Protein 3A3D (pdb70)

B-factor: mean 20.22, std 10.45, range [5.58, 68.17]

Nearest PDB structures (foldseek):
  3a3d-assembly1_A  TM=1.002E+00  e=0.000E+00  Haemophilus influenzae
  3a3e-assembly1_A  TM=9.958E-01  e=2.799E-91  Haemophilus influenzae
  3a3e-assembly1_B  TM=9.934E-01  e=2.976E-87  Haemophilus influenzae
  2ex2-assembly1_A  TM=9.733E-01  e=2.650E-62  Escherichia coli
  2ex9-assembly1_A  TM=9.644E-01  e=1.135E-60  Escherichia coli

Structure (mmCIF, N/CA/C/O backbone):
data_3A3D
#
_entry.id   3A3D
#
_cell.length_a   64.548
_cell.length_b   92.590
_cell.length_c   104.882
_cell.angle_alpha   90.00
_cell.angle_beta   107.75
_cell.angle_gamma   90.00
#
_symmetry.space_group_name_H-M   'P 1 21 1'
#
loop_
_entity.id
_entity.type
_entity.pdbx_description
1 polymer 'Penicillin-binding protein 4'
2 non-polymer GLYCEROL
3 water water
#
loop_
_atom_site.group_PDB
_atom_site.id
_atom_site.type_symbol
_atom_site.label_atom_id
_atom_site.label_alt_id
_atom_site.label_comp_id
_atom_site.label_asym_id
_atom_site.label_entity_id
_atom_site.label_seq_id
_atom_site.pdbx_PDB_ins_code
_atom_site.Cartn_x
_atom_site.Cartn_y
_atom_site.Cartn_z
_atom_site.occupancy
_atom_site.B_iso_or_equiv
_atom_site.auth_seq_id
_atom_site.auth_comp_id
_atom_site.auth_asym_id
_atom_site.auth_atom_id
_atom_site.pdbx_PDB_model_num
ATOM 1 N N . MET A 1 1 ? 38.889 45.737 66.469 1.00 15.16 27 MET A N 1
ATOM 2 C CA . MET A 1 1 ? 37.710 45.486 67.387 1.00 14.92 27 MET A CA 1
ATOM 3 C C . MET A 1 1 ? 37.673 44.099 67.991 1.00 15.22 27 MET A C 1
ATOM 4 O O . MET A 1 1 ? 38.360 43.205 67.445 1.00 14.60 27 MET A O 1
ATOM 9 N N . ILE A 1 2 ? 36.870 43.880 69.035 1.00 11.85 28 ILE A N 1
ATOM 10 C CA . ILE A 1 2 ? 36.757 42.573 69.692 1.00 10.85 28 ILE A CA 1
ATOM 11 C C . ILE A 1 2 ? 36.198 41.563 68.697 1.00 12.45 28 ILE A C 1
ATOM 12 O O . ILE A 1 2 ? 35.303 41.851 67.955 1.00 13.33 28 ILE A O 1
ATOM 17 N N . ASN A 1 3 ? 36.768 40.356 68.707 1.00 11.02 29 ASN A N 1
ATOM 18 C CA . ASN A 1 3 ? 36.243 39.275 67.865 1.00 11.52 29 ASN A CA 1
ATOM 19 C C . ASN A 1 3 ? 35.126 38.596 68.566 1.00 9.80 29 ASN A C 1
ATOM 20 O O . ASN A 1 3 ? 35.257 37.553 69.236 1.00 11.17 29 ASN A O 1
ATOM 25 N N . VAL A 1 4 ? 33.933 39.253 68.466 1.00 11.49 30 VAL A N 1
ATOM 26 C CA . VAL A 1 4 ? 32.750 38.683 69.082 1.00 11.56 30 VAL A CA 1
ATOM 27 C C . VAL A 1 4 ? 32.285 37.374 68.433 1.00 10.59 30 VAL A C 1
ATOM 28 O O . VAL A 1 4 ? 31.871 36.499 69.146 1.00 11.63 30 VAL A O 1
ATOM 32 N N . SER A 1 5 ? 32.532 37.240 67.128 1.00 12.70 31 SER A N 1
ATOM 33 C CA . SER A 1 5 ? 32.171 36.025 66.463 1.00 13.16 31 SER A CA 1
ATOM 34 C C . SER A 1 5 ? 32.759 34.783 67.175 1.00 13.06 31 SER A C 1
ATOM 35 O O . SER A 1 5 ? 32.096 33.780 67.527 1.00 12.85 31 SER A O 1
ATOM 38 N N . ASP A 1 6 ? 34.041 34.869 67.500 1.00 12.37 32 ASP A N 1
ATOM 39 C CA . ASP A 1 6 ? 34.618 33.699 68.224 1.00 12.41 32 ASP A CA 1
ATOM 40 C C . ASP A 1 6 ? 33.977 33.465 69.639 1.00 10.49 32 ASP A C 1
ATOM 41 O O . ASP A 1 6 ? 33.859 32.324 70.143 1.00 14.17 32 ASP A O 1
ATOM 46 N N . LEU A 1 7 ? 33.697 34.599 70.355 1.00 12.04 33 LEU A N 1
ATOM 47 C CA . LEU A 1 7 ? 33.078 34.468 71.631 1.00 12.42 33 LEU A CA 1
ATOM 48 C C . LEU A 1 7 ? 31.780 33.741 71.535 1.00 11.22 33 LEU A C 1
ATOM 49 O O . LEU A 1 7 ? 31.437 32.942 72.375 1.00 12.54 33 LEU A O 1
ATOM 54 N N . THR A 1 8 ? 31.047 34.001 70.460 1.00 11.73 34 THR A N 1
ATOM 55 C CA . THR A 1 8 ? 29.743 33.310 70.349 1.00 12.82 34 THR A CA 1
ATOM 56 C C . THR A 1 8 ? 29.836 31.772 70.145 1.00 12.83 34 THR A C 1
ATOM 57 O O . THR A 1 8 ? 28.818 31.090 70.264 1.00 13.16 34 THR A O 1
ATOM 61 N N . GLN A 1 9 ? 31.029 31.214 69.843 1.00 13.40 35 GLN A N 1
ATOM 62 C CA . GLN A 1 9 ? 31.160 29.780 69.804 1.00 15.41 35 GLN A CA 1
ATOM 63 C C . GLN A 1 9 ? 30.794 29.104 71.108 1.00 15.15 35 GLN A C 1
ATOM 64 O O . GLN A 1 9 ? 30.403 27.897 71.117 1.00 17.81 35 GLN A O 1
ATOM 70 N N . LYS A 1 10 ? 30.873 29.849 72.236 1.00 14.24 36 LYS A N 1
ATOM 71 C CA . LYS A 1 10 ? 30.472 29.329 73.534 1.00 14.98 36 LYS A CA 1
ATOM 72 C C . LYS A 1 10 ? 28.929 29.307 73.786 1.00 11.88 36 LYS A C 1
ATOM 73 O O . LYS A 1 10 ? 28.459 28.590 74.659 1.00 13.84 36 LYS A O 1
ATOM 79 N N . LEU A 1 11 ? 28.195 30.048 72.977 1.00 10.39 37 LEU A N 1
ATOM 80 C CA . LEU A 1 11 ? 26.727 30.092 73.107 1.00 11.66 37 LEU A CA 1
ATOM 81 C C . LEU A 1 11 ? 26.152 28.826 72.425 1.00 12.95 37 LEU A C 1
ATOM 82 O O . LEU A 1 11 ? 26.872 28.133 71.690 1.00 12.70 37 LEU A O 1
ATOM 87 N N . PRO A 1 12 ? 24.913 28.468 72.800 1.00 10.94 38 PRO A N 1
ATOM 88 C CA . PRO A 1 12 ? 24.356 27.245 72.226 1.00 10.58 38 PRO A CA 1
ATOM 89 C C . PRO A 1 12 ? 24.302 27.350 70.755 1.00 12.25 38 PRO A C 1
ATOM 90 O O . PRO A 1 12 ? 24.055 28.403 70.164 1.00 13.49 38 PRO A O 1
ATOM 94 N N . GLU A 1 13 ? 24.401 26.195 70.112 1.00 12.26 39 GLU A N 1
ATOM 95 C CA . GLU A 1 13 ? 24.222 26.256 68.648 1.00 12.67 39 GLU A CA 1
ATOM 96 C C . GLU A 1 13 ? 22.825 26.803 68.282 1.00 10.53 39 GLU A C 1
ATOM 97 O O . GLU A 1 13 ? 21.848 26.449 68.941 1.00 12.71 39 GLU A O 1
ATOM 103 N N . GLY A 1 14 ? 22.806 27.578 67.225 1.00 11.27 40 GLY A N 1
ATOM 104 C CA . GLY A 1 14 ? 21.581 28.166 66.721 1.00 10.80 40 GLY A CA 1
ATOM 105 C C . GLY A 1 14 ? 21.289 29.544 67.257 1.00 10.23 40 GLY A C 1
ATOM 106 O O . GLY A 1 14 ? 20.499 30.300 66.649 1.00 11.16 40 GLY A O 1
ATOM 107 N N . SER A 1 15 ? 21.950 29.860 68.354 1.00 10.26 41 SER A N 1
ATOM 108 C CA . SER A 1 15 ? 21.720 31.253 68.888 1.00 10.36 41 SER A CA 1
ATOM 109 C C . SER A 1 15 ? 22.243 32.366 67.979 1.00 10.24 41 SER A C 1
ATOM 110 O O . SER A 1 15 ? 23.162 32.171 67.124 1.00 11.49 41 SER A O 1
ATOM 113 N N . ASN A 1 16 ? 21.713 33.586 68.158 1.00 8.68 42 ASN A N 1
ATOM 114 C CA . ASN A 1 16 ? 22.232 34.692 67.418 1.00 8.95 42 ASN A CA 1
ATOM 115 C C . ASN A 1 16 ? 22.539 35.815 68.363 1.00 12.25 42 ASN A C 1
ATOM 116 O O . ASN A 1 16 ? 21.736 36.128 69.221 1.00 12.67 42 ASN A O 1
ATOM 121 N N . ALA A 1 17 ? 23.640 36.489 68.138 1.00 9.51 43 ALA A N 1
ATOM 122 C CA . ALA A 1 17 ? 23.953 37.573 69.113 1.00 11.19 43 ALA A CA 1
ATOM 123 C C . ALA A 1 17 ? 24.143 38.863 68.350 1.00 10.96 43 ALA A C 1
ATOM 124 O O . ALA A 1 17 ? 24.644 38.891 67.221 1.00 11.77 43 ALA A O 1
ATOM 126 N N . GLY A 1 18 ? 23.791 40.010 68.970 1.00 8.17 44 GLY A N 1
ATOM 127 C CA . GLY A 1 18 ? 24.028 41.348 68.411 1.00 8.42 44 GLY A CA 1
ATOM 128 C C . GLY A 1 18 ? 24.760 42.123 69.511 1.00 9.98 44 GLY A C 1
ATOM 129 O O . GLY A 1 18 ? 24.228 42.197 70.609 1.00 10.88 44 GLY A O 1
ATOM 130 N N . VAL A 1 19 ? 26.012 42.514 69.294 1.00 8.28 45 VAL A N 1
ATOM 131 C CA . VAL A 1 19 ? 26.764 43.104 70.422 1.00 8.78 45 VAL A CA 1
ATOM 132 C C . VAL A 1 19 ? 27.406 44.387 69.913 1.00 9.11 45 VAL A C 1
ATOM 133 O O . VAL A 1 19 ? 28.040 44.368 68.829 1.00 11.09 45 VAL A O 1
ATOM 137 N N . ILE A 1 20 ? 27.276 45.541 70.579 1.00 9.09 46 ILE A N 1
ATOM 138 C CA . ILE A 1 20 ? 28.006 46.737 70.132 1.00 9.10 46 ILE A CA 1
ATOM 139 C C . ILE A 1 20 ? 28.471 47.422 71.405 1.00 11.38 46 ILE A C 1
ATOM 140 O O . ILE A 1 20 ? 27.742 47.413 72.406 1.00 9.76 46 ILE A O 1
ATOM 145 N N . ALA A 1 21 ? 29.655 47.989 71.391 1.00 9.06 47 ALA A N 1
ATOM 146 C CA . ALA A 1 21 ? 30.110 48.744 72.562 1.00 8.81 47 ALA A CA 1
ATOM 147 C C . ALA A 1 21 ? 30.947 49.908 72.190 1.00 11.36 47 ALA A C 1
ATOM 148 O O . ALA A 1 21 ? 31.624 49.881 71.176 1.00 10.99 47 ALA A O 1
ATOM 150 N N . LYS A 1 22 ? 30.836 50.984 73.011 1.00 10.54 48 LYS A N 1
ATOM 151 C CA . LYS A 1 22 ? 31.599 52.227 72.686 1.00 11.21 48 LYS A CA 1
ATOM 152 C C . LYS A 1 22 ? 32.405 52.569 73.926 1.00 10.32 48 LYS A C 1
ATOM 153 O O . LYS A 1 22 ? 31.856 52.656 75.033 1.00 11.63 48 LYS A O 1
ATOM 159 N N . ASN A 1 23 ? 33.692 52.960 73.708 1.00 11.47 49 ASN A N 1
ATOM 160 C CA . ASN A 1 23 ? 34.511 53.544 74.778 1.00 12.35 49 ASN A CA 1
ATOM 161 C C . ASN A 1 23 ? 34.123 55.040 74.665 1.00 12.02 49 ASN A C 1
ATOM 162 O O . ASN A 1 23 ? 34.395 55.710 73.714 1.00 14.27 49 ASN A O 1
ATOM 167 N N . ILE A 1 24 ? 33.443 55.532 75.677 1.00 11.20 50 ILE A N 1
ATOM 168 C CA . ILE A 1 24 ? 32.868 56.886 75.619 1.00 12.31 50 ILE A CA 1
ATOM 169 C C . ILE A 1 24 ? 34.017 57.906 75.666 1.00 12.79 50 ILE A C 1
ATOM 170 O O . ILE A 1 24 ? 33.956 58.915 74.958 1.00 14.14 50 ILE A O 1
ATOM 175 N N . ASN A 1 25 ? 34.975 57.641 76.547 1.00 14.24 51 ASN A N 1
ATOM 176 C CA . ASN A 1 25 ? 36.140 58.584 76.704 1.00 15.98 51 ASN A CA 1
ATOM 177 C C . ASN A 1 25 ? 36.843 58.794 75.341 1.00 18.72 51 ASN A C 1
ATOM 178 O O . ASN A 1 25 ? 37.248 59.943 74.958 1.00 19.63 51 ASN A O 1
ATOM 183 N N . GLN A 1 26 ? 37.047 57.711 74.605 1.00 18.79 52 GLN A N 1
ATOM 184 C CA . GLN A 1 26 ? 37.741 57.754 73.305 1.00 18.49 52 GLN A CA 1
ATOM 185 C C . GLN A 1 26 ? 36.883 58.076 72.118 1.00 15.79 52 GLN A C 1
ATOM 186 O O . GLN A 1 26 ? 37.364 58.327 71.008 1.00 18.87 52 GLN A O 1
ATOM 192 N N . ASN A 1 27 ? 35.536 57.969 72.322 1.00 14.12 53 ASN A N 1
ATOM 193 C CA . ASN A 1 27 ? 34.536 57.974 71.275 1.00 16.32 53 ASN A CA 1
ATOM 194 C C . ASN A 1 27 ? 34.913 56.945 70.214 1.00 15.99 53 ASN A C 1
ATOM 195 O O . ASN A 1 27 ? 35.021 57.287 69.038 1.00 18.39 53 ASN A O 1
ATOM 200 N N . GLN A 1 28 ? 35.167 55.693 70.661 1.00 14.43 54 GLN A N 1
ATOM 201 C CA . GLN A 1 28 ? 35.555 54.626 69.723 1.00 13.61 54 GLN A CA 1
ATOM 202 C C . GLN A 1 28 ? 34.602 53.428 69.903 1.00 12.11 54 GLN A C 1
ATOM 203 O O . GLN A 1 28 ? 34.472 52.946 71.012 1.00 11.61 54 GLN A O 1
ATOM 209 N N . ILE A 1 29 ? 34.066 52.939 68.779 1.00 14.10 55 ILE A N 1
ATOM 210 C CA . ILE A 1 29 ? 33.342 51.652 68.838 1.00 12.12 55 ILE A CA 1
ATOM 211 C C . ILE A 1 29 ? 34.377 50.544 68.899 1.00 13.86 55 ILE A C 1
ATOM 212 O O . ILE A 1 29 ? 35.295 50.501 68.085 1.00 15.62 55 ILE A O 1
ATOM 217 N N . ILE A 1 30 ? 34.303 49.710 69.899 1.00 11.25 56 ILE A N 1
ATOM 218 C CA . ILE A 1 30 ? 35.295 48.638 70.135 1.00 12.15 56 ILE A CA 1
ATOM 219 C C . ILE A 1 30 ? 34.787 47.236 69.929 1.00 12.21 56 ILE A C 1
ATOM 220 O O . ILE A 1 30 ? 35.556 46.294 69.938 1.00 14.33 56 ILE A O 1
ATOM 225 N N . ALA A 1 31 ? 33.464 47.099 69.735 1.00 9.95 57 ALA A N 1
ATOM 226 C CA . ALA A 1 31 ? 32.791 45.820 69.356 1.00 9.47 57 ALA A CA 1
ATOM 227 C C . ALA A 1 31 ? 31.613 46.142 68.475 1.00 10.92 57 ALA A C 1
ATOM 228 O O . ALA A 1 31 ? 30.894 47.107 68.777 1.00 10.42 57 ALA A O 1
ATOM 230 N N . ASP A 1 32 ? 31.420 45.379 67.362 1.00 10.58 58 ASP A N 1
ATOM 231 C CA . ASP A 1 32 ? 30.250 45.813 66.517 1.00 12.12 58 ASP A CA 1
ATOM 232 C C . ASP A 1 32 ? 29.992 44.534 65.718 1.00 11.31 58 ASP A C 1
ATOM 233 O O . ASP A 1 32 ? 30.623 44.282 64.624 1.00 12.54 58 ASP A O 1
ATOM 238 N N . TYR A 1 33 ? 29.128 43.693 66.244 1.00 11.06 59 TYR A N 1
ATOM 239 C CA . TYR A 1 33 ? 28.862 42.370 65.666 1.00 10.80 59 TYR A CA 1
ATOM 240 C C . TYR A 1 33 ? 27.332 42.291 65.537 1.00 12.23 59 TYR A C 1
ATOM 241 O O . TYR A 1 33 ? 26.603 42.318 66.511 1.00 11.25 59 TYR A O 1
ATOM 250 N N . ASN A 1 34 ? 26.842 42.246 64.271 1.00 11.07 60 ASN A N 1
ATOM 251 C CA . ASN A 1 34 ? 25.337 42.358 64.061 1.00 11.74 60 ASN A CA 1
ATOM 252 C C . ASN A 1 34 ? 24.731 43.600 64.759 1.00 10.07 60 ASN A C 1
ATOM 253 O O . ASN A 1 34 ? 23.593 43.570 65.204 1.00 10.70 60 ASN A O 1
ATOM 258 N N . GLY A 1 35 ? 25.472 44.701 64.743 1.00 10.41 61 GLY A N 1
ATOM 259 C CA . GLY A 1 35 ? 25.051 45.881 65.523 1.00 11.44 61 GLY A CA 1
ATOM 260 C C . GLY A 1 35 ? 23.828 46.527 64.869 1.00 9.93 61 GLY A C 1
ATOM 261 O O . GLY A 1 35 ? 23.114 47.408 65.504 1.00 10.06 61 GLY A O 1
ATOM 262 N N . SER A 1 36 ? 23.611 46.275 63.549 1.00 10.86 62 SER A N 1
ATOM 263 C CA . SER A 1 36 ? 22.386 46.844 62.901 1.00 12.12 62 SER A CA 1
ATOM 264 C C . SER A 1 36 ? 21.242 45.880 62.753 1.00 11.48 62 SER A C 1
ATOM 265 O O . SER A 1 36 ? 20.201 46.289 62.154 1.00 11.38 62 SER A O 1
ATOM 268 N N . THR A 1 37 ? 21.344 44.668 63.269 1.00 10.14 63 THR A N 1
ATOM 269 C CA . THR A 1 37 ? 20.328 43.658 63.050 1.00 10.00 63 THR A CA 1
ATOM 270 C C . THR A 1 37 ? 19.187 43.904 64.052 1.00 11.00 63 THR A C 1
ATOM 271 O O . THR A 1 37 ? 19.421 44.039 65.272 1.00 10.19 63 THR A O 1
ATOM 275 N N . PHE A 1 38 ? 17.979 43.988 63.563 1.00 8.65 64 PHE A N 1
ATOM 276 C CA . PHE A 1 38 ? 16.802 44.079 64.556 1.00 8.54 64 PHE A CA 1
ATOM 277 C C . PHE A 1 38 ? 16.651 42.848 65.350 1.00 8.63 64 PHE A C 1
ATOM 278 O O . PHE A 1 38 ? 16.576 41.701 64.758 1.00 10.77 64 PHE A O 1
ATOM 286 N N . MET A 1 39 ? 16.578 42.973 66.688 1.00 9.07 65 MET A N 1
ATOM 287 C CA . MET A 1 39 ? 16.398 41.793 67.528 1.00 7.62 65 MET A CA 1
ATOM 288 C C . MET A 1 39 ? 15.351 42.102 68.582 1.00 7.53 65 MET A C 1
ATOM 289 O O . MET A 1 39 ? 14.873 43.246 68.668 1.00 8.58 65 MET A O 1
ATOM 294 N N . LEU A 1 40 ? 15.024 41.078 69.383 1.00 6.98 66 LEU A N 1
ATOM 295 C CA . LEU A 1 40 ? 13.998 41.311 70.474 1.00 9.00 66 LEU A CA 1
ATOM 296 C C . LEU A 1 40 ? 14.805 41.888 71.647 1.00 8.13 66 LEU A C 1
ATOM 297 O O . LEU A 1 40 ? 15.737 41.223 72.144 1.00 8.80 66 LEU A O 1
ATOM 302 N N . PRO A 1 41 ? 14.407 43.036 72.152 1.00 8.65 67 PRO A N 1
ATOM 303 C CA . PRO A 1 41 ? 15.162 43.686 73.283 1.00 8.46 67 PRO A CA 1
ATOM 304 C C . PRO A 1 41 ? 14.726 43.204 74.645 1.00 8.48 67 PRO A C 1
ATOM 305 O O . PRO A 1 41 ? 15.451 43.449 75.635 1.00 9.29 67 PRO A O 1
ATOM 309 N N . ALA A 1 42 ? 13.546 42.632 74.749 1.00 8.06 68 ALA A N 1
ATOM 310 C CA . ALA A 1 42 ? 12.992 42.191 76.033 1.00 8.07 68 ALA A CA 1
ATOM 311 C C . ALA A 1 42 ? 13.068 43.425 76.956 1.00 8.58 68 ALA A C 1
ATOM 312 O O . ALA A 1 42 ? 12.861 44.503 76.500 1.00 9.41 68 ALA A O 1
ATOM 314 N N . SER A 1 43 ? 13.333 43.176 78.252 1.00 7.95 69 SER A N 1
ATOM 315 C CA . SER A 1 43 ? 13.220 44.286 79.223 1.00 8.33 69 SER A CA 1
ATOM 316 C C . SER A 1 43 ? 14.293 45.402 79.043 1.00 8.07 69 SER A C 1
ATOM 317 O O . SER A 1 43 ? 14.222 46.449 79.717 1.00 9.37 69 SER A O 1
ATOM 320 N N . THR A 1 44 ? 15.318 45.204 78.176 1.00 8.47 70 THR A N 1
ATOM 321 C CA . THR A 1 44 ? 16.179 46.411 77.887 1.00 7.85 70 THR A CA 1
ATOM 322 C C . THR A 1 44 ? 15.363 47.535 77.246 1.00 8.78 70 THR A C 1
ATOM 323 O O . THR A 1 44 ? 15.751 48.656 77.334 1.00 8.90 70 THR A O 1
ATOM 327 N N . GLN A 1 45 ? 14.182 47.194 76.659 1.00 8.79 71 GLN A N 1
ATOM 328 C CA . GLN A 1 45 ? 13.264 48.229 76.135 1.00 9.76 71 GLN A CA 1
ATOM 329 C C . GLN A 1 45 ? 12.914 49.287 77.238 1.00 7.33 71 GLN A C 1
ATOM 330 O O . GLN A 1 45 ? 12.628 50.458 76.908 1.00 9.52 71 GLN A O 1
ATOM 336 N N . LYS A 1 46 ? 12.919 48.840 78.491 1.00 7.65 72 LYS A N 1
ATOM 337 C CA . LYS A 1 46 ? 12.522 49.746 79.603 1.00 7.02 72 LYS A CA 1
ATOM 338 C C . LYS A 1 46 ? 13.489 50.936 79.658 1.00 10.52 72 LYS A C 1
ATOM 339 O O . LYS A 1 46 ? 13.100 51.978 80.263 1.00 10.02 72 LYS A O 1
ATOM 345 N N . VAL A 1 47 ? 14.706 50.805 79.127 1.00 8.14 73 VAL A N 1
ATOM 346 C CA . VAL A 1 47 ? 15.608 51.920 79.078 1.00 9.02 73 VAL A CA 1
ATOM 347 C C . VAL A 1 47 ? 14.977 53.117 78.277 1.00 9.77 73 VAL A C 1
ATOM 348 O O . VAL A 1 47 ? 15.071 54.286 78.673 1.00 9.31 73 VAL A O 1
ATOM 352 N N . PHE A 1 48 ? 14.306 52.811 77.147 1.00 9.27 74 PHE A N 1
ATOM 353 C CA . PHE A 1 48 ? 13.670 53.890 76.415 1.00 9.80 74 PHE A CA 1
ATOM 354 C C . PHE A 1 48 ? 12.554 54.562 77.214 1.00 9.10 74 PHE A C 1
ATOM 355 O O . PHE A 1 48 ? 12.435 55.774 77.193 1.00 9.35 74 PHE A O 1
ATOM 363 N N . THR A 1 49 ? 11.775 53.768 77.951 1.00 11.35 75 THR A N 1
ATOM 364 C CA . THR A 1 49 ? 10.684 54.275 78.734 1.00 11.40 75 THR A CA 1
ATOM 365 C C . THR A 1 49 ? 11.253 55.172 79.836 1.00 10.51 75 THR A C 1
ATOM 366 O O . THR A 1 49 ? 10.664 56.175 80.193 1.00 10.17 75 THR A O 1
ATOM 370 N N . ALA A 1 50 ? 12.380 54.720 80.436 1.00 8.78 76 ALA A N 1
ATOM 371 C CA . ALA A 1 50 ? 12.953 55.519 81.566 1.00 9.48 76 ALA A CA 1
ATOM 372 C C . ALA A 1 50 ? 13.329 56.939 81.092 1.00 10.79 76 ALA A C 1
ATOM 373 O O . ALA A 1 50 ? 13.062 57.936 81.768 1.00 9.99 76 ALA A O 1
ATOM 375 N N . VAL A 1 51 ? 13.946 57.017 79.895 1.00 8.70 77 VAL A N 1
ATOM 376 C CA . VAL A 1 51 ? 14.387 58.346 79.411 1.00 9.14 77 VAL A CA 1
ATOM 377 C C . VAL A 1 51 ? 13.168 59.163 79.028 1.00 8.99 77 VAL A C 1
ATOM 378 O O . VAL A 1 51 ? 13.084 60.329 79.355 1.00 10.55 77 VAL A O 1
ATOM 382 N N . ALA A 1 52 ? 12.181 58.536 78.339 1.00 8.86 78 ALA A N 1
ATOM 383 C CA . ALA A 1 52 ? 11.004 59.299 77.924 1.00 8.11 78 ALA A CA 1
ATOM 384 C C . ALA A 1 52 ? 10.243 59.849 79.151 1.00 9.98 78 ALA A C 1
ATOM 385 O O . ALA A 1 52 ? 9.728 60.965 79.139 1.00 10.84 78 ALA A O 1
ATOM 387 N N . ALA A 1 53 ? 10.147 58.999 80.205 1.00 9.25 79 ALA A N 1
ATOM 388 C CA . ALA A 1 53 ? 9.428 59.423 81.416 1.00 10.15 79 ALA A CA 1
ATOM 389 C C . ALA A 1 53 ? 10.189 60.579 82.120 1.00 10.72 79 ALA A C 1
ATOM 390 O O . ALA A 1 53 ? 9.580 61.565 82.548 1.00 11.04 79 ALA A O 1
ATOM 392 N N . LYS A 1 54 ? 11.493 60.480 82.240 1.00 9.63 80 LYS A N 1
ATOM 393 C CA . LYS A 1 54 ? 12.250 61.616 82.796 1.00 10.87 80 LYS A CA 1
ATOM 394 C C . LYS A 1 54 ? 11.976 62.921 82.042 1.00 11.75 80 LYS A C 1
ATOM 395 O O . LYS A 1 54 ? 11.812 63.981 82.639 1.00 13.60 80 LYS A O 1
ATOM 401 N N . LEU A 1 55 ? 12.038 62.861 80.716 1.00 11.34 81 LEU A N 1
ATOM 402 C CA . LEU A 1 55 ? 11.852 64.042 79.905 1.00 12.25 81 LEU A CA 1
ATOM 403 C C . LEU A 1 55 ? 10.463 64.593 79.922 1.00 14.59 81 LEU A C 1
ATOM 404 O O . LEU A 1 55 ? 10.287 65.825 79.980 1.00 19.32 81 LEU A O 1
ATOM 409 N N . ALA A 1 56 ? 9.439 63.738 79.827 1.00 12.46 82 ALA A N 1
ATOM 410 C CA . ALA A 1 56 ? 8.067 64.226 79.674 1.00 13.49 82 ALA A CA 1
ATOM 411 C C . ALA A 1 56 ? 7.296 64.360 80.952 1.00 12.24 82 ALA A C 1
ATOM 412 O O . ALA A 1 56 ? 6.251 65.086 80.999 1.00 16.88 82 ALA A O 1
ATOM 414 N N . LEU A 1 57 ? 7.607 63.498 81.939 1.00 11.30 83 LEU A N 1
ATOM 415 C CA . LEU A 1 57 ? 6.852 63.567 83.207 1.00 12.73 83 LEU A CA 1
ATOM 416 C C . LEU A 1 57 ? 7.680 64.283 84.281 1.00 11.93 83 LEU A C 1
ATOM 417 O O . LEU A 1 57 ? 7.113 65.054 85.071 1.00 13.66 83 LEU A O 1
ATOM 422 N N . GLY A 1 58 ? 8.983 64.025 84.397 1.00 11.28 84 GLY A N 1
ATOM 423 C CA . GLY A 1 58 ? 9.887 64.749 85.302 1.00 14.72 84 GLY A CA 1
ATOM 424 C C . GLY A 1 58 ? 9.836 64.161 86.713 1.00 11.76 84 GLY A C 1
ATOM 425 O O . GLY A 1 58 ? 8.939 63.373 87.063 1.00 11.54 84 GLY A O 1
ATOM 426 N N . ASP A 1 59 ? 10.774 64.595 87.522 1.00 12.40 85 ASP A N 1
ATOM 427 C CA . ASP A 1 59 ? 11.000 63.930 88.804 1.00 11.38 85 ASP A CA 1
ATOM 428 C C . ASP A 1 59 ? 9.906 64.182 89.797 1.00 11.58 85 ASP A C 1
ATOM 429 O O . ASP A 1 59 ? 9.901 63.488 90.793 1.00 12.84 85 ASP A O 1
ATOM 434 N N . GLN A 1 60 ? 9.030 65.183 89.596 1.00 12.00 86 GLN A N 1
ATOM 435 C CA . GLN A 1 60 ? 7.935 65.370 90.542 1.00 13.71 86 GLN A CA 1
ATOM 436 C C . GLN A 1 60 ? 6.682 64.569 90.229 1.00 13.49 86 GLN A C 1
ATOM 437 O O . GLN A 1 60 ? 5.692 64.636 90.983 1.00 14.35 86 GLN A O 1
ATOM 443 N N . PHE A 1 61 ? 6.718 63.792 89.143 1.00 10.90 87 PHE A N 1
ATOM 444 C CA . PHE A 1 61 ? 5.519 63.142 88.736 1.00 9.84 87 PHE A CA 1
ATOM 445 C C . PHE A 1 61 ? 5.135 62.098 89.768 1.00 10.38 87 PHE A C 1
ATOM 446 O O . PHE A 1 61 ? 5.970 61.268 90.187 1.00 9.95 87 PHE A O 1
ATOM 454 N N . GLN A 1 62 ? 3.810 62.076 90.057 1.00 8.20 88 GLN A N 1
ATOM 455 C CA . GLN A 1 62 ? 3.267 61.030 90.903 1.00 8.82 88 GLN A CA 1
ATOM 456 C C . GLN A 1 62 ? 1.958 60.554 90.268 1.00 9.63 88 GLN A C 1
ATOM 457 O O . GLN A 1 62 ? 1.148 61.396 89.791 1.00 10.69 88 GLN A O 1
ATOM 463 N N . PHE A 1 63 ? 1.638 59.248 90.360 1.00 9.96 89 PHE A N 1
ATOM 464 C CA . PHE A 1 63 ? 0.318 58.851 89.943 1.00 8.93 89 PHE A CA 1
ATOM 465 C C . PHE A 1 63 ? -0.705 59.131 90.995 1.00 8.99 89 PHE A C 1
ATOM 466 O O . PHE A 1 63 ? -0.391 59.036 92.174 1.00 10.09 89 PHE A O 1
ATOM 474 N N . GLU A 1 64 ? -1.884 59.530 90.553 1.00 10.02 90 GLU A N 1
ATOM 475 C CA . GLU A 1 64 ? -2.992 59.993 91.441 1.00 10.96 90 GLU A CA 1
ATOM 476 C C . GLU A 1 64 ? -4.125 58.976 91.433 1.00 11.33 90 GLU A C 1
ATOM 477 O O . GLU A 1 64 ? -4.600 58.546 90.374 1.00 12.43 90 GLU A O 1
ATOM 483 N N . THR A 1 65 ? -4.620 58.621 92.628 1.00 8.80 91 THR A N 1
ATOM 484 C CA . THR A 1 65 ? -5.804 57.768 92.761 1.00 8.78 91 THR A CA 1
ATOM 485 C C . THR A 1 65 ? -6.726 58.647 93.641 1.00 8.16 91 THR A C 1
ATOM 486 O O . THR A 1 65 ? -6.300 58.980 94.759 1.00 11.05 91 THR A O 1
ATOM 490 N N . ALA A 1 66 ? -7.934 58.905 93.189 1.00 10.63 92 ALA A N 1
ATOM 491 C CA . ALA A 1 66 ? -8.741 59.983 93.894 1.00 10.26 92 ALA A CA 1
ATOM 492 C C . ALA A 1 66 ? -10.133 59.582 94.135 1.00 10.91 92 ALA A C 1
ATOM 493 O O . ALA A 1 66 ? -10.691 58.781 93.413 1.00 12.39 92 ALA A O 1
ATOM 495 N N . LEU A 1 67 ? -10.780 60.273 95.100 1.00 11.04 93 LEU A N 1
ATOM 496 C CA . LEU A 1 67 ? -12.211 60.055 95.433 1.00 12.54 93 LEU A CA 1
ATOM 497 C C . LEU A 1 67 ? -12.873 61.401 95.159 1.00 13.82 93 LEU A C 1
ATOM 498 O O . LEU A 1 67 ? -12.284 62.461 95.507 1.00 14.26 93 LEU A O 1
ATOM 503 N N . LEU A 1 68 ? -13.936 61.352 94.423 1.00 12.79 94 LEU A N 1
ATOM 504 C CA . LEU A 1 68 ? -14.714 62.573 93.997 1.00 14.65 94 LEU A CA 1
ATOM 505 C C . LEU A 1 68 ? -16.172 62.272 94.131 1.00 15.03 94 LEU A C 1
ATOM 506 O O . LEU A 1 68 ? -16.615 61.125 94.278 1.00 14.45 94 LEU A O 1
ATOM 511 N N . SER A 1 69 ? -16.983 63.363 94.218 1.00 17.34 95 SER A N 1
ATOM 512 C CA . SER A 1 69 ? -18.428 63.179 94.264 1.00 19.82 95 SER A CA 1
ATOM 513 C C . SER A 1 69 ? -19.094 64.411 93.645 1.00 23.80 95 SER A C 1
ATOM 514 O O . SER A 1 69 ? -18.503 65.469 93.623 1.00 25.11 95 SER A O 1
ATOM 517 N N . ASN A 1 70 ? -20.308 64.266 93.154 1.00 27.72 96 ASN A N 1
ATOM 518 C CA . ASN A 1 70 ? -21.149 65.499 93.013 1.00 33.58 96 ASN A CA 1
ATOM 519 C C . ASN A 1 70 ? -22.129 65.805 94.084 1.00 35.59 96 ASN A C 1
ATOM 520 O O . ASN A 1 70 ? -22.711 66.914 94.143 1.00 38.35 96 ASN A O 1
ATOM 525 N N . GLY A 1 71 ? -22.270 64.923 95.027 1.00 35.82 97 GLY A N 1
ATOM 526 C CA . GLY A 1 71 ? -23.239 65.229 96.066 1.00 37.82 97 GLY A CA 1
ATOM 527 C C . GLY A 1 71 ? -22.683 66.028 97.227 1.00 38.24 97 GLY A C 1
ATOM 528 O O . GLY A 1 71 ? -21.498 66.122 97.410 1.00 39.20 97 GLY A O 1
ATOM 529 N N . LYS A 1 72 ? -23.577 66.583 98.021 1.00 39.42 98 LYS A N 1
ATOM 530 C CA . LYS A 1 72 ? -23.208 67.238 99.258 1.00 41.28 98 LYS A CA 1
ATOM 531 C C . LYS A 1 72 ? -23.026 66.184 100.336 1.00 40.07 98 LYS A C 1
ATOM 532 O O . LYS A 1 72 ? -23.783 65.220 100.400 1.00 40.15 98 LYS A O 1
ATOM 538 N N . ILE A 1 73 ? -22.060 66.371 101.213 1.00 39.76 99 ILE A N 1
ATOM 539 C CA . ILE A 1 73 ? -22.114 65.596 102.428 1.00 39.42 99 ILE A CA 1
ATOM 540 C C . ILE A 1 73 ? -23.158 66.228 103.365 1.00 40.61 99 ILE A C 1
ATOM 541 O O . ILE A 1 73 ? -22.939 67.328 103.864 1.00 41.44 99 ILE A O 1
ATOM 546 N N . GLN A 1 74 ? -24.272 65.553 103.627 1.00 41.34 100 GLN A N 1
ATOM 547 C CA . GLN A 1 74 ? -25.174 66.022 104.700 1.00 42.44 100 GLN A CA 1
ATOM 548 C C . GLN A 1 74 ? -25.606 64.915 105.643 1.00 41.59 100 GLN A C 1
ATOM 549 O O . GLN A 1 74 ? -25.984 63.821 105.209 1.00 41.84 100 GLN A O 1
ATOM 555 N N . ASN A 1 75 ? -25.589 65.221 106.943 1.00 41.78 101 ASN A N 1
ATOM 556 C CA . ASN A 1 75 ? -26.151 64.321 107.945 1.00 41.10 101 ASN A CA 1
ATOM 557 C C . ASN A 1 75 ? -25.471 62.965 107.951 1.00 38.57 101 ASN A C 1
ATOM 558 O O . ASN A 1 75 ? -26.102 61.937 108.172 1.00 37.95 101 ASN A O 1
ATOM 563 N N . GLY A 1 76 ? -24.161 63.000 107.702 1.00 36.87 102 GLY A N 1
ATOM 564 C CA . GLY A 1 76 ? -23.338 61.782 107.669 1.00 34.50 102 GLY A CA 1
ATOM 565 C C . GLY A 1 76 ? -23.479 60.998 106.370 1.00 32.53 102 GLY A C 1
ATOM 566 O O . GLY A 1 76 ? -22.978 59.886 106.259 1.00 31.69 102 GLY A O 1
ATOM 567 N N . ASN A 1 77 ? -24.200 61.548 105.419 1.00 31.35 103 ASN A N 1
ATOM 568 C CA . ASN A 1 77 ? -24.428 60.875 104.137 1.00 31.77 103 ASN A CA 1
ATOM 569 C C . ASN A 1 77 ? -23.815 61.627 102.993 1.00 31.73 103 ASN A C 1
ATOM 570 O O . ASN A 1 77 ? -23.889 62.861 102.900 1.00 30.30 103 ASN A O 1
ATOM 575 N N . LEU A 1 78 ? -23.171 60.858 102.101 1.00 29.60 104 LEU A N 1
ATOM 576 C CA . LEU A 1 78 ? -22.766 61.425 100.836 1.00 29.45 104 LEU A CA 1
ATOM 577 C C . LEU A 1 78 ? -23.968 61.295 99.892 1.00 29.34 104 LEU A C 1
ATOM 578 O O . LEU A 1 78 ? -24.371 60.188 99.489 1.00 29.36 104 LEU A O 1
ATOM 583 N N . ASP A 1 79 ? -24.566 62.440 99.548 1.00 31.00 105 ASP A N 1
ATOM 584 C CA . ASP A 1 79 ? -25.811 62.381 98.856 1.00 30.21 105 ASP A CA 1
ATOM 585 C C . ASP A 1 79 ? -25.564 62.475 97.336 1.00 30.70 105 ASP A C 1
ATOM 586 O O . ASP A 1 79 ? -25.955 63.405 96.637 1.00 30.51 105 ASP A O 1
ATOM 591 N N . GLY A 1 80 ? -24.830 61.479 96.826 1.00 28.43 106 GLY A N 1
ATOM 592 C CA . GLY A 1 80 ? -24.472 61.420 95.415 1.00 26.02 106 GLY A CA 1
ATOM 593 C C . GLY A 1 80 ? -23.642 60.128 95.240 1.00 23.85 106 GLY A C 1
ATOM 594 O O . GLY A 1 80 ? -23.647 59.244 96.095 1.00 24.40 106 GLY A O 1
ATOM 595 N N . ASN A 1 81 ? -23.005 60.033 94.086 1.00 21.47 107 ASN A N 1
ATOM 596 C CA . ASN A 1 81 ? -22.165 58.855 93.782 1.00 19.79 107 ASN A CA 1
ATOM 597 C C . ASN A 1 81 ? -20.829 58.982 94.387 1.00 19.24 107 ASN A C 1
ATOM 598 O O . ASN A 1 81 ? -20.349 60.096 94.559 1.00 20.48 107 ASN A O 1
ATOM 603 N N . LEU A 1 82 ? -20.138 57.847 94.631 1.00 16.14 108 LEU A N 1
ATOM 604 C CA . LEU A 1 82 ? -18.701 57.951 94.993 1.00 16.15 108 LEU A CA 1
ATOM 605 C C . LEU A 1 82 ? -17.974 57.652 93.711 1.00 16.86 108 LEU A C 1
ATOM 606 O O . LEU A 1 82 ? -18.232 56.591 93.190 1.00 16.50 108 LEU A O 1
ATOM 611 N N . ILE A 1 83 ? -17.122 58.573 93.236 1.00 13.67 109 ILE A N 1
ATOM 612 C CA . ILE A 1 83 ? -16.315 58.348 92.014 1.00 13.96 109 ILE A CA 1
ATOM 613 C C . ILE A 1 83 ? -14.930 57.990 92.512 1.00 13.38 109 ILE A C 1
ATOM 614 O O . ILE A 1 83 ? -14.361 58.707 93.307 1.00 13.74 109 ILE A O 1
ATOM 619 N N . VAL A 1 84 ? -14.366 56.870 91.991 1.00 11.89 110 VAL A N 1
ATOM 620 C CA . VAL A 1 84 ? -12.951 56.568 92.342 1.00 11.09 110 VAL A CA 1
ATOM 621 C C . VAL A 1 84 ? -12.210 56.644 91.029 1.00 12.75 110 VAL A C 1
ATOM 622 O O . VAL A 1 84 ? -12.584 55.963 90.057 1.00 13.04 110 VAL A O 1
ATOM 626 N N . SER A 1 85 ? -11.218 57.515 90.965 1.00 10.94 111 SER A N 1
ATOM 627 C CA . SER A 1 85 ? -10.452 57.715 89.751 1.00 11.32 111 SER A CA 1
ATOM 628 C C . SER A 1 85 ? -9.133 57.002 89.833 1.00 9.80 111 SER A C 1
ATOM 629 O O . SER A 1 85 ? -8.382 57.243 90.772 1.00 12.36 111 SER A O 1
ATOM 632 N N . PHE A 1 86 ? -8.846 56.077 88.882 1.00 10.24 112 PHE A N 1
ATOM 633 C CA . PHE A 1 86 ? -7.570 55.320 88.821 1.00 9.46 112 PHE A CA 1
ATOM 634 C C . PHE A 1 86 ? -6.842 55.791 87.611 1.00 12.00 112 PHE A C 1
ATOM 635 O O . PHE A 1 86 ? -7.468 55.942 86.506 1.00 10.97 112 PHE A O 1
ATOM 643 N N . THR A 1 87 ? -5.526 55.959 87.740 1.00 9.86 113 THR A N 1
ATOM 644 C CA . THR A 1 87 ? -4.741 56.532 86.625 1.00 10.21 113 THR A CA 1
ATOM 645 C C . THR A 1 87 ? -3.490 55.692 86.269 1.00 9.30 113 THR A C 1
ATOM 646 O O . THR A 1 87 ? -2.600 56.208 85.583 1.00 11.96 113 THR A O 1
ATOM 650 N N . GLY A 1 88 ? -3.505 54.436 86.658 1.00 9.93 114 GLY A N 1
ATOM 651 C CA . GLY A 1 88 ? -2.407 53.514 86.210 1.00 9.14 114 GLY A CA 1
ATOM 652 C C . GLY A 1 88 ? -1.409 53.305 87.278 1.00 10.38 114 GLY A C 1
ATOM 653 O O . GLY A 1 88 ? -0.353 52.724 86.992 1.00 9.90 114 GLY A O 1
ATOM 654 N N . ASP A 1 89 ? -1.613 53.808 88.516 1.00 8.63 115 ASP A N 1
ATOM 655 C CA . ASP A 1 89 ? -0.542 53.699 89.508 1.00 9.86 115 ASP A CA 1
ATOM 656 C C . ASP A 1 89 ? -0.123 52.172 89.566 1.00 9.55 115 ASP A C 1
ATOM 657 O O . ASP A 1 89 ? -0.969 51.329 89.941 1.00 9.29 115 ASP A O 1
ATOM 662 N N . PRO A 1 90 ? 1.139 51.847 89.319 1.00 8.65 116 PRO A N 1
ATOM 663 C CA . PRO A 1 90 ? 1.537 50.451 89.367 1.00 10.04 116 PRO A CA 1
ATOM 664 C C . PRO A 1 90 ? 2.045 49.998 90.664 1.00 13.73 116 PRO A C 1
ATOM 665 O O . PRO A 1 90 ? 2.559 48.863 90.755 1.00 13.73 116 PRO A O 1
ATOM 669 N N . ASP A 1 91 ? 1.898 50.832 91.708 1.00 10.72 117 ASP A N 1
ATOM 670 C CA . ASP A 1 91 ? 2.481 50.505 93.017 1.00 13.26 117 ASP A CA 1
ATOM 671 C C . ASP A 1 91 ? 1.441 50.832 94.057 1.00 13.47 117 ASP A C 1
ATOM 672 O O . ASP A 1 91 ? 1.848 51.286 95.147 1.00 17.80 117 ASP A O 1
ATOM 677 N N . LEU A 1 92 ? 0.144 50.645 93.757 1.00 11.70 118 LEU A N 1
ATOM 678 C CA . LEU A 1 92 ? -0.969 50.933 94.693 1.00 9.45 118 LEU A CA 1
ATOM 679 C C . LEU A 1 92 ? -1.344 49.634 95.390 1.00 9.71 118 LEU A C 1
ATOM 680 O O . LEU A 1 92 ? -1.634 48.637 94.741 1.00 11.35 118 LEU A O 1
ATOM 685 N N . THR A 1 93 ? -1.264 49.687 96.738 1.00 10.65 119 THR A N 1
ATOM 686 C CA . THR A 1 93 ? -1.579 48.464 97.504 1.00 12.08 119 THR A CA 1
ATOM 687 C C . THR A 1 93 ? -3.033 48.497 97.982 1.00 12.40 119 THR A C 1
ATOM 688 O O . THR A 1 93 ? -3.654 49.547 98.035 1.00 12.38 119 THR A O 1
ATOM 692 N N . ARG A 1 94 ? -3.527 47.334 98.452 1.00 10.93 120 ARG A N 1
ATOM 693 C CA . ARG A 1 94 ? -4.846 47.288 98.949 1.00 14.13 120 ARG A CA 1
ATOM 694 C C . ARG A 1 94 ? -4.915 48.165 100.214 1.00 13.24 120 ARG A C 1
ATOM 695 O O . ARG A 1 94 ? -5.936 48.846 100.440 1.00 14.26 120 ARG A O 1
ATOM 703 N N . GLY A 1 95 ? -3.835 48.167 101.003 1.00 12.27 121 GLY A N 1
ATOM 704 C CA . GLY A 1 95 ? -3.832 48.979 102.245 1.00 13.83 121 GLY A CA 1
ATOM 705 C C . GLY A 1 95 ? -3.857 50.460 101.992 1.00 14.23 121 GLY A C 1
ATOM 706 O O . GLY A 1 95 ? -4.518 51.250 102.725 1.00 13.11 121 GLY A O 1
ATOM 707 N N . GLN A 1 96 ? -3.137 50.898 100.906 1.00 12.64 122 GLN A N 1
ATOM 708 C CA . GLN A 1 96 ? -3.243 52.269 100.488 1.00 11.24 122 GLN A CA 1
ATOM 709 C C . GLN A 1 96 ? -4.636 52.666 100.073 1.00 11.89 122 GLN A C 1
ATOM 710 O O . GLN A 1 96 ? -5.106 53.788 100.317 1.00 11.93 122 GLN A O 1
ATOM 716 N N . LEU A 1 97 ? -5.323 51.770 99.279 1.00 9.55 123 LEU A N 1
ATOM 717 C CA . LEU A 1 97 ? -6.667 52.101 98.870 1.00 11.54 123 LEU A CA 1
ATOM 718 C C . LEU A 1 97 ? -7.612 52.164 100.101 1.00 11.34 123 LEU A C 1
ATOM 719 O O . LEU A 1 97 ? -8.505 53.035 100.116 1.00 12.80 123 LEU A O 1
ATOM 724 N N . TYR A 1 98 ? -7.382 51.287 101.056 1.00 12.19 124 TYR A N 1
ATOM 725 C CA . TYR A 1 98 ? -8.257 51.243 102.255 1.00 13.77 124 TYR A CA 1
ATOM 726 C C . TYR A 1 98 ? -8.049 52.595 102.995 1.00 13.19 124 TYR A C 1
ATOM 727 O O . TYR A 1 98 ? -9.046 53.197 103.425 1.00 14.63 124 TYR A O 1
ATOM 736 N N . SER A 1 99 ? -6.800 53.025 103.113 1.00 13.78 125 SER A N 1
ATOM 737 C CA . SER A 1 99 ? -6.545 54.296 103.853 1.00 14.17 125 SER A CA 1
ATOM 738 C C . SER A 1 99 ? -7.122 55.501 103.154 1.00 14.91 125 SER A C 1
ATOM 739 O O . SER A 1 99 ? -7.565 56.487 103.773 1.00 14.86 125 SER A O 1
ATOM 742 N N . LEU A 1 100 ? -7.088 55.489 101.815 1.00 12.20 126 LEU A N 1
ATOM 743 C CA . LEU A 1 100 ? -7.712 56.518 101.017 1.00 13.34 126 LEU A CA 1
ATOM 744 C C . LEU A 1 100 ? -9.275 56.527 101.274 1.00 15.06 126 LEU A C 1
ATOM 745 O O . LEU A 1 100 ? -9.868 57.610 101.496 1.00 14.65 126 LEU A O 1
ATOM 750 N N . LEU A 1 101 ? -9.933 55.372 101.255 1.00 11.14 127 LEU A N 1
ATOM 751 C CA . LEU A 1 101 ? -11.371 55.331 101.454 1.00 12.63 127 LEU A CA 1
ATOM 752 C C . LEU A 1 101 ? -11.666 55.723 102.931 1.00 12.78 127 LEU A C 1
ATOM 753 O O . LEU A 1 101 ? -12.718 56.322 103.177 1.00 14.89 127 LEU A O 1
ATOM 758 N N . ALA A 1 102 ? -10.759 55.387 103.800 1.00 13.28 128 ALA A N 1
ATOM 759 C CA . ALA A 1 102 ? -10.990 55.821 105.245 1.00 16.11 128 ALA A CA 1
ATOM 760 C C . ALA A 1 102 ? -11.135 57.323 105.371 1.00 18.97 128 ALA A C 1
ATOM 761 O O . ALA A 1 102 ? -11.739 57.826 106.380 1.00 19.27 128 ALA A O 1
ATOM 763 N N . GLU A 1 103 ? -10.555 58.084 104.441 1.00 18.27 129 GLU A N 1
ATOM 764 C CA . GLU A 1 103 ? -10.706 59.513 104.495 1.00 20.47 129 GLU A CA 1
ATOM 765 C C . GLU A 1 103 ? -12.165 59.950 104.401 1.00 22.11 129 GLU A C 1
ATOM 766 O O . GLU A 1 103 ? -12.547 61.006 104.927 1.00 21.99 129 GLU A O 1
ATOM 772 N N . LEU A 1 104 ? -13.024 59.177 103.770 1.00 18.61 130 LEU A N 1
ATOM 773 C CA . LEU A 1 104 ? -14.417 59.554 103.721 1.00 19.61 130 LEU A CA 1
ATOM 774 C C . LEU A 1 104 ? -15.002 59.530 105.171 1.00 21.60 130 LEU A C 1
ATOM 775 O O . LEU A 1 104 ? -15.876 60.323 105.462 1.00 22.41 130 LEU A O 1
ATOM 780 N N . LYS A 1 105 ? -14.616 58.560 105.969 1.00 22.56 131 LYS A N 1
ATOM 781 C CA . LYS A 1 105 ? -15.060 58.493 107.389 1.00 27.28 131 LYS A CA 1
ATOM 782 C C . LYS A 1 105 ? -14.548 59.703 108.181 1.00 28.61 131 LYS A C 1
ATOM 783 O O . LYS A 1 105 ? -15.284 60.200 109.087 1.00 30.27 131 LYS A O 1
ATOM 789 N N . LYS A 1 106 ? -13.311 60.179 107.931 1.00 28.28 132 LYS A N 1
ATOM 790 C CA . LYS A 1 106 ? -12.850 61.407 108.587 1.00 28.06 132 LYS A CA 1
ATOM 791 C C . LYS A 1 106 ? -13.713 62.608 108.201 1.00 28.27 132 LYS A C 1
ATOM 792 O O . LYS A 1 106 ? -13.931 63.576 108.974 1.00 30.55 132 LYS A O 1
ATOM 798 N N . GLN A 1 107 ? -14.165 62.647 106.992 1.00 25.58 133 GLN A N 1
ATOM 799 C CA . GLN A 1 107 ? -15.010 63.745 106.582 1.00 25.09 133 GLN A CA 1
ATOM 800 C C . GLN A 1 107 ? -16.451 63.448 107.077 1.00 24.19 133 GLN A C 1
ATOM 801 O O . GLN A 1 107 ? -17.368 64.086 106.648 1.00 25.50 133 GLN A O 1
ATOM 807 N N . GLY A 1 108 ? -16.621 62.463 107.930 1.00 25.32 134 GLY A N 1
ATOM 808 C CA . GLY A 1 108 ? -17.960 62.170 108.489 1.00 26.85 134 GLY A CA 1
ATOM 809 C C . GLY A 1 108 ? -19.005 61.449 107.635 1.00 27.97 134 GLY A C 1
ATOM 810 O O . GLY A 1 108 ? -20.192 61.411 107.955 1.00 29.21 134 GLY A O 1
ATOM 811 N N . ILE A 1 109 ? -18.587 60.835 106.523 1.00 25.31 135 ILE A N 1
ATOM 812 C CA . ILE A 1 109 ? -19.510 59.999 105.740 1.00 25.01 135 ILE A CA 1
ATOM 813 C C . ILE A 1 109 ? -19.698 58.616 106.347 1.00 25.49 135 ILE A C 1
ATOM 814 O O . ILE A 1 109 ? -18.742 57.896 106.612 1.00 27.44 135 ILE A O 1
ATOM 819 N N . LYS A 1 110 ? -20.952 58.230 106.632 1.00 25.36 136 LYS A N 1
ATOM 820 C CA . LYS A 1 110 ? -21.181 56.883 107.130 1.00 26.37 136 LYS A CA 1
ATOM 821 C C . LYS A 1 110 ? -22.137 56.162 106.178 1.00 24.40 136 LYS A C 1
ATOM 822 O O . LYS A 1 110 ? -22.424 54.998 106.367 1.00 25.88 136 LYS A O 1
ATOM 828 N N . LYS A 1 111 ? -22.577 56.858 105.135 1.00 25.13 137 LYS A N 1
ATOM 829 C CA . LYS A 1 111 ? -23.410 56.222 104.134 1.00 25.81 137 LYS A CA 1
ATOM 830 C C . LYS A 1 111 ? -23.260 56.884 102.806 1.00 24.36 137 LYS A C 1
ATOM 831 O O . LYS A 1 111 ? -23.195 58.085 102.741 1.00 23.50 137 LYS A O 1
ATOM 837 N N . ILE A 1 112 ? -23.271 56.129 101.714 1.00 24.81 138 ILE A N 1
ATOM 838 C CA . ILE A 1 112 ? -23.240 56.725 100.368 1.00 22.82 138 ILE A CA 1
ATOM 839 C C . ILE A 1 112 ? -24.614 56.409 99.783 1.00 24.61 138 ILE A C 1
ATOM 840 O O . ILE A 1 112 ? -24.977 55.254 99.674 1.00 24.54 138 ILE A O 1
ATOM 845 N N . ASN A 1 113 ? -25.354 57.435 99.386 1.00 25.49 139 ASN A N 1
ATOM 846 C CA . ASN A 1 113 ? -26.719 57.263 98.885 1.00 27.43 139 ASN A CA 1
ATOM 847 C C . ASN A 1 113 ? -26.782 56.770 97.441 1.00 27.87 139 ASN A C 1
ATOM 848 O O . ASN A 1 113 ? -27.775 56.156 97.015 1.00 29.23 139 ASN A O 1
ATOM 853 N N . GLY A 1 114 ? -25.717 57.011 96.668 1.00 25.47 140 GLY A N 1
ATOM 854 C CA . GLY A 1 114 ? -25.790 56.635 95.252 1.00 24.06 140 GLY A CA 1
ATOM 855 C C . GLY A 1 114 ? -24.939 55.435 94.847 1.00 21.21 140 GLY A C 1
ATOM 856 O O . GLY A 1 114 ? -24.864 54.425 95.523 1.00 20.74 140 GLY A O 1
ATOM 857 N N . ASP A 1 115 ? -24.341 55.585 93.665 1.00 19.26 141 ASP A N 1
ATOM 858 C CA . ASP A 1 115 ? -23.738 54.433 92.980 1.00 19.06 141 ASP A CA 1
ATOM 859 C C . ASP A 1 115 ? -22.208 54.630 93.118 1.00 17.82 141 ASP A C 1
ATOM 860 O O . ASP A 1 115 ? -21.718 55.707 93.474 1.00 20.34 141 ASP A O 1
ATOM 865 N N . LEU A 1 116 ? -21.474 53.582 92.860 1.00 16.01 142 LEU A N 1
ATOM 866 C CA . LEU A 1 116 ? -19.973 53.605 92.844 1.00 16.09 142 LEU A CA 1
ATOM 867 C C . LEU A 1 116 ? -19.570 53.698 91.383 1.00 14.07 142 LEU A C 1
ATOM 868 O O . LEU A 1 116 ? -20.048 52.875 90.596 1.00 16.06 142 LEU A O 1
ATOM 873 N N . VAL A 1 117 ? -18.821 54.726 90.999 1.00 13.81 143 VAL A N 1
ATOM 874 C CA . VAL A 1 117 ? -18.517 54.963 89.626 1.00 12.71 143 VAL A CA 1
ATOM 875 C C . VAL A 1 117 ? -17.020 54.959 89.505 1.00 14.28 143 VAL A C 1
ATOM 876 O O . VAL A 1 117 ? -16.361 55.691 90.199 1.00 14.43 143 VAL A O 1
ATOM 880 N N . LEU A 1 118 ? -16.464 54.123 88.605 1.00 14.00 144 LEU A N 1
ATOM 881 C CA . LEU A 1 118 ? -14.980 54.187 88.412 1.00 12.56 144 LEU A CA 1
ATOM 882 C C . LEU A 1 118 ? -14.687 55.066 87.198 1.00 12.52 144 LEU A C 1
ATOM 883 O O . LEU A 1 118 ? -15.388 55.013 86.173 1.00 14.04 144 LEU A O 1
ATOM 888 N N . ASP A 1 119 ? -13.634 55.880 87.293 1.00 10.76 145 ASP A N 1
ATOM 889 C CA . ASP A 1 119 ? -13.092 56.642 86.146 1.00 12.37 145 ASP A CA 1
ATOM 890 C C . ASP A 1 119 ? -11.695 56.065 85.870 1.00 13.13 145 ASP A C 1
ATOM 891 O O . ASP A 1 119 ? -10.846 56.122 86.684 1.00 12.10 145 ASP A O 1
ATOM 896 N N . THR A 1 120 ? -11.643 55.323 84.760 1.00 10.97 146 THR A N 1
ATOM 897 C CA . THR A 1 120 ? -10.353 54.809 84.245 1.00 11.04 146 THR A CA 1
ATOM 898 C C . THR A 1 120 ? -10.014 55.424 82.885 1.00 12.91 146 THR A C 1
ATOM 899 O O . THR A 1 120 ? -9.234 54.857 82.122 1.00 12.84 146 THR A O 1
ATOM 903 N N . SER A 1 121 ? -10.560 56.593 82.623 1.00 12.48 147 SER A N 1
ATOM 904 C CA . SER A 1 121 ? -10.485 57.223 81.328 1.00 11.47 147 SER A CA 1
ATOM 905 C C . SER A 1 121 ? -9.159 57.645 80.783 1.00 12.56 147 SER A C 1
ATOM 906 O O . SER A 1 121 ? -9.030 57.863 79.560 1.00 12.86 147 SER A O 1
ATOM 909 N N . VAL A 1 122 ? -8.147 57.781 81.634 1.00 10.97 148 VAL A N 1
ATOM 910 C CA . VAL A 1 122 ? -6.838 58.203 81.157 1.00 10.50 148 VAL A CA 1
ATOM 911 C C . VAL A 1 122 ? -6.184 57.154 80.241 1.00 10.93 148 VAL A C 1
ATOM 912 O O . VAL A 1 122 ? -5.305 57.554 79.421 1.00 11.77 148 VAL A O 1
ATOM 916 N N . PHE A 1 123 ? -6.580 55.887 80.335 1.00 12.02 149 PHE A N 1
ATOM 917 C CA . PHE A 1 123 ? -6.067 54.839 79.409 1.00 11.79 149 PHE A CA 1
ATOM 918 C C . PHE A 1 123 ? -7.171 54.375 78.456 1.00 12.08 149 PHE A C 1
ATOM 919 O O . PHE A 1 123 ? -8.341 54.384 78.827 1.00 12.44 149 PHE A O 1
ATOM 927 N N . SER A 1 124 ? -6.810 54.071 77.227 1.00 11.57 150 SER A N 1
ATOM 928 C CA . SER A 1 124 ? -7.829 53.677 76.250 1.00 11.65 150 SER A CA 1
ATOM 929 C C . SER A 1 124 ? -7.341 52.465 75.470 1.00 11.73 150 SER A C 1
ATOM 930 O O . SER A 1 124 ? -6.145 52.079 75.544 1.00 12.16 150 SER A O 1
ATOM 933 N N . SER A 1 125 ? -8.297 51.819 74.805 1.00 12.71 151 SER A N 1
ATOM 934 C CA . SER A 1 125 ? -8.001 50.592 74.023 1.00 12.70 151 SER A CA 1
ATOM 935 C C . SER A 1 125 ? -7.534 49.481 75.009 1.00 11.49 151 SER A C 1
ATOM 936 O O . SER A 1 125 ? -7.816 49.443 76.186 1.00 13.95 151 SER A O 1
ATOM 939 N N . HIS A 1 126 ? -6.784 48.510 74.467 1.00 11.04 152 HIS A N 1
ATOM 940 C CA . HIS A 1 126 ? -6.452 47.371 75.287 1.00 9.73 152 HIS A CA 1
ATOM 941 C C . HIS A 1 126 ? -5.454 47.684 76.417 1.00 10.78 152 HIS A C 1
ATOM 942 O O . HIS A 1 126 ? -4.631 48.566 76.259 1.00 12.01 152 HIS A O 1
ATOM 949 N N . ASP A 1 127 ? -5.507 46.891 77.502 1.00 10.88 153 ASP A N 1
ATOM 950 C CA . ASP A 1 127 ? -4.466 47.107 78.510 1.00 10.29 153 ASP A CA 1
ATOM 951 C C . ASP A 1 127 ? -3.329 46.121 78.302 1.00 13.04 153 ASP A C 1
ATOM 952 O O . ASP A 1 127 ? -2.546 45.964 79.240 1.00 18.27 153 ASP A O 1
ATOM 957 N N . ARG A 1 128 ? -3.216 45.493 77.136 1.00 11.82 154 ARG A N 1
ATOM 958 C CA . ARG A 1 128 ? -2.107 44.566 76.799 1.00 14.40 154 ARG A CA 1
ATOM 959 C C . ARG A 1 128 ? -1.499 45.107 75.528 1.00 14.21 154 ARG A C 1
ATOM 960 O O . ARG A 1 128 ? -2.258 45.525 74.636 1.00 12.74 154 ARG A O 1
ATOM 968 N N . GLY A 1 129 ? -0.178 44.975 75.376 1.00 14.23 155 GLY A N 1
ATOM 969 C CA . GLY A 1 129 ? 0.490 45.286 74.130 1.00 11.10 155 GLY A CA 1
ATOM 970 C C . GLY A 1 129 ? 0.138 44.243 73.026 1.00 11.72 155 GLY A C 1
ATOM 971 O O . GLY A 1 129 ? -0.112 43.106 73.330 1.00 11.88 155 GLY A O 1
ATOM 972 N N . LEU A 1 130 ? 0.085 44.712 71.792 1.00 10.68 156 LEU A N 1
ATOM 973 C CA . LEU A 1 130 ? -0.065 43.765 70.719 1.00 11.27 156 LEU A CA 1
ATOM 974 C C . LEU A 1 130 ? 1.255 42.968 70.569 1.00 11.72 156 LEU A C 1
ATOM 975 O O . LEU A 1 130 ? 2.385 43.446 70.807 1.00 13.40 156 LEU A O 1
ATOM 980 N N . GLY A 1 131 ? 1.073 41.693 70.204 1.00 11.30 157 GLY A N 1
ATOM 981 C CA . GLY A 1 131 ? 2.251 40.821 70.114 1.00 10.39 157 GLY A CA 1
ATOM 982 C C . GLY A 1 131 ? 2.646 40.150 71.441 1.00 9.05 157 GLY A C 1
ATOM 983 O O . GLY A 1 131 ? 3.610 39.402 71.426 1.00 10.52 157 GLY A O 1
ATOM 984 N N . TRP A 1 132 ? 1.918 40.396 72.552 1.00 9.17 158 TRP A N 1
ATOM 985 C CA . TRP A 1 132 ? 2.160 39.616 73.740 1.00 9.92 158 TRP A CA 1
ATOM 986 C C . TRP A 1 132 ? 1.659 38.169 73.508 1.00 11.18 158 TRP A C 1
ATOM 987 O O . TRP A 1 132 ? 0.691 37.936 72.796 1.00 10.69 158 TRP A O 1
ATOM 998 N N . ILE A 1 133 ? 2.340 37.214 74.121 1.00 12.18 159 ILE A N 1
ATOM 999 C CA . ILE A 1 133 ? 1.918 35.788 73.959 1.00 12.61 159 ILE A CA 1
ATOM 1000 C C . ILE A 1 133 ? 0.714 35.429 74.834 1.00 13.07 159 ILE A C 1
ATOM 1001 O O . ILE A 1 133 ? 0.632 35.810 76.024 1.00 14.82 159 ILE A O 1
ATOM 1006 N N . TRP A 1 134 ? -0.254 34.687 74.316 1.00 11.37 160 TRP A N 1
ATOM 1007 C CA . TRP A 1 134 ? -1.491 34.572 75.028 1.00 11.87 160 TRP A CA 1
ATOM 1008 C C . TRP A 1 134 ? -1.361 33.766 76.327 1.00 13.15 160 TRP A C 1
ATOM 1009 O O . TRP A 1 134 ? -2.059 34.118 77.311 1.00 13.01 160 TRP A O 1
ATOM 1020 N N . ASN A 1 135 ? -0.485 32.734 76.326 1.00 13.37 161 ASN A N 1
ATOM 1021 C CA . ASN A 1 135 ? -0.605 31.731 77.373 1.00 13.11 161 ASN A CA 1
ATOM 1022 C C . ASN A 1 135 ? 0.085 32.337 78.623 1.00 14.12 161 ASN A C 1
ATOM 1023 O O . ASN A 1 135 ? -0.043 31.714 79.682 1.00 14.32 161 ASN A O 1
ATOM 1028 N N . ASP A 1 136 ? 0.847 33.428 78.492 1.00 12.56 162 ASP A N 1
ATOM 1029 C CA . ASP A 1 136 ? 1.473 34.052 79.680 1.00 13.78 162 ASP A CA 1
ATOM 1030 C C . ASP A 1 136 ? 0.558 35.071 80.355 1.00 12.05 162 ASP A C 1
ATOM 1031 O O . ASP A 1 136 ? 0.894 35.536 81.505 1.00 11.71 162 ASP A O 1
ATOM 1036 N N . LEU A 1 137 ? -0.599 35.358 79.764 1.00 11.13 163 LEU A N 1
ATOM 1037 C CA . LEU A 1 137 ? -1.446 36.446 80.306 1.00 9.52 163 LEU A CA 1
ATOM 1038 C C . LEU A 1 137 ? -2.069 36.116 81.636 1.00 11.44 163 LEU A C 1
ATOM 1039 O O . LEU A 1 137 ? -2.504 37.070 82.305 1.00 11.90 163 LEU A O 1
ATOM 1044 N N . THR A 1 138 ? -2.007 34.868 82.072 1.00 11.00 164 THR A N 1
ATOM 1045 C CA . THR A 1 138 ? -2.492 34.536 83.398 1.00 11.38 164 THR A CA 1
ATOM 1046 C C . THR A 1 138 ? -1.427 34.634 84.486 1.00 10.33 164 THR A C 1
ATOM 1047 O O . THR A 1 138 ? -1.740 34.361 85.672 1.00 12.62 164 THR A O 1
ATOM 1051 N N . MET A 1 139 ? -0.177 34.844 84.101 1.00 12.43 165 MET A N 1
ATOM 1052 C CA . MET A 1 139 ? 0.933 34.860 85.022 1.00 13.60 165 MET A CA 1
ATOM 1053 C C . MET A 1 139 ? 1.087 36.246 85.617 1.00 12.01 165 MET A C 1
ATOM 1054 O O . MET A 1 139 ? 1.024 37.207 84.898 1.00 11.95 165 MET A O 1
ATOM 1059 N N . CYS A 1 140 ? 1.441 36.284 86.885 1.00 13.46 166 CYS A N 1
ATOM 1060 C CA . CYS A 1 140 ? 1.579 37.580 87.561 1.00 16.97 166 CYS A CA 1
ATOM 1061 C C . CYS A 1 140 ? 2.534 38.531 86.893 1.00 17.10 166 CYS A C 1
ATOM 1062 O O . CYS A 1 140 ? 2.294 39.786 86.857 1.00 17.28 166 CYS A O 1
ATOM 1065 N N . PHE A 1 141 ? 3.658 37.985 86.398 1.00 15.31 167 PHE A N 1
ATOM 1066 C CA . PHE A 1 141 ? 4.675 38.865 85.817 1.00 15.14 167 PHE A CA 1
ATOM 1067 C C . PHE A 1 141 ? 4.095 39.632 84.678 1.00 13.92 167 PHE A C 1
ATOM 1068 O O . PHE A 1 141 ? 4.571 40.673 84.362 1.00 15.27 167 PHE A O 1
ATOM 1076 N N . ASN A 1 142 ? 3.026 39.101 83.985 1.00 12.90 168 ASN A N 1
ATOM 1077 C CA . ASN A 1 142 ? 2.433 39.647 82.821 1.00 11.48 168 ASN A CA 1
ATOM 1078 C C . ASN A 1 142 ? 1.019 40.226 83.206 1.00 10.73 168 ASN A C 1
ATOM 1079 O O . ASN A 1 142 ? 0.176 40.423 82.340 1.00 11.70 168 ASN A O 1
ATOM 1084 N N . SER A 1 143 ? 0.825 40.663 84.455 1.00 10.46 169 SER A N 1
ATOM 1085 C CA . SER A 1 143 ? -0.492 41.233 84.805 1.00 8.82 169 SER A CA 1
ATOM 1086 C C . SER A 1 143 ? -0.730 42.529 84.036 1.00 8.99 169 SER A C 1
ATOM 1087 O O . SER A 1 143 ? 0.209 43.220 83.648 1.00 10.42 169 SER A O 1
ATOM 1090 N N . PRO A 1 144 ? -1.997 42.878 83.838 1.00 8.39 170 PRO A N 1
ATOM 1091 C CA . PRO A 1 144 ? -2.260 43.986 82.902 1.00 9.56 170 PRO A CA 1
ATOM 1092 C C . PRO A 1 144 ? -1.935 45.328 83.564 1.00 9.88 170 PRO A C 1
ATOM 1093 O O . PRO A 1 144 ? -2.298 45.592 84.736 1.00 10.77 170 PRO A O 1
ATOM 1097 N N . PRO A 1 145 ? -1.202 46.181 82.846 1.00 7.58 171 PRO A N 1
ATOM 1098 C CA . PRO A 1 145 ? -0.817 47.556 83.329 1.00 8.90 171 PRO A CA 1
ATOM 1099 C C . PRO A 1 145 ? -1.986 48.487 83.093 1.00 8.57 171 PRO A C 1
ATOM 1100 O O . PRO A 1 145 ? -1.941 49.431 82.302 1.00 10.30 171 PRO A O 1
ATOM 1104 N N . ALA A 1 146 ? -3.091 48.145 83.764 1.00 7.05 172 ALA A N 1
ATOM 1105 C CA . ALA A 1 146 ? -4.342 48.874 83.526 1.00 7.91 172 ALA A CA 1
ATOM 1106 C C . ALA A 1 146 ? -4.479 50.124 84.399 1.00 7.49 172 ALA A C 1
ATOM 1107 O O . ALA A 1 146 ? -3.638 50.337 85.260 1.00 9.43 172 ALA A O 1
ATOM 1109 N N . ALA A 1 147 ? -5.520 50.919 84.144 1.00 8.29 173 ALA A N 1
ATOM 1110 C CA . ALA A 1 147 ? -5.694 52.094 85.029 1.00 7.99 173 ALA A CA 1
ATOM 1111 C C . ALA A 1 147 ? -5.885 51.685 86.445 1.00 8.89 173 ALA A C 1
ATOM 1112 O O . ALA A 1 147 ? -5.295 52.324 87.324 1.00 8.10 173 ALA A O 1
ATOM 1114 N N . ALA A 1 148 ? -6.768 50.698 86.693 1.00 8.87 174 ALA A N 1
ATOM 1115 C CA . ALA A 1 148 ? -6.944 50.133 88.023 1.00 9.23 174 ALA A CA 1
ATOM 1116 C C . ALA A 1 148 ? -5.912 49.029 88.284 1.00 10.89 174 ALA A C 1
ATOM 1117 O O . ALA A 1 148 ? -5.904 48.015 87.557 1.00 9.21 174 ALA A O 1
ATOM 1119 N N . ASN A 1 149 ? -5.062 49.241 89.258 1.00 8.84 175 ASN A N 1
ATOM 1120 C CA . ASN A 1 149 ? -4.002 48.265 89.544 1.00 9.19 175 ASN A CA 1
ATOM 1121 C C . ASN A 1 149 ? -3.833 48.193 91.067 1.00 11.58 175 ASN A C 1
ATOM 1122 O O . ASN A 1 149 ? -3.354 49.186 91.693 1.00 12.06 175 ASN A O 1
ATOM 1127 N N . ILE A 1 150 ? -4.282 47.109 91.645 1.00 8.87 176 ILE A N 1
ATOM 1128 C CA . ILE A 1 150 ? -4.239 46.967 93.135 1.00 9.09 176 ILE A CA 1
ATOM 1129 C C . ILE A 1 150 ? -3.382 45.709 93.439 1.00 11.33 176 ILE A C 1
ATOM 1130 O O . ILE A 1 150 ? -3.666 44.651 92.892 1.00 11.79 176 ILE A O 1
ATOM 1135 N N . ASP A 1 151 ? -2.354 45.839 94.313 1.00 11.17 177 ASP A N 1
ATOM 1136 C CA . ASP A 1 151 ? -1.366 44.805 94.632 1.00 11.59 177 ASP A CA 1
ATOM 1137 C C . ASP A 1 151 ? -0.877 44.136 93.342 1.00 11.23 177 ASP A C 1
ATOM 1138 O O . ASP A 1 151 ? -0.880 42.886 93.207 1.00 9.79 177 ASP A O 1
ATOM 1143 N N . ASN A 1 152 ? -0.451 44.996 92.425 1.00 9.56 178 ASN A N 1
ATOM 1144 C CA . ASN A 1 152 ? 0.220 44.591 91.140 1.00 11.10 178 ASN A CA 1
ATOM 1145 C C . ASN A 1 152 ? -0.692 43.760 90.281 1.00 8.94 178 ASN A C 1
ATOM 1146 O O . ASN A 1 152 ? -0.195 43.064 89.356 1.00 8.74 178 ASN A O 1
ATOM 1151 N N . ASN A 1 153 ? -2.006 43.849 90.525 1.00 8.54 179 ASN A N 1
ATOM 1152 C CA . ASN A 1 153 ? -2.987 43.053 89.744 1.00 8.30 179 ASN A CA 1
ATOM 1153 C C . ASN A 1 153 ? -2.622 41.570 89.752 1.00 12.12 179 ASN A C 1
ATOM 1154 O O . ASN A 1 153 ? -2.772 40.880 88.705 1.00 9.59 179 ASN A O 1
ATOM 1159 N N . CYS A 1 154 ? -2.177 41.021 90.909 1.00 10.58 180 CYS A N 1
ATOM 1160 C CA . CYS A 1 154 ? -1.724 39.625 91.079 1.00 12.62 180 CYS A CA 1
ATOM 1161 C C . CYS A 1 154 ? -2.425 39.114 92.297 1.00 11.39 180 CYS A C 1
ATOM 1162 O O . CYS A 1 154 ? -2.611 39.889 93.296 1.00 13.40 180 CYS A O 1
ATOM 1165 N N . PHE A 1 155 ? -2.729 37.804 92.317 1.00 11.35 181 PHE A N 1
ATOM 1166 C CA . PHE A 1 155 ? -3.210 37.235 93.625 1.00 11.00 181 PHE A CA 1
ATOM 1167 C C . PHE A 1 155 ? -2.610 35.813 93.648 1.00 14.12 181 PHE A C 1
ATOM 1168 O O . PHE A 1 155 ? -2.114 35.287 92.642 1.00 12.75 181 PHE A O 1
ATOM 1176 N N . TYR A 1 156 ? -2.599 35.203 94.832 1.00 14.09 182 TYR A N 1
ATOM 1177 C CA . TYR A 1 156 ? -1.989 33.875 95.022 1.00 18.08 182 TYR A CA 1
ATOM 1178 C C . TYR A 1 156 ? -3.033 32.877 95.433 1.00 17.63 182 TYR A C 1
ATOM 1179 O O . TYR A 1 156 ? -4.098 33.193 96.030 1.00 20.31 182 TYR A O 1
ATOM 1188 N N . ALA A 1 157 ? -2.805 31.682 95.003 1.00 17.58 183 ALA A N 1
ATOM 1189 C CA . ALA A 1 157 ? -3.751 30.595 95.496 1.00 19.38 183 ALA A CA 1
ATOM 1190 C C . ALA A 1 157 ? -2.858 29.367 95.683 1.00 20.05 183 ALA A C 1
ATOM 1191 O O . ALA A 1 157 ? -1.655 29.341 95.328 1.00 21.60 183 ALA A O 1
ATOM 1193 N N . GLU A 1 158 ? -3.412 28.409 96.380 1.00 20.99 184 GLU A N 1
ATOM 1194 C CA . GLU A 1 158 ? -2.564 27.228 96.589 1.00 21.89 184 GLU A CA 1
ATOM 1195 C C . GLU A 1 158 ? -3.327 25.964 96.245 1.00 19.00 184 GLU A C 1
ATOM 1196 O O . GLU A 1 158 ? -4.564 25.983 96.339 1.00 19.30 184 GLU A O 1
ATOM 1202 N N . LEU A 1 159 ? -2.621 24.976 95.647 1.00 17.99 185 LEU A N 1
ATOM 1203 C CA . LEU A 1 159 ? -3.239 23.698 95.315 1.00 15.97 185 LEU A CA 1
ATOM 1204 C C . LEU A 1 159 ? -2.601 22.711 96.290 1.00 16.82 185 LEU A C 1
ATOM 1205 O O . LEU A 1 159 ? -1.392 22.755 96.501 1.00 18.17 185 LEU A O 1
ATOM 1210 N N . ASP A 1 160 ? -3.428 21.946 96.964 1.00 15.73 186 ASP A N 1
ATOM 1211 C CA . ASP A 1 160 ? -2.862 20.866 97.772 1.00 16.81 186 ASP A CA 1
ATOM 1212 C C . ASP A 1 160 ? -3.029 19.634 96.937 1.00 13.88 186 ASP A C 1
ATOM 1213 O O . ASP A 1 160 ? -4.146 19.067 96.801 1.00 13.20 186 ASP A O 1
ATOM 1218 N N . ALA A 1 161 ? -1.881 19.186 96.429 1.00 15.04 187 ALA A N 1
ATOM 1219 C CA . ALA A 1 161 ? -1.759 18.032 95.608 1.00 13.00 187 ALA A CA 1
ATOM 1220 C C . ALA A 1 161 ? -0.893 16.968 96.321 1.00 14.37 187 ALA A C 1
ATOM 1221 O O . ALA A 1 161 ? -0.343 16.086 95.708 1.00 15.41 187 ALA A O 1
ATOM 1223 N N . ASN A 1 162 ? -0.853 17.074 97.671 1.00 14.18 188 ASN A N 1
ATOM 1224 C CA . ASN A 1 162 ? -0.163 16.037 98.496 1.00 13.25 188 ASN A CA 1
ATOM 1225 C C . ASN A 1 162 ? -1.207 14.972 98.858 1.00 11.81 188 ASN A C 1
ATOM 1226 O O . ASN A 1 162 ? -1.718 14.877 100.039 1.00 11.88 188 ASN A O 1
ATOM 1231 N N . LYS A 1 163 ? -1.644 14.178 97.854 1.00 12.06 189 LYS A N 1
ATOM 1232 C CA . LYS A 1 163 ? -2.693 13.231 97.971 1.00 13.53 189 LYS A CA 1
ATOM 1233 C C . LYS A 1 163 ? -2.380 12.083 97.024 1.00 15.49 189 LYS A C 1
ATOM 1234 O O . LYS A 1 163 ? -1.481 12.262 96.165 1.00 14.90 189 LYS A O 1
ATOM 1240 N N . ASN A 1 164 ? -3.090 10.946 97.164 1.00 14.49 190 ASN A N 1
ATOM 1241 C CA . ASN A 1 164 ? -2.792 9.807 96.288 1.00 16.37 190 ASN A CA 1
ATOM 1242 C C . ASN A 1 164 ? -3.224 10.097 94.861 1.00 17.89 190 ASN A C 1
ATOM 1243 O O . ASN A 1 164 ? -4.216 10.767 94.660 1.00 17.20 190 ASN A O 1
ATOM 1248 N N . PRO A 1 165 ? -2.544 9.447 93.913 1.00 19.19 191 PRO A N 1
ATOM 1249 C CA . PRO A 1 165 ? -3.017 9.408 92.546 1.00 20.19 191 PRO A CA 1
ATOM 1250 C C . PRO A 1 165 ? -4.507 9.122 92.454 1.00 19.25 191 PRO A C 1
ATOM 1251 O O . PRO A 1 165 ? -5.013 8.268 93.134 1.00 20.70 191 PRO A O 1
ATOM 1255 N N . GLY A 1 166 ? -5.250 9.843 91.606 1.00 18.95 192 GLY A N 1
ATOM 1256 C CA . GLY A 1 166 ? -6.683 9.672 91.502 1.00 17.32 192 GLY A CA 1
ATOM 1257 C C . GLY A 1 166 ? -7.471 10.629 92.330 1.00 19.33 192 GLY A C 1
ATOM 1258 O O . GLY A 1 166 ? -8.623 10.872 92.001 1.00 22.39 192 GLY A O 1
ATOM 1259 N N . GLU A 1 167 ? -6.863 11.219 93.373 1.00 16.95 193 GLU A N 1
ATOM 1260 C CA . GLU A 1 167 ? -7.642 12.148 94.206 1.00 16.94 193 GLU A CA 1
ATOM 1261 C C . GLU A 1 167 ? -7.676 13.555 93.506 1.00 17.01 193 GLU A C 1
ATOM 1262 O O . GLU A 1 167 ? -6.790 13.891 92.733 1.00 16.25 193 GLU A O 1
ATOM 1268 N N . ILE A 1 168 ? -8.699 14.319 93.846 1.00 17.07 194 ILE A N 1
ATOM 1269 C CA . ILE A 1 168 ? -8.852 15.669 93.327 1.00 16.83 194 ILE A CA 1
ATOM 1270 C C . ILE A 1 168 ? -8.059 16.630 94.173 1.00 17.43 194 ILE A C 1
ATOM 1271 O O . ILE A 1 168 ? -8.148 16.648 95.440 1.00 17.30 194 ILE A O 1
ATOM 1276 N N . VAL A 1 169 ? -7.236 17.467 93.553 1.00 14.68 195 VAL A N 1
ATOM 1277 C CA . VAL A 1 169 ? -6.457 18.504 94.193 1.00 14.81 195 VAL A CA 1
ATOM 1278 C C . VAL A 1 169 ? -7.361 19.556 94.834 1.00 17.77 195 VAL A C 1
ATOM 1279 O O . VAL A 1 169 ? -8.380 20.002 94.241 1.00 17.06 195 VAL A O 1
ATOM 1283 N N . LYS A 1 170 ? -7.074 19.976 96.063 1.00 15.89 196 LYS A N 1
ATOM 1284 C CA . LYS A 1 170 ? -7.893 20.978 96.722 1.00 16.33 196 LYS A CA 1
ATOM 1285 C C . LYS A 1 170 ? -7.334 22.353 96.425 1.00 16.82 196 LYS A C 1
ATOM 1286 O O . LYS A 1 170 ? -6.099 22.569 96.462 1.00 16.34 196 LYS A O 1
ATOM 1292 N N . ILE A 1 171 ? -8.267 23.266 96.084 1.00 17.89 197 ILE A N 1
ATOM 1293 C CA . ILE A 1 171 ? -7.859 24.586 95.718 1.00 18.23 197 ILE A CA 1
ATOM 1294 C C . ILE A 1 171 ? -8.200 25.496 96.929 1.00 18.22 197 ILE A C 1
ATOM 1295 O O . ILE A 1 171 ? -9.356 25.436 97.490 1.00 18.90 197 ILE A O 1
ATOM 1300 N N . ASN A 1 172 ? -7.192 26.252 97.357 1.00 19.95 198 ASN A N 1
ATOM 1301 C CA . ASN A 1 172 ? -7.333 27.132 98.503 1.00 21.60 198 ASN A CA 1
ATOM 1302 C C . ASN A 1 172 ? -6.993 28.590 98.105 1.00 20.75 198 ASN A C 1
ATOM 1303 O O . ASN A 1 172 ? -5.848 28.853 97.762 1.00 21.12 198 ASN A O 1
ATOM 1308 N N . VAL A 1 173 ? -7.972 29.480 98.039 1.00 19.17 199 VAL A N 1
ATOM 1309 C CA . VAL A 1 173 ? -7.759 30.855 97.689 1.00 20.69 199 VAL A CA 1
ATOM 1310 C C . VAL A 1 173 ? -7.982 31.727 98.957 1.00 21.62 199 VAL A C 1
ATOM 1311 O O . VAL A 1 173 ? -9.059 31.642 99.571 1.00 22.28 199 VAL A O 1
ATOM 1315 N N . PRO A 1 174 ? -7.018 32.539 99.255 1.00 21.34 200 PRO A N 1
ATOM 1316 C CA . PRO A 1 174 ? -7.235 33.343 100.469 1.00 23.24 200 PRO A CA 1
ATOM 1317 C C . PRO A 1 174 ? -8.494 34.205 100.387 1.00 25.56 200 PRO A C 1
ATOM 1318 O O . PRO A 1 174 ? -8.909 34.682 99.303 1.00 22.48 200 PRO A O 1
ATOM 1322 N N . ALA A 1 175 ? -9.106 34.480 101.528 1.00 25.77 201 ALA A N 1
ATOM 1323 C CA . ALA A 1 175 ? -10.486 35.009 101.469 1.00 25.87 201 ALA A CA 1
ATOM 1324 C C . ALA A 1 175 ? -10.529 36.454 100.984 1.00 26.74 201 ALA A C 1
ATOM 1325 O O . ALA A 1 175 ? -11.572 36.911 100.476 1.00 28.50 201 ALA A O 1
ATOM 1327 N N . GLN A 1 176 ? -9.408 37.143 101.108 1.00 26.63 202 GLN A N 1
ATOM 1328 C CA . GLN A 1 176 ? -9.369 38.581 100.783 1.00 25.84 202 GLN A CA 1
ATOM 1329 C C . GLN A 1 176 ? -9.515 38.826 99.252 1.00 24.44 202 GLN A C 1
ATOM 1330 O O . GLN A 1 176 ? -9.851 39.933 98.834 1.00 25.14 202 GLN A O 1
ATOM 1336 N N . PHE A 1 177 ? -9.261 37.805 98.417 1.00 22.38 203 PHE A N 1
ATOM 1337 C CA . PHE A 1 177 ? -9.300 38.050 96.940 1.00 20.64 203 PHE A CA 1
ATOM 1338 C C . PHE A 1 177 ? -10.695 37.825 96.348 1.00 19.89 203 PHE A C 1
ATOM 1339 O O . PHE A 1 177 ? -11.186 36.699 96.382 1.00 21.50 203 PHE A O 1
ATOM 1347 N N . PRO A 1 178 ? -11.323 38.857 95.720 1.00 18.38 204 PRO A N 1
ATOM 1348 C CA . PRO A 1 178 ? -12.642 38.746 95.115 1.00 16.44 204 PRO A CA 1
ATOM 1349 C C . PRO A 1 178 ? -12.554 38.115 93.732 1.00 17.71 204 PRO A C 1
ATOM 1350 O O . PRO A 1 178 ? -12.894 38.720 92.713 1.00 18.80 204 PRO A O 1
ATOM 1354 N N . ILE A 1 179 ? -12.082 36.850 93.730 1.00 15.56 205 ILE A N 1
ATOM 1355 C CA . ILE A 1 179 ? -11.901 36.070 92.478 1.00 14.34 205 ILE A CA 1
ATOM 1356 C C . ILE A 1 179 ? -12.427 34.656 92.815 1.00 14.86 205 ILE A C 1
ATOM 1357 O O . ILE A 1 179 ? -12.602 34.365 93.957 1.00 17.18 205 ILE A O 1
ATOM 1362 N N . GLN A 1 180 ? -12.612 33.821 91.803 1.00 14.78 206 GLN A N 1
ATOM 1363 C CA . GLN A 1 180 ? -12.903 32.415 92.115 1.00 15.24 206 GLN A CA 1
ATOM 1364 C C . GLN A 1 180 ? -11.965 31.555 91.355 1.00 15.55 206 GLN A C 1
ATOM 1365 O O . GLN A 1 180 ? -11.622 31.872 90.171 1.00 15.30 206 GLN A O 1
ATOM 1371 N N . VAL A 1 181 ? -11.445 30.494 91.982 1.00 14.03 207 VAL A N 1
ATOM 1372 C CA . VAL A 1 181 ? -10.656 29.537 91.243 1.00 14.94 207 VAL A CA 1
ATOM 1373 C C . VAL A 1 181 ? -11.415 28.230 91.437 1.00 18.01 207 VAL A C 1
ATOM 1374 O O . VAL A 1 181 ? -11.649 27.861 92.636 1.00 20.32 207 VAL A O 1
ATOM 1378 N N . PHE A 1 182 ? -11.730 27.531 90.340 1.00 17.14 208 PHE A N 1
ATOM 1379 C CA . PHE A 1 182 ? -12.504 26.283 90.411 1.00 18.40 208 PHE A CA 1
ATOM 1380 C C . PHE A 1 182 ? -11.933 25.251 89.492 1.00 18.84 208 PHE A C 1
ATOM 1381 O O . PHE A 1 182 ? -11.156 25.554 88.631 1.00 17.42 208 PHE A O 1
ATOM 1389 N N . GLY A 1 183 ? -12.359 24.013 89.626 1.00 20.56 209 GLY A N 1
ATOM 1390 C CA . GLY A 1 183 ? -11.958 23.015 88.621 1.00 19.56 209 GLY A CA 1
ATOM 1391 C C . GLY A 1 183 ? -11.697 21.733 89.320 1.00 18.21 209 GLY A C 1
ATOM 1392 O O . GLY A 1 183 ? -11.665 21.680 90.577 1.00 19.43 209 GLY A O 1
ATOM 1393 N N . GLN A 1 184 ? -11.515 20.700 88.516 1.00 17.33 210 GLN A N 1
ATOM 1394 C CA . GLN A 1 184 ? -11.119 19.421 89.076 1.00 19.59 210 GLN A CA 1
ATOM 1395 C C . GLN A 1 184 ? -9.794 18.910 88.563 1.00 20.94 210 GLN A C 1
ATOM 1396 O O . GLN A 1 184 ? -9.790 18.141 87.603 1.00 27.31 210 GLN A O 1
ATOM 1402 N N . VAL A 1 185 ? -8.674 19.262 89.165 1.00 16.42 211 VAL A N 1
ATOM 1403 C CA . VAL A 1 185 ? -7.384 18.803 88.734 1.00 14.53 211 VAL A CA 1
ATOM 1404 C C . VAL A 1 185 ? -7.132 17.548 89.574 1.00 16.53 211 VAL A C 1
ATOM 1405 O O . VAL A 1 185 ? -7.503 17.522 90.744 1.00 16.69 211 VAL A O 1
ATOM 1409 N N . TYR A 1 186 ? -6.569 16.512 88.949 1.00 16.76 212 TYR A N 1
ATOM 1410 C CA . TYR A 1 186 ? -6.339 15.240 89.703 1.00 18.33 212 TYR A CA 1
ATOM 1411 C C . TYR A 1 186 ? -4.896 14.948 89.822 1.00 17.13 212 TYR A C 1
ATOM 1412 O O . TYR A 1 186 ? -4.030 15.479 89.125 1.00 17.38 212 TYR A O 1
ATOM 1421 N N . VAL A 1 187 ? -4.551 14.207 90.900 1.00 17.09 213 VAL A N 1
ATOM 1422 C CA . VAL A 1 187 ? -3.183 13.738 90.999 1.00 16.41 213 VAL A CA 1
ATOM 1423 C C . VAL A 1 187 ? -2.980 12.541 90.037 1.00 15.42 213 VAL A C 1
ATOM 1424 O O . VAL A 1 187 ? -3.751 11.616 90.026 1.00 18.20 213 VAL A O 1
ATOM 1428 N N . ALA A 1 188 ? -1.890 12.588 89.296 1.00 17.62 214 ALA A N 1
ATOM 1429 C CA . ALA A 1 188 ? -1.578 11.521 88.380 1.00 20.44 214 ALA A CA 1
ATOM 1430 C C . ALA A 1 188 ? -0.489 10.626 89.016 1.00 20.57 214 ALA A C 1
ATOM 1431 O O . ALA A 1 188 ? 0.417 11.170 89.668 1.00 22.33 214 ALA A O 1
ATOM 1433 N N . ASP A 1 189 ? -0.537 9.341 88.653 1.00 23.71 215 ASP A N 1
ATOM 1434 C CA . ASP A 1 189 ? 0.596 8.429 89.028 1.00 25.81 215 ASP A CA 1
ATOM 1435 C C . ASP A 1 189 ? 1.911 8.698 88.247 1.00 27.74 215 ASP A C 1
ATOM 1436 O O . ASP A 1 189 ? 1.949 9.544 87.326 1.00 25.41 215 ASP A O 1
ATOM 1441 N N . SER A 1 190 ? 3.027 8.089 88.667 1.00 26.03 216 SER A N 1
ATOM 1442 C CA . SER A 1 190 ? 4.326 8.400 88.074 1.00 27.70 216 SER A CA 1
ATOM 1443 C C . SER A 1 190 ? 4.323 8.027 86.577 1.00 26.04 216 SER A C 1
ATOM 1444 O O . SER A 1 190 ? 5.094 8.594 85.832 1.00 29.03 216 SER A O 1
ATOM 1447 N N . ASN A 1 191 ? 3.504 7.082 86.174 1.00 26.41 217 ASN A N 1
ATOM 1448 C CA . ASN A 1 191 ? 3.525 6.724 84.726 1.00 28.33 217 ASN A CA 1
ATOM 1449 C C . ASN A 1 191 ? 2.824 7.801 83.922 1.00 28.86 217 ASN A C 1
ATOM 1450 O O . ASN A 1 191 ? 3.329 8.244 82.863 1.00 29.24 217 ASN A O 1
ATOM 1455 N N . GLU A 1 192 ? 1.651 8.225 84.411 1.00 27.54 218 GLU A N 1
ATOM 1456 C CA . GLU A 1 192 ? 0.856 9.290 83.690 1.00 27.29 218 GLU A CA 1
ATOM 1457 C C . GLU A 1 192 ? 1.409 10.684 83.824 1.00 25.70 218 GLU A C 1
ATOM 1458 O O . GLU A 1 192 ? 1.316 11.525 82.870 1.00 25.75 218 GLU A O 1
ATOM 1464 N N . ALA A 1 193 ? 2.002 10.994 84.985 1.00 25.81 219 ALA A N 1
ATOM 1465 C CA . ALA A 1 193 ? 2.505 12.355 85.229 1.00 27.97 219 ALA A CA 1
ATOM 1466 C C . ALA A 1 193 ? 3.330 13.045 84.162 1.00 27.81 219 ALA A C 1
ATOM 1467 O O . ALA A 1 193 ? 3.209 14.268 83.965 1.00 28.99 219 ALA A O 1
ATOM 1469 N N . PRO A 1 194 ? 4.249 12.300 83.507 1.00 28.65 220 PRO A N 1
ATOM 1470 C CA . PRO A 1 194 ? 5.019 13.009 82.496 1.00 28.10 220 PRO A CA 1
ATOM 1471 C C . PRO A 1 194 ? 4.097 13.519 81.378 1.00 25.81 220 PRO A C 1
ATOM 1472 O O . PRO A 1 194 ? 4.499 14.372 80.699 1.00 27.91 220 PRO A O 1
ATOM 1476 N N . TYR A 1 195 ? 2.922 12.926 81.195 1.00 27.37 221 TYR A N 1
ATOM 1477 C CA . TYR A 1 195 ? 1.966 13.334 80.113 1.00 26.41 221 TYR A CA 1
ATOM 1478 C C . TYR A 1 195 ? 1.002 14.502 80.547 1.00 26.61 221 TYR A C 1
ATOM 1479 O O . TYR A 1 195 ? 0.330 15.095 79.715 1.00 25.46 221 TYR A O 1
ATOM 1488 N N . CYS A 1 196 ? 0.980 14.860 81.826 1.00 23.82 222 CYS A N 1
ATOM 1489 C CA . CYS A 1 196 ? 0.040 15.888 82.316 1.00 22.95 222 CYS A CA 1
ATOM 1490 C C . CYS A 1 196 ? 0.317 17.305 81.884 1.00 19.98 222 CYS A C 1
ATOM 1491 O O . CYS A 1 196 ? 1.447 17.688 81.731 1.00 21.24 222 CYS A O 1
ATOM 1494 N N . GLN A 1 197 ? -0.728 18.134 81.893 1.00 19.28 223 GLN A N 1
ATOM 1495 C CA . GLN A 1 197 ? -0.532 19.544 81.700 1.00 19.50 223 GLN A CA 1
ATOM 1496 C C . GLN A 1 197 ? -1.429 20.115 82.766 1.00 18.07 223 GLN A C 1
ATOM 1497 O O . GLN A 1 197 ? -2.500 19.604 82.934 1.00 19.03 223 GLN A O 1
ATOM 1503 N N . LEU A 1 198 ? -0.962 21.124 83.473 1.00 17.49 224 LEU A N 1
ATOM 1504 C CA . LEU A 1 198 ? -1.843 21.856 84.410 1.00 14.78 224 LEU A CA 1
ATOM 1505 C C . LEU A 1 198 ? -2.152 23.165 83.722 1.00 13.93 224 LEU A C 1
ATOM 1506 O O . LEU A 1 198 ? -1.225 24.015 83.563 1.00 16.41 224 LEU A O 1
ATOM 1511 N N . ASP A 1 199 ? -3.439 23.337 83.382 1.00 14.64 225 ASP A N 1
ATOM 1512 C CA . ASP A 1 199 ? -3.832 24.540 82.628 1.00 14.59 225 ASP A CA 1
ATOM 1513 C C . ASP A 1 199 ? -4.719 25.447 83.406 1.00 14.66 225 ASP A C 1
ATOM 1514 O O . ASP A 1 199 ? -5.440 24.993 84.339 1.00 15.71 225 ASP A O 1
ATOM 1519 N N . VAL A 1 200 ? -4.803 26.695 82.964 1.00 12.73 226 VAL A N 1
ATOM 1520 C CA . VAL A 1 200 ? -5.827 27.550 83.547 1.00 12.86 226 VAL A CA 1
ATOM 1521 C C . VAL A 1 200 ? -6.584 28.097 82.358 1.00 13.21 226 VAL A C 1
ATOM 1522 O O . VAL A 1 200 ? -5.907 28.491 81.368 1.00 15.01 226 VAL A O 1
ATOM 1526 N N . VAL A 1 201 ? -7.902 28.254 82.525 1.00 10.97 227 VAL A N 1
ATOM 1527 C CA . VAL A 1 201 ? -8.739 28.866 81.502 1.00 11.99 227 VAL A CA 1
ATOM 1528 C C . VAL A 1 201 ? -9.452 30.037 82.156 1.00 13.23 227 VAL A C 1
ATOM 1529 O O . VAL A 1 201 ? -10.075 29.847 83.217 1.00 14.62 227 VAL A O 1
ATOM 1533 N N . VAL A 1 202 ? -9.403 31.218 81.511 1.00 13.55 228 VAL A N 1
ATOM 1534 C CA . VAL A 1 202 ? -10.006 32.402 82.117 1.00 13.04 228 VAL A CA 1
ATOM 1535 C C . VAL A 1 202 ? -11.451 32.504 81.655 1.00 13.23 228 VAL A C 1
ATOM 1536 O O . VAL A 1 202 ? -11.725 32.248 80.417 1.00 15.53 228 VAL A O 1
ATOM 1540 N N . HIS A 1 203 ? -12.369 32.697 82.606 1.00 12.25 229 HIS A N 1
ATOM 1541 C CA . HIS A 1 203 ? -13.782 32.969 82.330 1.00 11.84 229 HIS A CA 1
ATOM 1542 C C . HIS A 1 203 ? -14.118 34.383 82.773 1.00 12.19 229 HIS A C 1
ATOM 1543 O O . HIS A 1 203 ? -13.286 35.030 83.494 1.00 12.37 229 HIS A O 1
ATOM 1550 N N . ASP A 1 204 ? -15.325 34.869 82.410 1.00 12.55 230 ASP A N 1
ATOM 1551 C CA . ASP A 1 204 ? -15.692 36.287 82.728 1.00 11.53 230 ASP A CA 1
ATOM 1552 C C . ASP A 1 204 ? -15.619 36.546 84.215 1.00 13.52 230 ASP A C 1
ATOM 1553 O O . ASP A 1 204 ? -15.890 35.639 85.027 1.00 12.22 230 ASP A O 1
ATOM 1558 N N . ASN A 1 205 ? -15.303 37.806 84.539 1.00 11.68 231 ASN A N 1
ATOM 1559 C CA . ASN A 1 205 ? -15.381 38.278 85.951 1.00 12.77 231 ASN A CA 1
ATOM 1560 C C . ASN A 1 205 ? -14.435 37.562 86.866 1.00 12.35 231 ASN A C 1
ATOM 1561 O O . ASN A 1 205 ? -14.829 37.264 88.028 1.00 12.16 231 ASN A O 1
ATOM 1566 N N . ASN A 1 206 ? -13.187 37.377 86.442 1.00 10.13 232 ASN A N 1
ATOM 1567 C CA . ASN A 1 206 ? -12.129 36.867 87.282 1.00 9.49 232 ASN A CA 1
ATOM 1568 C C . ASN A 1 206 ? -12.514 35.505 87.869 1.00 11.69 232 ASN A C 1
ATOM 1569 O O . ASN A 1 206 ? -12.214 35.245 89.053 1.00 10.82 232 ASN A O 1
ATOM 1574 N N . ARG A 1 207 ? -13.004 34.605 87.004 1.00 12.12 233 ARG A N 1
ATOM 1575 C CA . ARG A 1 207 ? -13.254 33.238 87.418 1.00 12.58 233 ARG A CA 1
ATOM 1576 C C . ARG A 1 207 ? -12.257 32.396 86.664 1.00 13.28 233 ARG A C 1
ATOM 1577 O O . ARG A 1 207 ? -12.152 32.499 85.417 1.00 16.25 233 ARG A O 1
ATOM 1585 N N . TYR A 1 208 ? -11.411 31.670 87.351 1.00 10.61 234 TYR A N 1
ATOM 1586 C CA . TYR A 1 208 ? -10.309 30.911 86.739 1.00 12.40 234 TYR A CA 1
ATOM 1587 C C . TYR A 1 208 ? -10.548 29.406 86.881 1.00 13.74 234 TYR A C 1
ATOM 1588 O O . TYR A 1 208 ? -10.710 28.909 88.014 1.00 14.12 234 TYR A O 1
ATOM 1597 N N . GLN A 1 209 ? -10.573 28.703 85.741 1.00 12.78 235 GLN A N 1
ATOM 1598 C CA . GLN A 1 209 ? -10.791 27.275 85.833 1.00 13.48 235 GLN A CA 1
ATOM 1599 C C . GLN A 1 209 ? -9.445 26.614 85.729 1.00 13.78 235 GLN A C 1
ATOM 1600 O O . GLN A 1 209 ? -8.723 26.828 84.783 1.00 13.98 235 GLN A O 1
ATOM 1606 N N . VAL A 1 210 ? -9.072 25.826 86.740 1.00 12.63 236 VAL A N 1
ATOM 1607 C CA . VAL A 1 210 ? -7.843 24.992 86.624 1.00 13.89 236 VAL A CA 1
ATOM 1608 C C . VAL A 1 210 ? -8.212 23.615 86.111 1.00 14.62 236 VAL A C 1
ATOM 1609 O O . VAL A 1 210 ? -9.300 23.088 86.453 1.00 15.63 236 VAL A O 1
ATOM 1613 N N . LYS A 1 211 ? -7.388 23.033 85.270 1.00 14.46 237 LYS A N 1
ATOM 1614 C CA . LYS A 1 211 ? -7.732 21.781 84.594 1.00 15.79 237 LYS A CA 1
ATOM 1615 C C . LYS A 1 211 ? -6.488 20.979 84.463 1.00 14.08 237 LYS A C 1
ATOM 1616 O O . LYS A 1 211 ? -5.437 21.542 84.334 1.00 16.37 237 LYS A O 1
ATOM 1622 N N . GLY A 1 212 ? -6.616 19.634 84.378 1.00 13.92 238 GLY A N 1
ATOM 1623 C CA . GLY A 1 212 ? -5.470 18.839 84.025 1.00 13.52 238 GLY A CA 1
ATOM 1624 C C . GLY A 1 212 ? -5.087 18.002 85.263 1.00 14.07 238 GLY A C 1
ATOM 1625 O O . GLY A 1 212 ? -5.949 17.531 86.007 1.00 16.00 238 GLY A O 1
ATOM 1626 N N . CYS A 1 213 ? -3.791 17.752 85.329 1.00 16.35 239 CYS A N 1
ATOM 1627 C CA . CYS A 1 213 ? -3.271 16.888 86.437 1.00 15.95 239 CYS A CA 1
ATOM 1628 C C . CYS A 1 213 ? -1.836 17.257 86.716 1.00 16.76 239 CYS A C 1
ATOM 1629 O O . CYS A 1 213 ? -1.177 18.056 85.980 1.00 17.91 239 CYS A O 1
ATOM 1632 N N . LEU A 1 214 ? -1.324 16.712 87.856 1.00 16.95 240 LEU A N 1
ATOM 1633 C CA . LEU A 1 214 ? 0.067 16.918 88.151 1.00 18.18 240 LEU A CA 1
ATOM 1634 C C . LEU A 1 214 ? 0.507 15.752 89.059 1.00 16.16 240 LEU A C 1
ATOM 1635 O O . LEU A 1 214 ? -0.335 15.044 89.590 1.00 16.41 240 LEU A O 1
ATOM 1640 N N . ALA A 1 215 ? 1.803 15.531 89.143 1.00 17.39 241 ALA A N 1
ATOM 1641 C CA . ALA A 1 215 ? 2.315 14.435 90.037 1.00 16.19 241 ALA A CA 1
ATOM 1642 C C . ALA A 1 215 ? 1.972 14.767 91.479 1.00 17.01 241 ALA A C 1
ATOM 1643 O O . ALA A 1 215 ? 1.871 15.960 91.823 1.00 16.88 241 ALA A O 1
ATOM 1645 N N . ARG A 1 216 ? 1.910 13.715 92.320 1.00 15.51 242 ARG A N 1
ATOM 1646 C CA . ARG A 1 216 ? 1.813 14.116 93.748 1.00 16.67 242 ARG A CA 1
ATOM 1647 C C . ARG A 1 216 ? 2.855 15.077 94.130 1.00 15.23 242 ARG A C 1
ATOM 1648 O O . ARG A 1 216 ? 4.083 14.900 93.790 1.00 18.72 242 ARG A O 1
ATOM 1656 N N . GLN A 1 217 ? 2.527 16.089 94.950 1.00 14.60 243 GLN A N 1
ATOM 1657 C CA . GLN A 1 217 ? 3.433 17.109 95.362 1.00 15.48 243 GLN A CA 1
ATOM 1658 C C . GLN A 1 217 ? 3.748 16.876 96.879 1.00 17.17 243 GLN A C 1
ATOM 1659 O O . GLN A 1 217 ? 2.866 16.295 97.555 1.00 17.61 243 GLN A O 1
ATOM 1665 N N . TYR A 1 218 ? 4.901 17.317 97.285 1.00 15.08 244 TYR A N 1
ATOM 1666 C CA . TYR A 1 218 ? 5.439 17.037 98.678 1.00 13.28 244 TYR A CA 1
ATOM 1667 C C . TYR A 1 218 ? 5.757 18.298 99.370 1.00 17.66 244 TYR A C 1
ATOM 1668 O O . TYR A 1 218 ? 6.488 18.411 100.356 1.00 15.92 244 TYR A O 1
ATOM 1677 N N . LYS A 1 219 ? 5.090 19.324 98.835 1.00 20.25 245 LYS A N 1
ATOM 1678 C CA . LYS A 1 219 ? 5.014 20.665 99.481 1.00 24.37 245 LYS A CA 1
ATOM 1679 C C . LYS A 1 219 ? 3.789 21.379 98.784 1.00 22.59 245 LYS A C 1
ATOM 1680 O O . LYS A 1 219 ? 3.338 20.919 97.741 1.00 23.05 245 LYS A O 1
ATOM 1686 N N . PRO A 1 220 ? 3.240 22.480 99.380 1.00 24.74 246 PRO A N 1
ATOM 1687 C CA . PRO A 1 220 ? 2.011 23.121 98.762 1.00 25.69 246 PRO A CA 1
ATOM 1688 C C . PRO A 1 220 ? 2.451 23.695 97.422 1.00 25.02 246 PRO A C 1
ATOM 1689 O O . PRO A 1 220 ? 3.654 24.064 97.339 1.00 24.78 246 PRO A O 1
ATOM 1693 N N . PHE A 1 221 ? 1.592 23.565 96.397 1.00 24.35 247 PHE A N 1
ATOM 1694 C CA . PHE A 1 221 ? 1.889 23.994 95.003 1.00 23.40 247 PHE A CA 1
ATOM 1695 C C . PHE A 1 221 ? 1.260 25.400 94.877 1.00 24.56 247 PHE A C 1
ATOM 1696 O O . PHE A 1 221 ? 0.048 25.520 94.759 1.00 27.90 247 PHE A O 1
ATOM 1704 N N . GLY A 1 222 ? 2.063 26.439 94.905 1.00 23.56 248 GLY A N 1
ATOM 1705 C CA . GLY A 1 222 ? 1.511 27.828 94.722 1.00 23.88 248 GLY A CA 1
ATOM 1706 C C . GLY A 1 222 ? 1.096 28.139 93.271 1.00 20.78 248 GLY A C 1
ATOM 1707 O O . GLY A 1 222 ? 1.641 27.605 92.351 1.00 19.64 248 GLY A O 1
ATOM 1708 N N . LEU A 1 223 ? 0.032 28.950 93.111 1.00 21.63 249 LEU A N 1
ATOM 1709 C CA . LEU A 1 223 ? -0.355 29.565 91.826 1.00 22.44 249 LEU A CA 1
ATOM 1710 C C . LEU A 1 223 ? -0.269 31.078 92.048 1.00 20.77 249 LEU A C 1
ATOM 1711 O O . LEU A 1 223 ? -0.645 31.556 93.089 1.00 25.06 249 LEU A O 1
ATOM 1716 N N . SER A 1 224 ? 0.348 31.822 91.153 1.00 15.53 250 SER A N 1
ATOM 1717 C CA . SER A 1 224 ? 0.309 33.275 91.303 1.00 15.06 250 SER A CA 1
ATOM 1718 C C . SER A 1 224 ? -0.383 33.683 90.006 1.00 16.34 250 SER A C 1
ATOM 1719 O O . SER A 1 224 ? 0.270 33.536 88.950 1.00 19.62 250 SER A O 1
ATOM 1722 N N . PHE A 1 225 ? -1.552 34.334 90.072 1.00 13.03 251 PHE A N 1
ATOM 1723 C CA . PHE A 1 225 ? -2.266 34.575 88.854 1.00 13.13 251 PHE A CA 1
ATOM 1724 C C . PHE A 1 225 ? -2.425 36.107 88.666 1.00 12.10 251 PHE A C 1
ATOM 1725 O O . PHE A 1 225 ? -2.426 36.895 89.600 1.00 13.92 251 PHE A O 1
ATOM 1733 N N . ALA A 1 226 ? -2.438 36.476 87.405 1.00 9.81 252 ALA A N 1
ATOM 1734 C CA . ALA A 1 226 ? -2.796 37.858 87.080 1.00 7.96 252 ALA A CA 1
ATOM 1735 C C . ALA A 1 226 ? -4.292 38.051 87.053 1.00 7.67 252 ALA A C 1
ATOM 1736 O O . ALA A 1 226 ? -5.071 37.223 86.503 1.00 9.24 252 ALA A O 1
ATOM 1738 N N . VAL A 1 227 ? -4.743 39.151 87.651 1.00 9.03 253 VAL A N 1
ATOM 1739 C CA . VAL A 1 227 ? -6.127 39.604 87.586 1.00 9.76 253 VAL A CA 1
ATOM 1740 C C . VAL A 1 227 ? -6.469 39.933 86.150 1.00 11.16 253 VAL A C 1
ATOM 1741 O O . VAL A 1 227 ? -5.691 40.560 85.441 1.00 9.22 253 VAL A O 1
ATOM 1745 N N . GLN A 1 228 ? -7.600 39.424 85.645 1.00 10.07 254 GLN A N 1
ATOM 1746 C CA . GLN A 1 228 ? -7.922 39.619 84.234 1.00 9.62 254 GLN A CA 1
ATOM 1747 C C . GLN A 1 228 ? -8.891 40.800 83.996 1.00 11.30 254 GLN A C 1
ATOM 1748 O O . GLN A 1 228 ? -8.665 41.570 83.016 1.00 12.82 254 GLN A O 1
ATOM 1754 N N . ASN A 1 229 ? -9.887 40.979 84.858 1.00 9.72 255 ASN A N 1
ATOM 1755 C CA . ASN A 1 229 ? -10.826 42.059 84.674 1.00 8.58 255 ASN A CA 1
ATOM 1756 C C . ASN A 1 229 ? -10.532 43.054 85.824 1.00 9.42 255 ASN A C 1
ATOM 1757 O O . ASN A 1 229 ? -10.904 42.864 86.986 1.00 9.98 255 ASN A O 1
ATOM 1762 N N . THR A 1 230 ? -9.727 44.055 85.452 1.00 7.65 256 THR A N 1
ATOM 1763 C CA . THR A 1 230 ? -9.155 44.878 86.552 1.00 7.64 256 THR A CA 1
ATOM 1764 C C . THR A 1 230 ? -10.197 45.896 87.117 1.00 8.91 256 THR A C 1
ATOM 1765 O O . THR A 1 230 ? -10.141 46.209 88.333 1.00 10.48 256 THR A O 1
ATOM 1769 N N . ASP A 1 231 ? -11.130 46.366 86.312 1.00 11.01 257 ASP A N 1
ATOM 1770 C CA . ASP A 1 231 ? -12.193 47.233 86.903 1.00 11.62 257 ASP A CA 1
ATOM 1771 C C . ASP A 1 231 ? -13.114 46.423 87.790 1.00 10.82 257 ASP A C 1
ATOM 1772 O O . ASP A 1 231 ? -13.477 46.932 88.883 1.00 11.48 257 ASP A O 1
ATOM 1777 N N . ALA A 1 232 ? -13.518 45.175 87.407 1.00 9.26 258 ALA A N 1
ATOM 1778 C CA . ALA A 1 232 ? -14.334 44.366 88.302 1.00 9.54 258 ALA A CA 1
ATOM 1779 C C . ALA A 1 232 ? -13.649 44.144 89.639 1.00 11.53 258 ALA A C 1
ATOM 1780 O O . ALA A 1 232 ? -14.306 44.167 90.685 1.00 12.44 258 ALA A O 1
ATOM 1782 N N . TYR A 1 233 ? -12.322 43.793 89.575 1.00 10.28 259 TYR A N 1
ATOM 1783 C CA . TYR A 1 233 ? -11.596 43.454 90.747 1.00 8.32 259 TYR A CA 1
ATOM 1784 C C . TYR A 1 233 ? -11.504 44.695 91.678 1.00 10.02 259 TYR A C 1
ATOM 1785 O O . TYR A 1 233 ? -11.750 44.636 92.834 1.00 10.33 259 TYR A O 1
ATOM 1794 N N . ALA A 1 234 ? -11.203 45.867 91.116 1.00 10.04 260 ALA A N 1
ATOM 1795 C CA . ALA A 1 234 ? -11.115 47.091 91.948 1.00 10.54 260 ALA A CA 1
ATOM 1796 C C . ALA A 1 234 ? -12.481 47.475 92.534 1.00 11.67 260 ALA A C 1
ATOM 1797 O O . ALA A 1 234 ? -12.530 47.821 93.750 1.00 12.47 260 ALA A O 1
ATOM 1799 N N . ALA A 1 235 ? -13.554 47.286 91.783 1.00 11.18 261 ALA A N 1
ATOM 1800 C CA . ALA A 1 235 ? -14.901 47.704 92.307 1.00 10.67 261 ALA A CA 1
ATOM 1801 C C . ALA A 1 235 ? -15.206 46.694 93.430 1.00 12.90 261 ALA A C 1
ATOM 1802 O O . ALA A 1 235 ? -15.821 47.079 94.421 1.00 13.58 261 ALA A O 1
ATOM 1804 N N . ALA A 1 236 ? -14.817 45.440 93.288 1.00 12.53 262 ALA A N 1
ATOM 1805 C CA . ALA A 1 236 ? -15.128 44.451 94.323 1.00 13.26 262 ALA A CA 1
ATOM 1806 C C . ALA A 1 236 ? -14.383 44.785 95.608 1.00 14.00 262 ALA A C 1
ATOM 1807 O O . ALA A 1 236 ? -14.905 44.703 96.756 1.00 15.32 262 ALA A O 1
ATOM 1809 N N . ILE A 1 237 ? -13.116 45.151 95.447 1.00 12.19 263 ILE A N 1
ATOM 1810 C CA . ILE A 1 237 ? -12.307 45.479 96.613 1.00 12.59 263 ILE A CA 1
ATOM 1811 C C . ILE A 1 237 ? -12.876 46.733 97.291 1.00 12.98 263 ILE A C 1
ATOM 1812 O O . ILE A 1 237 ? -12.961 46.787 98.536 1.00 13.23 263 ILE A O 1
ATOM 1817 N N . ILE A 1 238 ? -13.162 47.740 96.490 1.00 10.29 264 ILE A N 1
ATOM 1818 C CA . ILE A 1 238 ? -13.707 49.014 97.074 1.00 11.76 264 ILE A CA 1
ATOM 1819 C C . ILE A 1 238 ? -14.953 48.691 97.946 1.00 13.20 264 ILE A C 1
ATOM 1820 O O . ILE A 1 238 ? -15.084 49.217 99.076 1.00 15.25 264 ILE A O 1
ATOM 1825 N N . GLN A 1 239 ? -15.850 47.887 97.418 1.00 12.80 265 GLN A N 1
ATOM 1826 C CA . GLN A 1 239 ? -17.078 47.606 98.195 1.00 13.57 265 GLN A CA 1
ATOM 1827 C C . GLN A 1 239 ? -16.734 46.811 99.442 1.00 16.12 265 GLN A C 1
ATOM 1828 O O . GLN A 1 239 ? -17.362 47.064 100.522 1.00 16.63 265 GLN A O 1
ATOM 1834 N N . ARG A 1 240 ? -15.795 45.874 99.429 1.00 15.78 266 ARG A N 1
ATOM 1835 C CA . ARG A 1 240 ? -15.465 45.166 100.701 1.00 15.33 266 ARG A CA 1
ATOM 1836 C C . ARG A 1 240 ? -14.893 46.148 101.677 1.00 17.62 266 ARG A C 1
ATOM 1837 O O . ARG A 1 240 ? -15.135 46.045 102.849 1.00 15.95 266 ARG A O 1
ATOM 1845 N N . GLN A 1 241 ? -14.100 47.097 101.180 1.00 14.48 267 GLN A N 1
ATOM 1846 C CA . GLN A 1 241 ? -13.408 48.016 102.101 1.00 14.52 267 GLN A CA 1
ATOM 1847 C C . GLN A 1 241 ? -14.443 48.989 102.692 1.00 14.99 267 GLN A C 1
ATOM 1848 O O . GLN A 1 241 ? -14.327 49.320 103.938 1.00 16.05 267 GLN A O 1
ATOM 1854 N N . LEU A 1 242 ? -15.357 49.486 101.862 1.00 16.31 268 LEU A N 1
ATOM 1855 C CA . LEU A 1 242 ? -16.462 50.370 102.354 1.00 17.09 268 LEU A CA 1
ATOM 1856 C C . LEU A 1 242 ? -17.194 49.670 103.465 1.00 18.90 268 LEU A C 1
ATOM 1857 O O . LEU A 1 242 ? -17.423 50.276 104.544 1.00 18.52 268 LEU A O 1
ATOM 1862 N N . ARG A 1 243 ? -17.500 48.409 103.262 1.00 16.94 269 ARG A N 1
ATOM 1863 C CA . ARG A 1 243 ? -18.202 47.627 104.313 1.00 21.73 269 ARG A CA 1
ATOM 1864 C C . ARG A 1 243 ? -17.385 47.517 105.612 1.00 22.21 269 ARG A C 1
ATOM 1865 O O . ARG A 1 243 ? -17.919 47.808 106.735 1.00 21.28 269 ARG A O 1
ATOM 1873 N N . LYS A 1 244 ? -16.089 47.220 105.507 1.00 21.54 270 LYS A N 1
ATOM 1874 C CA . LYS A 1 244 ? -15.219 47.045 106.658 1.00 21.45 270 LYS A CA 1
ATOM 1875 C C . LYS A 1 244 ? -15.047 48.420 107.356 1.00 22.50 270 LYS A C 1
ATOM 1876 O O . LYS A 1 244 ? -14.913 48.466 108.604 1.00 23.14 270 LYS A O 1
ATOM 1882 N N . LEU A 1 245 ? -15.109 49.536 106.615 1.00 20.59 271 LEU A N 1
ATOM 1883 C CA . LEU A 1 245 ? -15.035 50.859 107.235 1.00 20.20 271 LEU A CA 1
ATOM 1884 C C . LEU A 1 245 ? -16.359 51.274 107.881 1.00 21.88 271 LEU A C 1
ATOM 1885 O O . LEU A 1 245 ? -16.435 52.361 108.457 1.00 22.47 271 LEU A O 1
ATOM 1890 N N . GLY A 1 246 ? -17.434 50.503 107.702 1.00 22.05 272 GLY A N 1
ATOM 1891 C CA . GLY A 1 246 ? -18.722 50.958 108.234 1.00 23.37 272 GLY A CA 1
ATOM 1892 C C . GLY A 1 246 ? -19.370 52.073 107.450 1.00 25.62 272 GLY A C 1
ATOM 1893 O O . GLY A 1 246 ? -20.172 52.880 107.977 1.00 26.84 272 GLY A O 1
ATOM 1894 N N . ILE A 1 247 ? -19.043 52.163 106.155 1.00 22.23 273 ILE A N 1
ATOM 1895 C CA . ILE A 1 247 ? -19.756 53.042 105.267 1.00 21.39 273 ILE A CA 1
ATOM 1896 C C . ILE A 1 247 ? -20.804 52.252 104.504 1.00 24.42 273 ILE A C 1
ATOM 1897 O O . ILE A 1 247 ? -20.508 51.375 103.650 1.00 23.17 273 ILE A O 1
ATOM 1902 N N . GLU A 1 248 ? -22.080 52.545 104.784 1.00 24.41 274 GLU A N 1
ATOM 1903 C CA . GLU A 1 248 ? -23.129 51.841 104.084 1.00 24.60 274 GLU A CA 1
ATOM 1904 C C . GLU A 1 248 ? -23.204 52.212 102.576 1.00 24.50 274 GLU A C 1
ATOM 1905 O O . GLU A 1 248 ? -23.143 53.389 102.188 1.00 24.37 274 GLU A O 1
ATOM 1911 N N . PHE A 1 249 ? -23.342 51.178 101.737 1.00 24.06 275 PHE A N 1
ATOM 1912 C CA . PHE A 1 249 ? -23.479 51.385 100.301 1.00 22.94 275 PHE A CA 1
ATOM 1913 C C . PHE A 1 249 ? -24.387 50.296 99.766 1.00 24.02 275 PHE A C 1
ATOM 1914 O O . PHE A 1 249 ? -24.175 49.148 100.043 1.00 24.67 275 PHE A O 1
ATOM 1922 N N . ASN A 1 250 ? -25.357 50.708 98.991 1.00 25.79 276 ASN A N 1
ATOM 1923 C CA . ASN A 1 250 ? -26.382 49.848 98.453 1.00 27.94 276 ASN A CA 1
ATOM 1924 C C . ASN A 1 250 ? -26.604 50.051 96.973 1.00 27.58 276 ASN A C 1
ATOM 1925 O O . ASN A 1 250 ? -27.641 49.598 96.484 1.00 26.58 276 ASN A O 1
ATOM 1930 N N . GLY A 1 251 ? -25.662 50.685 96.236 1.00 23.86 277 GLY A N 1
ATOM 1931 C CA . GLY A 1 251 ? -25.931 51.135 94.849 1.00 24.86 277 GLY A CA 1
ATOM 1932 C C . GLY A 1 251 ? -25.293 50.227 93.818 1.00 23.25 277 GLY A C 1
ATOM 1933 O O . GLY A 1 251 ? -24.884 49.145 94.116 1.00 25.43 277 GLY A O 1
ATOM 1934 N N . LYS A 1 252 ? -25.250 50.711 92.591 1.00 24.25 278 LYS A N 1
ATOM 1935 C CA . LYS A 1 252 ? -24.838 49.935 91.470 1.00 22.53 278 LYS A CA 1
ATOM 1936 C C . LYS A 1 252 ? -23.326 50.273 91.330 1.00 21.62 278 LYS A C 1
ATOM 1937 O O . LYS A 1 252 ? -22.847 51.279 91.805 1.00 22.00 278 LYS A O 1
ATOM 1943 N N . VAL A 1 253 ? -22.602 49.372 90.697 1.00 21.92 279 VAL A N 1
ATOM 1944 C CA . VAL A 1 253 ? -21.259 49.681 90.232 1.00 20.20 279 VAL A CA 1
ATOM 1945 C C . VAL A 1 253 ? -21.402 50.083 88.764 1.00 19.15 279 VAL A C 1
ATOM 1946 O O . VAL A 1 253 ? -21.819 49.257 87.901 1.00 19.70 279 VAL A O 1
ATOM 1950 N N . LEU A 1 254 ? -21.013 51.323 88.434 1.00 15.43 280 LEU A N 1
ATOM 1951 C CA . LEU A 1 254 ? -21.124 51.876 87.068 1.00 15.35 280 LEU A CA 1
ATOM 1952 C C . LEU A 1 254 ? -19.718 52.068 86.463 1.00 15.92 280 LEU A C 1
ATOM 1953 O O . LEU A 1 254 ? -18.810 52.587 87.160 1.00 14.18 280 LEU A O 1
ATOM 1958 N N . LEU A 1 255 ? -19.518 51.706 85.211 1.00 13.42 281 LEU A N 1
ATOM 1959 C CA . LEU A 1 255 ? -18.202 51.855 84.536 1.00 13.14 281 LEU A CA 1
ATOM 1960 C C . LEU A 1 255 ? -18.474 52.592 83.282 1.00 13.23 281 LEU A C 1
ATOM 1961 O O . LEU A 1 255 ? -18.487 52.033 82.161 1.00 15.06 281 LEU A O 1
ATOM 1966 N N . PRO A 1 256 ? -18.671 53.915 83.382 1.00 14.08 282 PRO A N 1
ATOM 1967 C CA . PRO A 1 256 ? -19.043 54.730 82.214 1.00 16.82 282 PRO A CA 1
ATOM 1968 C C . PRO A 1 256 ? -18.057 54.941 81.150 1.00 21.78 282 PRO A C 1
ATOM 1969 O O . PRO A 1 256 ? -18.498 55.349 80.029 1.00 25.81 282 PRO A O 1
ATOM 1973 N N . GLN A 1 257 ? -16.783 54.662 81.406 1.00 21.56 283 GLN A N 1
ATOM 1974 C CA . GLN A 1 257 ? -15.808 54.816 80.274 1.00 24.60 283 GLN A CA 1
ATOM 1975 C C . GLN A 1 257 ? -15.673 56.225 79.743 1.00 23.56 283 GLN A C 1
ATOM 1976 O O . GLN A 1 257 ? -15.398 56.368 78.604 1.00 27.41 283 GLN A O 1
ATOM 1982 N N . LYS A 1 258 ? -15.865 57.274 80.531 1.00 22.71 284 LYS A N 1
ATOM 1983 C CA . LYS A 1 258 ? -15.538 58.601 80.073 1.00 21.84 284 LYS A CA 1
ATOM 1984 C C . LYS A 1 258 ? -15.053 59.352 81.335 1.00 18.66 284 LYS A C 1
ATOM 1985 O O . LYS A 1 258 ? -15.284 58.890 82.431 1.00 17.74 284 LYS A O 1
ATOM 1991 N N . PRO A 1 259 ? -14.369 60.495 81.194 1.00 16.80 285 PRO A N 1
ATOM 1992 C CA . PRO A 1 259 ? -13.951 61.180 82.436 1.00 16.19 285 PRO A CA 1
ATOM 1993 C C . PRO A 1 259 ? -15.134 61.605 83.292 1.00 17.69 285 PRO A C 1
ATOM 1994 O O . PRO A 1 259 ? -16.159 61.974 82.750 1.00 18.56 285 PRO A O 1
ATOM 1998 N N . GLN A 1 260 ? -15.038 61.555 84.601 1.00 16.09 286 GLN A N 1
ATOM 1999 C CA . GLN A 1 260 ? -16.170 61.831 85.532 1.00 20.42 286 GLN A CA 1
ATOM 2000 C C . GLN A 1 260 ? -15.815 63.130 86.293 1.00 22.82 286 GLN A C 1
ATOM 2001 O O . GLN A 1 260 ? -14.803 63.201 86.991 1.00 25.83 286 GLN A O 1
ATOM 2007 N N . GLN A 1 261 ? -16.581 64.199 86.117 1.00 22.26 287 GLN A N 1
ATOM 2008 C CA . GLN A 1 261 ? -16.295 65.393 86.902 1.00 24.58 287 GLN A CA 1
ATOM 2009 C C . GLN A 1 261 ? -16.897 65.343 88.269 1.00 22.64 287 GLN A C 1
ATOM 2010 O O . GLN A 1 261 ? -17.928 64.722 88.444 1.00 25.06 287 GLN A O 1
ATOM 2016 N N . GLY A 1 262 ? -16.256 65.938 89.274 1.00 22.13 288 GLY A N 1
ATOM 2017 C CA . GLY A 1 262 ? -16.873 66.059 90.566 1.00 20.69 288 GLY A CA 1
ATOM 2018 C C . GLY A 1 262 ? -16.009 66.867 91.503 1.00 19.42 288 GLY A C 1
ATOM 2019 O O . GLY A 1 262 ? -14.891 67.280 91.140 1.00 21.44 288 GLY A O 1
ATOM 2020 N N . GLN A 1 263 ? -16.501 67.104 92.725 1.00 20.00 289 GLN A N 1
ATOM 2021 C CA . GLN A 1 263 ? -15.633 67.788 93.704 1.00 22.14 289 GLN A CA 1
ATOM 2022 C C . GLN A 1 263 ? -14.581 66.802 94.226 1.00 21.07 289 GLN A C 1
ATOM 2023 O O . GLN A 1 263 ? -14.975 65.673 94.518 1.00 19.73 289 GLN A O 1
ATOM 2029 N N . LEU A 1 264 ? -13.294 67.185 94.231 1.00 19.28 290 LEU A N 1
ATOM 2030 C CA . LEU A 1 264 ? -12.238 66.327 94.841 1.00 17.91 290 LEU A CA 1
ATOM 2031 C C . LEU A 1 264 ? -12.402 66.131 96.345 1.00 19.94 290 LEU A C 1
ATOM 2032 O O . LEU A 1 264 ? -12.412 67.137 97.076 1.00 22.39 290 LEU A O 1
ATOM 2037 N N . LEU A 1 265 ? -12.609 64.927 96.829 1.00 16.32 291 LEU A N 1
ATOM 2038 C CA . LEU A 1 265 ? -12.694 64.607 98.271 1.00 16.45 291 LEU A CA 1
ATOM 2039 C C . LEU A 1 265 ? -11.342 64.247 98.892 1.00 17.21 291 LEU A C 1
ATOM 2040 O O . LEU A 1 265 ? -10.999 64.525 100.067 1.00 18.24 291 LEU A O 1
ATOM 2045 N N . ALA A 1 266 ? -10.535 63.514 98.131 1.00 15.92 292 ALA A N 1
ATOM 2046 C CA . ALA A 1 266 ? -9.301 63.005 98.720 1.00 13.77 292 ALA A CA 1
ATOM 2047 C C . ALA A 1 266 ? -8.476 62.447 97.549 1.00 14.55 292 ALA A C 1
ATOM 2048 O O . ALA A 1 266 ? -9.053 61.928 96.585 1.00 14.21 292 ALA A O 1
ATOM 2050 N N . LYS A 1 267 ? -7.159 62.602 97.642 1.00 13.93 293 LYS A N 1
ATOM 2051 C CA . LYS A 1 267 ? -6.267 62.096 96.552 1.00 11.86 293 LYS A CA 1
ATOM 2052 C C . LYS A 1 267 ? -5.071 61.388 97.172 1.00 12.96 293 LYS A C 1
ATOM 2053 O O . LYS A 1 267 ? -4.368 61.943 97.986 1.00 13.08 293 LYS A O 1
ATOM 2059 N N . HIS A 1 268 ? -4.783 60.144 96.747 1.00 9.27 294 HIS A N 1
ATOM 2060 C CA . HIS A 1 268 ? -3.592 59.415 97.183 1.00 10.24 294 HIS A CA 1
ATOM 2061 C C . HIS A 1 268 ? -2.534 59.583 96.086 1.00 10.37 294 HIS A C 1
ATOM 2062 O O . HIS A 1 268 ? -2.842 59.507 94.882 1.00 11.39 294 HIS A O 1
ATOM 2069 N N . LEU A 1 269 ? -1.330 59.917 96.440 1.00 9.75 295 LEU A N 1
ATOM 2070 C CA . LEU A 1 269 ? -0.198 60.107 95.483 1.00 9.40 295 LEU A CA 1
ATOM 2071 C C . LEU A 1 269 ? 0.773 58.961 95.657 1.00 9.13 295 LEU A C 1
ATOM 2072 O O . LEU A 1 269 ? 1.241 58.599 96.745 1.00 10.13 295 LEU A O 1
ATOM 2077 N N . SER A 1 270 ? 1.153 58.325 94.544 1.00 8.62 296 SER A N 1
ATOM 2078 C CA . SER A 1 270 ? 2.234 57.366 94.560 1.00 9.73 296 SER A CA 1
ATOM 2079 C C . SER A 1 270 ? 3.574 57.982 94.962 1.00 8.80 296 SER A C 1
ATOM 2080 O O . SER A 1 270 ? 3.757 59.199 94.912 1.00 10.94 296 SER A O 1
ATOM 2083 N N . LYS A 1 271 ? 4.555 57.122 95.133 1.00 9.09 297 LYS A N 1
ATOM 2084 C CA . LYS A 1 271 ? 5.914 57.621 95.198 1.00 11.04 297 LYS A CA 1
ATOM 2085 C C . LYS A 1 271 ? 6.254 58.309 93.881 1.00 11.48 297 LYS A C 1
ATOM 2086 O O . LYS A 1 271 ? 5.712 57.968 92.805 1.00 9.71 297 LYS A O 1
ATOM 2092 N N . PRO A 1 272 ? 7.165 59.251 93.892 1.00 10.06 298 PRO A N 1
ATOM 2093 C CA . PRO A 1 272 ? 7.451 60.023 92.684 1.00 9.47 298 PRO A CA 1
ATOM 2094 C C . PRO A 1 272 ? 8.319 59.235 91.673 1.00 9.88 298 PRO A C 1
ATOM 2095 O O . PRO A 1 272 ? 8.873 58.194 92.015 1.00 9.67 298 PRO A O 1
ATOM 2099 N N . LEU A 1 273 ? 8.417 59.837 90.510 1.00 9.90 299 LEU A N 1
ATOM 2100 C CA . LEU A 1 273 ? 9.057 59.104 89.354 1.00 8.77 299 LEU A CA 1
ATOM 2101 C C . LEU A 1 273 ? 10.415 58.488 89.698 1.00 10.23 299 LEU A C 1
ATOM 2102 O O . LEU A 1 273 ? 10.665 57.376 89.261 1.00 9.43 299 LEU A O 1
ATOM 2107 N N . PRO A 1 274 ? 11.350 59.183 90.450 1.00 10.03 300 PRO A N 1
ATOM 2108 C CA . PRO A 1 274 ? 12.645 58.499 90.586 1.00 11.25 300 PRO A CA 1
ATOM 2109 C C . PRO A 1 274 ? 12.510 57.193 91.310 1.00 10.83 300 PRO A C 1
ATOM 2110 O O . PRO A 1 274 ? 13.270 56.218 90.989 1.00 11.49 300 PRO A O 1
ATOM 2114 N N . ASP A 1 275 ? 11.587 57.094 92.276 1.00 11.01 301 ASP A N 1
ATOM 2115 C CA . ASP A 1 275 ? 11.425 55.822 93.011 1.00 10.59 301 ASP A CA 1
ATOM 2116 C C . ASP A 1 275 ? 10.828 54.731 92.117 1.00 10.67 301 ASP A C 1
ATOM 2117 O O . ASP A 1 275 ? 11.264 53.542 92.150 1.00 12.32 301 ASP A O 1
ATOM 2122 N N . LEU A 1 276 ? 9.859 55.177 91.306 1.00 9.87 302 LEU A N 1
ATOM 2123 C CA . LEU A 1 276 ? 9.242 54.257 90.319 1.00 9.43 302 LEU A CA 1
ATOM 2124 C C . LEU A 1 276 ? 10.283 53.746 89.338 1.00 8.88 302 LEU A C 1
ATOM 2125 O O . LEU A 1 276 ? 10.287 52.503 89.043 1.00 8.88 302 LEU A O 1
ATOM 2130 N N . LEU A 1 277 ? 11.112 54.661 88.814 1.00 8.76 303 LEU A N 1
ATOM 2131 C CA . LEU A 1 277 ? 12.046 54.226 87.793 1.00 9.93 303 LEU A CA 1
ATOM 2132 C C . LEU A 1 277 ? 13.085 53.327 88.417 1.00 10.71 303 LEU A C 1
ATOM 2133 O O . LEU A 1 277 ? 13.559 52.411 87.743 1.00 10.00 303 LEU A O 1
ATOM 2138 N N . LYS A 1 278 ? 13.507 53.578 89.672 1.00 9.64 304 LYS A N 1
ATOM 2139 C CA . LYS A 1 278 ? 14.496 52.695 90.295 1.00 10.86 304 LYS A CA 1
ATOM 2140 C C . LYS A 1 278 ? 13.952 51.294 90.439 1.00 8.66 304 LYS A C 1
ATOM 2141 O O . LYS A 1 278 ? 14.670 50.346 90.117 1.00 10.57 304 LYS A O 1
ATOM 2147 N N . LYS A 1 279 ? 12.719 51.123 90.891 1.00 8.27 305 LYS A N 1
ATOM 2148 C CA . LYS A 1 279 ? 12.210 49.806 90.989 1.00 7.67 305 LYS A CA 1
ATOM 2149 C C . LYS A 1 279 ? 12.061 49.174 89.592 1.00 10.05 305 LYS A C 1
ATOM 2150 O O . LYS A 1 279 ? 12.346 48.006 89.404 1.00 11.25 305 LYS A O 1
ATOM 2156 N N . MET A 1 280 ? 11.557 49.986 88.653 1.00 8.76 306 MET A N 1
ATOM 2157 C CA . MET A 1 280 ? 11.363 49.373 87.316 1.00 8.27 306 MET A CA 1
ATOM 2158 C C . MET A 1 280 ? 12.713 48.852 86.755 1.00 7.98 306 MET A C 1
ATOM 2159 O O . MET A 1 280 ? 12.780 47.741 86.140 1.00 9.72 306 MET A O 1
ATOM 2164 N N . MET A 1 281 ? 13.766 49.693 86.871 1.00 8.54 307 MET A N 1
ATOM 2165 C CA . MET A 1 281 ? 15.054 49.316 86.278 1.00 8.56 307 MET A CA 1
ATOM 2166 C C . MET A 1 281 ? 15.818 48.237 87.065 1.00 9.43 307 MET A C 1
ATOM 2167 O O . MET A 1 281 ? 16.453 47.327 86.490 1.00 11.16 307 MET A O 1
ATOM 2172 N N . LYS A 1 282 ? 15.730 48.322 88.408 1.00 7.79 308 LYS A N 1
ATOM 2173 C CA . LYS A 1 282 ? 16.504 47.319 89.200 1.00 9.79 308 LYS A CA 1
ATOM 2174 C C . LYS A 1 282 ? 15.855 45.948 89.090 1.00 10.49 308 LYS A C 1
ATOM 2175 O O . LYS A 1 282 ? 16.567 44.967 88.971 1.00 11.68 308 LYS A O 1
ATOM 2181 N N . LYS A 1 283 ? 14.539 45.882 89.214 1.00 10.84 309 LYS A N 1
ATOM 2182 C CA . LYS A 1 283 ? 13.799 44.678 89.404 1.00 11.33 309 LYS A CA 1
ATOM 2183 C C . LYS A 1 283 ? 13.098 44.215 88.147 1.00 12.08 309 LYS A C 1
ATOM 2184 O O . LYS A 1 283 ? 12.579 43.089 88.125 1.00 12.91 309 LYS A O 1
ATOM 2190 N N . SER A 1 284 ? 13.134 45.035 87.105 1.00 11.61 310 SER A N 1
ATOM 2191 C CA . SER A 1 284 ? 12.504 44.724 85.805 1.00 9.26 310 SER A CA 1
ATOM 2192 C C . SER A 1 284 ? 10.951 44.594 85.907 1.00 10.04 310 SER A C 1
ATOM 2193 O O . SER A 1 284 ? 10.368 43.557 85.594 1.00 11.24 310 SER A O 1
ATOM 2196 N N . ASP A 1 285 ? 10.279 45.652 86.389 1.00 10.59 311 ASP A N 1
ATOM 2197 C CA . ASP A 1 285 ? 8.854 45.614 86.634 1.00 8.44 311 ASP A CA 1
ATOM 2198 C C . ASP A 1 285 ? 8.105 46.003 85.378 1.00 7.80 311 ASP A C 1
ATOM 2199 O O . ASP A 1 285 ? 8.187 47.197 84.897 1.00 9.66 311 ASP A O 1
ATOM 2204 N N . ASN A 1 286 ? 7.448 44.968 84.805 1.00 8.30 312 ASN A N 1
ATOM 2205 C CA . ASN A 1 286 ? 6.741 45.216 83.497 1.00 9.08 312 ASN A CA 1
ATOM 2206 C C . ASN A 1 286 ? 5.586 46.183 83.688 1.00 8.75 312 ASN A C 1
ATOM 2207 O O . ASN A 1 286 ? 5.272 46.981 82.733 1.00 10.67 312 ASN A O 1
ATOM 2212 N N . GLN A 1 287 ? 4.900 46.125 84.827 1.00 8.33 313 GLN A N 1
ATOM 2213 C CA . GLN A 1 287 ? 3.729 46.962 84.993 1.00 8.03 313 GLN A CA 1
ATOM 2214 C C . GLN A 1 287 ? 4.146 48.460 85.222 1.00 9.37 313 GLN A C 1
ATOM 2215 O O . GLN A 1 287 ? 3.446 49.349 84.706 1.00 9.13 313 GLN A O 1
ATOM 2221 N N . ILE A 1 288 ? 5.210 48.696 85.949 1.00 8.41 314 ILE A N 1
ATOM 2222 C CA . ILE A 1 288 ? 5.699 50.087 86.069 1.00 7.68 314 ILE A CA 1
ATOM 2223 C C . ILE A 1 288 ? 6.087 50.614 84.656 1.00 9.29 314 ILE A C 1
ATOM 2224 O O . ILE A 1 288 ? 5.658 51.697 84.263 1.00 9.39 314 ILE A O 1
ATOM 2229 N N . ALA A 1 289 ? 6.769 49.769 83.870 1.00 8.14 315 ALA A N 1
ATOM 2230 C CA . ALA A 1 289 ? 7.094 50.203 82.517 1.00 8.14 315 ALA A CA 1
ATOM 2231 C C . ALA A 1 289 ? 5.951 50.531 81.638 1.00 7.02 315 ALA A C 1
ATOM 2232 O O . ALA A 1 289 ? 5.995 51.629 81.023 1.00 8.52 315 ALA A O 1
ATOM 2234 N N . ASP A 1 290 ? 4.945 49.652 81.553 1.00 7.77 316 ASP A N 1
ATOM 2235 C CA . ASP A 1 290 ? 3.876 49.950 80.623 1.00 8.99 316 ASP A CA 1
ATOM 2236 C C . ASP A 1 290 ? 2.938 50.998 81.192 1.00 8.53 316 ASP A C 1
ATOM 2237 O O . ASP A 1 290 ? 2.284 51.702 80.417 1.00 7.96 316 ASP A O 1
ATOM 2242 N N . SER A 1 291 ? 2.853 51.095 82.523 1.00 7.95 317 SER A N 1
ATOM 2243 C CA . SER A 1 291 ? 2.044 52.202 83.056 1.00 8.71 317 SER A CA 1
ATOM 2244 C C . SER A 1 291 ? 2.686 53.569 82.802 1.00 8.27 317 SER A C 1
ATOM 2245 O O . SER A 1 291 ? 1.979 54.523 82.399 1.00 8.84 317 SER A O 1
ATOM 2248 N N . LEU A 1 292 ? 3.998 53.671 82.993 1.00 9.00 318 LEU A N 1
ATOM 2249 C CA . LEU A 1 292 ? 4.693 54.917 82.617 1.00 8.60 318 LEU A CA 1
ATOM 2250 C C . LEU A 1 292 ? 4.619 55.163 81.096 1.00 9.34 318 LEU A C 1
ATOM 2251 O O . LEU A 1 292 ? 4.484 56.320 80.667 1.00 10.55 318 LEU A O 1
ATOM 2256 N N . PHE A 1 293 ? 4.710 54.118 80.270 1.00 8.00 319 PHE A N 1
ATOM 2257 C CA . PHE A 1 293 ? 4.646 54.302 78.817 1.00 8.86 319 PHE A CA 1
ATOM 2258 C C . PHE A 1 293 ? 3.348 55.018 78.448 1.00 8.52 319 PHE A C 1
ATOM 2259 O O . PHE A 1 293 ? 3.369 55.987 77.589 1.00 8.74 319 PHE A O 1
ATOM 2267 N N . ARG A 1 294 ? 2.234 54.548 79.002 1.00 7.77 320 ARG A N 1
ATOM 2268 C CA . ARG A 1 294 ? 0.932 55.219 78.653 1.00 9.55 320 ARG A CA 1
ATOM 2269 C C . ARG A 1 294 ? 0.764 56.518 79.411 1.00 9.66 320 ARG A C 1
ATOM 2270 O O . ARG A 1 294 ? 0.107 57.448 78.864 1.00 9.94 320 ARG A O 1
ATOM 2278 N N . ALA A 1 295 ? 1.266 56.664 80.640 1.00 8.82 321 ALA A N 1
ATOM 2279 C CA . ALA A 1 295 ? 1.195 57.940 81.338 1.00 9.56 321 ALA A CA 1
ATOM 2280 C C . ALA A 1 295 ? 1.959 59.012 80.533 1.00 9.93 321 ALA A C 1
ATOM 2281 O O . ALA A 1 295 ? 1.541 60.172 80.522 1.00 10.53 321 ALA A O 1
ATOM 2283 N N . VAL A 1 296 ? 3.134 58.652 80.020 1.00 8.28 322 VAL A N 1
ATOM 2284 C CA . VAL A 1 296 ? 3.895 59.620 79.165 1.00 8.88 322 VAL A CA 1
ATOM 2285 C C . VAL A 1 296 ? 2.975 60.094 78.018 1.00 10.96 322 VAL A C 1
ATOM 2286 O O . VAL A 1 296 ? 2.823 61.308 77.722 1.00 12.26 322 VAL A O 1
ATOM 2290 N N . ALA A 1 297 ? 2.307 59.180 77.364 1.00 8.14 323 ALA A N 1
ATOM 2291 C CA . ALA A 1 297 ? 1.456 59.574 76.232 1.00 9.73 323 ALA A CA 1
ATOM 2292 C C . ALA A 1 297 ? 0.264 60.370 76.657 1.00 10.89 323 ALA A C 1
ATOM 2293 O O . ALA A 1 297 ? -0.092 61.396 75.956 1.00 11.90 323 ALA A O 1
ATOM 2295 N N . PHE A 1 298 ? -0.355 60.003 77.764 1.00 10.22 324 PHE A N 1
ATOM 2296 C CA . PHE A 1 298 ? -1.486 60.843 78.229 1.00 11.43 324 PHE A CA 1
ATOM 2297 C C . PHE A 1 298 ? -1.054 62.284 78.503 1.00 13.21 324 PHE A C 1
ATOM 2298 O O . PHE A 1 298 ? -1.781 63.236 78.062 1.00 13.91 324 PHE A O 1
ATOM 2306 N N . ASN A 1 299 ? 0.068 62.516 79.194 1.00 12.82 325 ASN A N 1
ATOM 2307 C CA . ASN A 1 299 ? 0.545 63.835 79.506 1.00 15.34 325 ASN A CA 1
ATOM 2308 C C . ASN A 1 299 ? 1.124 64.512 78.296 1.00 16.20 325 ASN A C 1
ATOM 2309 O O . ASN A 1 299 ? 0.918 65.732 78.128 1.00 16.62 325 ASN A O 1
ATOM 2314 N N . TYR A 1 300 ? 1.663 63.768 77.356 1.00 14.93 326 TYR A N 1
ATOM 2315 C CA . TYR A 1 300 ? 2.318 64.467 76.224 1.00 16.35 326 TYR A CA 1
ATOM 2316 C C . TYR A 1 300 ? 1.293 64.892 75.176 1.00 15.85 326 TYR A C 1
ATOM 2317 O O . TYR A 1 300 ? 1.469 66.051 74.665 1.00 17.77 326 TYR A O 1
ATOM 2326 N N . TYR A 1 301 ? 0.286 64.082 74.872 1.00 14.97 327 TYR A N 1
ATOM 2327 C CA . TYR A 1 301 ? -0.704 64.364 73.824 1.00 16.26 327 TYR A CA 1
ATOM 2328 C C . TYR A 1 301 ? -2.023 64.930 74.405 1.00 16.32 327 TYR A C 1
ATOM 2329 O O . TYR A 1 301 ? -2.933 65.310 73.622 1.00 17.99 327 TYR A O 1
ATOM 2338 N N . LYS A 1 302 ? -2.168 64.896 75.737 1.00 15.13 328 LYS A N 1
ATOM 2339 C CA . LYS A 1 302 ? -3.361 65.450 76.433 1.00 15.90 328 LYS A CA 1
ATOM 2340 C C . LYS A 1 302 ? -4.627 64.746 76.009 1.00 16.92 328 LYS A C 1
ATOM 2341 O O . LYS A 1 302 ? -5.650 65.347 75.660 1.00 17.41 328 LYS A O 1
ATOM 2347 N N . ARG A 1 303 ? -4.595 63.423 75.897 1.00 14.65 329 ARG A N 1
ATOM 2348 C CA . ARG A 1 303 ? -5.736 62.644 75.474 1.00 16.10 329 ARG A CA 1
ATOM 2349 C C . ARG A 1 303 ? -5.549 61.192 76.024 1.00 15.66 329 ARG A C 1
ATOM 2350 O O . ARG A 1 303 ? -4.406 60.804 76.348 1.00 13.80 329 ARG A O 1
ATOM 2358 N N . PRO A 1 304 ? -6.655 60.423 76.165 1.00 14.84 330 PRO A N 1
ATOM 2359 C CA . PRO A 1 304 ? -6.512 59.056 76.687 1.00 13.39 330 PRO A CA 1
ATOM 2360 C C . PRO A 1 304 ? -5.500 58.284 75.871 1.00 13.60 330 PRO A C 1
ATOM 2361 O O . PRO A 1 304 ? -5.496 58.422 74.620 1.00 14.24 330 PRO A O 1
ATOM 2365 N N . ALA A 1 305 ? -4.678 57.437 76.544 1.00 10.59 331 ALA A N 1
ATOM 2366 C CA . ALA A 1 305 ? -3.514 56.820 75.882 1.00 10.95 331 ALA A CA 1
ATOM 2367 C C . ALA A 1 305 ? -3.697 55.335 75.677 1.00 11.21 331 ALA A C 1
ATOM 2368 O O . ALA A 1 305 ? -4.021 54.552 76.664 1.00 11.49 331 ALA A O 1
ATOM 2370 N N . SER A 1 306 ? -3.541 54.913 74.414 1.00 10.74 332 SER A N 1
ATOM 2371 C CA . SER A 1 306 ? -3.419 53.515 74.101 1.00 11.46 332 SER A CA 1
ATOM 2372 C C . SER A 1 306 ? -1.924 53.142 74.007 1.00 10.82 332 SER A C 1
ATOM 2373 O O . SER A 1 306 ? -1.055 54.054 74.023 1.00 10.09 332 SER A O 1
ATOM 2376 N N . PHE A 1 307 ? -1.648 51.836 73.815 1.00 11.21 333 PHE A N 1
ATOM 2377 C CA . PHE A 1 307 ? -0.254 51.487 73.546 1.00 9.96 333 PHE A CA 1
ATOM 2378 C C . PHE A 1 307 ? 0.246 52.152 72.263 1.00 10.33 333 PHE A C 1
ATOM 2379 O O . PHE A 1 307 ? 1.422 52.555 72.245 1.00 11.14 333 PHE A O 1
ATOM 2387 N N . GLN A 1 308 ? -0.592 52.290 71.201 1.00 11.51 334 GLN A N 1
ATOM 2388 C CA . GLN A 1 308 ? -0.100 53.024 70.039 1.00 12.40 334 GLN A CA 1
ATOM 2389 C C . GLN A 1 308 ? 0.259 54.446 70.317 1.00 11.83 334 GLN A C 1
ATOM 2390 O O . GLN A 1 308 ? 1.261 54.914 69.760 1.00 11.76 334 GLN A O 1
ATOM 2396 N N . LEU A 1 309 ? -0.486 55.156 71.185 1.00 10.78 335 LEU A N 1
ATOM 2397 C CA . LEU A 1 309 ? -0.042 56.521 71.460 1.00 11.87 335 LEU A CA 1
ATOM 2398 C C . LEU A 1 309 ? 1.205 56.487 72.307 1.00 10.69 335 LEU A C 1
ATOM 2399 O O . LEU A 1 309 ? 2.024 57.396 72.219 1.00 10.45 335 LEU A O 1
ATOM 2404 N N . GLY A 1 310 ? 1.359 55.480 73.219 1.00 7.60 336 GLY A N 1
ATOM 2405 C CA . GLY A 1 310 ? 2.672 55.345 73.929 1.00 8.69 336 GLY A CA 1
ATOM 2406 C C . GLY A 1 310 ? 3.861 55.226 72.966 1.00 8.71 336 GLY A C 1
ATOM 2407 O O . GLY A 1 310 ? 4.891 55.911 73.163 1.00 11.85 336 GLY A O 1
ATOM 2408 N N . THR A 1 311 ? 3.716 54.423 71.885 1.00 9.34 337 THR A N 1
ATOM 2409 C CA . THR A 1 311 ? 4.842 54.279 70.961 1.00 10.93 337 THR A CA 1
ATOM 2410 C C . THR A 1 311 ? 5.105 55.594 70.201 1.00 9.07 337 THR A C 1
ATOM 2411 O O . THR A 1 311 ? 6.260 56.072 70.128 1.00 10.82 337 THR A O 1
ATOM 2415 N N . LEU A 1 312 ? 4.016 56.272 69.875 1.00 11.80 338 LEU A N 1
ATOM 2416 C CA . LEU A 1 312 ? 4.252 57.597 69.178 1.00 13.72 338 LEU A CA 1
ATOM 2417 C C . LEU A 1 312 ? 4.931 58.600 70.077 1.00 13.07 338 LEU A C 1
ATOM 2418 O O . LEU A 1 312 ? 5.859 59.335 69.638 1.00 12.54 338 LEU A O 1
ATOM 2423 N N . ALA A 1 313 ? 4.528 58.628 71.361 1.00 10.66 339 ALA A N 1
ATOM 2424 C CA . ALA A 1 313 ? 5.106 59.620 72.283 1.00 10.13 339 ALA A CA 1
ATOM 2425 C C . ALA A 1 313 ? 6.553 59.284 72.567 1.00 10.23 339 ALA A C 1
ATOM 2426 O O . ALA A 1 313 ? 7.390 60.178 72.527 1.00 9.84 339 ALA A O 1
ATOM 2428 N N . VAL A 1 314 ? 6.896 58.022 72.852 1.00 9.74 340 VAL A N 1
ATOM 2429 C CA . VAL A 1 314 ? 8.253 57.719 73.216 1.00 8.74 340 VAL A CA 1
ATOM 2430 C C . VAL A 1 314 ? 9.190 58.020 72.020 1.00 11.60 340 VAL A C 1
ATOM 2431 O O . VAL A 1 314 ? 10.303 58.563 72.200 1.00 13.16 340 VAL A O 1
ATOM 2435 N N . LYS A 1 315 ? 8.742 57.636 70.836 1.00 12.48 341 LYS A N 1
ATOM 2436 C CA . LYS A 1 315 ? 9.638 57.959 69.679 1.00 12.95 341 LYS A CA 1
ATOM 2437 C C . LYS A 1 315 ? 9.755 59.489 69.450 1.00 12.52 341 LYS A C 1
ATOM 2438 O O . LYS A 1 315 ? 10.818 60.004 69.145 1.00 14.12 341 LYS A O 1
ATOM 2444 N N . SER A 1 316 ? 8.624 60.224 69.552 1.00 12.73 342 SER A N 1
ATOM 2445 C CA . SER A 1 316 ? 8.650 61.645 69.361 1.00 12.34 342 SER A CA 1
ATOM 2446 C C . SER A 1 316 ? 9.559 62.329 70.380 1.00 13.96 342 SER A C 1
ATOM 2447 O O . SER A 1 316 ? 10.405 63.174 70.054 1.00 13.26 342 SER A O 1
ATOM 2450 N N . ILE A 1 317 ? 9.449 61.916 71.648 1.00 11.22 343 ILE A N 1
ATOM 2451 C CA . ILE A 1 317 ? 10.255 62.607 72.684 1.00 10.31 343 ILE A CA 1
ATOM 2452 C C . ILE A 1 317 ? 11.750 62.292 72.537 1.00 11.65 343 ILE A C 1
ATOM 2453 O O . ILE A 1 317 ? 12.594 63.176 72.630 1.00 13.76 343 ILE A O 1
ATOM 24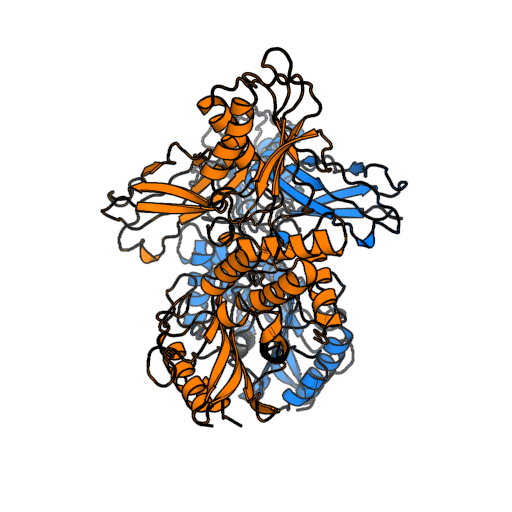58 N N . LEU A 1 318 ? 12.093 61.035 72.214 1.00 10.38 344 LEU A N 1
ATOM 2459 C CA . LEU A 1 318 ? 13.510 60.609 72.070 1.00 11.16 344 LEU A CA 1
ATOM 2460 C C . LEU A 1 318 ? 14.060 61.207 70.719 1.00 11.55 344 LEU A C 1
ATOM 2461 O O . LEU A 1 318 ? 15.242 61.545 70.701 1.00 13.39 344 LEU A O 1
ATOM 2466 N N . GLN A 1 319 ? 13.239 61.219 69.682 1.00 13.82 345 GLN A N 1
ATOM 2467 C CA . GLN A 1 319 ? 13.737 61.758 68.372 1.00 13.50 345 GLN A CA 1
ATOM 2468 C C . GLN A 1 319 ? 14.145 63.253 68.554 1.00 15.57 345 GLN A C 1
ATOM 2469 O O . GLN A 1 319 ? 15.137 63.723 67.953 1.00 12.87 345 GLN A O 1
ATOM 2475 N N . LYS A 1 320 ? 13.420 64.005 69.357 1.00 13.04 346 LYS A N 1
ATOM 2476 C CA . LYS A 1 320 ? 13.803 65.403 69.612 1.00 15.43 346 LYS A CA 1
ATOM 2477 C C . LYS A 1 320 ? 15.108 65.510 70.318 1.00 16.47 346 LYS A C 1
ATOM 2478 O O . LYS A 1 320 ? 15.790 66.557 70.160 1.00 17.48 346 LYS A O 1
ATOM 2484 N N . GLN A 1 321 ? 15.512 64.466 71.049 1.00 14.50 347 GLN A N 1
ATOM 2485 C CA . GLN A 1 321 ? 16.790 64.486 71.673 1.00 16.05 347 GLN A CA 1
ATOM 2486 C C . GLN A 1 321 ? 17.879 63.865 70.857 1.00 17.23 347 GLN A C 1
ATOM 2487 O O . GLN A 1 321 ? 18.967 63.629 71.369 1.00 20.08 347 GLN A O 1
ATOM 2493 N N . GLY A 1 322 ? 17.597 63.561 69.606 1.00 14.77 348 GLY A N 1
ATOM 2494 C CA . GLY A 1 322 ? 18.594 63.052 68.723 1.00 14.91 348 GLY A CA 1
ATOM 2495 C C . GLY A 1 322 ? 18.634 61.602 68.447 1.00 15.62 348 GLY A C 1
ATOM 2496 O O . GLY A 1 322 ? 19.523 61.107 67.749 1.00 14.79 348 GLY A O 1
ATOM 2497 N N . ILE A 1 323 ? 17.743 60.825 69.115 1.00 13.56 349 ILE A N 1
ATOM 2498 C CA . ILE A 1 323 ? 17.760 59.392 68.872 1.00 14.45 349 ILE A CA 1
ATOM 2499 C C . ILE A 1 323 ? 17.097 59.098 67.499 1.00 14.44 349 ILE A C 1
ATOM 2500 O O . ILE A 1 323 ? 16.090 59.754 67.139 1.00 17.34 349 ILE A O 1
ATOM 2505 N N . ARG A 1 324 ? 17.620 58.153 66.769 1.00 14.71 350 ARG A N 1
ATOM 2506 C CA . ARG A 1 324 ? 17.037 57.795 65.463 1.00 14.90 350 ARG A CA 1
ATOM 2507 C C . ARG A 1 324 ? 16.567 56.351 65.441 1.00 14.49 350 ARG A C 1
ATOM 2508 O O . ARG A 1 324 ? 17.349 55.405 65.654 1.00 19.88 350 ARG A O 1
ATOM 2516 N N . PHE A 1 325 ? 15.277 56.177 65.279 1.00 14.93 351 PHE A N 1
ATOM 2517 C CA . PHE A 1 325 ? 14.710 54.823 65.385 1.00 15.63 351 PHE A CA 1
ATOM 2518 C C . PHE A 1 325 ? 14.591 54.117 64.057 1.00 15.61 351 PHE A C 1
ATOM 2519 O O . PHE A 1 325 ? 14.378 52.853 64.066 1.00 14.33 351 PHE A O 1
ATOM 2527 N N . GLY A 1 326 ? 14.758 54.853 62.909 1.00 15.97 352 GLY A N 1
ATOM 2528 C CA . GLY A 1 326 ? 14.557 54.096 61.688 1.00 15.42 352 GLY A CA 1
ATOM 2529 C C . GLY A 1 326 ? 13.197 53.336 61.681 1.00 15.19 352 GLY A C 1
ATOM 2530 O O . GLY A 1 326 ? 12.144 53.864 62.076 1.00 14.10 352 GLY A O 1
ATOM 2531 N N . ASN A 1 327 ? 13.229 52.039 61.262 1.00 13.31 353 ASN A N 1
ATOM 2532 C CA . ASN A 1 327 ? 12.080 51.268 61.188 1.00 13.39 353 ASN A CA 1
ATOM 2533 C C . ASN A 1 327 ? 11.980 50.251 62.357 1.00 10.07 353 ASN A C 1
ATOM 2534 O O . ASN A 1 327 ? 11.284 49.246 62.243 1.00 13.45 353 ASN A O 1
ATOM 2539 N N . SER A 1 328 ? 12.518 50.623 63.527 1.00 11.62 354 SER A N 1
ATOM 2540 C CA . SER A 1 328 ? 12.315 49.827 64.731 1.00 10.99 354 SER A CA 1
ATOM 2541 C C . SER A 1 328 ? 10.859 49.693 65.025 1.00 10.95 354 SER A C 1
ATOM 2542 O O . SER A 1 328 ? 10.035 50.614 64.703 1.00 13.38 354 SER A O 1
ATOM 2545 N N . ILE A 1 329 ? 10.531 48.609 65.685 1.00 10.14 355 ILE A N 1
ATOM 2546 C CA . ILE A 1 329 ? 9.188 48.424 66.197 1.00 10.82 355 ILE A CA 1
ATOM 2547 C C . ILE A 1 329 ? 9.198 48.466 67.723 1.00 10.35 355 ILE A C 1
ATOM 2548 O O . ILE A 1 329 ? 9.845 47.627 68.365 1.00 10.31 355 ILE A O 1
ATOM 2553 N N . LEU A 1 330 ? 8.497 49.456 68.276 1.00 11.31 356 LEU A N 1
ATOM 2554 C CA . LEU A 1 330 ? 8.412 49.599 69.750 1.00 11.89 356 LEU A CA 1
ATOM 2555 C C . LEU A 1 330 ? 6.946 49.457 70.135 1.00 14.12 356 LEU A C 1
ATOM 2556 O O . LEU A 1 330 ? 6.211 50.462 70.044 1.00 19.24 356 LEU A O 1
ATOM 2561 N N . ALA A 1 331 ? 6.511 48.243 70.527 1.00 11.82 357 ALA A N 1
ATOM 2562 C CA . ALA A 1 331 ? 5.081 48.010 70.645 1.00 12.93 357 ALA A CA 1
ATOM 2563 C C . ALA A 1 331 ? 4.599 48.215 72.061 1.00 11.73 357 ALA A C 1
ATOM 2564 O O . ALA A 1 331 ? 3.435 48.246 72.347 1.00 12.84 357 ALA A O 1
ATOM 2566 N N . ASP A 1 332 ? 5.562 48.413 72.984 1.00 9.33 358 ASP A N 1
ATOM 2567 C CA . ASP A 1 332 ? 5.204 48.546 74.411 1.00 8.36 358 ASP A CA 1
ATOM 2568 C C . ASP A 1 332 ? 6.390 49.252 75.087 1.00 10.14 358 ASP A C 1
ATOM 2569 O O . ASP A 1 332 ? 7.422 49.510 74.484 1.00 11.69 358 ASP A O 1
ATOM 2574 N N . GLY A 1 333 ? 6.219 49.473 76.405 1.00 10.26 359 GLY A N 1
ATOM 2575 C CA . GLY A 1 333 ? 7.268 50.143 77.166 1.00 8.27 359 GLY A CA 1
ATOM 2576 C C . GLY A 1 333 ? 8.082 49.080 77.900 1.00 9.83 359 GLY A C 1
ATOM 2577 O O . GLY A 1 333 ? 9.184 49.395 78.364 1.00 9.59 359 GLY A O 1
ATOM 2578 N N . SER A 1 334 ? 7.481 47.938 78.110 1.00 7.21 360 SER A N 1
ATOM 2579 C CA . SER A 1 334 ? 8.165 46.837 78.879 1.00 8.13 360 SER A CA 1
ATOM 2580 C C . SER A 1 334 ? 9.114 45.955 78.100 1.00 7.68 360 SER A C 1
ATOM 2581 O O . SER A 1 334 ? 9.951 45.249 78.745 1.00 9.11 360 SER A O 1
ATOM 2584 N N . GLY A 1 335 ? 8.869 45.872 76.799 1.00 9.06 361 GLY A N 1
ATOM 2585 C CA . GLY A 1 335 ? 9.633 44.875 76.030 1.00 8.75 361 GLY A CA 1
ATOM 2586 C C . GLY A 1 335 ? 8.962 43.492 75.968 1.00 11.49 361 GLY A C 1
ATOM 2587 O O . GLY A 1 335 ? 9.558 42.544 75.371 1.00 13.52 361 GLY A O 1
ATOM 2588 N N . LEU A 1 336 ? 7.752 43.325 76.486 1.00 8.39 362 LEU A N 1
ATOM 2589 C CA . LEU A 1 336 ? 7.160 41.971 76.442 1.00 10.24 362 LEU A CA 1
ATOM 2590 C C . LEU A 1 336 ? 6.751 41.517 75.041 1.00 10.88 362 LEU A C 1
ATOM 2591 O O . LEU A 1 336 ? 6.789 40.292 74.778 1.00 11.74 362 LEU A O 1
ATOM 2596 N N . SER A 1 337 ? 6.393 42.449 74.150 1.00 10.27 363 SER A N 1
ATOM 2597 C CA . SER A 1 337 ? 5.872 42.036 72.796 1.00 10.73 363 SER A CA 1
ATOM 2598 C C . SER A 1 337 ? 6.923 41.294 71.961 1.00 10.64 363 SER A C 1
ATOM 2599 O O . SER A 1 337 ? 8.068 41.754 71.791 1.00 11.23 363 SER A O 1
ATOM 2602 N N . ARG A 1 338 ? 6.450 40.204 71.347 1.00 9.44 364 ARG A N 1
ATOM 2603 C CA . ARG A 1 338 ? 7.285 39.522 70.354 1.00 10.83 364 ARG A CA 1
ATOM 2604 C C . ARG A 1 338 ? 7.278 40.235 69.027 1.00 12.09 364 ARG A C 1
ATOM 2605 O O . ARG A 1 338 ? 7.945 39.724 68.114 1.00 12.89 364 ARG A O 1
ATOM 2613 N N . HIS A 1 339 ? 6.531 41.295 68.912 1.00 11.53 365 HIS A N 1
ATOM 2614 C CA . HIS A 1 339 ? 6.719 42.175 67.734 1.00 14.32 365 HIS A CA 1
ATOM 2615 C C . HIS A 1 339 ? 7.823 43.177 67.852 1.00 11.97 365 HIS A C 1
ATOM 2616 O O . HIS A 1 339 ? 8.160 43.846 66.848 1.00 11.71 365 HIS A O 1
ATOM 2623 N N . ASN A 1 340 ? 8.388 43.392 69.050 1.00 11.08 366 ASN A N 1
ATOM 2624 C CA . ASN A 1 340 ? 9.426 44.451 69.153 1.00 10.11 366 ASN A CA 1
ATOM 2625 C C . ASN A 1 340 ? 10.663 44.096 68.303 1.00 11.14 366 ASN A C 1
ATOM 2626 O O . ASN A 1 340 ? 11.082 42.942 68.237 1.00 12.36 366 ASN A O 1
ATOM 2631 N N . LEU A 1 341 ? 11.249 45.117 67.687 1.00 10.00 367 LEU A N 1
ATOM 2632 C CA . LEU A 1 341 ? 12.422 44.911 66.841 1.00 10.14 367 LEU A CA 1
ATOM 2633 C C . LEU A 1 341 ? 13.274 46.159 67.013 1.00 8.87 367 LEU A C 1
ATOM 2634 O O . LEU A 1 341 ? 12.825 47.313 66.667 1.00 9.67 367 LEU A O 1
ATOM 2639 N N . VAL A 1 342 ? 14.488 45.973 67.555 1.00 8.37 368 VAL A N 1
ATOM 2640 C CA . VAL A 1 342 ? 15.372 47.111 67.638 1.00 10.23 368 VAL A CA 1
ATOM 2641 C C . VAL A 1 342 ? 16.801 46.598 67.455 1.00 8.23 368 VAL A C 1
ATOM 2642 O O . VAL A 1 342 ? 17.143 45.543 67.948 1.00 8.81 368 VAL A O 1
ATOM 2646 N N . ALA A 1 343 ? 17.643 47.430 66.808 1.00 8.33 369 ALA A N 1
ATOM 2647 C CA . ALA A 1 343 ? 19.053 47.028 66.631 1.00 6.29 369 ALA A CA 1
ATOM 2648 C C . ALA A 1 343 ? 19.884 47.422 67.843 1.00 8.46 369 ALA A C 1
ATOM 2649 O O . ALA A 1 343 ? 19.619 48.450 68.468 1.00 9.06 369 ALA A O 1
ATOM 2651 N N . PRO A 1 344 ? 20.901 46.671 68.133 1.00 7.50 370 PRO A N 1
ATOM 2652 C CA . PRO A 1 344 ? 21.804 47.065 69.220 1.00 8.78 370 PRO A CA 1
ATOM 2653 C C . PRO A 1 344 ? 22.309 48.447 69.113 1.00 10.65 370 PRO A C 1
ATOM 2654 O O . PRO A 1 344 ? 22.357 49.161 70.185 1.00 9.48 370 PRO A O 1
ATOM 2658 N N . LYS A 1 345 ? 22.691 48.918 67.929 1.00 10.28 371 LYS A N 1
ATOM 2659 C CA . LYS A 1 345 ? 23.187 50.320 67.841 1.00 9.14 371 LYS A CA 1
ATOM 2660 C C . LYS A 1 345 ? 22.203 51.429 68.272 1.00 8.67 371 LYS A C 1
ATOM 2661 O O . LYS A 1 345 ? 22.590 52.461 68.786 1.00 9.58 371 LYS A O 1
ATOM 2667 N N . THR A 1 346 ? 20.902 51.182 68.141 1.00 7.27 372 THR A N 1
ATOM 2668 C CA . THR A 1 346 ? 19.922 52.182 68.554 1.00 6.91 372 THR A CA 1
ATOM 2669 C C . THR A 1 346 ? 19.848 52.220 70.093 1.00 7.01 372 THR A C 1
ATOM 2670 O O . THR A 1 346 ? 19.792 53.310 70.683 1.00 9.59 372 THR A O 1
ATOM 2674 N N . MET A 1 347 ? 19.806 51.029 70.720 1.00 7.59 373 MET A N 1
ATOM 2675 C CA . MET A 1 347 ? 19.922 51.013 72.194 1.00 8.30 373 MET A CA 1
ATOM 2676 C C . MET A 1 347 ? 21.225 51.653 72.686 1.00 8.22 373 MET A C 1
ATOM 2677 O O . MET A 1 347 ? 21.177 52.383 73.667 1.00 9.96 373 MET A O 1
ATOM 2682 N N . LEU A 1 348 ? 22.350 51.419 71.979 1.00 8.28 374 LEU A N 1
ATOM 2683 C CA . LEU A 1 348 ? 23.628 52.025 72.419 1.00 7.94 374 LEU A CA 1
ATOM 2684 C C . LEU A 1 348 ? 23.469 53.541 72.352 1.00 8.94 374 LEU A C 1
ATOM 2685 O O . LEU A 1 348 ? 23.998 54.228 73.292 1.00 9.59 374 LEU A O 1
ATOM 2690 N N . SER A 1 349 ? 22.834 54.095 71.301 1.00 9.61 375 SER A N 1
ATOM 2691 C CA . SER A 1 349 ? 22.680 55.580 71.234 1.00 9.19 375 SER A CA 1
ATOM 2692 C C . SER A 1 349 ? 21.953 56.108 72.494 1.00 7.59 375 SER A C 1
ATOM 2693 O O . SER A 1 349 ? 22.290 57.242 72.984 1.00 10.64 375 SER A O 1
ATOM 2696 N N . VAL A 1 350 ? 20.939 55.326 72.985 1.00 8.95 376 VAL A N 1
ATOM 2697 C CA . VAL A 1 350 ? 20.213 55.813 74.195 1.00 9.94 376 VAL A CA 1
ATOM 2698 C C . VAL A 1 350 ? 21.095 55.722 75.412 1.00 9.47 376 VAL A C 1
ATOM 2699 O O . VAL A 1 350 ? 21.093 56.627 76.250 1.00 10.42 376 VAL A O 1
ATOM 2703 N N . LEU A 1 351 ? 21.886 54.655 75.567 1.00 8.74 377 LEU A N 1
ATOM 2704 C CA . LEU A 1 351 ? 22.795 54.576 76.677 1.00 9.25 377 LEU A CA 1
ATOM 2705 C C . LEU A 1 351 ? 23.801 55.745 76.639 1.00 9.51 377 LEU A C 1
ATOM 2706 O O . LEU A 1 351 ? 24.126 56.300 77.673 1.00 10.87 377 LEU A O 1
ATOM 2711 N N . GLU A 1 352 ? 24.278 56.096 75.460 1.00 9.53 378 GLU A N 1
ATOM 2712 C CA . GLU A 1 352 ? 25.265 57.265 75.395 1.00 9.73 378 GLU A CA 1
ATOM 2713 C C . GLU A 1 352 ? 24.585 58.525 75.821 1.00 10.98 378 GLU A C 1
ATOM 2714 O O . GLU A 1 352 ? 25.232 59.360 76.527 1.00 11.87 378 GLU A O 1
ATOM 2720 N N . TYR A 1 353 ? 23.304 58.660 75.443 1.00 9.74 379 TYR A N 1
ATOM 2721 C CA . TYR A 1 353 ? 22.518 59.866 75.843 1.00 11.11 379 TYR A CA 1
ATOM 2722 C C . TYR A 1 353 ? 22.373 59.890 77.352 1.00 9.22 379 TYR A C 1
ATOM 2723 O O . TYR A 1 353 ? 22.578 60.952 77.991 1.00 11.21 379 TYR A O 1
ATOM 2732 N N . ILE A 1 354 ? 22.067 58.709 77.983 1.00 10.17 380 ILE A N 1
ATOM 2733 C CA . ILE A 1 354 ? 21.970 58.602 79.460 1.00 10.12 380 ILE A CA 1
ATOM 2734 C C . ILE A 1 354 ? 23.302 59.019 80.102 1.00 10.96 380 ILE A C 1
ATOM 2735 O O . ILE A 1 354 ? 23.308 59.754 81.102 1.00 11.12 380 ILE A O 1
ATOM 2740 N N . ALA A 1 355 ? 24.416 58.514 79.594 1.00 10.69 381 ALA A N 1
ATOM 2741 C CA . ALA A 1 355 ? 25.672 58.872 80.245 1.00 11.20 381 ALA A CA 1
ATOM 2742 C C . ALA A 1 355 ? 26.029 60.330 80.021 1.00 11.30 381 ALA A C 1
ATOM 2743 O O . ALA A 1 355 ? 26.488 60.988 80.978 1.00 14.39 381 ALA A O 1
ATOM 2745 N N . LYS A 1 356 ? 25.773 60.864 78.845 1.00 12.03 382 LYS A N 1
ATOM 2746 C CA . LYS A 1 356 ? 26.147 62.263 78.601 1.00 12.46 382 LYS A CA 1
ATOM 2747 C C . LYS A 1 356 ? 25.334 63.233 79.483 1.00 14.04 382 LYS A C 1
ATOM 2748 O O . LYS A 1 356 ? 25.833 64.277 79.902 1.00 15.00 382 LYS A O 1
ATOM 2754 N N . ASN A 1 357 ? 24.078 62.845 79.793 1.00 12.55 383 ASN A N 1
ATOM 2755 C CA . ASN A 1 357 ? 23.139 63.772 80.476 1.00 12.98 383 ASN A CA 1
ATOM 2756 C C . ASN A 1 357 ? 22.931 63.311 81.887 1.00 13.16 383 ASN A C 1
ATOM 2757 O O . ASN A 1 357 ? 21.915 63.697 82.465 1.00 15.41 383 ASN A O 1
ATOM 2762 N N . GLU A 1 358 ? 23.830 62.559 82.454 1.00 14.44 384 GLU A N 1
ATOM 2763 C CA . GLU A 1 358 ? 23.656 62.062 83.817 1.00 14.06 384 GLU A CA 1
ATOM 2764 C C . GLU A 1 358 ? 23.444 63.192 84.847 1.00 17.57 384 GLU A C 1
ATOM 2765 O O . GLU A 1 358 ? 22.660 63.022 85.794 1.00 15.60 384 GLU A O 1
ATOM 2771 N N . ASP A 1 359 ? 24.085 64.344 84.594 1.00 17.55 385 ASP A N 1
ATOM 2772 C CA . ASP A 1 359 ? 23.877 65.410 85.649 1.00 22.84 385 ASP A CA 1
ATOM 2773 C C . ASP A 1 359 ? 22.455 65.878 85.733 1.00 21.63 385 ASP A C 1
ATOM 2774 O O . ASP A 1 359 ? 22.021 66.340 86.830 1.00 26.14 385 ASP A O 1
ATOM 2779 N N . LYS A 1 360 ? 21.716 65.834 84.652 1.00 20.93 386 LYS A N 1
ATOM 2780 C CA . LYS A 1 360 ? 20.287 66.189 84.682 1.00 21.19 386 LYS A CA 1
ATOM 2781 C C . LYS A 1 360 ? 19.396 64.976 84.927 1.00 20.41 386 LYS A C 1
ATOM 2782 O O . LYS A 1 360 ? 18.369 65.091 85.586 1.00 22.19 386 LYS A O 1
ATOM 2788 N N . LEU A 1 361 ? 19.738 63.835 84.312 1.00 15.02 387 LEU A N 1
ATOM 2789 C CA . LEU A 1 361 ? 18.794 62.688 84.318 1.00 14.27 387 LEU A CA 1
ATOM 2790 C C . LEU A 1 361 ? 18.918 61.804 85.558 1.00 13.46 387 LEU A C 1
ATOM 2791 O O . LEU A 1 361 ? 17.919 61.168 85.915 1.00 12.08 387 LEU A O 1
ATOM 2796 N N . HIS A 1 362 ? 20.120 61.604 86.105 1.00 12.22 388 HIS A N 1
ATOM 2797 C CA . HIS A 1 362 ? 20.346 60.741 87.267 1.00 12.89 388 HIS A CA 1
ATOM 2798 C C . HIS A 1 362 ? 19.789 59.310 87.055 1.00 11.47 388 HIS A C 1
ATOM 2799 O O . HIS A 1 362 ? 19.153 58.708 87.954 1.00 12.98 388 HIS A O 1
ATOM 2806 N N . LEU A 1 363 ? 19.959 58.807 85.799 1.00 11.51 389 LEU A N 1
ATOM 2807 C CA . LEU A 1 363 ? 19.489 57.459 85.517 1.00 10.16 389 LEU A CA 1
ATOM 2808 C C . LEU A 1 363 ? 20.568 56.390 85.752 1.00 11.62 389 LEU A C 1
ATOM 2809 O O . LEU A 1 363 ? 20.277 55.218 85.895 1.00 11.62 389 LEU A O 1
ATOM 2814 N N . MET A 1 364 ? 21.846 56.825 85.880 1.00 10.66 390 MET A N 1
ATOM 2815 C CA . MET A 1 364 ? 22.852 55.746 86.082 1.00 12.94 390 MET A CA 1
ATOM 2816 C C . MET A 1 364 ? 22.647 54.858 87.295 1.00 11.15 390 MET A C 1
ATOM 2817 O O . MET A 1 364 ? 22.835 53.677 87.236 1.00 13.44 390 MET A O 1
ATOM 2822 N N . GLU A 1 365 ? 22.137 55.483 88.407 1.00 10.79 391 GLU A N 1
ATOM 2823 C CA . GLU A 1 365 ? 21.957 54.771 89.647 1.00 13.23 391 GLU A CA 1
ATOM 2824 C C . GLU A 1 365 ? 20.758 53.865 89.632 1.00 13.16 391 GLU A C 1
ATOM 2825 O O . GLU A 1 365 ? 20.560 53.061 90.614 1.00 12.21 391 GLU A O 1
ATOM 2831 N N . THR A 1 366 ? 19.988 53.871 88.506 1.00 11.94 392 THR A N 1
ATOM 2832 C CA . THR A 1 366 ? 18.892 52.877 88.446 1.00 11.59 392 THR A CA 1
ATOM 2833 C C . THR A 1 366 ? 19.274 51.517 87.879 1.00 8.71 392 THR A C 1
ATOM 2834 O O . THR A 1 366 ? 18.496 50.570 88.041 1.00 10.82 392 THR A O 1
ATOM 2838 N N . PHE A 1 367 ? 20.484 51.447 87.249 1.00 9.55 393 PHE A N 1
ATOM 2839 C CA . PHE A 1 367 ? 20.879 50.163 86.617 1.00 8.86 393 PHE A CA 1
ATOM 2840 C C . PHE A 1 367 ? 21.300 49.167 87.718 1.00 9.91 393 PHE A C 1
ATOM 2841 O O . PHE A 1 367 ? 21.996 49.577 88.651 1.00 12.62 393 PHE A O 1
ATOM 2849 N N . PRO A 1 368 ? 20.881 47.918 87.605 1.00 10.27 394 PRO A N 1
ATOM 2850 C CA . PRO A 1 368 ? 21.402 46.836 88.455 1.00 11.14 394 PRO A CA 1
ATOM 2851 C C . PRO A 1 368 ? 22.904 46.781 88.420 1.00 12.32 394 PRO A C 1
ATOM 2852 O O . PRO A 1 368 ? 23.561 47.123 87.446 1.00 10.67 394 PRO A O 1
ATOM 2856 N N . ILE A 1 369 ? 23.516 46.473 89.591 1.00 10.73 395 ILE A N 1
ATOM 2857 C CA . ILE A 1 369 ? 25.004 46.467 89.684 1.00 12.96 395 ILE A CA 1
ATOM 2858 C C . ILE A 1 369 ? 25.450 45.034 89.922 1.00 12.51 395 ILE A C 1
ATOM 2859 O O . ILE A 1 369 ? 24.952 44.306 90.821 1.00 12.53 395 ILE A O 1
ATOM 2864 N N . ALA A 1 370 ? 26.401 44.562 89.102 1.00 11.76 396 ALA A N 1
ATOM 2865 C CA . ALA A 1 370 ? 26.842 43.153 89.093 1.00 11.73 396 ALA A CA 1
ATOM 2866 C C . ALA A 1 370 ? 27.314 42.708 90.510 1.00 13.68 396 ALA A C 1
ATOM 2867 O O . ALA A 1 370 ? 28.115 43.392 91.103 1.00 14.75 396 ALA A O 1
ATOM 2869 N N . GLY A 1 371 ? 26.746 41.591 90.913 1.00 16.45 397 GLY A N 1
ATOM 2870 C CA . GLY A 1 371 ? 27.041 40.985 92.236 1.00 17.80 397 GLY A CA 1
ATOM 2871 C C . GLY A 1 371 ? 26.538 41.823 93.397 1.00 19.20 397 GLY A C 1
ATOM 2872 O O . GLY A 1 371 ? 26.866 41.489 94.545 1.00 21.46 397 GLY A O 1
ATOM 2873 N N . VAL A 1 372 ? 25.670 42.828 93.185 1.00 17.18 398 VAL A N 1
ATOM 2874 C CA . VAL A 1 372 ? 25.281 43.765 94.270 1.00 14.94 398 VAL A CA 1
ATOM 2875 C C . VAL A 1 372 ? 23.769 43.916 94.366 1.00 16.50 398 VAL A C 1
ATOM 2876 O O . VAL A 1 372 ? 23.160 43.714 95.452 1.00 17.22 398 VAL A O 1
ATOM 2880 N N . ASP A 1 373 ? 23.090 44.269 93.258 1.00 15.10 399 ASP A N 1
ATOM 2881 C CA . ASP A 1 373 ? 21.654 44.355 93.378 1.00 13.72 399 ASP A CA 1
ATOM 2882 C C . ASP A 1 373 ? 20.914 44.163 92.073 1.00 15.11 399 ASP A C 1
ATOM 2883 O O . ASP A 1 373 ? 21.577 43.964 91.014 1.00 15.46 399 ASP A O 1
ATOM 2888 N N . GLY A 1 374 ? 19.591 44.380 92.168 1.00 15.22 400 GLY A N 1
ATOM 2889 C CA . GLY A 1 374 ? 18.678 44.104 91.040 1.00 14.43 400 GLY A CA 1
ATOM 2890 C C . GLY A 1 374 ? 18.881 42.752 90.419 1.00 15.71 400 GLY A C 1
ATOM 2891 O O . GLY A 1 374 ? 19.341 41.754 91.028 1.00 17.14 400 GLY A O 1
ATOM 2892 N N . THR A 1 375 ? 18.609 42.716 89.138 1.00 13.18 401 THR A N 1
ATOM 2893 C CA . THR A 1 375 ? 18.493 41.414 88.467 1.00 12.51 401 THR A CA 1
ATOM 2894 C C . THR A 1 375 ? 19.889 40.787 88.042 1.00 13.26 401 THR A C 1
ATOM 2895 O O . THR A 1 375 ? 19.908 39.717 87.412 1.00 16.26 401 THR A O 1
ATOM 2899 N N . ILE A 1 376 ? 20.980 41.463 88.293 1.00 13.57 402 ILE A N 1
ATOM 2900 C CA . ILE A 1 376 ? 22.266 40.818 88.077 1.00 13.97 402 ILE A CA 1
ATOM 2901 C C . ILE A 1 376 ? 23.035 40.627 89.399 1.00 14.92 402 ILE A C 1
ATOM 2902 O O . ILE A 1 376 ? 24.258 40.461 89.361 1.00 14.45 402 ILE A O 1
ATOM 2907 N N . SER A 1 377 ? 22.362 40.641 90.523 1.00 15.49 403 SER A N 1
ATOM 2908 C CA . SER A 1 377 ? 23.086 40.533 91.799 1.00 17.62 403 SER A CA 1
ATOM 2909 C C . SER A 1 377 ? 23.801 39.165 91.818 1.00 18.21 403 SER A C 1
ATOM 2910 O O . SER A 1 377 ? 24.812 39.082 92.562 1.00 21.55 403 SER A O 1
ATOM 2913 N N . GLY A 1 378 ? 23.299 38.092 91.164 1.00 16.64 404 GLY A N 1
ATOM 2914 C CA . GLY A 1 378 ? 24.104 36.862 91.130 1.00 17.19 404 GLY A CA 1
ATOM 2915 C C . GLY A 1 378 ? 24.311 36.353 89.727 1.00 19.22 404 GLY A C 1
ATOM 2916 O O . GLY A 1 378 ? 24.481 35.151 89.516 1.00 20.59 404 GLY A O 1
ATOM 2917 N N . ARG A 1 379 ? 24.391 37.275 88.757 1.00 15.27 405 ARG A N 1
ATOM 2918 C CA . ARG A 1 379 ? 24.632 36.872 87.344 1.00 16.02 405 ARG A CA 1
ATOM 2919 C C . ARG A 1 379 ? 25.983 36.137 87.193 1.00 14.61 405 ARG A C 1
ATOM 2920 O O . ARG A 1 379 ? 27.013 36.756 87.351 1.00 13.44 405 ARG A O 1
ATOM 2928 N N . GLY A 1 380 ? 25.941 34.870 86.767 1.00 14.87 406 GLY A N 1
ATOM 2929 C CA . GLY A 1 380 ? 27.151 34.062 86.844 1.00 16.51 406 GLY A CA 1
ATOM 2930 C C . GLY A 1 380 ? 28.360 34.640 86.144 1.00 15.35 406 GLY A C 1
ATOM 2931 O O . GLY A 1 380 ? 29.569 34.514 86.598 1.00 16.38 406 GLY A O 1
ATOM 2932 N N . GLY A 1 381 ? 28.165 35.216 84.964 1.00 14.53 407 GLY A N 1
ATOM 2933 C CA . GLY A 1 381 ? 29.294 35.649 84.201 1.00 15.41 407 GLY A CA 1
ATOM 2934 C C . GLY A 1 381 ? 29.908 36.960 84.725 1.00 15.72 407 GLY A C 1
ATOM 2935 O O . GLY A 1 381 ? 30.981 37.318 84.288 1.00 15.71 407 GLY A O 1
ATOM 2936 N N . LEU A 1 382 ? 29.244 37.659 85.649 1.00 13.19 408 LEU A N 1
ATOM 2937 C CA . LEU A 1 382 ? 29.671 38.991 86.065 1.00 15.07 408 LEU A CA 1
ATOM 2938 C C . LEU A 1 382 ? 30.071 39.002 87.552 1.00 16.11 408 LEU A C 1
ATOM 2939 O O . LEU A 1 382 ? 30.355 40.063 88.034 1.00 19.29 408 LEU A O 1
ATOM 2944 N N . ILE A 1 383 ? 30.081 37.848 88.220 1.00 17.37 409 ILE A N 1
ATOM 2945 C CA . ILE A 1 383 ? 30.244 37.915 89.711 1.00 19.47 409 ILE A CA 1
ATOM 2946 C C . ILE A 1 383 ? 31.673 37.799 90.175 1.00 19.35 409 ILE A C 1
ATOM 2947 O O . ILE A 1 383 ? 31.841 37.793 91.374 1.00 20.81 409 ILE A O 1
ATOM 2952 N N . SER A 1 384 ? 32.675 37.799 89.284 1.00 18.08 410 SER A N 1
ATOM 2953 C CA . SER A 1 384 ? 34.077 37.822 89.736 1.00 17.30 410 SER A CA 1
ATOM 2954 C C . SER A 1 384 ? 34.750 39.071 89.307 1.00 17.80 410 SER A C 1
ATOM 2955 O O . SER A 1 384 ? 34.405 39.752 88.309 1.00 14.00 410 SER A O 1
ATOM 2958 N N . PRO A 1 385 ? 35.833 39.414 89.982 1.00 17.79 411 PRO A N 1
ATOM 2959 C CA . PRO A 1 385 ? 36.652 40.529 89.484 1.00 18.80 411 PRO A CA 1
ATOM 2960 C C . PRO A 1 385 ? 37.135 40.216 88.048 1.00 17.88 411 PRO A C 1
ATOM 2961 O O . PRO A 1 385 ? 37.301 39.050 87.722 1.00 20.79 411 PRO A O 1
ATOM 2965 N N . PRO A 1 386 ? 37.304 41.234 87.198 1.00 16.48 412 PRO A N 1
ATOM 2966 C CA . PRO A 1 386 ? 37.161 42.709 87.391 1.00 15.59 412 PRO A CA 1
ATOM 2967 C C . PRO A 1 386 ? 35.747 43.204 87.079 1.00 14.33 412 PRO A C 1
ATOM 2968 O O . PRO A 1 386 ? 35.581 44.378 86.984 1.00 15.23 412 PRO A O 1
ATOM 2972 N N . LEU A 1 387 ? 34.773 42.287 87.007 1.00 14.70 413 LEU A N 1
ATOM 2973 C CA . LEU A 1 387 ? 33.406 42.685 86.545 1.00 13.73 413 LEU A CA 1
ATOM 2974 C C . LEU A 1 387 ? 32.502 42.971 87.694 1.00 13.36 413 LEU A C 1
ATOM 2975 O O . LEU A 1 387 ? 31.633 43.870 87.663 1.00 13.07 413 LEU A O 1
ATOM 2980 N N . VAL A 1 388 ? 32.688 42.231 88.803 1.00 12.99 414 VAL A N 1
ATOM 2981 C CA . VAL A 1 388 ? 31.770 42.401 89.903 1.00 16.61 414 VAL A CA 1
ATOM 2982 C C . VAL A 1 388 ? 31.963 43.801 90.492 1.00 15.73 414 VAL A C 1
ATOM 2983 O O . VAL A 1 388 ? 33.054 44.392 90.573 1.00 16.33 414 VAL A O 1
ATOM 2987 N N . LYS A 1 389 ? 30.850 44.418 90.903 1.00 14.88 415 LYS A N 1
ATOM 2988 C CA . LYS A 1 389 ? 30.861 45.757 91.436 1.00 16.20 415 LYS A CA 1
ATOM 2989 C C . LYS A 1 389 ? 31.250 46.803 90.438 1.00 17.83 415 LYS A C 1
ATOM 2990 O O . LYS A 1 389 ? 31.537 47.913 90.818 1.00 22.78 415 LYS A O 1
ATOM 2996 N N . ASN A 1 390 ? 31.300 46.458 89.147 1.00 12.14 416 ASN A N 1
ATOM 2997 C CA . ASN A 1 390 ? 31.780 47.386 88.160 1.00 11.99 416 ASN A CA 1
ATOM 2998 C C . ASN A 1 390 ? 30.755 47.481 87.001 1.00 12.77 416 ASN A C 1
ATOM 2999 O O . ASN A 1 390 ? 30.242 48.567 86.696 1.00 12.86 416 ASN A O 1
ATOM 3004 N N . VAL A 1 391 ? 30.515 46.325 86.370 1.00 11.52 417 VAL A N 1
ATOM 3005 C CA . VAL A 1 391 ? 29.465 46.307 85.320 1.00 12.08 417 VAL A CA 1
ATOM 3006 C C . VAL A 1 391 ? 28.092 46.659 85.945 1.00 12.18 417 VAL A C 1
ATOM 3007 O O . VAL A 1 391 ? 27.657 46.112 86.997 1.00 11.91 417 VAL A O 1
ATOM 3011 N N . ILE A 1 392 ? 27.371 47.546 85.307 1.00 10.16 418 ILE A N 1
ATOM 3012 C CA . ILE A 1 392 ? 25.981 47.842 85.688 1.00 9.82 418 ILE A CA 1
ATOM 3013 C C . ILE A 1 392 ? 25.149 47.641 84.395 1.00 9.89 418 ILE A C 1
ATOM 3014 O O . ILE A 1 392 ? 25.621 47.909 83.280 1.00 11.00 418 ILE A O 1
ATOM 3019 N N . ALA A 1 393 ? 24.035 46.991 84.504 1.00 9.30 419 ALA A N 1
ATOM 3020 C CA . ALA A 1 393 ? 23.331 46.629 83.258 1.00 9.88 419 ALA A CA 1
ATOM 3021 C C . ALA A 1 393 ? 21.878 46.255 83.558 1.00 9.06 419 ALA A C 1
ATOM 3022 O O . ALA A 1 393 ? 21.534 45.633 84.528 1.00 11.35 419 ALA A O 1
ATOM 3024 N N . LYS A 1 394 ? 21.027 46.738 82.630 1.00 8.26 420 LYS A N 1
ATOM 3025 C CA . LYS A 1 394 ? 19.649 46.344 82.618 1.00 7.56 420 LYS A CA 1
ATOM 3026 C C . LYS A 1 394 ? 19.551 45.021 81.896 1.00 8.79 420 LYS A C 1
ATOM 3027 O O . LYS A 1 394 ? 20.075 44.915 80.797 1.00 10.14 420 LYS A O 1
ATOM 3033 N N . THR A 1 395 ? 18.871 44.034 82.511 1.00 8.98 421 THR A N 1
ATOM 3034 C CA . THR A 1 395 ? 18.719 42.767 81.842 1.00 9.17 421 THR A CA 1
ATOM 3035 C C . THR A 1 395 ? 17.456 42.764 80.914 1.00 11.58 421 THR A C 1
ATOM 3036 O O . THR A 1 395 ? 16.551 43.575 81.040 1.00 10.57 421 THR A O 1
ATOM 3040 N N . GLY A 1 396 ? 17.446 41.825 79.959 1.00 11.89 422 GLY A N 1
ATOM 3041 C CA . GLY A 1 396 ? 16.185 41.594 79.184 1.00 11.83 422 GLY A CA 1
ATOM 3042 C C . GLY A 1 396 ? 16.194 40.095 79.090 1.00 12.61 422 GLY A C 1
ATOM 3043 O O . GLY A 1 396 ? 17.018 39.536 78.283 1.00 14.09 422 GLY A O 1
ATOM 3044 N N . SER A 1 397 ? 15.215 39.431 79.704 1.00 14.92 423 SER A N 1
ATOM 3045 C CA . SER A 1 397 ? 15.121 37.963 79.572 1.00 16.79 423 SER A CA 1
ATOM 3046 C C . SER A 1 397 ? 13.692 37.603 79.209 1.00 19.46 423 SER A C 1
ATOM 3047 O O . SER A 1 397 ? 12.727 38.123 79.794 1.00 19.27 423 SER A O 1
ATOM 3050 N N . LEU A 1 398 ? 13.550 36.777 78.184 1.00 15.59 424 LEU A N 1
ATOM 3051 C CA . LEU A 1 398 ? 12.293 36.135 77.819 1.00 19.51 424 LEU A CA 1
ATOM 3052 C C . LEU A 1 398 ? 12.709 34.722 77.380 1.00 18.39 424 LEU A C 1
ATOM 3053 O O . LEU A 1 398 ? 13.909 34.390 77.320 1.00 17.27 424 LEU A O 1
ATOM 3058 N N . LYS A 1 399 ? 11.742 33.846 77.148 1.00 17.32 425 LYS A N 1
ATOM 3059 C CA . LYS A 1 399 ? 12.164 32.569 76.546 1.00 18.53 425 LYS A CA 1
ATOM 3060 C C . LYS A 1 399 ? 12.986 32.727 75.274 1.00 17.57 425 LYS A C 1
ATOM 3061 O O . LYS A 1 399 ? 12.556 33.339 74.264 1.00 15.68 425 LYS A O 1
ATOM 3067 N N . GLY A 1 400 ? 14.211 32.187 75.335 1.00 17.57 426 GLY A N 1
ATOM 3068 C CA . GLY A 1 400 ? 15.059 32.308 74.190 1.00 14.02 426 GLY A CA 1
ATOM 3069 C C . GLY A 1 400 ? 15.965 33.550 74.102 1.00 13.85 426 GLY A C 1
ATOM 3070 O O . GLY A 1 400 ? 16.754 33.691 73.161 1.00 12.38 426 GLY A O 1
ATOM 3071 N N . VAL A 1 401 ? 15.761 34.471 75.072 1.00 11.07 427 VAL A N 1
ATOM 3072 C CA . VAL A 1 401 ? 16.376 35.850 74.857 1.00 10.17 427 VAL A CA 1
ATOM 3073 C C . VAL A 1 401 ? 17.099 36.195 76.177 1.00 9.77 427 VAL A C 1
ATOM 3074 O O . VAL A 1 401 ? 16.565 36.111 77.344 1.00 9.96 427 VAL A O 1
ATOM 3078 N N . TYR A 1 402 ? 18.380 36.467 76.017 1.00 9.34 428 TYR A N 1
ATOM 3079 C CA . TYR A 1 402 ? 19.278 36.863 77.164 1.00 8.70 428 TYR A CA 1
ATOM 3080 C C . TYR A 1 402 ? 20.099 38.105 76.851 1.00 9.87 428 TYR A C 1
ATOM 3081 O O . TYR A 1 402 ? 21.160 38.040 76.252 1.00 9.87 428 TYR A O 1
ATOM 3090 N N . ASN A 1 403 ? 19.562 39.264 77.273 1.00 8.73 429 ASN A N 1
ATOM 3091 C CA . ASN A 1 403 ? 20.175 40.521 76.909 1.00 7.86 429 ASN A CA 1
ATOM 3092 C C . ASN A 1 403 ? 20.673 41.324 78.111 1.00 7.69 429 ASN A C 1
ATOM 3093 O O . ASN A 1 403 ? 20.219 41.110 79.221 1.00 8.20 429 ASN A O 1
ATOM 3098 N N . LEU A 1 404 ? 21.648 42.151 77.838 1.00 6.90 430 LEU A N 1
ATOM 3099 C CA . LEU A 1 404 ? 22.181 43.140 78.836 1.00 6.99 430 LEU A CA 1
ATOM 3100 C C . LEU A 1 404 ? 22.452 44.454 78.116 1.00 8.72 430 LEU A C 1
ATOM 3101 O O . LEU A 1 404 ? 22.935 44.510 77.008 1.00 10.17 430 LEU A O 1
ATOM 3106 N N . ALA A 1 405 ? 22.135 45.564 78.773 1.00 8.28 431 ALA A N 1
ATOM 3107 C CA . ALA A 1 405 ? 22.469 46.910 78.226 1.00 7.61 431 ALA A CA 1
ATOM 3108 C C . ALA A 1 405 ? 22.947 47.769 79.375 1.00 9.27 431 ALA A C 1
ATOM 3109 O O . ALA A 1 405 ? 22.232 47.865 80.367 1.00 9.37 431 ALA A O 1
ATOM 3111 N N . GLY A 1 406 ? 24.166 48.310 79.234 1.00 7.20 432 GLY A N 1
ATOM 3112 C CA . GLY A 1 406 ? 24.660 49.092 80.434 1.00 6.11 432 GLY A CA 1
ATOM 3113 C C . GLY A 1 406 ? 26.035 49.603 80.158 1.00 7.29 432 GLY A C 1
ATOM 3114 O O . GLY A 1 406 ? 26.414 50.035 79.056 1.00 7.83 432 GLY A O 1
ATOM 3115 N N . PHE A 1 407 ? 26.750 49.719 81.300 1.00 8.74 433 PHE A N 1
ATOM 3116 C CA . PHE A 1 407 ? 28.096 50.414 81.301 1.00 8.04 433 PHE A CA 1
ATOM 3117 C C . PHE A 1 407 ? 29.054 49.729 82.216 1.00 8.55 433 PHE A C 1
ATOM 3118 O O . PHE A 1 407 ? 28.665 48.929 83.092 1.00 9.38 433 PHE A O 1
ATOM 3126 N N . MET A 1 408 ? 30.352 49.978 81.927 1.00 9.44 434 MET A N 1
ATOM 3127 C CA . MET A 1 408 ? 31.390 49.416 82.847 1.00 8.87 434 MET A CA 1
ATOM 3128 C C . MET A 1 408 ? 32.571 50.372 82.716 1.00 9.73 434 MET A C 1
ATOM 3129 O O . MET A 1 408 ? 32.692 51.173 81.802 1.00 11.09 434 MET A O 1
ATOM 3134 N N . THR A 1 409 ? 33.481 50.190 83.687 1.00 11.96 435 THR A N 1
ATOM 3135 C CA . THR A 1 409 ? 34.764 50.891 83.628 1.00 10.94 435 THR A CA 1
ATOM 3136 C C . THR A 1 409 ? 35.845 49.895 83.167 1.00 9.04 435 THR A C 1
ATOM 3137 O O . THR A 1 409 ? 35.894 48.796 83.657 1.00 11.06 435 THR A O 1
ATOM 3141 N N . ASN A 1 410 ? 36.670 50.318 82.216 1.00 9.62 436 ASN A N 1
ATOM 3142 C CA . ASN A 1 410 ? 37.767 49.385 81.783 1.00 9.57 436 ASN A CA 1
ATOM 3143 C C . ASN A 1 410 ? 39.059 49.548 82.610 1.00 10.93 436 ASN A C 1
ATOM 3144 O O . ASN A 1 410 ? 39.084 50.268 83.611 1.00 12.69 436 ASN A O 1
ATOM 3149 N N . ALA A 1 411 ? 40.053 48.767 82.220 1.00 9.98 437 ALA A N 1
ATOM 3150 C CA . ALA A 1 411 ? 41.282 48.744 83.044 1.00 11.46 437 ALA A CA 1
ATOM 3151 C C . ALA A 1 411 ? 41.946 50.108 83.064 1.00 13.28 437 ALA A C 1
ATOM 3152 O O . ALA A 1 411 ? 42.850 50.286 83.955 1.00 14.89 437 ALA A O 1
ATOM 3154 N N . ARG A 1 412 ? 41.672 50.972 82.111 1.00 11.42 438 ARG A N 1
ATOM 3155 C CA . ARG A 1 412 ? 42.283 52.350 82.041 1.00 13.83 438 ARG A CA 1
ATOM 3156 C C . ARG A 1 412 ? 41.458 53.356 82.823 1.00 14.07 438 ARG A C 1
ATOM 3157 O O . ARG A 1 412 ? 41.907 54.536 82.900 1.00 14.89 438 ARG A O 1
ATOM 3165 N N . GLY A 1 413 ? 40.298 52.939 83.365 1.00 14.36 439 GLY A N 1
ATOM 3166 C CA . GLY A 1 413 ? 39.357 53.874 84.062 1.00 13.56 439 GLY A CA 1
ATOM 3167 C C . GLY A 1 413 ? 38.428 54.595 83.131 1.00 14.99 439 GLY A C 1
ATOM 3168 O O . GLY A 1 413 ? 37.746 55.582 83.531 1.00 15.57 439 GLY A O 1
ATOM 3169 N N . GLU A 1 414 ? 38.360 54.169 81.839 1.00 12.37 440 GLU A N 1
ATOM 3170 C CA . GLU A 1 414 ? 37.459 54.808 80.833 1.00 12.52 440 GLU A CA 1
ATOM 3171 C C . GLU A 1 414 ? 36.119 54.083 80.856 1.00 10.45 440 GLU A C 1
ATOM 3172 O O . GLU A 1 414 ? 36.018 52.985 81.378 1.00 11.24 440 GLU A O 1
ATOM 3178 N N . LYS A 1 415 ? 35.085 54.832 80.530 1.00 11.71 441 LYS A N 1
ATOM 3179 C CA . LYS A 1 415 ? 33.688 54.284 80.623 1.00 11.23 441 LYS A CA 1
ATOM 3180 C C . LYS A 1 415 ? 33.360 53.666 79.274 1.00 10.94 441 LYS A C 1
ATOM 3181 O O . LYS A 1 415 ? 33.528 54.331 78.258 1.00 12.56 441 LYS A O 1
ATOM 3187 N N . VAL A 1 416 ? 32.795 52.445 79.344 1.00 10.98 442 VAL A N 1
ATOM 3188 C CA . VAL A 1 416 ? 32.335 51.749 78.115 1.00 10.56 442 VAL A CA 1
ATOM 3189 C C . VAL A 1 416 ? 30.815 51.535 78.256 1.00 11.68 442 VAL A C 1
ATOM 3190 O O . VAL A 1 416 ? 30.354 51.053 79.298 1.00 13.35 442 VAL A O 1
ATOM 3194 N N . ALA A 1 417 ? 30.092 51.910 77.183 1.00 8.71 443 ALA A N 1
ATOM 3195 C CA . ALA A 1 417 ? 28.640 51.593 77.127 1.00 7.98 443 ALA A CA 1
ATOM 3196 C C . ALA A 1 417 ? 28.567 50.398 76.196 1.00 8.31 443 ALA A C 1
ATOM 3197 O O . ALA A 1 417 ? 29.217 50.324 75.181 1.00 10.06 443 ALA A O 1
ATOM 3199 N N . PHE A 1 418 ? 27.604 49.501 76.518 1.00 7.27 444 PHE A N 1
ATOM 3200 C CA . PHE A 1 418 ? 27.486 48.265 75.667 1.00 7.56 444 PHE A CA 1
ATOM 3201 C C . PHE A 1 418 ? 26.062 47.768 75.632 1.00 8.40 444 PHE A C 1
ATOM 3202 O O . PHE A 1 418 ? 25.242 48.053 76.484 1.00 7.62 444 PHE A O 1
ATOM 3210 N N . VAL A 1 419 ? 25.779 47.079 74.500 1.00 7.10 445 VAL A N 1
ATOM 3211 C CA . VAL A 1 419 ? 24.493 46.377 74.345 1.00 7.80 445 VAL A CA 1
ATOM 3212 C C . VAL A 1 419 ? 24.795 44.968 73.872 1.00 7.83 445 VAL A C 1
ATOM 3213 O O . VAL A 1 419 ? 25.554 44.736 72.912 1.00 9.62 445 VAL A O 1
ATOM 3217 N N . GLN A 1 420 ? 24.233 43.994 74.594 1.00 7.91 446 GLN A N 1
ATOM 3218 C CA . GLN A 1 420 ? 24.337 42.555 74.160 1.00 8.46 446 GLN A CA 1
ATOM 3219 C C . GLN A 1 420 ? 22.922 42.063 74.007 1.00 8.85 446 GLN A C 1
ATOM 3220 O O . GLN A 1 420 ? 22.128 42.079 74.966 1.00 8.85 446 GLN A O 1
ATOM 3226 N N . PHE A 1 421 ? 22.542 41.752 72.760 1.00 8.11 447 PHE A N 1
ATOM 3227 C CA . PHE A 1 421 ? 21.259 41.031 72.547 1.00 7.90 447 PHE A CA 1
ATOM 3228 C C . PHE A 1 421 ? 21.558 39.586 72.105 1.00 8.61 447 PHE A C 1
ATOM 3229 O O . PHE A 1 421 ? 22.442 39.355 71.254 1.00 10.56 447 PHE A O 1
ATOM 3237 N N . ILE A 1 422 ? 21.004 38.633 72.826 1.00 7.00 448 ILE A N 1
ATOM 3238 C CA . ILE A 1 422 ? 21.104 37.214 72.365 1.00 7.08 448 ILE A CA 1
ATOM 3239 C C . ILE A 1 422 ? 19.619 36.768 72.188 1.00 8.97 448 ILE A C 1
ATOM 3240 O O . ILE A 1 422 ? 18.866 36.831 73.129 1.00 9.18 448 ILE A O 1
ATOM 3245 N N . ASN A 1 423 ? 19.345 36.206 70.986 1.00 9.36 449 ASN A N 1
ATOM 3246 C CA . ASN A 1 423 ? 18.022 35.649 70.761 1.00 9.38 449 ASN A CA 1
ATOM 3247 C C . ASN A 1 423 ? 18.215 34.249 70.195 1.00 10.07 449 ASN A C 1
ATOM 3248 O O . ASN A 1 423 ? 19.374 33.799 69.927 1.00 10.70 449 ASN A O 1
ATOM 3253 N N . GLY A 1 424 ? 17.137 33.491 70.102 1.00 11.06 450 GLY A N 1
ATOM 3254 C CA . GLY A 1 424 ? 17.350 32.128 69.610 1.00 11.15 450 GLY A CA 1
ATOM 3255 C C . GLY A 1 424 ? 18.073 31.147 70.547 1.00 11.67 450 GLY A C 1
ATOM 3256 O O . GLY A 1 424 ? 18.620 30.149 70.010 1.00 11.94 450 GLY A O 1
ATOM 3257 N N . TYR A 1 425 ? 18.238 31.463 71.859 1.00 10.12 451 TYR A N 1
ATOM 3258 C CA . TYR A 1 425 ? 18.956 30.566 72.777 1.00 10.40 451 TYR A CA 1
ATOM 3259 C C . TYR A 1 425 ? 18.105 29.447 73.257 1.00 12.34 451 TYR A C 1
ATOM 3260 O O . TYR A 1 425 ? 17.034 29.673 73.821 1.00 13.90 451 TYR A O 1
ATOM 3269 N N . SER A 1 426 ? 18.511 28.231 72.910 1.00 11.15 452 SER A N 1
ATOM 3270 C CA . SER A 1 426 ? 17.727 27.044 73.259 1.00 11.16 452 SER A CA 1
ATOM 3271 C C . SER A 1 426 ? 18.681 25.891 73.647 1.00 11.93 452 SER A C 1
ATOM 3272 O O . SER A 1 426 ? 19.604 25.565 72.891 1.00 13.44 452 SER A O 1
ATOM 3275 N N . THR A 1 427 ? 18.421 25.349 74.850 1.00 13.48 453 THR A N 1
ATOM 3276 C CA . THR A 1 427 ? 19.266 24.258 75.366 1.00 16.07 453 THR A CA 1
ATOM 3277 C C . THR A 1 427 ? 18.458 22.982 75.629 1.00 19.95 453 THR A C 1
ATOM 3278 O O . THR A 1 427 ? 18.996 22.052 76.161 1.00 20.15 453 THR A O 1
ATOM 3282 N N . GLY A 1 428 ? 17.194 22.956 75.250 1.00 20.61 454 GLY A N 1
ATOM 3283 C CA . GLY A 1 428 ? 16.394 21.724 75.456 1.00 24.23 454 GLY A CA 1
ATOM 3284 C C . GLY A 1 428 ? 14.967 21.968 75.095 1.00 26.74 454 GLY A C 1
ATOM 3285 O O . GLY A 1 428 ? 14.614 22.930 74.359 1.00 24.37 454 GLY A O 1
ATOM 3286 N N . ASP A 1 429 ? 14.104 21.108 75.592 1.00 29.08 455 ASP A N 1
ATOM 3287 C CA . ASP A 1 429 ? 12.754 21.278 75.142 1.00 33.13 455 ASP A CA 1
ATOM 3288 C C . ASP A 1 429 ? 12.056 22.580 75.693 1.00 33.06 455 ASP A C 1
ATOM 3289 O O . ASP A 1 429 ? 12.520 23.302 76.640 1.00 29.71 455 ASP A O 1
ATOM 3294 N N . LEU A 1 430 ? 10.941 22.905 75.047 1.00 33.00 456 LEU A N 1
ATOM 3295 C CA . LEU A 1 430 ? 10.195 24.120 75.298 1.00 33.32 456 LEU A CA 1
ATOM 3296 C C . LEU A 1 430 ? 9.865 24.297 76.808 1.00 35.98 456 LEU A C 1
ATOM 3297 O O . LEU A 1 430 ? 10.044 25.399 77.376 1.00 35.49 456 LEU A O 1
ATOM 3302 N N . GLU A 1 431 ? 9.458 23.215 77.484 1.00 36.68 457 GLU A N 1
ATOM 3303 C CA . GLU A 1 431 ? 9.083 23.363 78.905 1.00 39.25 457 GLU A CA 1
ATOM 3304 C C . GLU A 1 431 ? 10.263 23.195 79.895 1.00 38.36 457 GLU A C 1
ATOM 3305 O O . GLU A 1 431 ? 10.124 23.503 81.081 1.00 38.63 457 GLU A O 1
ATOM 3311 N N . SER A 1 432 ? 11.428 22.747 79.428 1.00 37.23 458 SER A N 1
ATOM 3312 C CA . SER A 1 432 ? 12.572 22.569 80.359 1.00 37.75 458 SER A CA 1
ATOM 3313 C C . SER A 1 432 ? 13.198 23.850 80.908 1.00 36.81 458 SER A C 1
ATOM 3314 O O . SER A 1 432 ? 13.094 24.953 80.319 1.00 36.73 458 SER A O 1
ATOM 3317 N N . LYS A 1 433 ? 13.905 23.709 82.020 1.00 34.85 459 LYS A N 1
ATOM 3318 C CA . LYS A 1 433 ? 14.651 24.879 82.517 1.00 35.19 459 LYS A CA 1
ATOM 3319 C C . LYS A 1 433 ? 15.928 25.114 81.673 1.00 32.24 459 LYS A C 1
ATOM 3320 O O . LYS A 1 433 ? 16.707 24.225 81.440 1.00 31.27 459 LYS A O 1
ATOM 3326 N N . THR A 1 434 ? 16.112 26.347 81.237 1.00 30.93 460 THR A N 1
ATOM 3327 C CA . THR A 1 434 ? 17.199 26.650 80.315 1.00 29.01 460 THR A CA 1
ATOM 3328 C C . THR A 1 434 ? 18.516 26.473 81.031 1.00 26.05 460 THR A C 1
ATOM 3329 O O . THR A 1 434 ? 18.614 26.854 82.155 1.00 27.95 460 THR A O 1
ATOM 3333 N N . LYS A 1 435 ? 19.512 25.885 80.376 1.00 23.19 461 LYS A N 1
ATOM 3334 C CA . LYS A 1 435 ? 20.881 25.766 80.904 1.00 20.76 461 LYS A CA 1
ATOM 3335 C C . LYS A 1 435 ? 21.655 27.063 80.662 1.00 20.50 461 LYS A C 1
ATOM 3336 O O . LYS A 1 435 ? 21.744 27.493 79.476 1.00 18.26 461 LYS A O 1
ATOM 3342 N N . ARG A 1 436 ? 22.082 27.705 81.784 1.00 18.41 462 ARG A N 1
ATOM 3343 C CA . ARG A 1 436 ? 22.785 28.987 81.742 1.00 19.19 462 ARG A CA 1
ATOM 3344 C C . ARG A 1 436 ? 24.290 28.850 81.602 1.00 18.11 462 ARG A C 1
ATOM 3345 O O . ARG A 1 436 ? 24.948 29.842 81.313 1.00 15.10 462 ARG A O 1
ATOM 3353 N N . ALA A 1 437 ? 24.858 27.648 81.716 1.00 16.42 463 ALA A N 1
ATOM 3354 C CA . ALA A 1 437 ? 26.300 27.611 81.669 1.00 16.31 463 ALA A CA 1
ATOM 3355 C C . ALA A 1 437 ? 26.904 28.205 80.392 1.00 15.91 463 ALA A C 1
ATOM 3356 O O . ALA A 1 437 ? 27.858 28.943 80.453 1.00 14.87 463 ALA A O 1
ATOM 3358 N N . PRO A 1 438 ? 26.327 27.948 79.186 1.00 13.05 464 PRO A N 1
ATOM 3359 C CA . PRO A 1 438 ? 26.863 28.678 78.007 1.00 13.18 464 PRO A CA 1
ATOM 3360 C C . PRO A 1 438 ? 26.827 30.225 78.087 1.00 13.18 464 PRO A C 1
ATOM 3361 O O . PRO A 1 438 ? 27.761 30.871 77.676 1.00 13.23 464 PRO A O 1
ATOM 3365 N N . LEU A 1 439 ? 25.727 30.774 78.554 1.00 12.12 465 LEU A N 1
ATOM 3366 C CA . LEU A 1 439 ? 25.542 32.213 78.758 1.00 13.26 465 LEU A CA 1
ATOM 3367 C C . LEU A 1 439 ? 26.614 32.741 79.688 1.00 11.69 465 LEU A C 1
ATOM 3368 O O . LEU A 1 439 ? 27.239 33.768 79.404 1.00 12.58 465 LEU A O 1
ATOM 3373 N N . VAL A 1 440 ? 26.831 31.970 80.755 1.00 11.91 466 VAL A N 1
ATOM 3374 C CA . VAL A 1 440 ? 27.821 32.401 81.798 1.00 12.67 466 VAL A CA 1
ATOM 3375 C C . VAL A 1 440 ? 29.193 32.469 81.179 1.00 12.68 466 VAL A C 1
ATOM 3376 O O . VAL A 1 440 ? 29.953 33.506 81.371 1.00 13.37 466 VAL A O 1
ATOM 3380 N N . GLN A 1 441 ? 29.579 31.479 80.346 1.00 12.59 467 GLN A N 1
ATOM 3381 C CA . GLN A 1 441 ? 30.921 31.503 79.759 1.00 15.29 467 GLN A CA 1
ATOM 3382 C C . GLN A 1 441 ? 31.012 32.631 78.744 1.00 13.29 467 GLN A C 1
ATOM 3383 O O . GLN A 1 441 ? 32.023 33.381 78.675 1.00 14.01 467 GLN A O 1
ATOM 3389 N N . PHE A 1 442 ? 29.944 32.811 77.913 1.00 10.78 468 PHE A N 1
ATOM 3390 C CA . PHE A 1 442 ? 29.987 33.868 76.922 1.00 10.71 468 PHE A CA 1
ATOM 3391 C C . PHE A 1 442 ? 30.118 35.245 77.619 1.00 10.40 468 PHE A C 1
ATOM 3392 O O . PHE A 1 442 ? 30.937 36.035 77.194 1.00 9.30 468 PHE A O 1
ATOM 3400 N N . GLU A 1 443 ? 29.331 35.484 78.638 1.00 10.56 469 GLU A N 1
ATOM 3401 C CA . GLU A 1 443 ? 29.329 36.826 79.278 1.00 9.48 469 GLU A CA 1
ATOM 3402 C C . GLU A 1 443 ? 30.668 37.080 79.996 1.00 9.91 469 GLU A C 1
ATOM 3403 O O . GLU A 1 443 ? 31.218 38.150 79.903 1.00 10.58 469 GLU A O 1
ATOM 3409 N N . ARG A 1 444 ? 31.115 36.073 80.762 1.00 10.64 470 ARG A N 1
ATOM 3410 C CA . ARG A 1 444 ? 32.457 36.278 81.406 1.00 12.32 470 ARG A CA 1
ATOM 3411 C C . ARG A 1 444 ? 33.492 36.640 80.386 1.00 12.85 470 ARG A C 1
ATOM 3412 O O . ARG A 1 444 ? 34.310 37.568 80.573 1.00 12.09 470 ARG A O 1
ATOM 3420 N N . ASN A 1 445 ? 33.502 35.933 79.249 1.00 10.94 471 ASN A N 1
ATOM 3421 C CA . ASN A 1 445 ? 34.439 36.317 78.271 1.00 11.55 471 ASN A CA 1
ATOM 3422 C C . ASN A 1 445 ? 34.273 37.688 77.656 1.00 11.13 471 ASN A C 1
ATOM 3423 O O . ASN A 1 445 ? 35.239 38.435 77.410 1.00 12.63 471 ASN A O 1
ATOM 3428 N N . LEU A 1 446 ? 33.039 38.010 77.236 1.00 10.16 472 LEU A N 1
ATOM 3429 C CA . LEU A 1 446 ? 32.800 39.241 76.553 1.00 9.10 472 LEU A CA 1
ATOM 3430 C C . LEU A 1 446 ? 33.186 40.471 77.423 1.00 9.99 472 LEU A C 1
ATOM 3431 O O . LEU A 1 446 ? 33.866 41.407 76.946 1.00 9.64 472 LEU A O 1
ATOM 3436 N N . TYR A 1 447 ? 32.693 40.414 78.683 1.00 8.67 473 TYR A N 1
ATOM 3437 C CA . TYR A 1 447 ? 32.939 41.601 79.556 1.00 10.84 473 TYR A CA 1
ATOM 3438 C C . TYR A 1 447 ? 34.386 41.667 79.976 1.00 10.97 473 TYR A C 1
ATOM 3439 O O . TYR A 1 447 ? 34.913 42.775 80.106 1.00 10.35 473 TYR A O 1
ATOM 3448 N N . ASN A 1 448 ? 35.032 40.521 80.096 1.00 9.99 474 ASN A N 1
ATOM 3449 C CA . ASN A 1 448 ? 36.517 40.605 80.228 1.00 10.77 474 ASN A CA 1
ATOM 3450 C C . ASN A 1 448 ? 37.226 41.178 79.058 1.00 10.52 474 ASN A C 1
ATOM 3451 O O . ASN A 1 448 ? 38.174 42.029 79.186 1.00 12.59 474 ASN A O 1
ATOM 3456 N N . GLU A 1 449 ? 36.766 40.802 77.824 1.00 9.96 475 GLU A N 1
ATOM 3457 C CA . GLU A 1 449 ? 37.377 41.461 76.694 1.00 10.36 475 GLU A CA 1
ATOM 3458 C C . GLU A 1 449 ? 37.148 42.962 76.629 1.00 9.97 475 GLU A C 1
ATOM 3459 O O . GLU A 1 449 ? 38.059 43.747 76.302 1.00 12.08 475 GLU A O 1
ATOM 3465 N N . LEU A 1 450 ? 35.958 43.417 77.012 1.00 10.33 476 LEU A N 1
ATOM 3466 C CA . LEU A 1 450 ? 35.695 44.835 77.034 1.00 9.85 476 LEU A CA 1
ATOM 3467 C C . LEU A 1 450 ? 36.570 45.558 78.140 1.00 7.52 476 LEU A C 1
ATOM 3468 O O . LEU A 1 450 ? 36.954 46.679 77.920 1.00 12.32 476 LEU A O 1
ATOM 3473 N N . TYR A 1 451 ? 36.735 44.834 79.282 1.00 8.15 477 TYR A N 1
ATOM 3474 C CA . TYR A 1 451 ? 37.532 45.457 80.354 1.00 10.43 477 TYR A CA 1
ATOM 3475 C C . TYR A 1 451 ? 39.008 45.639 79.905 1.00 11.04 477 TYR A C 1
ATOM 3476 O O . TYR A 1 451 ? 39.648 46.638 80.213 1.00 10.22 477 TYR A O 1
ATOM 3485 N N . LYS A 1 452 ? 39.532 44.675 79.111 1.00 9.96 478 LYS A N 1
ATOM 3486 C CA . LYS A 1 452 ? 40.958 44.671 78.795 1.00 11.83 478 LYS A CA 1
ATOM 3487 C C . LYS A 1 452 ? 41.295 45.356 77.494 1.00 12.47 478 LYS A C 1
ATOM 3488 O O . LYS A 1 452 ? 42.476 45.653 77.181 1.00 14.26 478 LYS A O 1
ATOM 3494 N N . TYR A 1 453 ? 40.274 45.622 76.653 1.00 11.60 479 TYR A N 1
ATOM 3495 C CA . TYR A 1 453 ? 40.586 46.148 75.314 1.00 12.40 479 TYR A CA 1
ATOM 3496 C C . TYR A 1 453 ? 41.312 47.452 75.238 1.00 14.12 479 TYR A C 1
ATOM 3497 O O . TYR A 1 453 ? 40.923 48.345 76.031 1.00 14.31 479 TYR A O 1
ATOM 3507 N N . MET B 1 1 ? 30.560 28.908 46.365 1.00 28.50 27 MET B N 1
ATOM 3508 C CA . MET B 1 1 ? 29.114 28.970 46.613 1.00 27.54 27 MET B CA 1
ATOM 3509 C C . MET B 1 1 ? 28.603 30.322 46.154 1.00 26.32 27 MET B C 1
ATOM 3510 O O . MET B 1 1 ? 29.380 31.231 45.858 1.00 28.57 27 MET B O 1
ATOM 3515 N N . ILE B 1 2 ? 27.278 30.475 46.072 1.00 22.94 28 ILE B N 1
ATOM 3516 C CA . ILE B 1 2 ? 26.653 31.749 45.839 1.00 21.00 28 ILE B CA 1
ATOM 3517 C C . ILE B 1 2 ? 26.936 32.761 46.947 1.00 20.76 28 ILE B C 1
ATOM 3518 O O . ILE B 1 2 ? 26.931 32.402 48.127 1.00 21.10 28 ILE B O 1
ATOM 3523 N N . ASN B 1 3 ? 27.258 33.990 46.539 1.00 21.61 29 ASN B N 1
ATOM 3524 C CA . ASN B 1 3 ? 27.447 35.058 47.526 1.00 20.94 29 ASN B CA 1
ATOM 3525 C C . ASN B 1 3 ? 26.141 35.621 48.046 1.00 20.66 29 ASN B C 1
ATOM 3526 O O . ASN B 1 3 ? 25.605 36.577 47.505 1.00 21.39 29 ASN B O 1
ATOM 3531 N N . VAL B 1 4 ? 25.604 35.014 49.106 1.00 19.95 30 VAL B N 1
ATOM 3532 C CA . VAL B 1 4 ? 24.273 35.391 49.504 1.00 19.39 30 VAL B CA 1
ATOM 3533 C C . VAL B 1 4 ? 24.421 36.691 50.266 1.00 21.81 30 VAL B C 1
ATOM 3534 O O . VAL B 1 4 ? 23.550 37.506 50.276 1.00 22.05 30 VAL B O 1
ATOM 3538 N N . SER B 1 5 ? 25.572 36.860 50.903 1.00 23.14 31 SER B N 1
ATOM 3539 C CA . SER B 1 5 ? 25.840 38.085 51.667 1.00 24.77 31 SER B CA 1
ATOM 3540 C C . SER B 1 5 ? 25.621 39.310 50.770 1.00 23.89 31 SER B C 1
ATOM 3541 O O . SER B 1 5 ? 24.884 40.257 51.104 1.00 25.59 31 SER B O 1
ATOM 3544 N N . ASP B 1 6 ? 26.207 39.317 49.587 1.00 23.24 32 ASP B N 1
ATOM 3545 C CA . ASP B 1 6 ? 25.923 40.396 48.614 1.00 25.50 32 ASP B CA 1
ATOM 3546 C C . ASP B 1 6 ? 24.454 40.562 48.322 1.00 24.91 32 ASP B C 1
ATOM 3547 O O . ASP B 1 6 ? 23.957 41.662 48.324 1.00 26.44 32 ASP B O 1
ATOM 3552 N N . LEU B 1 7 ? 23.737 39.476 48.064 1.00 20.73 33 LEU B N 1
ATOM 3553 C CA . LEU B 1 7 ? 22.263 39.578 47.823 1.00 20.37 33 LEU B CA 1
ATOM 3554 C C . LEU B 1 7 ? 21.499 40.226 49.006 1.00 19.69 33 LEU B C 1
ATOM 3555 O O . LEU B 1 7 ? 20.575 41.011 48.795 1.00 21.45 33 LEU B O 1
ATOM 3560 N N . THR B 1 8 ? 21.929 39.936 50.230 1.00 16.63 34 THR B N 1
ATOM 3561 C CA . THR B 1 8 ? 21.116 40.480 51.368 1.00 20.04 34 THR B CA 1
ATOM 3562 C C . THR B 1 8 ? 21.324 42.008 51.582 1.00 23.81 34 THR B C 1
ATOM 3563 O O . THR B 1 8 ? 20.507 42.652 52.248 1.00 22.34 34 THR B O 1
ATOM 3567 N N . GLN B 1 9 ? 22.368 42.595 50.977 1.00 26.83 35 GLN B N 1
ATOM 3568 C CA . GLN B 1 9 ? 22.389 44.102 50.837 1.00 29.03 35 GLN B CA 1
ATOM 3569 C C . GLN B 1 9 ? 21.158 44.709 50.119 1.00 29.31 35 GLN B C 1
ATOM 3570 O O . GLN B 1 9 ? 20.923 45.890 50.162 1.00 32.82 35 GLN B O 1
ATOM 3576 N N . LYS B 1 10 ? 20.306 43.975 49.465 1.00 30.79 36 LYS B N 1
ATOM 3577 C CA . LYS B 1 10 ? 19.183 44.718 48.925 1.00 30.29 36 LYS B CA 1
ATOM 3578 C C . LYS B 1 10 ? 17.971 44.489 49.817 1.00 28.77 36 LYS B C 1
ATOM 3579 O O . LYS B 1 10 ? 16.863 44.968 49.500 1.00 28.33 36 LYS B O 1
ATOM 3585 N N . LEU B 1 11 ? 18.166 43.783 50.959 1.00 22.07 37 LEU B N 1
ATOM 3586 C CA . LEU B 1 11 ? 17.016 43.564 51.810 1.00 19.92 37 LEU B CA 1
ATOM 3587 C C . LEU B 1 11 ? 16.933 44.844 52.711 1.00 16.72 37 LEU B C 1
ATOM 3588 O O . LEU B 1 11 ? 17.889 45.525 52.814 1.00 16.74 37 LEU B O 1
ATOM 3593 N N . PRO B 1 12 ? 15.781 45.076 53.345 1.00 17.34 38 PRO B N 1
ATOM 3594 C CA . PRO B 1 12 ? 15.749 46.263 54.279 1.00 17.59 38 PRO B CA 1
ATOM 3595 C C . PRO B 1 12 ? 16.769 46.194 55.392 1.00 17.50 38 PRO B C 1
ATOM 3596 O O . PRO B 1 12 ? 17.056 45.104 55.957 1.00 14.66 38 PRO B O 1
ATOM 3600 N N . GLU B 1 13 ? 17.269 47.366 55.725 1.00 16.65 39 GLU B N 1
ATOM 3601 C CA . GLU B 1 13 ? 18.172 47.513 56.903 1.00 17.05 39 GLU B CA 1
ATOM 3602 C C . GLU B 1 13 ? 17.516 46.898 58.087 1.00 14.06 39 GLU B C 1
ATOM 3603 O O . GLU B 1 13 ? 16.308 47.015 58.298 1.00 15.84 39 GLU B O 1
ATOM 3609 N N . GLY B 1 14 ? 18.353 46.144 58.822 1.00 11.97 40 GLY B N 1
ATOM 3610 C CA . GLY B 1 14 ? 17.876 45.544 60.046 1.00 13.29 40 GLY B CA 1
ATOM 3611 C C . GLY B 1 14 ? 17.380 44.096 59.858 1.00 13.33 40 GLY B C 1
ATOM 3612 O O . GLY B 1 14 ? 17.272 43.346 60.839 1.00 11.93 40 GLY B O 1
ATOM 3613 N N . SER B 1 15 ? 17.084 43.673 58.609 1.00 12.75 41 SER B N 1
ATOM 3614 C CA . SER B 1 15 ? 16.590 42.296 58.491 1.00 11.68 41 SER B CA 1
ATOM 3615 C C . SER B 1 15 ? 17.746 41.258 58.575 1.00 11.47 41 SER B C 1
ATOM 3616 O O . SER B 1 15 ? 18.917 41.587 58.564 1.00 12.08 41 SER B O 1
ATOM 3619 N N . ASN B 1 16 ? 17.319 40.036 58.820 1.00 9.90 42 ASN B N 1
ATOM 3620 C CA . ASN B 1 16 ? 18.293 38.951 58.866 1.00 12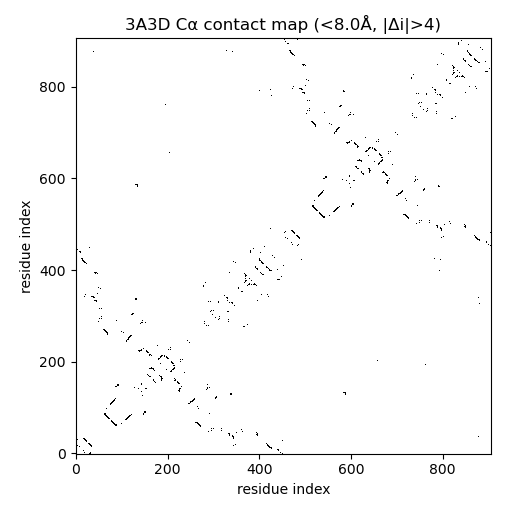.46 42 ASN B CA 1
ATOM 3621 C C . ASN B 1 16 ? 17.809 37.819 57.968 1.00 12.42 42 ASN B C 1
ATOM 3622 O O . ASN B 1 16 ? 16.636 37.388 58.046 1.00 14.74 42 ASN B O 1
ATOM 3627 N N . ALA B 1 17 ? 18.776 37.233 57.223 1.00 13.23 43 ALA B N 1
ATOM 3628 C CA . ALA B 1 17 ? 18.401 36.110 56.360 1.00 12.46 43 ALA B CA 1
ATOM 3629 C C . ALA B 1 17 ? 19.219 34.855 56.722 1.00 13.07 43 ALA B C 1
ATOM 3630 O O . ALA B 1 17 ? 20.367 34.941 57.116 1.00 12.96 43 ALA B O 1
ATOM 3632 N N . GLY B 1 18 ? 18.582 33.686 56.549 1.00 12.25 44 GLY B N 1
ATOM 3633 C CA . GLY B 1 18 ? 19.351 32.419 56.571 1.00 12.04 44 GLY B CA 1
ATOM 3634 C C . GLY B 1 18 ? 18.944 31.704 55.281 1.00 12.21 44 GLY B C 1
ATOM 3635 O O . GLY B 1 18 ? 17.757 31.498 54.996 1.00 13.43 44 GLY B O 1
ATOM 3636 N N . VAL B 1 19 ? 19.994 31.301 54.548 1.00 11.37 45 VAL B N 1
ATOM 3637 C CA . VAL B 1 19 ? 19.715 30.687 53.213 1.00 11.32 45 VAL B CA 1
ATOM 3638 C C . VAL B 1 19 ? 20.626 29.493 53.066 1.00 12.83 45 VAL B C 1
ATOM 3639 O O . VAL B 1 19 ? 21.838 29.593 53.330 1.00 13.65 45 VAL B O 1
ATOM 3643 N N . ILE B 1 20 ? 20.077 28.321 52.650 1.00 12.12 46 ILE B N 1
ATOM 3644 C CA . ILE B 1 20 ? 21.032 27.213 52.381 1.00 11.78 46 ILE B CA 1
ATOM 3645 C C . ILE B 1 20 ? 20.365 26.467 51.171 1.00 13.02 46 ILE B C 1
ATOM 3646 O O . ILE B 1 20 ? 19.163 26.451 51.045 1.00 12.18 46 ILE B O 1
ATOM 3651 N N . ALA B 1 21 ? 21.170 25.914 50.269 1.00 12.64 47 ALA B N 1
ATOM 3652 C CA . ALA B 1 21 ? 20.588 25.254 49.074 1.00 12.96 47 ALA B CA 1
ATOM 3653 C C . ALA B 1 21 ? 21.571 24.126 48.714 1.00 13.83 47 ALA B C 1
ATOM 3654 O O . ALA B 1 21 ? 22.754 24.252 48.910 1.00 14.97 47 ALA B O 1
ATOM 3656 N N . LYS B 1 22 ? 21.000 23.002 48.280 1.00 12.41 48 LYS B N 1
ATOM 3657 C CA . LYS B 1 22 ? 21.882 21.872 47.927 1.00 14.48 48 LYS B CA 1
ATOM 3658 C C . LYS B 1 22 ? 21.479 21.398 46.514 1.00 13.63 48 LYS B C 1
ATOM 3659 O O . LYS B 1 22 ? 20.319 21.296 46.171 1.00 13.21 48 LYS B O 1
ATOM 3665 N N . ASN B 1 23 ? 22.471 21.175 45.646 1.00 13.57 49 ASN B N 1
ATOM 3666 C CA . ASN B 1 23 ? 22.179 20.460 44.355 1.00 15.97 49 ASN B CA 1
ATOM 3667 C C . ASN B 1 23 ? 22.164 18.970 44.704 1.00 13.50 49 ASN B C 1
ATOM 3668 O O . ASN B 1 23 ? 23.149 18.383 45.191 1.00 14.62 49 ASN B O 1
ATOM 3673 N N . ILE B 1 24 ? 20.965 18.387 44.584 1.00 13.56 50 ILE B N 1
ATOM 3674 C CA . ILE B 1 24 ? 20.685 17.061 45.064 1.00 14.15 50 ILE B CA 1
ATOM 3675 C C . ILE B 1 24 ? 21.467 16.046 44.198 1.00 15.16 50 ILE B C 1
ATOM 3676 O O . ILE B 1 24 ? 22.051 15.135 44.738 1.00 16.75 50 ILE B O 1
ATOM 3681 N N . ASN B 1 25 ? 21.437 16.289 42.901 1.00 15.51 51 ASN B N 1
ATOM 3682 C CA . ASN B 1 25 ? 22.172 15.342 41.948 1.00 15.65 51 ASN B CA 1
ATOM 3683 C C . ASN B 1 25 ? 23.681 15.316 42.234 1.00 19.83 51 ASN B C 1
ATOM 3684 O O . ASN B 1 25 ? 24.298 14.215 42.079 1.00 19.83 51 ASN B O 1
ATOM 3689 N N . GLN B 1 26 ? 24.323 16.461 42.534 1.00 18.37 52 GLN B N 1
ATOM 3690 C CA . GLN B 1 26 ? 25.749 16.509 42.870 1.00 19.84 52 GLN B CA 1
ATOM 3691 C C . GLN B 1 26 ? 26.061 16.262 44.345 1.00 21.34 52 GLN B C 1
ATOM 3692 O O . GLN B 1 26 ? 27.253 16.162 44.718 1.00 22.22 52 GLN B O 1
ATOM 3698 N N . ASN B 1 27 ? 25.018 16.187 45.201 1.00 18.72 53 ASN B N 1
ATOM 3699 C CA . ASN B 1 27 ? 25.157 16.201 46.655 1.00 19.30 53 ASN B CA 1
ATOM 3700 C C . ASN B 1 27 ? 26.126 17.304 47.097 1.00 18.31 53 ASN B C 1
ATOM 3701 O O . ASN B 1 27 ? 27.065 17.046 47.891 1.00 20.17 53 ASN B O 1
ATOM 3706 N N . GLN B 1 28 ? 25.882 18.512 46.630 1.00 18.41 54 GLN B N 1
ATOM 3707 C CA . GLN B 1 28 ? 26.795 19.634 46.918 1.00 19.38 54 GLN B CA 1
ATOM 3708 C C . GLN B 1 28 ? 25.966 20.768 47.510 1.00 19.65 54 GLN B C 1
ATOM 3709 O O . GLN B 1 28 ? 25.042 21.201 46.853 1.00 16.32 54 GLN B O 1
ATOM 3715 N N . ILE B 1 29 ? 26.431 21.321 48.662 1.00 18.21 55 ILE B N 1
ATOM 3716 C CA . ILE B 1 29 ? 25.848 22.631 49.118 1.00 17.55 55 ILE B CA 1
ATOM 3717 C C . ILE B 1 29 ? 26.368 23.785 48.221 1.00 18.73 55 ILE B C 1
ATOM 3718 O O . ILE B 1 29 ? 27.617 23.908 47.960 1.00 19.57 55 ILE B O 1
ATOM 3723 N N . ILE B 1 30 ? 25.441 24.632 47.758 1.00 14.38 56 ILE B N 1
ATOM 3724 C CA . ILE B 1 30 ? 25.725 25.667 46.778 1.00 15.63 56 ILE B CA 1
ATOM 3725 C C . ILE B 1 30 ? 25.440 27.087 47.287 1.00 16.66 56 ILE B C 1
ATOM 3726 O O . ILE B 1 30 ? 25.788 28.090 46.630 1.00 17.02 56 ILE B O 1
ATOM 3731 N N . ALA B 1 31 ? 24.777 27.127 48.452 1.00 15.68 57 ALA B N 1
ATOM 3732 C CA . ALA B 1 31 ? 24.613 28.372 49.208 1.00 15.41 57 ALA B CA 1
ATOM 3733 C C . ALA B 1 31 ? 24.495 27.980 50.656 1.00 14.71 57 ALA B C 1
ATOM 3734 O O . ALA B 1 31 ? 23.891 26.990 51.004 1.00 14.14 57 ALA B O 1
ATOM 3736 N N . ASP B 1 32 ? 25.072 28.796 51.538 1.00 14.81 58 ASP B N 1
ATOM 3737 C CA . ASP B 1 32 ? 25.096 28.424 52.952 1.00 16.17 58 ASP B CA 1
ATOM 3738 C C . ASP B 1 32 ? 25.388 29.725 53.737 1.00 16.78 58 ASP B C 1
ATOM 3739 O O . ASP B 1 32 ? 26.556 30.130 53.813 1.00 17.79 58 ASP B O 1
ATOM 3744 N N . TYR B 1 33 ? 24.350 30.457 54.195 1.00 13.92 59 TYR B N 1
ATOM 3745 C CA . TYR B 1 33 ? 24.544 31.773 54.801 1.00 12.70 59 TYR B CA 1
ATOM 3746 C C . TYR B 1 33 ? 23.655 31.678 56.047 1.00 12.33 59 TYR B C 1
ATOM 3747 O O . TYR B 1 33 ? 22.409 31.559 55.935 1.00 12.78 59 TYR B O 1
ATOM 3756 N N . ASN B 1 34 ? 24.281 31.827 57.250 1.00 14.38 60 ASN B N 1
ATOM 3757 C CA . ASN B 1 34 ? 23.542 31.623 58.520 1.00 13.92 60 ASN B CA 1
ATOM 3758 C C . ASN B 1 34 ? 22.696 30.386 58.470 1.00 12.07 60 ASN B C 1
ATOM 3759 O O . ASN B 1 34 ? 21.559 30.332 58.981 1.00 13.17 60 ASN B O 1
ATOM 3764 N N . GLY B 1 35 ? 23.278 29.284 57.902 1.00 11.35 61 GLY B N 1
ATOM 3765 C CA . GLY B 1 35 ? 22.397 28.125 57.846 1.00 12.31 61 GLY B CA 1
ATOM 3766 C C . GLY B 1 35 ? 22.213 27.350 59.076 1.00 12.36 61 GLY B C 1
ATOM 3767 O O . GLY B 1 35 ? 21.317 26.486 59.111 1.00 12.23 61 GLY B O 1
ATOM 3768 N N . SER B 1 36 ? 22.957 27.676 60.188 1.00 10.84 62 SER B N 1
ATOM 3769 C CA . SER B 1 36 ? 22.734 27.005 61.406 1.00 11.09 62 SER B CA 1
ATOM 3770 C C . SER B 1 36 ? 21.971 27.920 62.434 1.00 11.11 62 SER B C 1
ATOM 3771 O O . SER B 1 36 ? 21.761 27.425 63.561 1.00 14.56 62 SER B O 1
ATOM 3774 N N . THR B 1 37 ? 21.588 29.093 61.973 1.00 12.32 63 THR B N 1
ATOM 3775 C CA . THR B 1 37 ? 20.948 30.079 62.929 1.00 12.41 63 THR B CA 1
ATOM 3776 C C . THR B 1 37 ? 19.481 29.681 63.112 1.00 13.01 63 THR B C 1
ATOM 3777 O O . THR B 1 37 ? 18.773 29.615 62.069 1.00 11.27 63 THR B O 1
ATOM 3781 N N . PHE B 1 38 ? 18.980 29.520 64.346 1.00 10.50 64 PHE B N 1
ATOM 3782 C CA . PHE B 1 38 ? 17.526 29.344 64.575 1.00 10.82 64 PHE B CA 1
ATOM 3783 C C . PHE B 1 38 ? 16.765 30.560 64.170 1.00 10.23 64 PHE B C 1
ATOM 3784 O O . PHE B 1 38 ? 17.049 31.667 64.636 1.00 12.10 64 PHE B O 1
ATOM 3792 N N . MET B 1 39 ? 15.700 30.361 63.362 1.00 9.66 65 MET B N 1
ATOM 3793 C CA . MET B 1 39 ? 14.826 31.491 62.929 1.00 9.48 65 MET B CA 1
ATOM 3794 C C . MET B 1 39 ? 13.422 31.060 63.025 1.00 9.26 65 MET B C 1
ATOM 3795 O O . MET B 1 39 ? 13.080 29.902 63.332 1.00 10.58 65 MET B O 1
ATOM 3800 N N . LEU B 1 40 ? 12.540 32.083 62.847 1.00 10.66 66 LEU B N 1
ATOM 3801 C CA . LEU B 1 40 ? 11.146 31.765 62.812 1.00 10.59 66 LEU B CA 1
ATOM 3802 C C . LEU B 1 40 ? 10.761 31.137 61.409 1.00 9.61 66 LEU B C 1
ATOM 3803 O O . LEU B 1 40 ? 10.891 31.875 60.446 1.00 10.58 66 LEU B O 1
ATOM 3808 N N . PRO B 1 41 ? 10.168 29.935 61.441 1.00 10.59 67 PRO B N 1
ATOM 3809 C CA . PRO B 1 41 ? 9.928 29.255 60.100 1.00 11.27 67 PRO B CA 1
ATOM 3810 C C . PRO B 1 41 ? 8.577 29.662 59.559 1.00 12.19 67 PRO B C 1
ATOM 3811 O O . PRO B 1 41 ? 8.290 29.487 58.305 1.00 11.28 67 PRO B O 1
ATOM 3815 N N . ALA B 1 42 ? 7.709 30.186 60.413 1.00 10.35 68 ALA B N 1
ATOM 3816 C CA . ALA B 1 42 ? 6.335 30.535 59.911 1.00 10.40 68 ALA B CA 1
ATOM 3817 C C . ALA B 1 42 ? 5.774 29.239 59.222 1.00 8.93 68 ALA B C 1
ATOM 3818 O O . ALA B 1 42 ? 6.020 28.134 59.695 1.00 9.46 68 ALA B O 1
ATOM 3820 N N . SER B 1 43 ? 4.942 29.438 58.186 1.00 10.47 69 SER B N 1
ATOM 3821 C CA . SER B 1 43 ? 4.220 28.290 57.602 1.00 10.30 69 SER B CA 1
ATOM 3822 C C . SER B 1 43 ? 5.136 27.287 56.914 1.00 10.67 69 SER B C 1
ATOM 3823 O O . SER B 1 43 ? 4.644 26.209 56.576 1.00 10.79 69 SER B O 1
ATOM 3826 N N . THR B 1 44 ? 6.426 27.584 56.761 1.00 11.08 70 THR B N 1
ATOM 3827 C CA . THR B 1 44 ? 7.301 26.465 56.249 1.00 10.94 70 THR B CA 1
ATOM 3828 C C . THR B 1 44 ? 7.384 25.350 57.252 1.00 10.61 70 THR B C 1
ATOM 3829 O O . THR B 1 44 ? 7.685 24.214 56.885 1.00 12.70 70 THR B O 1
ATOM 3833 N N . GLN B 1 45 ? 7.054 25.589 58.551 1.00 10.68 71 GLN B N 1
ATOM 3834 C CA . GLN B 1 45 ? 6.921 24.531 59.505 1.00 12.58 71 GLN B CA 1
ATOM 3835 C C . GLN B 1 45 ? 5.981 23.357 59.075 1.00 11.90 71 GLN B C 1
ATOM 3836 O O . GLN B 1 45 ? 6.099 22.228 59.540 1.00 12.94 71 GLN B O 1
ATOM 3842 N N . LYS B 1 46 ? 4.946 23.712 58.260 1.00 10.45 72 LYS B N 1
ATOM 3843 C CA . LYS B 1 46 ? 3.968 22.716 57.849 1.00 11.61 72 LYS B CA 1
ATOM 3844 C C . LYS B 1 46 ? 4.662 21.617 57.025 1.00 13.41 72 LYS B C 1
ATOM 3845 O O . LYS B 1 46 ? 4.086 20.527 56.896 1.00 13.00 72 LYS B O 1
ATOM 3851 N N . VAL B 1 47 ? 5.829 21.857 56.510 1.00 12.36 73 VAL B N 1
ATOM 3852 C CA . VAL B 1 47 ? 6.564 20.684 55.830 1.00 12.06 73 VAL B CA 1
ATOM 3853 C C . VAL B 1 47 ? 6.850 19.534 56.797 1.00 14.14 73 VAL B C 1
ATOM 3854 O O . VAL B 1 47 ? 6.661 18.345 56.474 1.00 12.53 73 VAL B O 1
ATOM 3858 N N . PHE B 1 48 ? 7.253 19.852 58.076 1.00 10.76 74 PHE B N 1
ATOM 3859 C CA . PHE B 1 48 ? 7.476 18.845 59.030 1.00 11.66 74 PHE B CA 1
ATOM 3860 C C . PHE B 1 48 ? 6.200 18.070 59.244 1.00 12.33 74 PHE B C 1
ATOM 3861 O O . PHE B 1 48 ? 6.208 16.845 59.324 1.00 12.20 74 PHE B O 1
ATOM 3869 N N . THR B 1 49 ? 5.058 18.768 59.437 1.00 11.16 75 THR B N 1
ATOM 3870 C CA . THR B 1 49 ? 3.805 18.134 59.729 1.00 12.15 75 THR B CA 1
ATOM 3871 C C . THR B 1 49 ? 3.374 17.209 58.560 1.00 10.97 75 THR B C 1
ATOM 3872 O O . THR B 1 49 ? 2.861 16.106 58.845 1.00 13.54 75 THR B O 1
ATOM 3876 N N . ALA B 1 50 ? 3.638 17.702 57.333 1.00 10.65 76 ALA B N 1
ATOM 3877 C CA . ALA B 1 50 ? 3.245 16.914 56.118 1.00 10.58 76 ALA B CA 1
ATOM 3878 C C . ALA B 1 50 ? 3.994 15.570 56.202 1.00 12.93 76 ALA B C 1
ATOM 3879 O O . ALA B 1 50 ? 3.405 14.498 55.935 1.00 12.50 76 ALA B O 1
ATOM 3881 N N . VAL B 1 51 ? 5.298 15.617 56.484 1.00 11.83 77 VAL B N 1
ATOM 3882 C CA . VAL B 1 51 ? 6.076 14.350 56.443 1.00 13.60 77 VAL B CA 1
ATOM 3883 C C . VAL B 1 51 ? 5.656 13.445 57.574 1.00 13.32 77 VAL B C 1
ATOM 3884 O O . VAL B 1 51 ? 5.400 12.227 57.436 1.00 13.93 77 VAL B O 1
ATOM 3888 N N . ALA B 1 52 ? 5.489 14.008 58.783 1.00 10.96 78 ALA B N 1
ATOM 3889 C CA . ALA B 1 52 ? 5.053 13.185 59.859 1.00 11.91 78 ALA B CA 1
ATOM 3890 C C . ALA B 1 52 ? 3.660 12.537 59.664 1.00 13.90 78 ALA B C 1
ATOM 3891 O O . ALA B 1 52 ? 3.434 11.419 60.079 1.00 14.84 78 ALA B O 1
ATOM 3893 N N . ALA B 1 53 ? 2.723 13.309 59.120 1.00 13.22 79 ALA B N 1
ATOM 3894 C CA . ALA B 1 53 ? 1.396 12.805 58.883 1.00 14.93 79 ALA B CA 1
ATOM 3895 C C . ALA B 1 53 ? 1.476 11.634 57.822 1.00 14.74 79 ALA B C 1
ATOM 3896 O O . ALA B 1 53 ? 0.821 10.623 58.003 1.00 15.63 79 ALA B O 1
ATOM 3898 N N . LYS B 1 54 ? 2.233 11.837 56.758 1.00 15.39 80 LYS B N 1
ATOM 3899 C CA . LYS B 1 54 ? 2.405 10.702 55.766 1.00 15.05 80 LYS B CA 1
ATOM 3900 C C . LYS B 1 54 ? 2.918 9.486 56.455 1.00 18.07 80 LYS B C 1
ATOM 3901 O O . LYS B 1 54 ? 2.403 8.365 56.246 1.00 18.59 80 LYS B O 1
ATOM 3907 N N . LEU B 1 55 ? 3.897 9.644 57.337 1.00 16.71 81 LEU B N 1
ATOM 3908 C CA . LEU B 1 55 ? 4.476 8.503 57.919 1.00 17.71 81 LEU B CA 1
ATOM 3909 C C . LEU B 1 55 ? 3.628 7.808 58.994 1.00 19.31 81 LEU B C 1
ATOM 3910 O O . LEU B 1 55 ? 3.573 6.574 59.082 1.00 21.29 81 LEU B O 1
ATOM 3915 N N . ALA B 1 56 ? 2.944 8.589 59.832 1.00 17.21 82 ALA B N 1
ATOM 3916 C CA . ALA B 1 56 ? 2.252 8.044 60.980 1.00 17.59 82 ALA B CA 1
ATOM 3917 C C . ALA B 1 56 ? 0.751 7.804 60.707 1.00 18.05 82 ALA B C 1
ATOM 3918 O O . ALA B 1 56 ? 0.208 6.952 61.307 1.00 20.87 82 ALA B O 1
ATOM 3920 N N . LEU B 1 57 ? 0.127 8.548 59.820 1.00 17.14 83 LEU B N 1
ATOM 3921 C CA . LEU B 1 57 ? -1.315 8.369 59.592 1.00 16.47 83 LEU B CA 1
ATOM 3922 C C . LEU B 1 57 ? -1.505 7.610 58.263 1.00 16.38 83 LEU B C 1
ATOM 3923 O O . LEU B 1 57 ? -2.402 6.777 58.161 1.00 17.45 83 LEU B O 1
ATOM 3928 N N . GLY B 1 58 ? -0.722 7.936 57.255 1.00 14.81 84 GLY B N 1
ATOM 3929 C CA . GLY B 1 58 ? -0.766 7.226 55.915 1.00 16.70 84 GLY B CA 1
ATOM 3930 C C . GLY B 1 58 ? -1.860 7.749 55.026 1.00 17.22 84 GLY B C 1
ATOM 3931 O O . GLY B 1 58 ? -2.781 8.488 55.464 1.00 15.74 84 GLY B O 1
ATOM 3932 N N . ASP B 1 59 ? -1.854 7.347 53.743 1.00 18.23 85 ASP B N 1
ATOM 3933 C CA . ASP B 1 59 ? -2.733 7.936 52.803 1.00 16.57 85 ASP B CA 1
ATOM 3934 C C . ASP B 1 59 ? -4.224 7.568 52.955 1.00 15.77 85 ASP B C 1
ATOM 3935 O O . ASP B 1 59 ? -5.022 8.270 52.314 1.00 17.57 85 ASP B O 1
ATOM 3940 N N . GLN B 1 60 ? -4.561 6.560 53.715 1.00 16.76 86 GLN B N 1
ATOM 3941 C CA . GLN B 1 60 ? -5.968 6.213 53.862 1.00 17.71 86 GLN B CA 1
ATOM 3942 C C . GLN B 1 60 ? -6.584 6.894 55.089 1.00 17.06 86 GLN B C 1
ATOM 3943 O O . GLN B 1 60 ? -7.808 6.779 55.307 1.00 16.05 86 GLN B O 1
ATOM 3949 N N . PHE B 1 61 ? -5.787 7.645 55.857 1.00 15.64 87 PHE B N 1
ATOM 3950 C CA . PHE B 1 61 ? -6.337 8.315 57.058 1.00 14.55 87 PHE B CA 1
ATOM 3951 C C . PHE B 1 61 ? -7.421 9.345 56.641 1.00 13.37 87 PHE B C 1
ATOM 3952 O O . PHE B 1 61 ? -7.234 10.149 55.685 1.00 14.91 87 PHE B O 1
ATOM 3960 N N . GLN B 1 62 ? -8.492 9.304 57.458 1.00 14.02 88 GLN B N 1
ATOM 3961 C CA . GLN B 1 62 ? -9.584 10.316 57.336 1.00 15.84 88 GLN B CA 1
ATOM 3962 C C . GLN B 1 62 ? -10.021 10.684 58.714 1.00 13.64 88 GLN B C 1
ATOM 3963 O O . GLN B 1 62 ? -10.007 9.831 59.613 1.00 15.97 88 GLN B O 1
ATOM 3969 N N . PHE B 1 63 ? -10.474 11.942 58.925 1.00 16.25 89 PHE B N 1
ATOM 3970 C CA . PHE B 1 63 ? -11.046 12.326 60.197 1.00 16.68 89 PHE B CA 1
ATOM 3971 C C . PHE B 1 63 ? -12.511 11.836 60.249 1.00 17.78 89 PHE B C 1
ATOM 3972 O O . PHE B 1 63 ? -13.202 12.040 59.231 1.00 18.12 89 PHE B O 1
ATOM 3980 N N . GLU B 1 64 ? -12.955 11.340 61.395 1.00 17.69 90 GLU B N 1
ATOM 3981 C CA . GLU B 1 64 ? -14.306 10.750 61.606 1.00 17.88 90 GLU B CA 1
ATOM 3982 C C . GLU B 1 64 ? -15.105 11.726 62.453 1.00 18.50 90 GLU B C 1
ATOM 3983 O O . GLU B 1 64 ? -14.643 12.137 63.538 1.00 19.29 90 GLU B O 1
ATOM 3989 N N . THR B 1 65 ? -16.323 12.027 62.037 1.00 15.68 91 THR B N 1
ATOM 3990 C CA . THR B 1 65 ? -17.270 12.747 62.939 1.00 15.22 91 THR B CA 1
ATOM 3991 C C . THR B 1 65 ? -18.460 11.758 63.033 1.00 16.93 91 THR B C 1
ATOM 3992 O O . THR B 1 65 ? -18.921 11.305 61.981 1.00 17.40 91 THR B O 1
ATOM 3996 N N . ALA B 1 66 ? -18.863 11.435 64.240 1.00 15.45 92 ALA B N 1
ATOM 3997 C CA . ALA B 1 66 ? -19.806 10.275 64.381 1.00 18.60 92 ALA B CA 1
ATOM 3998 C C . ALA B 1 66 ? -20.951 10.582 65.319 1.00 18.79 92 ALA B C 1
ATOM 3999 O O . ALA B 1 66 ? -20.839 11.422 66.230 1.00 16.20 92 ALA B O 1
ATOM 4001 N N . LEU B 1 67 ? -22.094 9.869 65.170 1.00 18.28 93 LEU B N 1
ATOM 4002 C CA . LEU B 1 67 ? -23.215 9.942 66.111 1.00 18.34 93 LEU B CA 1
ATOM 4003 C C . LEU B 1 67 ? -23.354 8.578 66.739 1.00 19.37 93 LEU B C 1
ATOM 4004 O O . LEU B 1 67 ? -23.308 7.576 66.033 1.00 20.84 93 LEU B O 1
ATOM 4009 N N . LEU B 1 68 ? -23.443 8.559 68.043 1.00 19.67 94 LEU B N 1
ATOM 4010 C CA . LEU B 1 68 ? -23.543 7.340 68.840 1.00 22.81 94 LEU B CA 1
ATOM 4011 C C . LEU B 1 68 ? -24.647 7.517 69.879 1.00 24.15 94 LEU B C 1
ATOM 4012 O O . LEU B 1 68 ? -25.100 8.639 70.183 1.00 22.66 94 LEU B O 1
ATOM 4017 N N . SER B 1 69 ? -25.124 6.383 70.390 1.00 24.34 95 SER B N 1
ATOM 4018 C CA . SER B 1 69 ? -25.961 6.427 71.564 1.00 29.11 95 SER B CA 1
ATOM 4019 C C . SER B 1 69 ? -25.889 5.098 72.316 1.00 32.13 95 SER B C 1
ATOM 4020 O O . SER B 1 69 ? -25.627 4.052 71.722 1.00 32.39 95 SER B O 1
ATOM 4023 N N . ASN B 1 70 ? -26.148 5.144 73.618 1.00 35.61 96 ASN B N 1
ATOM 4024 C CA . ASN B 1 70 ? -26.551 3.913 74.336 1.00 39.54 96 ASN B CA 1
ATOM 4025 C C . ASN B 1 70 ? -28.039 3.727 74.514 1.00 41.69 96 ASN B C 1
ATOM 4026 O O . ASN B 1 70 ? -28.464 2.828 75.220 1.00 43.82 96 ASN B O 1
ATOM 4031 N N . GLY B 1 71 ? -28.864 4.517 73.872 1.00 43.32 97 GLY B N 1
ATOM 4032 C CA . GLY B 1 71 ? -30.289 4.313 74.117 1.00 44.89 97 GLY B CA 1
ATOM 4033 C C . GLY B 1 71 ? -30.795 3.319 73.110 1.00 46.35 97 GLY B C 1
ATOM 4034 O O . GLY B 1 71 ? -30.146 3.101 72.094 1.00 46.66 97 GLY B O 1
ATOM 4035 N N . LYS B 1 72 ? -31.959 2.721 73.348 1.00 47.54 98 LYS B N 1
ATOM 4036 C CA . LYS B 1 72 ? -32.536 1.986 72.240 1.00 49.01 98 LYS B CA 1
ATOM 4037 C C . LYS B 1 72 ? -33.516 2.872 71.443 1.00 48.13 98 LYS B C 1
ATOM 4038 O O . LYS B 1 72 ? -34.174 3.744 72.008 1.00 48.49 98 LYS B O 1
ATOM 4044 N N . ILE B 1 73 ? -33.541 2.704 70.127 1.00 48.47 99 ILE B N 1
ATOM 4045 C CA . ILE B 1 73 ? -34.548 3.351 69.308 1.00 48.73 99 ILE B CA 1
ATOM 4046 C C . ILE B 1 73 ? -35.839 2.533 69.458 1.00 50.12 99 ILE B C 1
ATOM 4047 O O . ILE B 1 73 ? -35.804 1.302 69.383 1.00 50.15 99 ILE B O 1
ATOM 4052 N N . GLN B 1 74 ? -36.974 3.201 69.630 1.00 50.40 100 GLN B N 1
ATOM 4053 C CA . GLN B 1 74 ? -38.200 2.507 70.054 1.00 51.71 100 GLN B CA 1
ATOM 4054 C C . GLN B 1 74 ? -39.418 3.377 69.787 1.00 51.15 100 GLN B C 1
ATOM 4055 O O . GLN B 1 74 ? -39.567 4.444 70.393 1.00 50.50 100 GLN B O 1
ATOM 4061 N N . ASN B 1 75 ? -40.281 2.942 68.878 1.00 50.60 101 ASN B N 1
ATOM 4062 C CA . ASN B 1 75 ? -41.343 3.820 68.368 1.00 50.04 101 ASN B CA 1
ATOM 4063 C C . ASN B 1 75 ? -40.873 5.250 68.027 1.00 47.95 101 ASN B C 1
ATOM 4064 O O . ASN B 1 75 ? -41.486 6.253 68.400 1.00 47.70 101 ASN B O 1
ATOM 4069 N N . GLY B 1 76 ? -39.767 5.322 67.301 1.00 45.17 102 GLY B N 1
ATOM 4070 C CA . GLY B 1 76 ? -39.314 6.589 66.769 1.00 42.55 102 GLY B CA 1
ATOM 4071 C C . GLY B 1 76 ? -38.624 7.537 67.726 1.00 40.58 102 GLY B C 1
ATOM 4072 O O . GLY B 1 76 ? -38.210 8.598 67.299 1.00 39.87 102 GLY B O 1
ATOM 4073 N N . ASN B 1 77 ? -38.502 7.161 68.991 1.00 38.97 103 ASN B N 1
ATOM 4074 C CA . ASN B 1 77 ? -37.679 7.896 69.955 1.00 38.98 103 ASN B CA 1
ATOM 4075 C C . ASN B 1 77 ? -36.339 7.207 70.190 1.00 38.73 103 ASN B C 1
ATOM 4076 O O . ASN B 1 77 ? -36.263 5.969 70.244 1.00 38.45 103 ASN B O 1
ATOM 4081 N N . LEU B 1 78 ? -35.277 7.995 70.325 1.00 35.27 104 LEU B N 1
ATOM 4082 C CA . LEU B 1 78 ? -34.008 7.480 70.811 1.00 35.31 104 LEU B CA 1
ATOM 4083 C C . LEU B 1 78 ? -34.029 7.588 72.323 1.00 35.36 104 LEU B C 1
ATOM 4084 O O . LEU B 1 78 ? -34.017 8.692 72.872 1.00 35.89 104 LEU B O 1
ATOM 4089 N N . ASP B 1 79 ? -34.131 6.476 73.032 1.00 35.79 105 ASP B N 1
ATOM 4090 C CA . ASP B 1 79 ? -34.362 6.620 74.456 1.00 36.64 105 ASP B CA 1
ATOM 4091 C C . ASP B 1 79 ? -33.048 6.607 75.166 1.00 37.13 105 ASP B C 1
ATOM 4092 O O . ASP B 1 79 ? -32.683 5.630 75.870 1.00 37.55 105 ASP B O 1
ATOM 4097 N N . GLY B 1 80 ? -32.326 7.712 74.962 1.00 35.67 106 GLY B N 1
ATOM 4098 C CA . GLY B 1 80 ? -31.046 7.948 75.589 1.00 33.79 106 GLY B CA 1
ATOM 4099 C C . GLY B 1 80 ? -30.444 9.217 74.980 1.00 32.64 106 GLY B C 1
ATOM 4100 O O . GLY B 1 80 ? -31.140 10.004 74.341 1.00 31.00 106 GLY B O 1
ATOM 4101 N N . ASN B 1 81 ? -29.149 9.391 75.185 1.00 30.51 107 ASN B N 1
ATOM 4102 C CA . ASN B 1 81 ? -28.449 10.615 74.752 1.00 28.32 107 ASN B CA 1
ATOM 4103 C C . ASN B 1 81 ? -27.980 10.472 73.362 1.00 27.25 107 ASN B C 1
ATOM 4104 O O . ASN B 1 81 ? -27.757 9.351 72.856 1.00 26.58 107 ASN B O 1
ATOM 4109 N N . LEU B 1 82 ? -27.760 11.608 72.726 1.00 24.16 108 LEU B N 1
ATOM 4110 C CA . LEU B 1 82 ? -27.144 11.575 71.426 1.00 22.16 108 LEU B CA 1
ATOM 4111 C C . LEU B 1 82 ? -25.706 12.038 71.695 1.00 22.05 108 LEU B C 1
ATOM 4112 O O . LEU B 1 82 ? -25.490 13.183 72.128 1.00 21.76 108 LEU B O 1
ATOM 4117 N N . ILE B 1 83 ? -24.752 11.194 71.319 1.00 20.19 109 ILE B N 1
ATOM 4118 C CA . ILE B 1 83 ? -23.291 11.548 71.407 1.00 19.95 109 ILE B CA 1
ATOM 4119 C C . ILE B 1 83 ? -22.825 11.980 70.053 1.00 17.78 109 ILE B C 1
ATOM 4120 O O . ILE B 1 83 ? -23.065 11.294 69.058 1.00 18.46 109 ILE B O 1
ATOM 4125 N N . VAL B 1 84 ? -22.157 13.175 69.928 1.00 17.84 110 VAL B N 1
ATOM 4126 C CA . VAL B 1 84 ? -21.599 13.577 68.654 1.00 16.41 110 VAL B CA 1
ATOM 4127 C C . VAL B 1 84 ? -20.093 13.598 68.963 1.00 17.79 110 VAL B C 1
ATOM 4128 O O . VAL B 1 84 ? -19.627 14.320 69.924 1.00 18.47 110 VAL B O 1
ATOM 4132 N N . SER B 1 85 ? -19.365 12.747 68.216 1.00 16.89 111 SER B N 1
ATOM 4133 C CA . SER B 1 85 ? -17.919 12.609 68.387 1.00 17.36 111 SER B CA 1
ATOM 4134 C C . SER B 1 85 ? -17.195 13.415 67.325 1.00 16.03 111 SER B C 1
ATOM 4135 O O . SER B 1 85 ? -17.394 13.215 66.107 1.00 16.46 111 SER B O 1
ATOM 4138 N N . PHE B 1 86 ? -16.392 14.419 67.778 1.00 13.93 112 PHE B N 1
ATOM 4139 C CA . PHE B 1 86 ? -15.621 15.247 66.862 1.00 15.73 112 PHE B CA 1
ATOM 4140 C C . PHE B 1 86 ? -14.176 14.917 67.123 1.00 14.26 112 PHE B C 1
ATOM 4141 O O . PHE B 1 86 ? -13.731 14.752 68.286 1.00 14.68 112 PHE B O 1
ATOM 4149 N N . THR B 1 87 ? -13.443 14.770 66.028 1.00 13.56 113 THR B N 1
ATOM 4150 C CA . THR B 1 87 ? -12.008 14.322 66.130 1.00 13.77 113 THR B CA 1
ATOM 4151 C C . THR B 1 87 ? -11.061 15.267 65.481 1.00 14.22 113 THR B C 1
ATOM 4152 O O . THR B 1 87 ? -9.922 14.870 65.197 1.00 15.76 113 THR B O 1
ATOM 4156 N N . GLY B 1 88 ? -11.453 16.512 65.232 1.00 14.82 114 GLY B N 1
ATOM 4157 C CA . GLY B 1 88 ? -10.571 17.508 64.662 1.00 13.69 114 GLY B CA 1
ATOM 4158 C C . GLY B 1 88 ? -10.618 17.698 63.162 1.00 14.34 114 GLY B C 1
ATOM 4159 O O . GLY B 1 88 ? -9.849 18.449 62.617 1.00 14.29 114 GLY B O 1
ATOM 4160 N N . ASP B 1 89 ? -11.641 17.123 62.493 1.00 13.52 115 ASP B N 1
ATOM 4161 C CA . ASP B 1 89 ? -11.740 17.343 61.065 1.00 13.55 115 ASP B CA 1
ATOM 4162 C C . ASP B 1 89 ? -11.688 18.821 60.739 1.00 13.41 115 ASP B C 1
ATOM 4163 O O . ASP B 1 89 ? -12.557 19.601 61.160 1.00 12.47 115 ASP B O 1
ATOM 4168 N N . PRO B 1 90 ? -10.653 19.282 60.018 1.00 14.24 116 PRO B N 1
ATOM 4169 C CA . PRO B 1 90 ? -10.504 20.676 59.706 1.00 13.89 116 PRO B CA 1
ATOM 4170 C C . PRO B 1 90 ? -11.220 21.139 58.443 1.00 15.16 116 PRO B C 1
ATOM 4171 O O . PRO B 1 90 ? -11.042 22.251 57.987 1.00 15.83 116 PRO B O 1
ATOM 4175 N N . ASP B 1 91 ? -11.980 20.215 57.842 1.00 15.44 117 ASP B N 1
ATOM 4176 C CA . ASP B 1 91 ? -12.632 20.470 56.561 1.00 17.31 117 ASP B CA 1
ATOM 4177 C C . ASP B 1 91 ? -14.092 20.050 56.696 1.00 18.85 117 ASP B C 1
ATOM 4178 O O . ASP B 1 91 ? -14.675 19.607 55.685 1.00 21.90 117 ASP B O 1
ATOM 4183 N N . LEU B 1 92 ? -14.659 20.068 57.911 1.00 14.73 118 LEU B N 1
ATOM 4184 C CA . LEU B 1 92 ? -16.105 19.726 58.086 1.00 14.80 118 LEU B CA 1
ATOM 4185 C C . LEU B 1 92 ? -16.968 20.930 57.840 1.00 16.94 118 LEU B C 1
ATOM 4186 O O . LEU B 1 92 ? -16.813 21.973 58.509 1.00 14.64 118 LEU B O 1
ATOM 4191 N N . THR B 1 93 ? -17.934 20.838 56.938 1.00 15.61 119 THR B N 1
ATOM 4192 C CA . THR B 1 93 ? -18.834 21.980 56.665 1.00 15.88 119 THR B CA 1
ATOM 4193 C C . THR B 1 93 ? -20.100 21.775 57.438 1.00 13.94 119 THR B C 1
ATOM 4194 O O . THR B 1 93 ? -20.371 20.673 57.964 1.00 15.35 119 THR B O 1
ATOM 4198 N N . ARG B 1 94 ? -20.833 22.880 57.607 1.00 14.67 120 ARG B N 1
ATOM 4199 C CA . ARG B 1 94 ? -22.096 22.833 58.316 1.00 16.10 120 ARG B CA 1
ATOM 4200 C C . ARG B 1 94 ? -23.072 21.898 57.546 1.00 15.18 120 ARG B C 1
ATOM 4201 O O . ARG B 1 94 ? -23.760 21.194 58.197 1.00 16.56 120 ARG B O 1
ATOM 4209 N N . GLY B 1 95 ? -22.992 21.930 56.213 1.00 16.94 121 GLY B N 1
ATOM 4210 C CA . GLY B 1 95 ? -23.811 20.981 55.366 1.00 15.51 121 GLY B CA 1
ATOM 4211 C C . GLY B 1 95 ? -23.504 19.506 55.605 1.00 16.63 121 GLY B C 1
ATOM 4212 O O . GLY B 1 95 ? -24.391 18.621 55.723 1.00 17.54 121 GLY B O 1
ATOM 4213 N N . GLN B 1 96 ? -22.209 19.178 55.764 1.00 14.65 122 GLN B N 1
ATOM 4214 C CA . GLN B 1 96 ? -21.863 17.834 56.117 1.00 15.73 122 GLN B CA 1
ATOM 4215 C C . GLN B 1 96 ? -22.359 17.415 57.423 1.00 14.43 122 GLN B C 1
ATOM 4216 O O . GLN B 1 96 ? -22.755 16.299 57.655 1.00 15.46 122 GLN B O 1
ATOM 4222 N N . LEU B 1 97 ? -22.328 18.352 58.451 1.00 14.76 123 LEU B N 1
ATOM 4223 C CA . LEU B 1 97 ? -22.848 18.011 59.715 1.00 12.32 123 LEU B CA 1
ATOM 4224 C C . LEU B 1 97 ? -24.395 17.753 59.665 1.00 14.03 123 LEU B C 1
ATOM 4225 O O . LEU B 1 97 ? -24.927 16.857 60.349 1.00 17.36 123 LEU B O 1
ATOM 4230 N N . TYR B 1 98 ? -25.010 18.572 58.863 1.00 15.23 124 TYR B N 1
ATOM 4231 C CA . TYR B 1 98 ? -26.480 18.499 58.724 1.00 17.21 124 TYR B CA 1
ATOM 4232 C C . TYR B 1 98 ? -26.761 17.126 58.093 1.00 17.82 124 TYR B C 1
ATOM 4233 O O . TYR B 1 98 ? -27.691 16.460 58.606 1.00 18.08 124 TYR B O 1
ATOM 4242 N N . SER B 1 99 ? -26.036 16.789 57.015 1.00 19.20 125 SER B N 1
ATOM 4243 C CA . SER B 1 99 ? -26.280 15.468 56.351 1.00 17.96 125 SER B CA 1
ATOM 4244 C C . SER B 1 99 ? -26.021 14.311 57.304 1.00 19.50 125 SER B C 1
ATOM 4245 O O . SER B 1 99 ? -26.705 13.264 57.218 1.00 21.10 125 SER B O 1
ATOM 4248 N N . LEU B 1 100 ? -25.000 14.412 58.183 1.00 16.35 126 LEU B N 1
ATOM 4249 C CA . LEU B 1 100 ? -24.820 13.459 59.230 1.00 17.07 126 LEU B CA 1
ATOM 4250 C C . LEU B 1 100 ? -26.007 13.290 60.142 1.00 19.22 126 LEU B C 1
ATOM 4251 O O . LEU B 1 100 ? -26.456 12.156 60.398 1.00 20.40 126 LEU B O 1
ATOM 4256 N N . LEU B 1 101 ? -26.529 14.423 60.691 1.00 17.08 127 LEU B N 1
ATOM 4257 C CA . LEU B 1 101 ? -27.641 14.406 61.587 1.00 16.65 127 LEU B CA 1
ATOM 4258 C C . LEU B 1 101 ? -28.922 13.854 60.851 1.00 17.14 127 LEU B C 1
ATOM 4259 O O . LEU B 1 101 ? -29.673 13.154 61.478 1.00 18.56 127 LEU B O 1
ATOM 4264 N N . ALA B 1 102 ? -28.989 14.066 59.569 1.00 18.58 128 ALA B N 1
ATOM 4265 C CA . ALA B 1 102 ? -30.154 13.606 58.753 1.00 21.20 128 ALA B CA 1
ATOM 4266 C C . ALA B 1 102 ? -30.167 12.088 58.685 1.00 23.53 128 ALA B C 1
ATOM 4267 O O . ALA B 1 102 ? -31.255 11.473 58.468 1.00 23.17 128 ALA B O 1
ATOM 4269 N N . GLU B 1 103 ? -29.031 11.440 58.958 1.00 21.99 129 GLU B N 1
ATOM 4270 C CA . GLU B 1 103 ? -29.026 9.962 59.102 1.00 23.11 129 GLU B CA 1
ATOM 4271 C C . GLU B 1 103 ? -29.914 9.474 60.204 1.00 23.91 129 GLU B C 1
ATOM 4272 O O . GLU B 1 103 ? -30.478 8.396 60.096 1.00 24.42 129 GLU B O 1
ATOM 4278 N N . LEU B 1 104 ? -30.083 10.238 61.301 1.00 23.12 130 LEU B N 1
ATOM 4279 C CA . LEU B 1 104 ? -30.951 9.837 62.371 1.00 24.16 130 LEU B CA 1
ATOM 4280 C C . LEU B 1 104 ? -32.412 9.785 61.846 1.00 27.01 130 LEU B C 1
ATOM 4281 O O . LEU B 1 104 ? -33.246 8.905 62.291 1.00 27.88 130 LEU B O 1
ATOM 4286 N N . LYS B 1 105 ? -32.716 10.721 60.956 1.00 26.06 131 LYS B N 1
ATOM 4287 C CA . LYS B 1 105 ? -34.095 10.867 60.457 1.00 28.66 131 LYS B CA 1
ATOM 4288 C C . LYS B 1 105 ? -34.315 9.679 59.523 1.00 29.96 131 LYS B C 1
ATOM 4289 O O . LYS B 1 105 ? -35.432 9.093 59.487 1.00 30.62 131 LYS B O 1
ATOM 4295 N N . LYS B 1 106 ? -33.274 9.278 58.789 1.00 29.91 132 LYS B N 1
ATOM 4296 C CA . LYS B 1 106 ? -33.439 8.166 57.875 1.00 30.24 132 LYS B CA 1
ATOM 4297 C C . LYS B 1 106 ? -33.724 6.923 58.646 1.00 31.56 132 LYS B C 1
ATOM 4298 O O . LYS B 1 106 ? -34.419 6.043 58.133 1.00 33.12 132 LYS B O 1
ATOM 4304 N N . GLN B 1 107 ? -33.171 6.808 59.839 1.00 29.69 133 GLN B N 1
ATOM 4305 C CA . GLN B 1 107 ? -33.362 5.699 60.750 1.00 30.79 133 GLN B CA 1
ATOM 4306 C C . GLN B 1 107 ? -34.648 5.814 61.538 1.00 31.21 133 GLN B C 1
ATOM 4307 O O . GLN B 1 107 ? -34.801 5.173 62.577 1.00 31.84 133 GLN B O 1
ATOM 4313 N N . GLY B 1 108 ? -35.548 6.687 61.143 1.00 31.80 134 GLY B N 1
ATOM 4314 C CA . GLY B 1 108 ? -36.792 6.776 61.960 1.00 33.04 134 GLY B CA 1
ATOM 4315 C C . GLY B 1 108 ? -36.772 7.438 63.347 1.00 33.65 134 GLY B C 1
ATOM 4316 O O . GLY B 1 108 ? -37.767 7.389 64.079 1.00 33.13 134 GLY B O 1
ATOM 4317 N N . ILE B 1 109 ? -35.653 8.085 63.742 1.00 32.52 135 ILE B N 1
ATOM 4318 C CA . ILE B 1 109 ? -35.649 8.830 65.024 1.00 31.98 135 ILE B CA 1
ATOM 4319 C C . ILE B 1 109 ? -36.327 10.183 64.804 1.00 32.44 135 ILE B C 1
ATOM 4320 O O . ILE B 1 109 ? -35.937 10.976 63.892 1.00 32.56 135 ILE B O 1
ATOM 4325 N N . LYS B 1 110 ? -37.418 10.386 65.555 1.00 32.43 136 LYS B N 1
ATOM 4326 C CA . LYS B 1 110 ? -38.240 11.603 65.431 1.00 33.13 136 LYS B CA 1
ATOM 4327 C C . LYS B 1 110 ? -37.990 12.409 66.675 1.00 30.19 136 LYS B C 1
ATOM 4328 O O . LYS B 1 110 ? -38.400 13.563 66.805 1.00 30.22 136 LYS B O 1
ATOM 4334 N N . LYS B 1 111 ? -37.440 11.749 67.662 1.00 30.57 137 LYS B N 1
ATOM 4335 C CA . LYS B 1 111 ? -37.281 12.435 68.905 1.00 29.31 137 LYS B CA 1
ATOM 4336 C C . LYS B 1 111 ? -36.154 11.863 69.717 1.00 29.68 137 LYS B C 1
ATOM 4337 O O . LYS B 1 111 ? -35.947 10.669 69.677 1.00 27.79 137 LYS B O 1
ATOM 4343 N N . ILE B 1 112 ? -35.355 12.725 70.393 1.00 26.92 138 ILE B N 1
ATOM 4344 C CA . ILE B 1 112 ? -34.262 12.275 71.212 1.00 28.43 138 ILE B CA 1
ATOM 4345 C C . ILE B 1 112 ? -34.663 12.501 72.625 1.00 29.43 138 ILE B C 1
ATOM 4346 O O . ILE B 1 112 ? -35.015 13.617 72.971 1.00 30.61 138 ILE B O 1
ATOM 4351 N N . ASN B 1 113 ? -34.651 11.471 73.472 1.00 32.94 139 ASN B N 1
ATOM 4352 C CA . ASN B 1 113 ? -35.238 11.687 74.803 1.00 34.07 139 ASN B CA 1
ATOM 4353 C C . ASN B 1 113 ? -34.246 12.288 75.754 1.00 33.69 139 ASN B C 1
ATOM 4354 O O . ASN B 1 113 ? -34.607 12.856 76.793 1.00 34.13 139 ASN B O 1
ATOM 4359 N N . GLY B 1 114 ? -32.974 12.187 75.429 1.00 31.50 140 GLY B N 1
ATOM 4360 C CA . GLY B 1 114 ? -32.011 12.520 76.445 1.00 28.91 140 GLY B CA 1
ATOM 4361 C C . GLY B 1 114 ? -31.258 13.813 76.141 1.00 27.56 140 GLY B C 1
ATOM 4362 O O . GLY B 1 114 ? -31.849 14.798 75.621 1.00 27.20 140 GLY B O 1
ATOM 4363 N N . ASP B 1 115 ? -29.974 13.789 76.500 1.00 26.28 141 ASP B N 1
ATOM 4364 C CA . ASP B 1 115 ? -29.115 14.984 76.367 1.00 25.94 141 ASP B CA 1
ATOM 4365 C C . ASP B 1 115 ? -28.267 14.925 75.136 1.00 24.05 141 ASP B C 1
ATOM 4366 O O . ASP B 1 115 ? -28.199 13.882 74.507 1.00 25.53 141 ASP B O 1
ATOM 4371 N N . LEU B 1 116 ? -27.607 16.038 74.819 1.00 22.29 142 LEU B N 1
ATOM 4372 C CA . LEU B 1 116 ? -26.691 16.120 73.668 1.00 21.88 142 LEU B CA 1
ATOM 4373 C C . LEU B 1 116 ? -25.317 16.092 74.309 1.00 19.98 142 LEU B C 1
ATOM 4374 O O . LEU B 1 116 ? -25.040 16.918 75.165 1.00 20.09 142 LEU B O 1
ATOM 4379 N N . VAL B 1 117 ? -24.500 15.084 73.986 1.00 19.94 143 VAL B N 1
ATOM 4380 C CA . VAL B 1 117 ? -23.192 14.945 74.620 1.00 20.37 143 VAL B CA 1
ATOM 4381 C C . VAL B 1 117 ? -22.109 15.073 73.541 1.00 19.30 143 VAL B C 1
ATOM 4382 O O . VAL B 1 117 ? -22.145 14.383 72.534 1.00 18.97 143 VAL B O 1
ATOM 4386 N N . LEU B 1 118 ? -21.131 15.952 73.722 1.00 18.13 144 LEU B N 1
ATOM 4387 C CA . LEU B 1 118 ? -20.063 16.014 72.707 1.00 17.57 144 LEU B CA 1
ATOM 4388 C C . LEU B 1 118 ? -18.878 15.278 73.243 1.00 17.12 144 LEU B C 1
ATOM 4389 O O . LEU B 1 118 ? -18.458 15.497 74.380 1.00 19.11 144 LEU B O 1
ATOM 4394 N N . ASP B 1 119 ? -18.291 14.434 72.398 1.00 17.02 145 ASP B N 1
ATOM 4395 C CA . ASP B 1 119 ? -17.052 13.781 72.800 1.00 17.20 145 ASP B CA 1
ATOM 4396 C C . ASP B 1 119 ? -15.953 14.491 71.938 1.00 16.08 145 ASP B C 1
ATOM 4397 O O . ASP B 1 119 ? -15.974 14.464 70.697 1.00 16.03 145 ASP B O 1
ATOM 4402 N N . THR B 1 120 ? -15.030 15.130 72.640 1.00 16.87 146 THR B N 1
ATOM 4403 C CA . THR B 1 120 ? -13.908 15.875 72.022 1.00 16.73 146 THR B CA 1
ATOM 4404 C C . THR B 1 120 ? -12.595 15.311 72.592 1.00 16.29 146 THR B C 1
ATOM 4405 O O . THR B 1 120 ? -11.553 15.974 72.561 1.00 17.08 146 THR B O 1
ATOM 4409 N N . SER B 1 121 ? -12.665 14.075 73.112 1.00 16.21 147 SER B N 1
ATOM 4410 C CA . SER B 1 121 ? -11.576 13.550 73.957 1.00 16.87 147 SER B CA 1
ATOM 4411 C C . SER B 1 121 ? -10.279 13.241 73.213 1.00 16.05 147 SER B C 1
ATOM 4412 O O . SER B 1 121 ? -9.269 13.015 73.861 1.00 17.92 147 SER B O 1
ATOM 4415 N N . VAL B 1 122 ? -10.266 13.258 71.883 1.00 14.78 148 VAL B N 1
ATOM 4416 C CA . VAL B 1 122 ? -8.987 12.909 71.187 1.00 13.29 148 VAL B CA 1
ATOM 4417 C C . VAL B 1 122 ? -7.933 14.010 71.344 1.00 15.38 148 VAL B C 1
ATOM 4418 O O . VAL B 1 122 ? -6.738 13.750 71.226 1.00 13.44 148 VAL B O 1
ATOM 4422 N N . PHE B 1 123 ? -8.414 15.228 71.615 1.00 13.07 149 PHE B N 1
ATOM 4423 C CA . PHE B 1 123 ? -7.479 16.386 71.865 1.00 14.25 149 PHE B CA 1
ATOM 4424 C C . PHE B 1 123 ? -7.580 16.701 73.326 1.00 15.51 149 PHE B C 1
ATOM 4425 O O . PHE B 1 123 ? -8.659 16.655 73.947 1.00 18.21 149 PHE B O 1
ATOM 4433 N N . SER B 1 124 ? -6.431 17.111 73.872 1.00 15.91 150 SER B N 1
ATOM 4434 C CA . SER B 1 124 ? -6.302 17.380 75.283 1.00 16.42 150 SER B CA 1
ATOM 4435 C C . SER B 1 124 ? -5.665 18.771 75.486 1.00 15.50 150 SER B C 1
ATOM 4436 O O . SER B 1 124 ? -4.952 19.256 74.570 1.00 13.86 150 SER B O 1
ATOM 4439 N N . SER B 1 125 ? -5.851 19.384 76.686 1.00 14.13 151 SER B N 1
ATOM 4440 C CA . SER B 1 125 ? -5.252 20.685 76.984 1.00 13.93 151 SER B CA 1
ATOM 4441 C C . SER B 1 125 ? -5.815 21.747 76.021 1.00 13.30 151 SER B C 1
ATOM 4442 O O . SER B 1 125 ? -6.910 21.623 75.480 1.00 14.80 151 SER B O 1
ATOM 4445 N N . HIS B 1 126 ? -5.108 22.884 75.846 1.00 11.68 152 HIS B N 1
ATOM 4446 C CA . HIS B 1 126 ? -5.651 24.011 75.117 1.00 11.38 152 HIS B CA 1
ATOM 4447 C C . HIS B 1 126 ? -5.679 23.676 73.652 1.00 11.28 152 HIS B C 1
ATOM 4448 O O . HIS B 1 126 ? -4.870 22.871 73.188 1.00 13.06 152 HIS B O 1
ATOM 4455 N N . ASP B 1 127 ? -6.548 24.394 72.948 1.00 11.44 153 ASP B N 1
ATOM 4456 C CA . ASP B 1 127 ? -6.606 24.223 71.474 1.00 12.24 153 ASP B CA 1
ATOM 4457 C C . ASP B 1 127 ? -5.820 25.289 70.762 1.00 13.94 153 ASP B C 1
ATOM 4458 O O . ASP B 1 127 ? -6.041 25.528 69.618 1.00 17.78 153 ASP B O 1
ATOM 4463 N N . ARG B 1 128 ? -4.886 25.982 71.443 1.00 12.56 154 ARG B N 1
ATOM 4464 C CA . ARG B 1 128 ? -3.986 26.993 70.875 1.00 14.33 154 ARG B CA 1
ATOM 4465 C C . ARG B 1 128 ? -2.624 26.605 71.295 1.00 12.90 154 ARG B C 1
ATOM 4466 O O . ARG B 1 128 ? -2.415 26.123 72.424 1.00 14.45 154 ARG B O 1
ATOM 4474 N N . GLY B 1 129 ? -1.634 26.766 70.428 1.00 12.93 155 GLY B N 1
ATOM 4475 C CA . GLY B 1 129 ? -0.261 26.443 70.730 1.00 11.39 155 GLY B CA 1
ATOM 4476 C C . GLY B 1 129 ? 0.304 27.464 71.705 1.00 12.15 155 GLY B C 1
ATOM 4477 O O . GLY B 1 129 ? -0.182 28.580 71.748 1.00 14.00 155 GLY B O 1
ATOM 4478 N N . LEU B 1 130 ? 1.336 27.068 72.436 1.00 10.61 156 LEU B N 1
ATOM 4479 C CA . LEU B 1 130 ? 2.002 28.077 73.337 1.00 12.81 156 LEU B CA 1
ATOM 4480 C C . LEU B 1 130 ? 2.787 29.017 72.425 1.00 12.45 156 LEU B C 1
ATOM 4481 O O . LEU B 1 130 ? 3.402 28.628 71.402 1.00 13.93 156 LEU B O 1
ATOM 4486 N N . GLY B 1 131 ? 2.876 30.310 72.806 1.00 11.73 157 GLY B N 1
ATOM 4487 C CA . GLY B 1 131 ? 3.563 31.301 72.030 1.00 8.71 157 GLY B CA 1
ATOM 4488 C C . GLY B 1 131 ? 2.834 31.920 70.886 1.00 9.09 157 GLY B C 1
ATOM 4489 O O . GLY B 1 131 ? 3.410 32.719 70.182 1.00 10.73 157 GLY B O 1
ATOM 4490 N N . TRP B 1 132 ? 1.575 31.555 70.737 1.00 10.51 158 TRP B N 1
ATOM 4491 C CA . TRP B 1 132 ? 0.727 32.296 69.772 1.00 11.03 158 TRP B CA 1
ATOM 4492 C C . TRP B 1 132 ? 0.390 33.696 70.355 1.00 10.87 158 TRP B C 1
ATOM 4493 O O . TRP B 1 132 ? 0.264 33.835 71.586 1.00 10.94 158 TRP B O 1
ATOM 4504 N N . ILE B 1 133 ? 0.284 34.705 69.481 1.00 12.47 159 ILE B N 1
ATOM 4505 C CA . ILE B 1 133 ? 0.054 36.040 69.943 1.00 12.55 159 ILE B CA 1
ATOM 4506 C C . ILE B 1 133 ? -1.414 36.281 70.249 1.00 13.36 159 ILE B C 1
ATOM 4507 O O . ILE B 1 133 ? -2.329 35.848 69.489 1.00 13.31 159 ILE B O 1
ATOM 4512 N N . TRP B 1 134 ? -1.726 36.919 71.385 1.00 9.92 160 TRP B N 1
ATOM 4513 C CA . TRP B 1 134 ? -3.127 36.951 71.826 1.00 10.05 160 TRP B CA 1
ATOM 4514 C C . TRP B 1 134 ? -4.021 37.747 70.831 1.00 8.81 160 TRP B C 1
ATOM 4515 O O . TRP B 1 134 ? -5.190 37.362 70.627 1.00 11.45 160 TRP B O 1
ATOM 4526 N N . ASN B 1 135 ? -3.506 38.851 70.271 1.00 10.57 161 ASN B N 1
ATOM 4527 C CA . ASN B 1 135 ? -4.420 39.742 69.557 1.00 11.44 161 ASN B CA 1
ATOM 4528 C C . ASN B 1 135 ? -4.795 39.187 68.183 1.00 12.17 161 ASN B C 1
ATOM 4529 O O . ASN B 1 135 ? -5.697 39.702 67.519 1.00 12.72 161 ASN B O 1
ATOM 4534 N N . ASP B 1 136 ? -4.147 38.137 67.745 1.00 9.82 162 ASP B N 1
ATOM 4535 C CA . ASP B 1 136 ? -4.501 37.514 66.425 1.00 11.83 162 ASP B CA 1
ATOM 4536 C C . ASP B 1 136 ? -5.557 36.431 66.683 1.00 10.07 162 ASP B C 1
ATOM 4537 O O . ASP B 1 136 ? -6.074 35.884 65.681 1.00 11.51 162 ASP B O 1
ATOM 4542 N N . LEU B 1 137 ? -5.849 36.058 67.938 1.00 9.64 163 LEU B N 1
ATOM 4543 C CA . LEU B 1 137 ? -6.731 34.952 68.150 1.00 10.54 163 LEU B CA 1
ATOM 4544 C C . LEU B 1 137 ? -8.198 35.168 67.682 1.00 11.04 163 LEU B C 1
ATOM 4545 O O . LEU B 1 137 ? -8.955 34.144 67.498 1.00 11.10 163 LEU B O 1
ATOM 4550 N N . THR B 1 138 ? -8.632 36.428 67.412 1.00 12.11 164 THR B N 1
ATOM 4551 C CA . THR B 1 138 ? -9.938 36.609 66.881 1.00 12.55 164 THR B CA 1
ATOM 4552 C C . THR B 1 138 ? -9.944 36.606 65.333 1.00 12.31 164 THR B C 1
ATOM 4553 O O . THR B 1 138 ? -11.031 36.827 64.791 1.00 11.84 164 THR B O 1
ATOM 4557 N N . MET B 1 139 ? -8.765 36.499 64.687 1.00 10.57 165 MET B N 1
ATOM 4558 C CA . MET B 1 139 ? -8.668 36.473 63.209 1.00 13.74 165 MET B CA 1
ATOM 4559 C C . MET B 1 139 ? -8.960 35.054 62.736 1.00 11.88 165 MET B C 1
ATOM 4560 O O . MET B 1 139 ? -8.521 34.068 63.330 1.00 12.36 165 MET B O 1
ATOM 4565 N N . CYS B 1 140 ? -9.686 34.997 61.619 1.00 15.79 166 CYS B N 1
ATOM 4566 C CA . CYS B 1 140 ? -10.110 33.749 61.052 1.00 17.73 166 CYS B CA 1
ATOM 4567 C C . CYS B 1 140 ? -8.911 32.854 60.682 1.00 14.63 166 CYS B C 1
ATOM 4568 O O . CYS B 1 140 ? -8.975 31.629 60.902 1.00 16.14 166 CYS B O 1
ATOM 4571 N N . PHE B 1 141 ? -7.773 33.433 60.294 1.00 16.02 167 PHE B N 1
ATOM 4572 C CA . PHE B 1 141 ? -6.637 32.582 59.910 1.00 15.97 167 PHE B CA 1
ATOM 4573 C C . PHE B 1 141 ? -6.089 31.867 61.110 1.00 15.13 167 PHE B C 1
ATOM 4574 O O . PHE B 1 141 ? -5.486 30.830 60.991 1.00 16.88 167 PHE B O 1
ATOM 4582 N N . ASN B 1 142 ? -6.365 32.370 62.341 1.00 12.42 168 ASN B N 1
ATOM 4583 C CA . ASN B 1 142 ? -5.863 31.802 63.587 1.00 12.32 168 ASN B CA 1
ATOM 4584 C C . ASN B 1 142 ? -7.047 31.152 64.353 1.00 11.11 168 ASN B C 1
ATOM 4585 O O . ASN B 1 142 ? -6.954 30.916 65.583 1.00 12.11 168 ASN B O 1
ATOM 4590 N N . SER B 1 143 ? -8.091 30.721 63.650 1.00 10.66 169 SER B N 1
ATOM 4591 C CA . SER B 1 143 ? -9.203 30.028 64.357 1.00 10.84 169 SER B CA 1
ATOM 4592 C C . SER B 1 143 ? -8.717 28.727 65.015 1.00 10.72 169 SER B C 1
ATOM 4593 O O . SER B 1 143 ? -7.688 28.102 64.552 1.00 11.73 169 SER B O 1
ATOM 4596 N N . PRO B 1 144 ? -9.362 28.283 66.114 1.00 11.74 170 PRO B N 1
ATOM 4597 C CA . PRO B 1 144 ? -8.804 27.204 66.893 1.00 10.82 170 PRO B CA 1
ATOM 4598 C C . PRO B 1 144 ? -8.913 25.871 66.171 1.00 10.53 170 PRO B C 1
ATOM 4599 O O . PRO B 1 144 ? -10.007 25.516 65.648 1.00 12.20 170 PRO B O 1
ATOM 4603 N N . PRO B 1 145 ? -7.789 25.151 66.128 1.00 9.75 171 PRO B N 1
ATOM 4604 C CA . PRO B 1 145 ? -7.813 23.786 65.452 1.00 11.57 171 PRO B CA 1
ATOM 4605 C C . PRO B 1 145 ? -8.259 22.752 66.496 1.00 9.65 171 PRO B C 1
ATOM 4606 O O . PRO B 1 145 ? -7.554 21.785 66.954 1.00 12.25 171 PRO B O 1
ATOM 4610 N N . ALA B 1 146 ? -9.520 22.994 66.911 1.00 10.01 172 ALA B N 1
ATOM 4611 C CA . ALA B 1 146 ? -10.153 22.219 67.985 1.00 9.78 172 ALA B CA 1
ATOM 4612 C C . ALA B 1 146 ? -10.772 20.936 67.475 1.00 10.34 172 ALA B C 1
ATOM 4613 O O . ALA B 1 146 ? -10.868 20.727 66.252 1.00 12.50 172 ALA B O 1
ATOM 4615 N N . ALA B 1 147 ? -11.151 20.080 68.430 1.00 13.42 173 ALA B N 1
ATOM 4616 C CA . ALA B 1 147 ? -11.870 18.875 68.005 1.00 13.43 173 ALA B CA 1
ATOM 4617 C C . ALA B 1 147 ? -13.114 19.164 67.175 1.00 14.15 173 ALA B C 1
ATOM 4618 O O . ALA B 1 147 ? -13.331 18.504 66.125 1.00 13.54 173 ALA B O 1
ATOM 4620 N N . ALA B 1 148 ? -13.910 20.121 67.648 1.00 11.80 174 ALA B N 1
ATOM 4621 C CA . ALA B 1 148 ? -15.076 20.525 66.874 1.00 12.92 174 ALA B CA 1
ATOM 4622 C C . ALA B 1 148 ? -14.685 21.661 66.018 1.00 14.21 174 ALA B C 1
ATOM 4623 O O . ALA B 1 148 ? -14.159 22.725 66.483 1.00 11.55 174 ALA B O 1
ATOM 4625 N N . ASN B 1 149 ? -14.858 21.497 64.763 1.00 11.40 175 ASN B N 1
ATOM 4626 C CA . ASN B 1 149 ? -14.519 22.526 63.826 1.00 11.46 175 ASN B CA 1
ATOM 4627 C C . ASN B 1 149 ? -15.542 22.510 62.719 1.00 14.64 175 ASN B C 1
ATOM 4628 O O . ASN B 1 149 ? -15.595 21.602 61.867 1.00 14.75 175 ASN B O 1
ATOM 4633 N N . ILE B 1 150 ? -16.330 23.590 62.635 1.00 12.34 176 ILE B N 1
ATOM 4634 C CA . ILE B 1 150 ? -17.377 23.648 61.611 1.00 13.49 176 ILE B CA 1
ATOM 4635 C C . ILE B 1 150 ? -17.163 24.869 60.755 1.00 11.68 176 ILE B C 1
ATOM 4636 O O . ILE B 1 150 ? -17.027 26.004 61.295 1.00 12.78 176 ILE B O 1
ATOM 4641 N N . ASP B 1 151 ? -17.182 24.776 59.415 1.00 11.94 177 ASP B N 1
ATOM 4642 C CA . ASP B 1 151 ? -16.883 25.850 58.497 1.00 12.65 177 ASP B CA 1
ATOM 4643 C C . ASP B 1 151 ? -15.635 26.653 58.991 1.00 12.88 177 ASP B C 1
ATOM 4644 O O . ASP B 1 151 ? -15.664 27.870 59.042 1.00 12.07 177 ASP B O 1
ATOM 4649 N N . ASN B 1 152 ? -14.539 25.900 59.247 1.00 12.49 178 ASN B N 1
ATOM 4650 C CA . ASN B 1 152 ? -13.208 26.452 59.561 1.00 12.60 178 ASN B CA 1
ATOM 4651 C C . ASN B 1 152 ? -13.238 27.247 60.859 1.00 13.42 178 ASN B C 1
ATOM 4652 O O . ASN B 1 152 ? -12.323 28.036 61.108 1.00 12.69 178 ASN B O 1
ATOM 4657 N N . ASN B 1 153 ? -14.262 26.993 61.697 1.00 12.85 179 ASN B N 1
ATOM 4658 C CA . ASN B 1 153 ? -14.379 27.815 62.962 1.00 12.61 179 ASN B CA 1
ATOM 4659 C C . ASN B 1 153 ? -14.290 29.268 62.729 1.00 12.88 179 ASN B C 1
ATOM 4660 O O . ASN B 1 153 ? -13.677 30.012 63.554 1.00 13.50 179 ASN B O 1
ATOM 4665 N N . CYS B 1 154 ? -14.886 29.805 61.652 1.00 12.50 180 CYS B N 1
ATOM 4666 C CA . CYS B 1 154 ? -14.868 31.191 61.252 1.00 13.70 180 CYS B CA 1
ATOM 4667 C C . CYS B 1 154 ? -16.358 31.630 61.060 1.00 13.97 180 CYS B C 1
ATOM 4668 O O . CYS B 1 154 ? -17.164 30.833 60.520 1.00 17.29 180 CYS B O 1
ATOM 4671 N N . PHE B 1 155 ? -16.650 32.873 61.381 1.00 13.26 181 PHE B N 1
ATOM 4672 C CA . PHE B 1 155 ? -17.939 33.484 60.941 1.00 13.89 181 PHE B CA 1
ATOM 4673 C C . PHE B 1 155 ? -17.690 34.865 60.487 1.00 12.92 181 PHE B C 1
ATOM 4674 O O . PHE B 1 155 ? -16.499 35.341 60.408 1.00 11.81 181 PHE B O 1
ATOM 4682 N N . TYR B 1 156 ? -18.728 35.622 60.099 1.00 12.58 182 TYR B N 1
ATOM 4683 C CA . TYR B 1 156 ? -18.484 37.002 59.745 1.00 12.75 182 TYR B CA 1
ATOM 4684 C C . TYR B 1 156 ? -19.636 37.856 60.235 1.00 12.14 182 TYR B C 1
ATOM 4685 O O . TYR B 1 156 ? -20.693 37.268 60.582 1.00 13.20 182 TYR B O 1
ATOM 4694 N N . ALA B 1 157 ? -19.370 39.153 60.347 1.00 13.87 183 ALA B N 1
ATOM 4695 C CA . ALA B 1 157 ? -20.407 40.112 60.718 1.00 15.36 183 ALA B CA 1
ATOM 4696 C C . ALA B 1 157 ? -20.538 41.051 59.534 1.00 15.70 183 ALA B C 1
ATOM 4697 O O . ALA B 1 157 ? -19.619 41.279 58.735 1.00 16.45 183 ALA B O 1
ATOM 4699 N N . GLU B 1 158 ? -21.749 41.626 59.464 1.00 14.58 184 GLU B N 1
ATOM 4700 C CA . GLU B 1 158 ? -22.076 42.622 58.380 1.00 16.68 184 GLU B CA 1
ATOM 4701 C C . GLU B 1 158 ? -21.899 44.022 58.932 1.00 17.85 184 GLU B C 1
ATOM 4702 O O . GLU B 1 158 ? -22.493 44.308 60.000 1.00 20.06 184 GLU B O 1
ATOM 4708 N N . LEU B 1 159 ? -21.072 44.854 58.298 1.00 15.37 185 LEU B N 1
ATOM 4709 C CA . LEU B 1 159 ? -20.835 46.215 58.749 1.00 18.11 185 LEU B CA 1
ATOM 4710 C C . LEU B 1 159 ? -21.312 47.265 57.760 1.00 19.42 185 LEU B C 1
ATOM 4711 O O . LEU B 1 159 ? -21.126 47.120 56.533 1.00 20.97 185 LEU B O 1
ATOM 4716 N N . ASP B 1 160 ? -21.888 48.324 58.321 1.00 20.19 186 ASP B N 1
ATOM 4717 C CA . ASP B 1 160 ? -22.266 49.441 57.451 1.00 21.60 186 ASP B CA 1
ATOM 4718 C C . ASP B 1 160 ? -21.625 50.629 58.015 1.00 19.49 186 ASP B C 1
ATOM 4719 O O . ASP B 1 160 ? -22.094 51.144 59.049 1.00 21.56 186 ASP B O 1
ATOM 4724 N N . ALA B 1 161 ? -20.464 51.057 57.478 1.00 18.76 187 ALA B N 1
ATOM 4725 C CA . ALA B 1 161 ? -19.774 52.202 57.955 1.00 19.36 187 ALA B CA 1
ATOM 4726 C C . ALA B 1 161 ? -19.955 53.404 57.019 1.00 21.45 187 ALA B C 1
ATOM 4727 O O . ALA B 1 161 ? -19.191 54.395 57.051 1.00 19.54 187 ALA B O 1
ATOM 4729 N N . ASN B 1 162 ? -21.042 53.324 56.262 1.00 22.83 188 ASN B N 1
ATOM 4730 C CA . ASN B 1 162 ? -21.361 54.514 55.443 1.00 23.52 188 ASN B CA 1
ATOM 4731 C C . ASN B 1 162 ? -22.067 55.570 56.231 1.00 25.04 188 ASN B C 1
ATOM 4732 O O . ASN B 1 162 ? -23.307 55.798 56.035 1.00 25.79 188 ASN B O 1
ATOM 4737 N N . LYS B 1 163 ? -21.350 56.248 57.100 1.00 23.93 189 LYS B N 1
ATOM 4738 C CA . LYS B 1 163 ? -21.902 57.233 58.043 1.00 25.87 189 LYS B CA 1
ATOM 4739 C C . LYS B 1 163 ? -20.972 58.411 58.172 1.00 27.02 189 LYS B C 1
ATOM 4740 O O . LYS B 1 163 ? -19.797 58.316 57.830 1.00 26.11 189 LYS B O 1
ATOM 4746 N N . ASN B 1 164 ? -21.475 59.517 58.709 1.00 27.06 190 ASN B N 1
ATOM 4747 C CA . ASN B 1 164 ? -20.621 60.671 58.950 1.00 29.22 190 ASN B CA 1
ATOM 4748 C C . ASN B 1 164 ? -19.711 60.427 60.145 1.00 29.74 190 ASN B C 1
ATOM 4749 O O . ASN B 1 164 ? -20.029 59.610 60.985 1.00 29.39 190 ASN B O 1
ATOM 4754 N N . PRO B 1 165 ? -18.563 61.100 60.181 1.00 30.32 191 PRO B N 1
ATOM 4755 C CA . PRO B 1 165 ? -17.620 60.955 61.273 1.00 29.42 191 PRO B CA 1
ATOM 4756 C C . PRO B 1 165 ? -18.368 61.221 62.514 1.00 29.46 191 PRO B C 1
ATOM 4757 O O . PRO B 1 165 ? -19.175 62.148 62.529 1.00 30.37 191 PRO B O 1
ATOM 4761 N N . GLY B 1 166 ? -18.170 60.381 63.563 1.00 27.32 192 GLY B N 1
ATOM 4762 C CA . GLY B 1 166 ? -18.789 60.585 64.851 1.00 26.91 192 GLY B CA 1
ATOM 4763 C C . GLY B 1 166 ? -19.991 59.653 65.055 1.00 25.79 192 GLY B C 1
ATOM 4764 O O . GLY B 1 166 ? -20.424 59.428 66.189 1.00 29.13 192 GLY B O 1
ATOM 4765 N N . GLU B 1 167 ? -20.533 59.163 63.964 1.00 22.96 193 GLU B N 1
ATOM 4766 C CA . GLU B 1 167 ? -21.762 58.347 64.001 1.00 22.41 193 GLU B CA 1
ATOM 4767 C C . GLU B 1 167 ? -21.301 56.888 64.244 1.00 21.72 193 GLU B C 1
ATOM 4768 O O . GLU B 1 167 ? -20.132 56.518 64.045 1.00 21.02 193 GLU B O 1
ATOM 4774 N N . ILE B 1 168 ? -22.234 56.056 64.662 1.00 18.92 194 ILE B N 1
ATOM 4775 C CA . ILE B 1 168 ? -21.903 54.666 64.996 1.00 19.41 194 ILE B CA 1
ATOM 4776 C C . ILE B 1 168 ? -22.030 53.717 63.782 1.00 17.40 194 ILE B C 1
ATOM 4777 O O . ILE B 1 168 ? -23.035 53.738 63.020 1.00 18.71 194 ILE B O 1
ATOM 4782 N N . VAL B 1 169 ? -21.007 52.902 63.480 1.00 17.76 195 VAL B N 1
ATOM 4783 C CA . VAL B 1 169 ? -21.119 51.894 62.511 1.00 14.95 195 VAL B CA 1
ATOM 4784 C C . VAL B 1 169 ? -22.172 50.804 62.860 1.00 19.02 195 VAL B C 1
ATOM 4785 O O . VAL B 1 169 ? -22.172 50.278 63.991 1.00 20.14 195 VAL B O 1
ATOM 4789 N N . LYS B 1 170 ? -22.945 50.408 61.867 1.00 18.69 196 LYS B N 1
ATOM 4790 C CA . LYS B 1 170 ? -23.932 49.366 62.117 1.00 20.64 196 LYS B CA 1
ATOM 4791 C C . LYS B 1 170 ? -23.295 47.974 61.958 1.00 20.69 196 LYS B C 1
ATOM 4792 O O . LYS B 1 170 ? -22.671 47.681 60.908 1.00 20.74 196 LYS B O 1
ATOM 4798 N N . ILE B 1 171 ? -23.368 47.140 62.982 1.00 20.33 197 ILE B N 1
ATOM 4799 C CA . ILE B 1 171 ? -22.674 45.813 62.950 1.00 22.68 197 ILE B CA 1
ATOM 4800 C C . ILE B 1 171 ? -23.583 44.705 63.341 1.00 26.78 197 ILE B C 1
ATOM 4801 O O . ILE B 1 171 ? -23.726 44.489 64.622 1.00 30.53 197 ILE B O 1
ATOM 4806 N N . ASN B 1 172 ? -24.055 43.934 62.343 1.00 24.09 198 ASN B N 1
ATOM 4807 C CA . ASN B 1 172 ? -24.933 42.849 62.618 1.00 25.33 198 ASN B CA 1
ATOM 4808 C C . ASN B 1 172 ? -24.436 41.474 62.326 1.00 23.58 198 ASN B C 1
ATOM 4809 O O . ASN B 1 172 ? -23.838 41.245 61.276 1.00 24.15 198 ASN B O 1
ATOM 4814 N N . VAL B 1 173 ? -24.795 40.561 63.193 1.00 18.68 199 VAL B N 1
ATOM 4815 C CA . VAL B 1 173 ? -24.395 39.198 62.966 1.00 17.43 199 VAL B CA 1
ATOM 4816 C C . VAL B 1 173 ? -25.511 38.526 62.151 1.00 18.58 199 VAL B C 1
ATOM 4817 O O . VAL B 1 173 ? -26.653 38.498 62.562 1.00 18.05 199 VAL B O 1
ATOM 4821 N N . PRO B 1 174 ? -25.152 37.908 61.028 1.00 17.49 200 PRO B N 1
ATOM 4822 C CA . PRO B 1 174 ? -26.085 37.139 60.215 1.00 19.48 200 PRO B CA 1
ATOM 4823 C C . PRO B 1 174 ? -26.790 36.013 60.957 1.00 19.02 200 PRO B C 1
ATOM 4824 O O . PRO B 1 174 ? -26.248 35.349 61.888 1.00 17.89 200 PRO B O 1
ATOM 4828 N N . ALA B 1 175 ? -28.036 35.688 60.520 1.00 20.38 201 ALA B N 1
ATOM 4829 C CA . ALA B 1 175 ? -28.825 34.727 61.270 1.00 20.29 201 ALA B CA 1
ATOM 4830 C C . ALA B 1 175 ? -28.273 33.358 61.516 1.00 18.24 201 ALA B C 1
ATOM 4831 O O . ALA B 1 175 ? -28.675 32.717 62.506 1.00 19.98 201 ALA B O 1
ATOM 4833 N N . GLN B 1 176 ? -27.415 32.904 60.615 1.00 17.01 202 GLN B N 1
ATOM 4834 C CA . GLN B 1 176 ? -26.876 31.557 60.685 1.00 17.70 202 GLN B CA 1
ATOM 4835 C C . GLN B 1 176 ? -25.867 31.437 61.831 1.00 16.78 202 GLN B C 1
ATOM 4836 O O . GLN B 1 176 ? -25.618 30.311 62.236 1.00 19.64 202 GLN B O 1
ATOM 4842 N N . PHE B 1 177 ? -25.397 32.536 62.446 1.00 14.85 203 PHE B N 1
ATOM 4843 C CA . PHE B 1 177 ? -24.320 32.329 63.408 1.00 12.63 203 PHE B CA 1
ATOM 4844 C C . PHE B 1 177 ? -24.743 32.552 64.881 1.00 13.38 203 PHE B C 1
ATOM 4845 O O . PHE B 1 177 ? -25.284 33.601 65.232 1.00 14.45 203 PHE B O 1
ATOM 4853 N N . PRO B 1 178 ? -24.414 31.603 65.779 1.00 13.59 204 PRO B N 1
ATOM 4854 C CA . PRO B 1 178 ? -24.827 31.717 67.225 1.00 13.64 204 PRO B CA 1
ATOM 4855 C C . PRO B 1 178 ? -23.779 32.476 68.016 1.00 12.59 204 PRO B C 1
ATOM 4856 O O . PRO B 1 178 ? -23.048 31.863 68.850 1.00 14.21 204 PRO B O 1
ATOM 4860 N N . ILE B 1 179 ? -23.721 33.739 67.638 1.00 12.14 205 ILE B N 1
ATOM 4861 C CA . ILE B 1 179 ? -22.633 34.641 68.126 1.00 12.22 205 ILE B CA 1
ATOM 4862 C C . ILE B 1 179 ? -23.270 35.961 68.527 1.00 13.06 205 ILE B C 1
ATOM 4863 O O . ILE B 1 179 ? -24.187 36.405 67.890 1.00 11.68 205 ILE B O 1
ATOM 4868 N N . GLN B 1 180 ? -22.675 36.693 69.493 1.00 11.12 206 GLN B N 1
ATOM 4869 C CA . GLN B 1 180 ? -23.038 38.059 69.731 1.00 11.27 206 GLN B CA 1
ATOM 4870 C C . GLN B 1 180 ? -21.865 38.994 69.439 1.00 11.14 206 GLN B C 1
ATOM 4871 O O . GLN B 1 180 ? -20.716 38.605 69.799 1.00 10.77 206 GLN B O 1
ATOM 4877 N N . VAL B 1 181 ? -22.104 40.121 68.789 1.00 10.02 207 VAL B N 1
ATOM 4878 C CA . VAL B 1 181 ? -21.089 41.182 68.724 1.00 12.01 207 VAL B CA 1
ATOM 4879 C C . VAL B 1 181 ? -21.704 42.349 69.493 1.00 13.52 207 VAL B C 1
ATOM 4880 O O . VAL B 1 181 ? -22.796 42.810 69.111 1.00 16.00 207 VAL B O 1
ATOM 4884 N N . PHE B 1 182 ? -21.037 42.870 70.470 1.00 11.15 208 PHE B N 1
ATOM 4885 C CA . PHE B 1 182 ? -21.637 43.960 71.267 1.00 12.65 208 PHE B CA 1
ATOM 4886 C C . PHE B 1 182 ? -20.553 45.070 71.383 1.00 14.33 208 PHE B C 1
ATOM 4887 O O . PHE B 1 182 ? -19.421 44.883 71.016 1.00 16.76 208 PHE B O 1
ATOM 4895 N N . GLY B 1 183 ? -20.988 46.250 71.839 1.00 18.21 209 GLY B N 1
ATOM 4896 C CA . GLY B 1 183 ? -20.033 47.393 71.909 1.00 18.22 209 GLY B CA 1
ATOM 4897 C C . GLY B 1 183 ? -20.340 48.304 70.709 1.00 19.19 209 GLY B C 1
ATOM 4898 O O . GLY B 1 183 ? -21.181 48.062 69.932 1.00 19.86 209 GLY B O 1
ATOM 4899 N N . GLN B 1 184 ? -19.537 49.339 70.553 1.00 21.04 210 GLN B N 1
ATOM 4900 C CA . GLN B 1 184 ? -19.838 50.342 69.517 1.00 21.23 210 GLN B CA 1
ATOM 4901 C C . GLN B 1 184 ? -18.544 50.750 68.817 1.00 18.85 210 GLN B C 1
ATOM 4902 O O . GLN B 1 184 ? -17.508 51.006 69.483 1.00 20.58 210 GLN B O 1
ATOM 4908 N N . VAL B 1 185 ? -18.636 50.919 67.493 1.00 16.89 211 VAL B N 1
ATOM 4909 C CA . VAL B 1 185 ? -17.447 51.376 66.722 1.00 16.17 211 VAL B CA 1
ATOM 4910 C C . VAL B 1 185 ? -17.961 52.654 66.018 1.00 19.44 211 VAL B C 1
ATOM 4911 O O . VAL B 1 185 ? -19.089 52.683 65.471 1.00 18.53 211 VAL B O 1
ATOM 4915 N N . TYR B 1 186 ? -17.182 53.742 66.091 1.00 18.52 212 TYR B N 1
ATOM 4916 C CA . TYR B 1 186 ? -17.586 55.031 65.470 1.00 21.15 212 TYR B CA 1
ATOM 4917 C C . TYR B 1 186 ? -16.749 55.288 64.240 1.00 21.36 212 TYR B C 1
ATOM 4918 O O . TYR B 1 186 ? -15.708 54.644 64.032 1.00 23.04 212 TYR B O 1
ATOM 4927 N N . VAL B 1 187 ? -17.312 56.065 63.283 1.00 20.32 213 VAL B N 1
ATOM 4928 C CA . VAL B 1 187 ? -16.635 56.391 62.051 1.00 21.42 213 VAL B CA 1
ATOM 4929 C C . VAL B 1 187 ? -15.747 57.635 62.385 1.00 22.15 213 VAL B C 1
ATOM 4930 O O . VAL B 1 187 ? -16.147 58.547 63.125 1.00 24.94 213 VAL B O 1
ATOM 4934 N N . ALA B 1 188 ? -14.478 57.523 61.988 1.00 25.55 214 ALA B N 1
ATOM 4935 C CA . ALA B 1 188 ? -13.429 58.481 62.244 1.00 28.56 214 ALA B CA 1
ATOM 4936 C C . ALA B 1 188 ? -13.346 59.360 60.968 1.00 31.82 214 ALA B C 1
ATOM 4937 O O . ALA B 1 188 ? -13.417 58.806 59.845 1.00 32.09 214 ALA B O 1
ATOM 4939 N N . ASP B 1 189 ? -13.116 60.660 61.111 1.00 35.73 215 ASP B N 1
ATOM 4940 C CA . ASP B 1 189 ? -12.720 61.432 59.873 1.00 40.97 215 ASP B CA 1
ATOM 4941 C C . ASP B 1 189 ? -11.335 61.054 59.296 1.00 42.49 215 ASP B C 1
ATOM 4942 O O . ASP B 1 189 ? -10.530 60.363 59.945 1.00 43.06 215 ASP B O 1
ATOM 4947 N N . SER B 1 190 ? -11.083 61.520 58.073 1.00 44.88 216 SER B N 1
ATOM 4948 C CA . SER B 1 190 ? -9.774 61.485 57.402 1.00 46.88 216 SER B CA 1
ATOM 4949 C C . SER B 1 190 ? -8.525 61.814 58.255 1.00 47.14 216 SER B C 1
ATOM 4950 O O . SER B 1 190 ? -7.472 61.233 57.979 1.00 47.06 216 SER B O 1
ATOM 4953 N N . ASN B 1 191 ? -8.641 62.716 59.259 1.00 47.54 217 ASN B N 1
ATOM 4954 C CA . ASN B 1 191 ? -7.540 63.079 60.181 1.00 48.44 217 ASN B CA 1
ATOM 4955 C C . ASN B 1 191 ? -7.309 62.172 61.388 1.00 48.98 217 ASN B C 1
ATOM 4956 O O . ASN B 1 191 ? -6.293 62.277 62.069 1.00 48.31 217 ASN B O 1
ATOM 4961 N N . GLU B 1 192 ? -8.290 61.348 61.714 1.00 48.43 218 GLU B N 1
ATOM 4962 C CA . GLU B 1 192 ? -8.106 60.346 62.745 1.00 48.13 218 GLU B CA 1
ATOM 4963 C C . GLU B 1 192 ? -8.083 58.957 62.138 1.00 46.78 218 GLU B C 1
ATOM 4964 O O . GLU B 1 192 ? -7.516 58.047 62.713 1.00 46.14 218 GLU B O 1
ATOM 4970 N N . ALA B 1 193 ? -8.660 58.824 60.948 1.00 46.49 219 ALA B N 1
ATOM 4971 C CA . ALA B 1 193 ? -8.751 57.557 60.214 1.00 45.93 219 ALA B CA 1
ATOM 4972 C C . ALA B 1 193 ? -7.466 56.747 60.071 1.00 46.83 219 ALA B C 1
ATOM 4973 O O . ALA B 1 193 ? -7.510 55.491 60.121 1.00 45.44 219 ALA B O 1
ATOM 4975 N N . PRO B 1 194 ? -6.317 57.440 59.851 1.00 47.01 220 PRO B N 1
ATOM 4976 C CA . PRO B 1 194 ? -5.075 56.663 59.704 1.00 47.16 220 PRO B CA 1
ATOM 4977 C C . PRO B 1 194 ? -4.547 56.078 61.057 1.00 46.53 220 PRO B C 1
ATOM 4978 O O . PRO B 1 194 ? -3.715 55.177 61.013 1.00 46.91 220 PRO B O 1
ATOM 4982 N N . TYR B 1 195 ? -5.026 56.614 62.193 1.00 45.31 221 TYR B N 1
ATOM 4983 C CA . TYR B 1 195 ? -4.736 56.191 63.592 1.00 44.74 221 TYR B CA 1
ATOM 4984 C C . TYR B 1 195 ? -5.691 55.069 64.110 1.00 43.46 221 TYR B C 1
ATOM 4985 O O . TYR B 1 195 ? -5.502 54.501 65.202 1.00 43.13 221 TYR B O 1
ATOM 4994 N N . CYS B 1 196 ? -6.795 54.858 63.390 1.00 40.49 222 CYS B N 1
ATOM 4995 C CA . CYS B 1 196 ? -7.911 54.025 63.914 1.00 37.37 222 CYS B CA 1
ATOM 4996 C C . CYS B 1 196 ? -7.492 52.607 64.219 1.00 34.78 222 CYS B C 1
ATOM 4997 O O . CYS B 1 196 ? -6.755 51.973 63.447 1.00 34.48 222 CYS B O 1
ATOM 5000 N N . GLN B 1 197 ? -8.020 52.053 65.318 1.00 30.96 223 GLN B N 1
ATOM 5001 C CA . GLN B 1 197 ? -7.840 50.636 65.498 1.00 28.82 223 GLN B CA 1
ATOM 5002 C C . GLN B 1 197 ? -9.299 50.163 65.806 1.00 24.04 223 GLN B C 1
ATOM 5003 O O . GLN B 1 197 ? -9.998 50.817 66.546 1.00 23.75 223 GLN B O 1
ATOM 5009 N N . LEU B 1 198 ? -9.685 49.029 65.266 1.00 23.00 224 LEU B N 1
ATOM 5010 C CA . LEU B 1 198 ? -10.905 48.357 65.702 1.00 22.32 224 LEU B CA 1
ATOM 5011 C C . LEU B 1 198 ? -10.406 47.339 66.715 1.00 19.83 224 LEU B C 1
ATOM 5012 O O . LEU B 1 198 ? -9.630 46.455 66.337 1.00 21.66 224 LEU B O 1
ATOM 5017 N N . ASP B 1 199 ? -10.810 47.387 67.996 1.00 15.02 225 ASP B N 1
ATOM 5018 C CA . ASP B 1 199 ? -10.413 46.437 68.957 1.00 14.20 225 ASP B CA 1
ATOM 5019 C C . ASP B 1 199 ? -11.499 45.385 69.095 1.00 13.70 225 ASP B C 1
ATOM 5020 O O . ASP B 1 199 ? -12.732 45.714 69.016 1.00 14.98 225 ASP B O 1
ATOM 5025 N N . VAL B 1 200 ? -11.057 44.157 69.347 1.00 12.59 226 VAL B N 1
ATOM 5026 C CA . VAL B 1 200 ? -12.029 43.065 69.573 1.00 13.36 226 VAL B CA 1
ATOM 5027 C C . VAL B 1 200 ? -11.624 42.362 70.834 1.00 13.01 226 VAL B C 1
ATOM 5028 O O . VAL B 1 200 ? -10.439 41.948 70.997 1.00 16.64 226 VAL B O 1
ATOM 5032 N N . VAL B 1 201 ? -12.532 42.281 71.793 1.00 10.11 227 VAL B N 1
ATOM 5033 C CA . VAL B 1 201 ? -12.238 41.711 73.124 1.00 10.77 227 VAL B CA 1
ATOM 5034 C C . VAL B 1 201 ? -13.171 40.466 73.249 1.00 11.17 227 VAL B C 1
ATOM 5035 O O . VAL B 1 201 ? -14.377 40.594 73.087 1.00 11.70 227 VAL B O 1
ATOM 5039 N N . VAL B 1 202 ? -12.590 39.294 73.512 1.00 10.31 228 VAL B N 1
ATOM 5040 C CA . VAL B 1 202 ? -13.412 38.086 73.671 1.00 11.46 228 VAL B CA 1
ATOM 5041 C C . VAL B 1 202 ? -13.981 37.988 75.077 1.00 12.59 228 VAL B C 1
ATOM 5042 O O . VAL B 1 202 ? -13.187 38.163 76.095 1.00 14.35 228 VAL B O 1
ATOM 5046 N N . HIS B 1 203 ? -15.286 37.726 75.169 1.00 11.05 229 HIS B N 1
ATOM 5047 C CA . HIS B 1 203 ? -15.900 37.298 76.473 1.00 10.10 229 HIS B CA 1
ATOM 5048 C C . HIS B 1 203 ? -16.463 35.895 76.291 1.00 11.19 229 HIS B C 1
ATOM 5049 O O . HIS B 1 203 ? -16.484 35.338 75.135 1.00 13.25 229 HIS B O 1
ATOM 5056 N N . ASP B 1 204 ? -16.910 35.317 77.407 1.00 9.27 230 ASP B N 1
ATOM 5057 C CA . ASP B 1 204 ? -17.411 33.922 77.366 1.00 10.35 230 ASP B CA 1
ATOM 5058 C C . ASP B 1 204 ? -18.566 33.729 76.381 1.00 11.71 230 ASP B C 1
ATOM 5059 O O . ASP B 1 204 ? -19.363 34.673 76.097 1.00 11.77 230 ASP B O 1
ATOM 5064 N N . ASN B 1 205 ? -18.674 32.489 75.967 1.00 10.75 231 ASN B N 1
ATOM 5065 C CA . ASN B 1 205 ? -19.828 32.034 75.124 1.00 12.90 231 ASN B CA 1
ATOM 5066 C C . ASN B 1 205 ? -19.973 32.769 73.770 1.00 12.25 231 ASN B C 1
ATOM 5067 O O . ASN B 1 205 ? -21.088 33.100 73.288 1.00 12.67 231 ASN B O 1
ATOM 5072 N N . ASN B 1 206 ? -18.821 32.970 73.116 1.00 8.34 232 ASN B N 1
ATOM 5073 C CA . ASN B 1 206 ? -18.790 33.604 71.785 1.00 9.24 232 ASN B CA 1
ATOM 5074 C C . ASN B 1 206 ? -19.493 34.912 71.762 1.00 10.39 232 ASN B C 1
ATOM 5075 O O . ASN B 1 206 ? -20.245 35.246 70.821 1.00 10.43 232 ASN B O 1
ATOM 5080 N N . ARG B 1 207 ? -19.146 35.770 72.772 1.00 9.60 233 ARG B N 1
ATOM 5081 C CA . ARG B 1 207 ? -19.622 37.137 72.706 1.00 9.12 233 ARG B CA 1
ATOM 5082 C C . ARG B 1 207 ? -18.385 37.994 72.467 1.00 9.41 233 ARG B C 1
ATOM 5083 O O . ARG B 1 207 ? -17.411 37.860 73.246 1.00 12.22 233 ARG B O 1
ATOM 5091 N N . TYR B 1 208 ? -18.414 38.833 71.477 1.00 8.59 234 TYR B N 1
ATOM 5092 C CA . TYR B 1 208 ? -17.268 39.624 71.078 1.00 8.84 234 TYR B CA 1
ATOM 5093 C C . TYR B 1 208 ? -17.597 41.068 71.299 1.00 10.92 234 TYR B C 1
ATOM 5094 O O . TYR B 1 208 ? -18.509 41.594 70.651 1.00 11.17 234 TYR B O 1
ATOM 5103 N N . GLN B 1 209 ? -16.767 41.802 72.062 1.00 11.07 235 GLN B N 1
ATOM 5104 C CA . GLN B 1 209 ? -16.936 43.224 72.284 1.00 11.84 235 GLN B CA 1
ATOM 5105 C C . GLN B 1 209 ? -16.095 43.968 71.286 1.00 13.53 235 GLN B C 1
ATOM 5106 O O . GLN B 1 209 ? -14.921 43.712 71.192 1.00 15.21 235 GLN B O 1
ATOM 5112 N N . VAL B 1 210 ? -16.686 44.893 70.527 1.00 13.28 236 VAL B N 1
ATOM 5113 C CA . VAL B 1 210 ? -15.951 45.742 69.586 1.00 15.23 236 VAL B CA 1
ATOM 5114 C C . VAL B 1 210 ? -15.864 47.160 70.170 1.00 16.62 236 VAL B C 1
ATOM 5115 O O . VAL B 1 210 ? -16.760 47.625 70.961 1.00 16.79 236 VAL B O 1
ATOM 5119 N N . LYS B 1 211 ? -14.762 47.833 69.845 1.00 16.43 237 LYS B N 1
ATOM 5120 C CA . LYS B 1 211 ? -14.520 49.174 70.354 1.00 17.33 237 LYS B CA 1
ATOM 5121 C C . LYS B 1 211 ? -13.638 49.829 69.300 1.00 15.67 237 LYS B C 1
ATOM 5122 O O . LYS B 1 211 ? -13.032 49.129 68.494 1.00 17.43 237 LYS B O 1
ATOM 5128 N N . GLY B 1 212 ? -13.573 51.167 69.316 1.00 18.77 238 GLY B N 1
ATOM 5129 C CA . GLY B 1 212 ? -12.650 51.763 68.378 1.00 16.97 238 GLY B CA 1
ATOM 5130 C C . GLY B 1 212 ? -13.391 52.425 67.230 1.00 18.28 238 GLY B C 1
ATOM 5131 O O . GLY B 1 212 ? -14.532 52.846 67.393 1.00 18.51 238 GLY B O 1
ATOM 5132 N N . CYS B 1 213 ? -12.651 52.552 66.150 1.00 18.36 239 CYS B N 1
ATOM 5133 C CA . CYS B 1 213 ? -13.127 53.269 64.920 1.00 21.06 239 CYS B CA 1
ATOM 5134 C C . CYS B 1 213 ? -12.661 52.732 63.634 1.00 21.83 239 CYS B C 1
ATOM 5135 O O . CYS B 1 213 ? -11.790 51.909 63.578 1.00 23.04 239 CYS B O 1
ATOM 5138 N N . LEU B 1 214 ? -13.290 53.243 62.531 1.00 19.84 240 LEU B N 1
ATOM 5139 C CA . LEU B 1 214 ? -13.070 52.800 61.197 1.00 21.50 240 LEU B CA 1
ATOM 5140 C C . LEU B 1 214 ? -13.306 54.075 60.338 1.00 22.85 240 LEU B C 1
ATOM 5141 O O . LEU B 1 214 ? -14.013 55.045 60.731 1.00 24.11 240 LEU B O 1
ATOM 5146 N N . ALA B 1 215 ? -12.626 54.083 59.198 1.00 26.38 241 ALA B N 1
ATOM 5147 C CA . ALA B 1 215 ? -12.734 55.228 58.307 1.00 27.20 241 ALA B CA 1
ATOM 5148 C C . ALA B 1 215 ? -14.088 54.980 57.629 1.00 25.79 241 ALA B C 1
ATOM 5149 O O . ALA B 1 215 ? -14.483 53.850 57.470 1.00 24.57 241 ALA B O 1
ATOM 5151 N N . ARG B 1 216 ? -14.784 56.041 57.189 1.00 24.94 242 ARG B N 1
ATOM 5152 C CA . ARG B 1 216 ? -15.959 55.737 56.350 1.00 26.37 242 ARG B CA 1
ATOM 5153 C C . ARG B 1 216 ? -15.720 54.800 55.161 1.00 26.84 242 ARG B C 1
ATOM 5154 O O . ARG B 1 216 ? -14.709 54.872 54.465 1.00 29.09 242 ARG B O 1
ATOM 5162 N N . GLN B 1 217 ? -16.659 53.933 54.871 1.00 26.09 243 GLN B N 1
ATOM 5163 C CA . GLN B 1 217 ? -16.683 53.142 53.658 1.00 26.56 243 GLN B CA 1
ATOM 5164 C C . GLN B 1 217 ? -18.128 53.181 53.058 1.00 29.15 243 GLN B C 1
ATOM 5165 O O . GLN B 1 217 ? -19.157 52.998 53.771 1.00 25.73 243 GLN B O 1
ATOM 5171 N N . TYR B 1 218 ? -18.224 53.446 51.758 1.00 29.31 244 TYR B N 1
ATOM 5172 C CA . TYR B 1 218 ? -19.573 53.644 51.191 1.00 27.75 244 TYR B CA 1
ATOM 5173 C C . TYR B 1 218 ? -20.345 52.418 51.097 1.00 28.06 244 TYR B C 1
ATOM 5174 O O . TYR B 1 218 ? -21.584 52.406 51.259 1.00 28.18 244 TYR B O 1
ATOM 5183 N N . LYS B 1 219 ? -19.653 51.328 50.844 1.00 26.16 245 LYS B N 1
ATOM 5184 C CA . LYS B 1 219 ? -20.339 50.146 50.551 1.00 28.30 245 LYS B CA 1
ATOM 5185 C C . LYS B 1 219 ? -20.304 49.360 51.891 1.00 29.69 245 LYS B C 1
ATOM 5186 O O . LYS B 1 219 ? -19.277 49.451 52.578 1.00 29.82 245 LYS B O 1
ATOM 5192 N N . PRO B 1 220 ? -21.374 48.617 52.225 1.00 30.40 246 PRO B N 1
ATOM 5193 C CA . PRO B 1 220 ? -21.452 47.619 53.316 1.00 31.12 246 PRO B CA 1
ATOM 5194 C C . PRO B 1 220 ? -20.451 46.464 53.066 1.00 30.22 246 PRO B C 1
ATOM 5195 O O . PRO B 1 220 ? -20.263 46.042 51.908 1.00 27.07 246 PRO B O 1
ATOM 5199 N N . PHE B 1 221 ? -19.794 45.960 54.120 1.00 25.99 247 PHE B N 1
ATOM 5200 C CA . PHE B 1 221 ? -18.763 44.955 53.892 1.00 25.43 247 PHE B CA 1
ATOM 5201 C C . PHE B 1 221 ? -18.843 43.961 55.050 1.00 24.54 247 PHE B C 1
ATOM 5202 O O . PHE B 1 221 ? -19.566 44.223 56.018 1.00 24.63 247 PHE B O 1
ATOM 5210 N N . GLY B 1 222 ? -18.171 42.830 54.939 1.00 23.88 248 GLY B N 1
ATOM 5211 C CA . GLY B 1 222 ? -18.240 41.772 55.969 1.00 21.86 248 GLY B CA 1
ATOM 5212 C C . GLY B 1 222 ? -16.847 41.735 56.609 1.00 22.14 248 GLY B C 1
ATOM 5213 O O . GLY B 1 222 ? -15.818 42.079 55.977 1.00 22.87 248 GLY B O 1
ATOM 5214 N N . LEU B 1 223 ? -16.800 41.452 57.922 1.00 20.42 249 LEU B N 1
ATOM 5215 C CA . LEU B 1 223 ? -15.480 41.219 58.565 1.00 18.55 249 LEU B CA 1
ATOM 5216 C C . LEU B 1 223 ? -15.548 39.855 59.162 1.00 15.94 249 LEU B C 1
ATOM 5217 O O . LEU B 1 223 ? -16.547 39.562 59.784 1.00 14.12 249 LEU B O 1
ATOM 5222 N N . SER B 1 224 ? -14.494 39.053 58.957 1.00 16.55 250 SER B N 1
ATOM 5223 C CA . SER B 1 224 ? -14.498 37.648 59.463 1.00 15.46 250 SER B CA 1
ATOM 5224 C C . SER B 1 224 ? -13.819 37.545 60.819 1.00 14.20 250 SER B C 1
ATOM 5225 O O . SER B 1 224 ? -12.980 38.354 61.093 1.00 15.84 250 SER B O 1
ATOM 5228 N N . PHE B 1 225 ? -14.280 36.613 61.651 1.00 11.36 251 PHE B N 1
ATOM 5229 C CA . PHE B 1 225 ? -13.698 36.369 62.979 1.00 11.94 251 PHE B CA 1
ATOM 5230 C C . PHE B 1 225 ? -13.572 34.947 63.249 1.00 13.53 251 PHE B C 1
ATOM 5231 O O . PHE B 1 225 ? -14.332 34.116 62.759 1.00 14.79 251 PHE B O 1
ATOM 5239 N N . ALA B 1 226 ? -12.650 34.560 64.107 1.00 11.67 252 ALA B N 1
ATOM 5240 C CA . ALA B 1 226 ? -12.625 33.284 64.639 1.00 10.12 252 ALA B CA 1
ATOM 5241 C C . ALA B 1 226 ? -13.582 32.934 65.757 1.00 10.14 252 ALA B C 1
ATOM 5242 O O . ALA B 1 226 ? -13.660 33.630 66.748 1.00 10.73 252 ALA B O 1
ATOM 5244 N N . VAL B 1 227 ? -14.240 31.763 65.636 1.00 9.76 253 VAL B N 1
ATOM 5245 C CA . VAL B 1 227 ? -15.035 31.264 66.772 1.00 10.19 253 VAL B CA 1
ATOM 5246 C C . VAL B 1 227 ? -14.104 30.933 67.965 1.00 10.64 253 VAL B C 1
ATOM 5247 O O . VAL B 1 227 ? -13.033 30.361 67.786 1.00 11.94 253 VAL B O 1
ATOM 5251 N N . GLN B 1 228 ? -14.511 31.356 69.165 1.00 10.26 254 GLN B N 1
ATOM 5252 C CA . GLN B 1 228 ? -13.665 31.103 70.343 1.00 10.66 254 GLN B CA 1
ATOM 5253 C C . GLN B 1 228 ? -13.990 29.861 71.123 1.00 13.12 254 GLN B C 1
ATOM 5254 O O . GLN B 1 228 ? -13.096 29.063 71.423 1.00 13.66 254 GLN B O 1
ATOM 5260 N N . ASN B 1 229 ? -15.267 29.677 71.465 1.00 12.11 255 ASN B N 1
ATOM 5261 C CA . ASN B 1 229 ? -15.692 28.507 72.196 1.00 11.22 255 ASN B CA 1
ATOM 5262 C C . ASN B 1 229 ? -16.301 27.525 71.190 1.00 11.97 255 ASN B C 1
ATOM 5263 O O . ASN B 1 229 ? -17.436 27.686 70.734 1.00 11.46 255 ASN B O 1
ATOM 5268 N N . THR B 1 230 ? -15.453 26.598 70.744 1.00 10.22 256 THR B N 1
ATOM 5269 C CA . THR B 1 230 ? -15.870 25.707 69.648 1.00 10.71 256 THR B CA 1
ATOM 5270 C C . THR B 1 230 ? -16.899 24.659 70.057 1.00 11.72 256 THR B C 1
ATOM 5271 O O . THR B 1 230 ? -17.729 24.233 69.189 1.00 12.84 256 THR B O 1
ATOM 5275 N N . ASP B 1 231 ? -16.855 24.234 71.310 1.00 12.08 257 ASP B N 1
ATOM 5276 C CA . ASP B 1 231 ? -17.857 23.275 71.806 1.00 11.45 257 ASP B CA 1
ATOM 5277 C C . ASP B 1 231 ? -19.228 23.997 71.887 1.00 13.82 257 ASP B C 1
ATOM 5278 O O . ASP B 1 231 ? -20.250 23.427 71.490 1.00 14.35 257 ASP B O 1
ATOM 5283 N N . ALA B 1 232 ? -19.307 25.201 72.447 1.00 11.14 258 ALA B N 1
ATOM 5284 C CA . ALA B 1 232 ? -20.603 25.893 72.487 1.00 11.34 258 ALA B CA 1
ATOM 5285 C C . ALA B 1 232 ? -21.133 26.175 71.073 1.00 12.50 258 ALA B C 1
ATOM 5286 O O . ALA B 1 232 ? -22.355 26.068 70.828 1.00 14.20 258 ALA B O 1
ATOM 5288 N N . TYR B 1 233 ? -20.262 26.564 70.134 1.00 11.09 259 TYR B N 1
ATOM 5289 C CA . TYR B 1 233 ? -20.715 26.877 68.778 1.00 10.98 259 TYR B CA 1
ATOM 5290 C C . TYR B 1 233 ? -21.246 25.583 68.136 1.00 11.92 259 TYR B C 1
ATOM 5291 O O . TYR B 1 233 ? -22.332 25.625 67.577 1.00 12.65 259 TYR B O 1
ATOM 5300 N N . ALA B 1 234 ? -20.510 24.478 68.250 1.00 13.78 260 ALA B N 1
ATOM 5301 C CA . ALA B 1 234 ? -21.007 23.228 67.641 1.00 13.52 260 ALA B CA 1
ATOM 5302 C C . ALA B 1 234 ? -22.323 22.757 68.280 1.00 14.53 260 ALA B C 1
ATOM 5303 O O . ALA B 1 234 ? -23.208 22.319 67.545 1.00 14.65 260 ALA B O 1
ATOM 5305 N N . ALA B 1 235 ? -22.455 22.852 69.585 1.00 14.67 261 ALA B N 1
ATOM 5306 C CA . ALA B 1 235 ? -23.661 22.406 70.254 1.00 15.45 261 ALA B CA 1
ATOM 5307 C C . ALA B 1 235 ? -24.841 23.269 69.794 1.00 16.87 261 ALA B C 1
ATOM 5308 O O . ALA B 1 235 ? -25.959 22.699 69.601 1.00 16.17 261 ALA B O 1
ATOM 5310 N N . ALA B 1 236 ? -24.643 24.560 69.611 1.00 13.32 262 ALA B N 1
ATOM 5311 C CA . ALA B 1 236 ? -25.697 25.495 69.144 1.00 14.11 262 ALA B CA 1
ATOM 5312 C C . ALA B 1 236 ? -26.100 25.112 67.702 1.00 13.44 262 ALA B C 1
ATOM 5313 O O . ALA B 1 236 ? -27.305 25.110 67.406 1.00 14.31 262 ALA B O 1
ATOM 5315 N N . ILE B 1 237 ? -25.133 24.865 66.815 1.00 12.71 263 ILE B N 1
ATOM 5316 C CA . ILE B 1 237 ? -25.461 24.501 65.457 1.00 14.00 263 ILE B CA 1
ATOM 5317 C C . ILE B 1 237 ? -26.198 23.163 65.454 1.00 14.57 263 ILE B C 1
ATOM 5318 O O . ILE B 1 237 ? -27.194 23.040 64.740 1.00 15.26 263 ILE B O 1
ATOM 5323 N N . ILE B 1 238 ? -25.699 22.177 66.179 1.00 13.22 264 ILE B N 1
ATOM 5324 C CA . ILE B 1 238 ? -26.403 20.835 66.251 1.00 15.38 264 ILE B CA 1
ATOM 5325 C C . ILE B 1 238 ? -27.876 21.021 66.642 1.00 17.91 264 ILE B C 1
ATOM 5326 O O . ILE B 1 238 ? -28.791 20.450 66.010 1.00 17.06 264 ILE B O 1
ATOM 5331 N N . GLN B 1 239 ? -28.136 21.811 67.661 1.00 16.98 265 GLN B N 1
ATOM 5332 C CA . GLN B 1 239 ? -29.564 21.984 68.048 1.00 17.82 265 GLN B CA 1
ATOM 5333 C C . GLN B 1 239 ? -30.370 22.740 66.975 1.00 17.31 265 GLN B C 1
ATOM 5334 O O . GLN B 1 239 ? -31.591 22.365 66.801 1.00 17.64 265 GLN B O 1
ATOM 5340 N N . ARG B 1 240 ? -29.833 23.734 66.281 1.00 14.70 266 ARG B N 1
ATOM 5341 C CA . ARG B 1 240 ? -30.515 24.385 65.141 1.00 13.70 266 ARG B CA 1
ATOM 5342 C C . ARG B 1 240 ? -30.837 23.353 64.080 1.00 16.47 266 ARG B C 1
ATOM 5343 O O . ARG B 1 240 ? -31.919 23.387 63.508 1.00 18.82 266 ARG B O 1
ATOM 5351 N N . GLN B 1 241 ? -29.899 22.439 63.865 1.00 16.38 267 GLN B N 1
ATOM 5352 C CA . GLN B 1 241 ? -30.066 21.462 62.791 1.00 18.09 267 GLN B CA 1
ATOM 5353 C C . GLN B 1 241 ? -31.096 20.413 63.187 1.00 17.62 267 GLN B C 1
ATOM 5354 O O . GLN B 1 241 ? -31.839 19.993 62.264 1.00 19.79 267 GLN B O 1
ATOM 5360 N N . LEU B 1 242 ? -31.145 19.973 64.443 1.00 16.71 268 LEU B N 1
ATOM 5361 C CA . LEU B 1 242 ? -32.116 18.959 64.830 1.00 19.20 268 LEU B CA 1
ATOM 5362 C C . LEU B 1 242 ? -33.521 19.576 64.604 1.00 21.83 268 LEU B C 1
ATOM 5363 O O . LEU B 1 242 ? -34.462 18.854 64.104 1.00 20.46 268 LEU B O 1
ATOM 5368 N N . ARG B 1 243 ? -33.641 20.879 64.917 1.00 21.29 269 ARG B N 1
ATOM 5369 C CA . ARG B 1 243 ? -34.943 21.557 64.676 1.00 21.93 269 ARG B CA 1
ATOM 5370 C C . ARG B 1 243 ? -35.307 21.574 63.230 1.00 22.10 269 ARG B C 1
ATOM 5371 O O . ARG B 1 243 ? -36.485 21.304 62.904 1.00 23.35 269 ARG B O 1
ATOM 5379 N N . LYS B 1 244 ? -34.381 21.969 62.372 1.00 21.18 270 LYS B N 1
ATOM 5380 C CA . LYS B 1 244 ? -34.641 21.978 60.948 1.00 21.77 270 LYS B CA 1
ATOM 5381 C C . LYS B 1 244 ? -35.037 20.568 60.469 1.00 23.65 270 LYS B C 1
ATOM 5382 O O . LYS B 1 244 ? -35.917 20.434 59.598 1.00 22.91 270 LYS B O 1
ATOM 5388 N N . LEU B 1 245 ? -34.451 19.537 61.062 1.00 23.52 271 LEU B N 1
ATOM 5389 C CA . LEU B 1 245 ? -34.731 18.124 60.611 1.00 23.52 271 LEU B CA 1
ATOM 5390 C C . LEU B 1 245 ? -36.050 17.611 61.179 1.00 25.63 271 LEU B C 1
ATOM 5391 O O . LEU B 1 245 ? -36.512 16.464 60.838 1.00 25.66 271 LEU B O 1
ATOM 5396 N N . GLY B 1 246 ? -36.689 18.394 62.051 1.00 25.01 272 GLY B N 1
ATOM 5397 C CA . GLY B 1 246 ? -37.834 17.896 62.808 1.00 24.98 272 GLY B CA 1
ATOM 5398 C C . GLY B 1 246 ? -37.581 16.868 63.849 1.00 26.21 272 GLY B C 1
ATOM 5399 O O . GLY B 1 246 ? -38.496 16.099 64.176 1.00 27.86 272 GLY B O 1
ATOM 5400 N N . ILE B 1 247 ? -36.334 16.731 64.344 1.00 25.16 273 ILE B N 1
ATOM 5401 C CA . ILE B 1 247 ? -36.102 15.819 65.423 1.00 24.72 273 ILE B CA 1
ATOM 5402 C C . ILE B 1 247 ? -36.224 16.564 66.704 1.00 26.11 273 ILE B C 1
ATOM 5403 O O . ILE B 1 247 ? -35.400 17.457 67.024 1.00 23.77 273 ILE B O 1
ATOM 5408 N N . GLU B 1 248 ? -37.231 16.202 67.456 1.00 25.35 274 GLU B N 1
ATOM 5409 C CA . GLU B 1 248 ? -37.503 16.847 68.714 1.00 26.14 274 GLU B CA 1
ATOM 5410 C C . GLU B 1 248 ? -36.415 16.626 69.720 1.00 25.40 274 GLU B C 1
ATOM 5411 O O . GLU B 1 248 ? -35.950 15.506 69.935 1.00 27.64 274 GLU B O 1
ATOM 5417 N N . PHE B 1 249 ? -35.963 17.717 70.356 1.00 25.33 275 PHE B N 1
ATOM 5418 C CA . PHE B 1 249 ? -34.862 17.592 71.310 1.00 25.78 275 PHE B CA 1
ATOM 5419 C C . PHE B 1 249 ? -35.082 18.606 72.361 1.00 27.16 275 PHE B C 1
ATOM 5420 O O . PHE B 1 249 ? -35.284 19.755 72.049 1.00 28.69 275 PHE B O 1
ATOM 5428 N N . ASN B 1 250 ? -35.041 18.194 73.607 1.00 29.84 276 ASN B N 1
ATOM 5429 C CA . ASN B 1 250 ? -35.314 19.125 74.696 1.00 30.40 276 ASN B CA 1
ATOM 5430 C C . ASN B 1 250 ? -34.340 18.982 75.830 1.00 31.17 276 ASN B C 1
ATOM 5431 O O . ASN B 1 250 ? -34.701 19.262 76.971 1.00 33.07 276 ASN B O 1
ATOM 5436 N N . GLY B 1 251 ? -33.116 18.515 75.601 1.00 29.54 277 GLY B N 1
ATOM 5437 C CA . GLY B 1 251 ? -32.232 18.228 76.713 1.00 27.67 277 GLY B CA 1
ATOM 5438 C C . GLY B 1 251 ? -31.122 19.261 76.879 1.00 27.32 277 GLY B C 1
ATOM 5439 O O . GLY B 1 251 ? -31.142 20.326 76.246 1.00 30.44 277 GLY B O 1
ATOM 5440 N N . LYS B 1 252 ? -30.166 18.935 77.737 1.00 26.47 278 LYS B N 1
ATOM 5441 C CA . LYS B 1 252 ? -29.042 19.805 78.015 1.00 27.44 278 LYS B CA 1
ATOM 5442 C C . LYS B 1 252 ? -27.879 19.432 77.083 1.00 24.81 278 LYS B C 1
ATOM 5443 O O . LYS B 1 252 ? -27.861 18.329 76.477 1.00 26.01 278 LYS B O 1
ATOM 5449 N N . VAL B 1 253 ? -26.886 20.321 77.045 1.00 23.97 279 VAL B N 1
ATOM 5450 C CA . VAL B 1 253 ? -25.568 20.095 76.424 1.00 23.13 279 VAL B CA 1
ATOM 5451 C C . VAL B 1 253 ? -24.598 19.681 77.504 1.00 23.23 279 VAL B C 1
ATOM 5452 O O . VAL B 1 253 ? -24.365 20.400 78.519 1.00 23.93 279 VAL B O 1
ATOM 5456 N N . LEU B 1 254 ? -24.002 18.514 77.312 1.00 22.90 280 LEU B N 1
ATOM 5457 C CA . LEU B 1 254 ? -22.975 17.967 78.227 1.00 22.42 280 LEU B CA 1
ATOM 5458 C C . LEU B 1 254 ? -21.618 17.889 77.505 1.00 22.71 280 LEU B C 1
ATOM 5459 O O . LEU B 1 254 ? -21.538 17.416 76.338 1.00 21.52 280 LEU B O 1
ATOM 5464 N N . LEU B 1 255 ? -20.557 18.265 78.232 1.00 23.39 281 LEU B N 1
ATOM 5465 C CA . LEU B 1 255 ? -19.204 18.352 77.651 1.00 22.82 281 LEU B CA 1
ATOM 5466 C C . LEU B 1 255 ? -18.232 17.612 78.520 1.00 24.32 281 LEU B C 1
ATOM 5467 O O . LEU B 1 255 ? -17.373 18.227 79.127 1.00 25.58 281 LEU B O 1
ATOM 5472 N N . PRO B 1 256 ? -18.332 16.280 78.554 1.00 24.18 282 PRO B N 1
ATOM 5473 C CA . PRO B 1 256 ? -17.394 15.522 79.333 1.00 26.87 282 PRO B CA 1
ATOM 5474 C C . PRO B 1 256 ? -16.019 15.500 78.715 1.00 27.98 282 PRO B C 1
ATOM 5475 O O . PRO B 1 256 ? -15.852 15.731 77.523 1.00 28.08 282 PRO B O 1
ATOM 5479 N N . GLN B 1 257 ? -15.034 15.173 79.513 1.00 29.14 283 GLN B N 1
ATOM 5480 C CA . GLN B 1 257 ? -13.676 15.132 79.001 1.00 29.98 283 GLN B CA 1
ATOM 5481 C C . GLN B 1 257 ? -13.242 13.777 78.473 1.00 30.17 283 GLN B C 1
ATOM 5482 O O . GLN B 1 257 ? -12.341 13.698 77.644 1.00 31.33 283 GLN B O 1
ATOM 5488 N N . LYS B 1 258 ? -13.879 12.698 78.901 1.00 29.47 284 LYS B N 1
ATOM 5489 C CA . LYS B 1 258 ? -13.437 11.377 78.491 1.00 29.70 284 LYS B CA 1
ATOM 5490 C C . LYS B 1 258 ? -14.151 10.906 77.262 1.00 27.66 284 LYS B C 1
ATOM 5491 O O . LYS B 1 258 ? -15.193 11.457 76.905 1.00 28.81 284 LYS B O 1
ATOM 5497 N N . PRO B 1 259 ? -13.632 9.847 76.641 1.00 26.39 285 PRO B N 1
ATOM 5498 C CA . PRO B 1 259 ? -14.262 9.196 75.500 1.00 27.35 285 PRO B CA 1
ATOM 5499 C C . PRO B 1 259 ? -15.625 8.687 75.950 1.00 26.80 285 PRO B C 1
ATOM 5500 O O . PRO B 1 259 ? -15.765 8.280 77.108 1.00 29.48 285 PRO B O 1
ATOM 5504 N N . GLN B 1 260 ? -16.605 8.797 75.092 1.00 27.20 286 GLN B N 1
ATOM 5505 C CA . GLN B 1 260 ? -17.973 8.412 75.402 1.00 27.32 286 GLN B CA 1
ATOM 5506 C C . GLN B 1 260 ? -18.294 7.155 74.633 1.00 29.15 286 GLN B C 1
ATOM 5507 O O . GLN B 1 260 ? -18.295 7.155 73.406 1.00 30.91 286 GLN B O 1
ATOM 5513 N N . GLN B 1 261 ? -18.555 6.075 75.350 1.00 31.10 287 GLN B N 1
ATOM 5514 C CA . GLN B 1 261 ? -18.794 4.784 74.667 1.00 32.98 287 GLN B CA 1
ATOM 5515 C C . GLN B 1 261 ? -20.234 4.707 74.206 1.00 30.37 287 GLN B C 1
ATOM 5516 O O . GLN B 1 261 ? -21.112 5.215 74.829 1.00 31.23 287 GLN B O 1
ATOM 5522 N N . GLY B 1 262 ? -20.473 4.122 73.070 1.00 29.93 288 GLY B N 1
ATOM 5523 C CA . GLY B 1 262 ? -21.866 3.943 72.718 1.00 30.52 288 GLY B CA 1
ATOM 5524 C C . GLY B 1 262 ? -21.995 3.205 71.428 1.00 31.27 288 GLY B C 1
ATOM 5525 O O . GLY B 1 262 ? -21.010 2.884 70.774 1.00 32.82 288 GLY B O 1
ATOM 5526 N N . GLN B 1 263 ? -23.222 2.923 71.040 1.00 30.05 289 GLN B N 1
ATOM 5527 C CA . GLN B 1 263 ? -23.387 2.242 69.821 1.00 31.00 289 GLN B CA 1
ATOM 5528 C C . GLN B 1 263 ? -23.368 3.253 68.686 1.00 29.27 289 GLN B C 1
ATOM 5529 O O . GLN B 1 263 ? -24.071 4.274 68.726 1.00 29.26 289 GLN B O 1
ATOM 5535 N N . LEU B 1 264 ? -22.632 2.915 67.636 1.00 28.79 290 LEU B N 1
ATOM 5536 C CA . LEU B 1 264 ? -22.521 3.743 66.445 1.00 27.71 290 LEU B CA 1
ATOM 5537 C C . LEU B 1 264 ? -23.828 3.862 65.646 1.00 29.23 290 LEU B C 1
ATOM 5538 O O . LEU B 1 264 ? -24.374 2.812 65.214 1.00 29.37 290 LEU B O 1
ATOM 5543 N N . LEU B 1 265 ? -24.364 5.084 65.460 1.00 26.18 291 LEU B N 1
ATOM 5544 C CA . LEU B 1 265 ? -25.504 5.331 64.607 1.00 23.96 291 LEU B CA 1
ATOM 5545 C C . LEU B 1 265 ? -25.180 5.765 63.205 1.00 24.00 291 LEU B C 1
ATOM 5546 O O . LEU B 1 265 ? -25.834 5.349 62.270 1.00 24.03 291 LEU B O 1
ATOM 5551 N N . ALA B 1 266 ? -24.172 6.637 63.022 1.00 20.00 292 ALA B N 1
ATOM 5552 C CA . ALA B 1 266 ? -23.851 7.094 61.715 1.00 19.60 292 ALA B CA 1
ATOM 5553 C C . ALA B 1 266 ? -22.449 7.768 61.847 1.00 19.96 292 ALA B C 1
ATOM 5554 O O . ALA B 1 266 ? -22.022 8.152 62.969 1.00 21.16 292 ALA B O 1
ATOM 5556 N N . LYS B 1 267 ? -21.787 7.878 60.708 1.00 20.66 293 LYS B N 1
ATOM 5557 C CA . LYS B 1 267 ? -20.439 8.516 60.699 1.00 20.75 293 LYS B CA 1
ATOM 5558 C C . LYS B 1 267 ? -20.231 9.219 59.427 1.00 19.27 293 LYS B C 1
ATOM 5559 O O . LYS B 1 267 ? -20.747 8.847 58.394 1.00 23.93 293 LYS B O 1
ATOM 5565 N N . HIS B 1 268 ? -19.436 10.315 59.425 1.00 15.80 294 HIS B N 1
ATOM 5566 C CA . HIS B 1 268 ? -19.074 11.053 58.252 1.00 14.81 294 HIS B CA 1
ATOM 5567 C C . HIS B 1 268 ? -17.538 11.002 58.243 1.00 17.25 294 HIS B C 1
ATOM 5568 O O . HIS B 1 268 ? -16.894 11.178 59.294 1.00 17.66 294 HIS B O 1
ATOM 5575 N N . LEU B 1 269 ? -16.954 10.740 57.094 1.00 18.10 295 LEU B N 1
ATOM 5576 C CA . LEU B 1 269 ? -15.464 10.654 57.017 1.00 17.61 295 LEU B CA 1
ATOM 5577 C C . LEU B 1 269 ? -14.988 11.761 56.189 1.00 14.52 295 LEU B C 1
ATOM 5578 O O . LEU B 1 269 ? -15.590 12.143 55.080 1.00 15.88 295 LEU B O 1
ATOM 5583 N N . SER B 1 270 ? -13.882 12.423 56.622 1.00 15.90 296 SER B N 1
ATOM 5584 C CA . SER B 1 270 ? -13.359 13.493 55.781 1.00 15.26 296 SER B CA 1
ATOM 5585 C C . SER B 1 270 ? -12.684 12.987 54.432 1.00 15.73 296 SER B C 1
ATOM 5586 O O . SER B 1 270 ? -12.446 11.767 54.288 1.00 16.75 296 SER B O 1
ATOM 5589 N N . LYS B 1 271 ? -12.330 13.911 53.565 1.00 14.87 297 LYS B N 1
ATOM 5590 C CA . LYS B 1 271 ? -11.433 13.520 52.471 1.00 18.95 297 LYS B CA 1
ATOM 5591 C C . LYS B 1 271 ? -10.146 12.959 53.059 1.00 18.97 297 LYS B C 1
ATOM 5592 O O . LYS B 1 271 ? -9.756 13.282 54.179 1.00 19.26 297 LYS B O 1
ATOM 5598 N N . PRO B 1 272 ? -9.510 12.038 52.325 1.00 17.31 298 PRO B N 1
ATOM 5599 C CA . PRO B 1 272 ? -8.352 11.346 52.956 1.00 16.97 298 PRO B CA 1
ATOM 5600 C C . PRO B 1 272 ? -7.077 12.223 52.968 1.00 16.29 298 PRO B C 1
ATOM 5601 O O . PRO B 1 272 ? -6.991 13.307 52.334 1.00 16.00 298 PRO B O 1
ATOM 5605 N N . LEU B 1 273 ? -6.097 11.748 53.755 1.00 15.04 299 LEU B N 1
ATOM 5606 C CA . LEU B 1 273 ? -4.909 12.562 53.957 1.00 15.94 299 LEU B CA 1
ATOM 5607 C C . LEU B 1 273 ? -4.321 13.280 52.777 1.00 16.44 299 LEU B C 1
ATOM 5608 O O . LEU B 1 273 ? -4.016 14.464 52.856 1.00 16.87 299 LEU B O 1
ATOM 5613 N N . PRO B 1 274 ? -4.141 12.673 51.607 1.00 15.44 300 PRO B N 1
ATOM 5614 C CA . PRO B 1 274 ? -3.475 13.457 50.511 1.00 16.33 300 PRO B CA 1
ATOM 5615 C C . PRO B 1 274 ? -4.186 14.753 50.090 1.00 16.82 300 PRO B C 1
ATOM 5616 O O . PRO B 1 274 ? -3.536 15.773 49.712 1.00 15.39 300 PRO B O 1
ATOM 5620 N N . ASP B 1 275 ? -5.541 14.745 50.133 1.00 14.91 301 ASP B N 1
ATOM 5621 C CA . ASP B 1 275 ? -6.320 15.890 49.829 1.00 15.83 301 ASP B CA 1
ATOM 5622 C C . ASP B 1 275 ? -6.112 16.983 50.910 1.00 12.89 301 ASP B C 1
ATOM 5623 O O . ASP B 1 275 ? -6.015 18.150 50.549 1.00 15.18 301 ASP B O 1
ATOM 5628 N N . LEU B 1 276 ? -6.120 16.532 52.167 1.00 13.31 302 LEU B N 1
ATOM 5629 C CA . LEU B 1 276 ? -5.948 17.491 53.294 1.00 12.58 302 LEU B CA 1
ATOM 5630 C C . LEU B 1 276 ? -4.557 18.078 53.222 1.00 14.20 302 LEU B C 1
ATOM 5631 O O . LEU B 1 276 ? -4.358 19.337 53.369 1.00 12.34 302 LEU B O 1
ATOM 5636 N N . LEU B 1 277 ? -3.567 17.208 52.973 1.00 13.57 303 LEU B N 1
ATOM 5637 C CA . LEU B 1 277 ? -2.179 17.768 52.834 1.00 12.69 303 LEU B CA 1
ATOM 5638 C C . LEU B 1 277 ? -2.031 18.727 51.724 1.00 12.35 303 LEU B C 1
ATOM 5639 O O . LEU B 1 277 ? -1.274 19.687 51.759 1.00 13.33 303 LEU B O 1
ATOM 5644 N N . LYS B 1 278 ? -2.649 18.413 50.543 1.00 13.53 304 LYS B N 1
ATOM 5645 C CA . LYS B 1 278 ? -2.529 19.313 49.438 1.00 12.88 304 LYS B CA 1
ATOM 5646 C C . LYS B 1 278 ? -3.096 20.684 49.720 1.00 13.34 304 LYS B C 1
ATOM 5647 O O . LYS B 1 278 ? -2.477 21.684 49.378 1.00 12.02 304 LYS B O 1
ATOM 5653 N N . LYS B 1 279 ? -4.264 20.722 50.358 1.00 13.86 305 LYS B N 1
ATOM 5654 C CA . LYS B 1 279 ? -4.815 22.000 50.656 1.00 12.47 305 LYS B CA 1
ATOM 5655 C C . LYS B 1 279 ? -3.966 22.687 51.700 1.00 13.08 305 LYS B C 1
ATOM 5656 O O . LYS B 1 279 ? -3.706 23.854 51.572 1.00 14.42 305 LYS B O 1
ATOM 5662 N N . MET B 1 280 ? -3.504 21.936 52.674 1.00 13.63 306 MET B 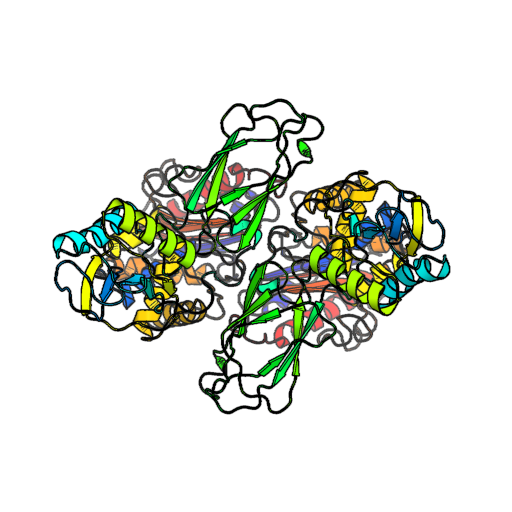N 1
ATOM 5663 C CA . MET B 1 280 ? -2.624 22.545 53.729 1.00 12.87 306 MET B CA 1
ATOM 5664 C C . MET B 1 280 ? -1.442 23.238 53.114 1.00 13.45 306 MET B C 1
ATOM 5665 O O . MET B 1 280 ? -1.061 24.384 53.495 1.00 12.47 306 MET B O 1
ATOM 5670 N N . MET B 1 281 ? -0.723 22.495 52.231 1.00 12.96 307 MET B N 1
ATOM 5671 C CA . MET B 1 281 ? 0.507 23.002 51.648 1.00 12.78 307 MET B CA 1
ATOM 5672 C C . MET B 1 281 ? 0.309 24.110 50.565 1.00 12.39 307 MET B C 1
ATOM 5673 O O . MET B 1 281 ? 1.040 25.063 50.468 1.00 14.31 307 MET B O 1
ATOM 5678 N N . LYS B 1 282 ? -0.716 23.938 49.701 1.00 11.07 308 LYS B N 1
ATOM 5679 C CA . LYS B 1 282 ? -0.946 24.923 48.680 1.00 13.63 308 LYS B CA 1
ATOM 5680 C C . LYS B 1 282 ? -1.396 26.255 49.187 1.00 14.59 308 LYS B C 1
ATOM 5681 O O . LYS B 1 282 ? -0.903 27.300 48.770 1.00 15.95 308 LYS B O 1
ATOM 5687 N N . LYS B 1 283 ? -2.320 26.190 50.143 1.00 13.97 309 LYS B N 1
ATOM 5688 C CA . LYS B 1 283 ? -3.070 27.342 50.620 1.00 16.07 309 LYS B CA 1
ATOM 5689 C C . LYS B 1 283 ? -2.606 27.854 51.983 1.00 14.90 309 LYS B C 1
ATOM 5690 O O . LYS B 1 283 ? -3.051 28.901 52.457 1.00 17.44 309 LYS B O 1
ATOM 5696 N N . SER B 1 284 ? -1.723 27.073 52.590 1.00 14.76 310 SER B N 1
ATOM 5697 C CA . SER B 1 284 ? -1.161 27.399 53.933 1.00 12.60 310 SER B CA 1
ATOM 5698 C C . SER B 1 284 ? -2.233 27.464 55.000 1.00 13.50 310 SER B C 1
ATOM 5699 O O . SER B 1 284 ? -2.462 28.477 55.687 1.00 14.75 310 SER B O 1
ATOM 5702 N N . ASP B 1 285 ? -2.914 26.352 55.129 1.00 13.56 311 ASP B N 1
ATOM 5703 C CA . ASP B 1 285 ? -4.024 26.164 56.050 1.00 11.90 311 ASP B CA 1
ATOM 5704 C C . ASP B 1 285 ? -3.554 25.823 57.453 1.00 10.58 311 ASP B C 1
ATOM 5705 O O . ASP B 1 285 ? -3.175 24.692 57.735 1.00 12.21 311 ASP B O 1
ATOM 5710 N N . ASN B 1 286 ? -3.654 26.841 58.383 1.00 10.35 312 ASN B N 1
ATOM 5711 C CA . ASN B 1 286 ? -3.181 26.551 59.753 1.00 11.60 312 ASN B CA 1
ATOM 5712 C C . ASN B 1 286 ? -3.949 25.512 60.466 1.00 10.90 312 ASN B C 1
ATOM 5713 O O . ASN B 1 286 ? -3.393 24.755 61.312 1.00 13.59 312 ASN B O 1
ATOM 5718 N N . GLN B 1 287 ? -5.313 25.526 60.290 1.00 10.22 313 GLN B N 1
ATOM 5719 C CA . GLN B 1 287 ? -6.112 24.571 60.991 1.00 10.52 313 GLN B CA 1
ATOM 5720 C C . GLN B 1 287 ? -5.855 23.116 60.572 1.00 8.19 313 GLN B C 1
ATOM 5721 O O . GLN B 1 287 ? -5.821 22.186 61.403 1.00 10.96 313 GLN B O 1
ATOM 5727 N N . ILE B 1 288 ? -5.704 22.946 59.267 1.00 10.58 314 ILE B N 1
ATOM 5728 C CA . ILE B 1 288 ? -5.356 21.553 58.824 1.00 10.65 314 ILE B CA 1
ATOM 5729 C C . ILE B 1 288 ? -3.984 21.088 59.448 1.00 8.89 314 ILE B C 1
ATOM 5730 O O . ILE B 1 288 ? -3.877 19.977 59.985 1.00 10.82 314 ILE B O 1
ATOM 5735 N N . ALA B 1 289 ? -3.028 21.999 59.424 1.00 9.64 315 ALA B N 1
ATOM 5736 C CA . ALA B 1 289 ? -1.775 21.692 60.011 1.00 9.01 315 ALA B CA 1
ATOM 5737 C C . ALA B 1 289 ? -1.825 21.321 61.471 1.00 8.91 315 ALA B C 1
ATOM 5738 O O . ALA B 1 289 ? -1.209 20.362 61.864 1.00 9.97 315 ALA B O 1
ATOM 5740 N N . ASP B 1 290 ? -2.475 22.175 62.258 1.00 9.19 316 ASP B N 1
ATOM 5741 C CA . ASP B 1 290 ? -2.485 21.882 63.687 1.00 9.59 316 ASP B CA 1
ATOM 5742 C C . ASP B 1 290 ? -3.396 20.667 64.084 1.00 10.04 316 ASP B C 1
ATOM 5743 O O . ASP B 1 290 ? -3.148 19.954 65.069 1.00 12.30 316 ASP B O 1
ATOM 5748 N N . SER B 1 291 ? -4.504 20.434 63.330 1.00 9.90 317 SER B N 1
ATOM 5749 C CA . SER B 1 291 ? -5.284 19.245 63.493 1.00 12.64 317 SER B CA 1
ATOM 5750 C C . SER B 1 291 ? -4.507 17.983 63.204 1.00 11.14 317 SER B C 1
ATOM 5751 O O . SER B 1 291 ? -4.560 17.059 63.969 1.00 12.39 317 SER B O 1
ATOM 5754 N N . LEU B 1 292 ? -3.815 17.972 62.059 1.00 12.51 318 LEU B N 1
ATOM 5755 C CA . LEU B 1 292 ? -2.953 16.799 61.755 1.00 12.90 318 LEU B CA 1
ATOM 5756 C C . LEU B 1 292 ? -1.894 16.663 62.811 1.00 12.72 318 LEU B C 1
ATOM 5757 O O . LEU B 1 292 ? -1.573 15.519 63.167 1.00 12.21 318 LEU B O 1
ATOM 5762 N N . PHE B 1 293 ? -1.288 17.787 63.229 1.00 11.86 319 PHE B N 1
ATOM 5763 C CA . PHE B 1 293 ? -0.202 17.724 64.232 1.00 12.66 319 PHE B CA 1
ATOM 5764 C C . PHE B 1 293 ? -0.685 16.929 65.452 1.00 12.08 319 PHE B C 1
ATOM 5765 O O . PHE B 1 293 ? -0.019 15.974 65.946 1.00 12.94 319 PHE B O 1
ATOM 5773 N N . ARG B 1 294 ? -1.883 17.209 65.954 1.00 12.18 320 ARG B N 1
ATOM 5774 C CA . ARG B 1 294 ? -2.374 16.481 67.132 1.00 12.33 320 ARG B CA 1
ATOM 5775 C C . ARG B 1 294 ? -2.985 15.116 66.781 1.00 11.16 320 ARG B C 1
ATOM 5776 O O . ARG B 1 294 ? -2.921 14.153 67.585 1.00 12.64 320 ARG B O 1
ATOM 5784 N N . ALA B 1 295 ? -3.504 14.982 65.551 1.00 12.89 321 ALA B N 1
ATOM 5785 C CA . ALA B 1 295 ? -3.977 13.655 65.165 1.00 13.93 321 ALA B CA 1
ATOM 5786 C C . ALA B 1 295 ? -2.818 12.677 64.999 1.00 14.10 321 ALA B C 1
ATOM 5787 O O . ALA B 1 295 ? -2.969 11.528 65.379 1.00 14.51 321 ALA B O 1
ATOM 5789 N N . VAL B 1 296 ? -1.693 13.157 64.539 1.00 12.51 322 VAL B N 1
ATOM 5790 C CA . VAL B 1 296 ? -0.473 12.370 64.530 1.00 13.08 322 VAL B CA 1
ATOM 5791 C C . VAL B 1 296 ? -0.171 11.857 65.936 1.00 15.90 322 VAL B C 1
ATOM 5792 O O . VAL B 1 296 ? 0.026 10.652 66.149 1.00 15.63 322 VAL B O 1
ATOM 5796 N N . ALA B 1 297 ? -0.067 12.783 66.920 1.00 12.04 323 ALA B N 1
ATOM 5797 C CA . ALA B 1 297 ? 0.175 12.267 68.268 1.00 13.45 323 ALA B CA 1
ATOM 5798 C C . ALA B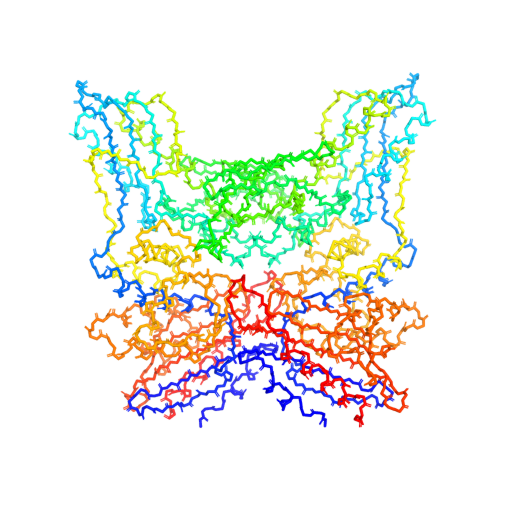 1 297 ? -0.880 11.330 68.789 1.00 14.53 323 ALA B C 1
ATOM 5799 O O . ALA B 1 297 ? -0.526 10.414 69.519 1.00 16.25 323 ALA B O 1
ATOM 5801 N N . PHE B 1 298 ? -2.168 11.606 68.540 1.00 13.83 324 PHE B N 1
ATOM 5802 C CA . PHE B 1 298 ? -3.193 10.754 69.127 1.00 16.07 324 PHE B CA 1
ATOM 5803 C C . PHE B 1 298 ? -3.026 9.334 68.627 1.00 18.57 324 PHE B C 1
ATOM 5804 O O . PHE B 1 298 ? -3.113 8.426 69.404 1.00 18.07 324 PHE B O 1
ATOM 5812 N N . ASN B 1 299 ? -2.731 9.194 67.327 1.00 18.49 325 ASN B N 1
ATOM 5813 C CA . ASN B 1 299 ? -2.601 7.882 66.703 1.00 20.71 325 ASN B CA 1
ATOM 5814 C C . ASN B 1 299 ? -1.280 7.200 67.037 1.00 22.60 325 ASN B C 1
ATOM 5815 O O . ASN B 1 299 ? -1.224 5.985 67.297 1.00 23.31 325 ASN B O 1
ATOM 5820 N N . TYR B 1 300 ? -0.253 7.998 67.199 1.00 21.36 326 TYR B N 1
ATOM 5821 C CA . TYR B 1 300 ? 1.053 7.492 67.409 1.00 22.16 326 TYR B CA 1
ATOM 5822 C C . TYR B 1 300 ? 1.213 6.991 68.867 1.00 23.31 326 TYR B C 1
ATOM 5823 O O . TYR B 1 300 ? 1.846 5.927 69.093 1.00 24.78 326 TYR B O 1
ATOM 5832 N N . TYR B 1 301 ? 0.682 7.739 69.845 1.00 20.96 327 TYR B N 1
ATOM 5833 C CA . TYR B 1 301 ? 0.836 7.436 71.252 1.00 19.40 327 TYR B CA 1
ATOM 5834 C C . TYR B 1 301 ? -0.401 6.780 71.867 1.00 19.24 327 TYR B C 1
ATOM 5835 O O . TYR B 1 301 ? -0.375 6.372 73.037 1.00 20.68 327 TYR B O 1
ATOM 5844 N N . LYS B 1 302 ? -1.525 6.745 71.126 1.00 20.59 328 LYS B N 1
ATOM 5845 C CA . LYS B 1 302 ? -2.789 6.098 71.607 1.00 21.29 328 LYS B CA 1
ATOM 5846 C C . LYS B 1 302 ? -3.229 6.763 72.875 1.00 20.86 328 LYS B C 1
ATOM 5847 O O . LYS B 1 302 ? -3.512 6.110 73.887 1.00 20.55 328 LYS B O 1
ATOM 5853 N N . ARG B 1 303 ? -3.192 8.092 72.903 1.00 19.31 329 ARG B N 1
ATOM 5854 C CA . ARG B 1 303 ? -3.669 8.829 74.065 1.00 17.92 329 ARG B CA 1
ATOM 5855 C C . ARG B 1 303 ? -4.112 10.232 73.605 1.00 17.07 329 ARG B C 1
ATOM 5856 O O . ARG B 1 303 ? -3.608 10.706 72.608 1.00 15.95 329 ARG B O 1
ATOM 5864 N N . PRO B 1 304 ? -4.981 10.918 74.365 1.00 18.38 330 PRO B N 1
ATOM 5865 C CA . PRO B 1 304 ? -5.419 12.265 73.977 1.00 16.10 330 PRO B CA 1
ATOM 5866 C C . PRO B 1 304 ? -4.203 13.203 73.803 1.00 16.92 330 PRO B C 1
ATOM 5867 O O . PRO B 1 304 ? -3.255 13.164 74.619 1.00 17.30 330 PRO B O 1
ATOM 5871 N N . ALA B 1 305 ? -4.269 14.018 72.756 1.00 13.94 331 ALA B N 1
ATOM 5872 C CA . ALA B 1 305 ? -3.125 14.766 72.349 1.00 15.06 331 ALA B CA 1
ATOM 5873 C C . ALA B 1 305 ? -3.209 16.247 72.660 1.00 14.85 331 ALA B C 1
ATOM 5874 O O . ALA B 1 305 ? -4.109 16.939 72.160 1.00 13.18 331 ALA B O 1
ATOM 5876 N N . SER B 1 306 ? -2.192 16.776 73.368 1.00 13.12 332 SER B N 1
ATOM 5877 C CA . SER B 1 306 ? -2.022 18.231 73.515 1.00 13.56 332 SER B CA 1
ATOM 5878 C C . SER B 1 306 ? -1.009 18.663 72.459 1.00 12.41 332 SER B C 1
ATOM 5879 O O . SER B 1 306 ? -0.402 17.822 71.729 1.00 13.21 332 SER B O 1
ATOM 5882 N N . PHE B 1 307 ? -0.815 19.977 72.324 1.00 11.59 333 PHE B N 1
ATOM 5883 C CA . PHE B 1 307 ? 0.262 20.471 71.411 1.00 10.74 333 PHE B CA 1
ATOM 5884 C C . PHE B 1 307 ? 1.628 19.930 71.855 1.00 12.20 333 PHE B C 1
ATOM 5885 O O . PHE B 1 307 ? 2.467 19.575 70.974 1.00 12.79 333 PHE B O 1
ATOM 5893 N N . GLN B 1 308 ? 1.848 19.740 73.160 1.00 14.48 334 GLN B N 1
ATOM 5894 C CA . GLN B 1 308 ? 3.146 19.206 73.600 1.00 13.89 334 GLN B CA 1
ATOM 5895 C C . GLN B 1 308 ? 3.375 17.776 73.091 1.00 14.46 334 GLN B C 1
ATOM 5896 O O . GLN B 1 308 ? 4.496 17.376 72.687 1.00 14.98 334 GLN B O 1
ATOM 5902 N N . LEU B 1 309 ? 2.307 16.959 73.124 1.00 13.11 335 LEU B N 1
ATOM 5903 C CA . LEU B 1 309 ? 2.445 15.596 72.634 1.00 13.52 335 LEU B CA 1
ATOM 5904 C C . LEU B 1 309 ? 2.601 15.621 71.136 1.00 12.71 335 LEU B C 1
ATOM 5905 O O . LEU B 1 309 ? 3.349 14.789 70.591 1.00 13.84 335 LEU B O 1
ATOM 5910 N N . GLY B 1 310 ? 1.952 16.582 70.448 1.00 13.16 336 GLY B N 1
ATOM 5911 C CA . GLY B 1 310 ? 2.226 16.828 69.001 1.00 12.99 336 GLY B CA 1
ATOM 5912 C C . GLY B 1 310 ? 3.742 17.036 68.698 1.00 13.15 336 GLY B C 1
ATOM 5913 O O . GLY B 1 310 ? 4.335 16.364 67.802 1.00 14.92 336 GLY B O 1
ATOM 5914 N N . THR B 1 311 ? 4.371 17.879 69.497 1.00 11.07 337 THR B N 1
ATOM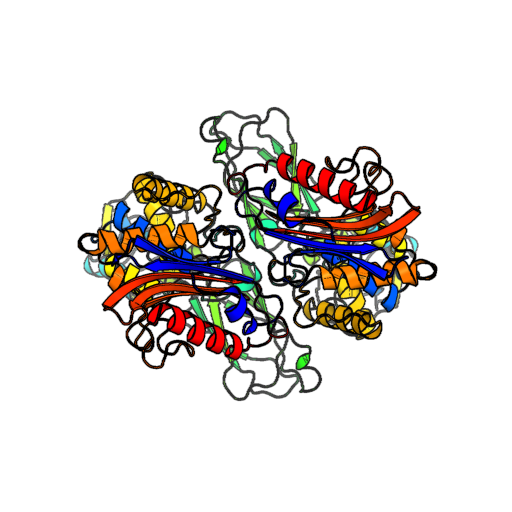 5915 C CA . THR B 1 311 ? 5.791 18.139 69.319 1.00 12.08 337 THR B CA 1
ATOM 5916 C C . THR B 1 311 ? 6.582 16.813 69.540 1.00 14.11 337 THR B C 1
ATOM 5917 O O . THR B 1 311 ? 7.458 16.488 68.710 1.00 15.23 337 THR B O 1
ATOM 5921 N N . LEU B 1 312 ? 6.231 16.053 70.602 1.00 13.38 338 LEU B N 1
ATOM 5922 C CA . LEU B 1 312 ? 7.019 14.865 70.882 1.00 14.02 338 LEU B CA 1
ATOM 5923 C C . LEU B 1 312 ? 6.900 13.830 69.725 1.00 16.09 338 LEU B C 1
ATOM 5924 O O . LEU B 1 312 ? 7.916 13.252 69.253 1.00 15.86 338 LEU B O 1
ATOM 5929 N N . ALA B 1 313 ? 5.677 13.721 69.183 1.00 14.40 339 ALA B N 1
ATOM 5930 C CA . ALA B 1 313 ? 5.383 12.743 68.107 1.00 16.13 339 ALA B CA 1
ATOM 5931 C C . ALA B 1 313 ? 6.096 13.161 66.849 1.00 15.75 339 ALA B C 1
ATOM 5932 O O . ALA B 1 313 ? 6.768 12.315 66.191 1.00 17.60 339 ALA B O 1
ATOM 5934 N N . VAL B 1 314 ? 5.980 14.425 66.449 1.00 14.40 340 VAL B N 1
ATOM 5935 C CA . VAL B 1 314 ? 6.559 14.805 65.172 1.00 16.20 340 VAL B CA 1
ATOM 5936 C C . VAL B 1 314 ? 8.110 14.630 65.203 1.00 16.63 340 VAL B C 1
ATOM 5937 O O . VAL B 1 314 ? 8.732 14.108 64.268 1.00 17.69 340 VAL B O 1
ATOM 5941 N N . LYS B 1 315 ? 8.696 14.967 66.325 1.00 15.36 341 LYS B N 1
ATOM 5942 C CA . LYS B 1 315 ? 10.147 14.787 66.442 1.00 16.02 341 LYS B CA 1
ATOM 5943 C C . LYS B 1 315 ? 10.500 13.323 66.474 1.00 16.85 341 LYS B C 1
ATOM 5944 O O . LYS B 1 315 ? 11.461 12.915 65.770 1.00 18.04 341 LYS B O 1
ATOM 5950 N N . SER B 1 316 ? 9.726 12.521 67.210 1.00 16.77 342 SER B N 1
ATOM 5951 C CA . SER B 1 316 ? 10.063 11.088 67.325 1.00 17.99 342 SER B CA 1
ATOM 5952 C C . SER B 1 316 ? 9.956 10.409 65.941 1.00 17.91 342 SER B C 1
ATOM 5953 O O . SER B 1 316 ? 10.831 9.616 65.554 1.00 19.41 342 SER B O 1
ATOM 5956 N N . ILE B 1 317 ? 8.902 10.748 65.192 1.00 16.90 343 ILE B N 1
ATOM 5957 C CA . ILE B 1 317 ? 8.665 10.165 63.827 1.00 16.49 343 ILE B CA 1
ATOM 5958 C C . ILE B 1 317 ? 9.761 10.540 62.831 1.00 18.68 343 ILE B C 1
ATOM 5959 O O . ILE B 1 317 ? 10.308 9.646 62.077 1.00 18.28 343 ILE B O 1
ATOM 5964 N N . LEU B 1 318 ? 10.156 11.794 62.856 1.00 15.14 344 LEU B N 1
ATOM 5965 C CA . LEU B 1 318 ? 11.130 12.308 61.864 1.00 14.77 344 LEU B CA 1
ATOM 5966 C C . LEU B 1 318 ? 12.564 11.828 62.266 1.00 15.76 344 LEU B C 1
ATOM 5967 O O . LEU B 1 318 ? 13.367 11.528 61.380 1.00 16.47 344 LEU B O 1
ATOM 5972 N N . GLN B 1 319 ? 12.798 11.752 63.568 1.00 16.41 345 GLN B N 1
ATOM 5973 C CA . GLN B 1 319 ? 14.107 11.206 64.087 1.00 18.69 345 GLN B CA 1
ATOM 5974 C C . GLN B 1 319 ? 14.329 9.800 63.614 1.00 21.00 345 GLN B C 1
ATOM 5975 O O . GLN B 1 319 ? 15.453 9.471 63.244 1.00 21.08 345 GLN B O 1
ATOM 5981 N N . LYS B 1 320 ? 13.281 9.004 63.655 1.00 21.45 346 LYS B N 1
ATOM 5982 C CA . LYS B 1 320 ? 13.369 7.606 63.188 1.00 24.70 346 LYS B CA 1
ATOM 5983 C C . LYS B 1 320 ? 13.783 7.501 61.733 1.00 23.82 346 LYS B C 1
ATOM 5984 O O . LYS B 1 320 ? 14.337 6.473 61.305 1.00 25.91 346 LYS B O 1
ATOM 5990 N N . GLN B 1 321 ? 13.511 8.510 60.936 1.00 20.37 347 GLN B N 1
ATOM 5991 C CA . GLN B 1 321 ? 13.916 8.593 59.550 1.00 21.14 347 GLN B CA 1
ATOM 5992 C C . GLN B 1 321 ? 15.258 9.221 59.369 1.00 21.11 347 GLN B C 1
ATOM 5993 O O . GLN B 1 321 ? 15.590 9.452 58.283 1.00 21.28 347 GLN B O 1
ATOM 5999 N N . GLY B 1 322 ? 15.947 9.607 60.457 1.00 20.83 348 GLY B N 1
ATOM 6000 C CA . GLY B 1 322 ? 17.258 10.224 60.340 1.00 19.51 348 GLY B CA 1
ATOM 6001 C C . GLY B 1 322 ? 17.374 11.730 60.451 1.00 19.47 348 GLY B C 1
ATOM 6002 O O . GLY B 1 322 ? 18.473 12.319 60.308 1.00 20.91 348 GLY B O 1
ATOM 6003 N N . ILE B 1 323 ? 16.234 12.412 60.660 1.00 17.27 349 ILE B N 1
ATOM 6004 C CA . ILE B 1 323 ? 16.280 13.861 60.805 1.00 17.11 349 ILE B CA 1
ATOM 6005 C C . ILE B 1 323 ? 16.741 14.205 62.221 1.00 16.02 349 ILE B C 1
ATOM 6006 O O . ILE B 1 323 ? 16.428 13.518 63.173 1.00 17.57 349 ILE B O 1
ATOM 6011 N N . ARG B 1 324 ? 17.595 15.209 62.322 1.00 17.16 350 ARG B N 1
ATOM 6012 C CA . ARG B 1 324 ? 18.162 15.608 63.632 1.00 18.05 350 ARG B CA 1
ATOM 6013 C C . ARG B 1 324 ? 17.695 16.994 63.927 1.00 15.45 350 ARG B C 1
ATOM 6014 O O . ARG B 1 324 ? 17.853 17.870 63.083 1.00 17.69 350 ARG B O 1
ATOM 6022 N N . PHE B 1 325 ? 17.178 17.177 65.139 1.00 16.79 351 PHE B N 1
ATOM 6023 C CA . PHE B 1 325 ? 16.555 18.485 65.387 1.00 14.82 351 PHE B CA 1
ATOM 6024 C C . PHE B 1 325 ? 17.417 19.290 66.375 1.00 16.46 351 PHE B C 1
ATOM 6025 O O . PHE B 1 325 ? 17.195 20.528 66.567 1.00 15.84 351 PHE B O 1
ATOM 6033 N N . GLY B 1 326 ? 18.380 18.652 67.056 1.00 14.61 352 GLY B N 1
ATOM 6034 C CA . GLY B 1 326 ? 19.113 19.385 68.132 1.00 16.17 352 GLY B CA 1
ATOM 6035 C C . GLY B 1 326 ? 18.097 19.985 69.132 1.00 14.17 352 GLY B C 1
ATOM 6036 O O . GLY B 1 326 ? 17.125 19.312 69.562 1.00 15.28 352 GLY B O 1
ATOM 6037 N N . ASN B 1 327 ? 18.295 21.296 69.425 1.00 13.29 353 ASN B N 1
ATOM 6038 C CA . ASN B 1 327 ? 17.455 21.962 70.357 1.00 13.89 353 ASN B CA 1
ATOM 6039 C C . ASN B 1 327 ? 16.459 22.887 69.615 1.00 13.76 353 ASN B C 1
ATOM 6040 O O . ASN B 1 327 ? 15.929 23.835 70.202 1.00 12.71 353 ASN B O 1
ATOM 6045 N N . SER B 1 328 ? 16.076 22.506 68.404 1.00 11.69 354 SER B N 1
ATOM 6046 C CA . SER B 1 328 ? 14.970 23.281 67.707 1.00 10.37 354 SER B CA 1
ATOM 6047 C C . SER B 1 328 ? 13.732 23.253 68.536 1.00 10.91 354 SER B C 1
ATOM 6048 O O . SER B 1 328 ? 13.459 22.324 69.341 1.00 13.22 354 SER B O 1
ATOM 6051 N N . 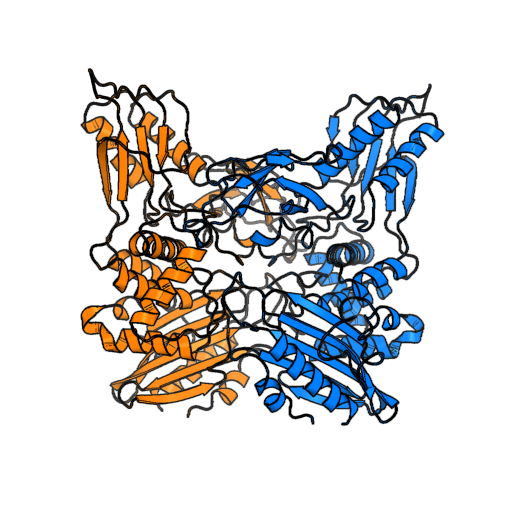ILE B 1 329 ? 12.904 24.309 68.357 1.00 11.20 355 ILE B N 1
ATOM 6052 C CA . ILE B 1 329 ? 11.621 24.347 69.057 1.00 12.68 355 ILE B CA 1
ATOM 6053 C C . ILE B 1 329 ? 10.544 24.293 67.981 1.00 10.56 355 ILE B C 1
ATOM 6054 O O . ILE B 1 329 ? 10.431 25.176 67.104 1.00 11.45 355 ILE B O 1
ATOM 6059 N N . LEU B 1 330 ? 9.737 23.220 68.090 1.00 12.78 356 LEU B N 1
ATOM 6060 C CA . LEU B 1 330 ? 8.587 23.010 67.183 1.00 14.11 356 LEU B CA 1
ATOM 6061 C C . LEU B 1 330 ? 7.376 22.979 68.087 1.00 16.26 356 LEU B C 1
ATOM 6062 O O . LEU B 1 330 ? 6.947 21.896 68.509 1.00 18.09 356 LEU B O 1
ATOM 6067 N N . ALA B 1 331 ? 6.762 24.147 68.335 1.00 12.94 357 ALA B N 1
ATOM 6068 C CA . ALA B 1 331 ? 5.672 24.290 69.316 1.00 12.81 357 ALA B CA 1
ATOM 6069 C C . ALA B 1 331 ? 4.286 23.990 68.687 1.00 12.97 357 ALA B C 1
ATOM 6070 O O . ALA B 1 331 ? 3.347 23.811 69.420 1.00 13.23 357 ALA B O 1
ATOM 6072 N N . ASP B 1 332 ? 4.257 23.895 67.353 1.00 11.04 358 ASP B N 1
ATOM 6073 C CA . ASP B 1 332 ? 2.954 23.577 66.711 1.00 11.03 358 ASP B CA 1
ATOM 6074 C C . ASP B 1 332 ? 3.282 23.000 65.338 1.00 11.11 358 ASP B C 1
ATOM 6075 O O . ASP B 1 332 ? 4.449 22.872 64.964 1.00 11.88 358 ASP B O 1
ATOM 6080 N N . GLY B 1 333 ? 2.209 22.577 64.676 1.00 11.66 359 GLY B N 1
ATOM 6081 C CA . GLY B 1 333 ? 2.309 22.085 63.302 1.00 12.89 359 GLY B CA 1
ATOM 6082 C C . GLY B 1 333 ? 2.249 23.166 62.272 1.00 11.44 359 GLY B C 1
ATOM 6083 O O . GLY B 1 333 ? 2.600 22.921 61.111 1.00 13.14 359 GLY B O 1
ATOM 6084 N N . SER B 1 334 ? 1.609 24.295 62.565 1.00 9.16 360 SER B N 1
ATOM 6085 C CA . SER B 1 334 ? 1.374 25.372 61.625 1.00 9.42 360 SER B CA 1
ATOM 6086 C C . SER B 1 334 ? 2.489 26.374 61.409 1.00 9.46 360 SER B C 1
ATOM 6087 O O . SER B 1 334 ? 2.513 27.092 60.408 1.00 11.49 360 SER B O 1
ATOM 6090 N N . GLY B 1 335 ? 3.351 26.499 62.425 1.00 10.44 361 GLY B N 1
ATOM 6091 C CA . GLY B 1 335 ? 4.317 27.617 62.402 1.00 11.41 361 GLY B CA 1
ATOM 6092 C C . GLY B 1 335 ? 3.846 28.916 63.088 1.00 13.23 361 GLY B C 1
ATOM 6093 O O . GLY B 1 335 ? 4.575 29.946 63.014 1.00 13.47 361 GLY B O 1
ATOM 6094 N N . LEU B 1 336 ? 2.655 28.955 63.675 1.00 10.11 362 LEU B N 1
ATOM 6095 C CA . LEU B 1 336 ? 2.148 30.245 64.168 1.00 10.52 362 LEU B CA 1
ATOM 6096 C C . LEU B 1 336 ? 2.953 30.680 65.418 1.00 11.08 362 LEU B C 1
ATOM 6097 O O . LEU B 1 336 ? 3.032 31.889 65.618 1.00 11.74 362 LEU B O 1
ATOM 6102 N N . SER B 1 337 ? 3.450 29.785 66.241 1.00 10.12 363 SER B N 1
ATOM 6103 C CA . SER B 1 337 ? 4.034 30.223 67.512 1.00 9.07 363 SER B CA 1
ATOM 6104 C C . SER B 1 337 ? 5.283 31.068 67.324 1.00 11.92 363 SER B C 1
ATOM 6105 O O . SER B 1 337 ? 6.169 30.749 66.524 1.00 11.38 363 SER B O 1
ATOM 6108 N N . ARG B 1 338 ? 5.367 32.122 68.153 1.00 8.94 364 ARG B N 1
ATOM 6109 C CA . ARG B 1 338 ? 6.536 32.955 68.137 1.00 11.02 364 ARG B CA 1
ATOM 6110 C C . ARG B 1 338 ? 7.640 32.274 68.943 1.00 10.55 364 ARG B C 1
ATOM 6111 O O . ARG B 1 338 ? 8.728 32.873 69.017 1.00 12.36 364 ARG B O 1
ATOM 6119 N N . HIS B 1 339 ? 7.415 31.073 69.519 1.00 11.87 365 HIS B N 1
ATOM 6120 C CA . HIS B 1 339 ? 8.521 30.330 70.162 1.00 11.01 365 HIS B CA 1
ATOM 6121 C C . HIS B 1 339 ? 9.218 29.425 69.211 1.00 11.31 365 HIS B C 1
ATOM 6122 O O . HIS B 1 339 ? 10.308 28.904 69.566 1.00 11.21 365 HIS B O 1
ATOM 6129 N N . ASN B 1 340 ? 8.640 29.221 68.021 1.00 8.92 366 ASN B N 1
ATOM 6130 C CA . ASN B 1 340 ? 9.310 28.297 67.089 1.00 9.36 366 ASN B CA 1
ATOM 6131 C C . ASN B 1 340 ? 10.727 28.741 66.737 1.00 9.30 366 ASN B C 1
ATOM 6132 O O . ASN B 1 340 ? 10.987 29.948 66.477 1.00 12.33 366 ASN B O 1
ATOM 6137 N N . LEU B 1 341 ? 11.648 27.746 66.631 1.00 10.33 367 LEU B N 1
ATOM 6138 C CA . LEU B 1 341 ? 13.055 28.072 66.351 1.00 9.35 367 LEU B CA 1
ATOM 6139 C C . LEU B 1 341 ? 13.599 26.885 65.490 1.00 8.71 367 LEU B C 1
ATOM 6140 O O . LEU B 1 341 ? 13.663 25.780 66.012 1.00 11.13 367 LEU B O 1
ATOM 6145 N N . VAL B 1 342 ? 13.900 27.187 64.238 1.00 9.67 368 VAL B N 1
ATOM 6146 C CA . VAL B 1 342 ? 14.389 26.093 63.287 1.00 11.89 368 VAL B CA 1
ATOM 6147 C C . VAL B 1 342 ? 15.486 26.793 62.493 1.00 9.06 368 VAL B C 1
ATOM 6148 O O . VAL B 1 342 ? 15.363 27.887 61.939 1.00 10.68 368 VAL B O 1
ATOM 6152 N N . ALA B 1 343 ? 16.627 26.056 62.341 1.00 10.28 369 ALA B N 1
ATOM 6153 C CA . ALA B 1 343 ? 17.617 26.538 61.419 1.00 9.09 369 ALA B CA 1
ATOM 6154 C C . ALA B 1 343 ? 17.387 26.077 59.927 1.00 10.46 369 ALA B C 1
ATOM 6155 O O . ALA B 1 343 ? 16.781 25.011 59.685 1.00 10.74 369 ALA B O 1
ATOM 6157 N N . PRO B 1 344 ? 17.820 26.922 59.018 1.00 11.04 370 PRO B N 1
ATOM 6158 C CA . PRO B 1 344 ? 17.677 26.548 57.583 1.00 9.83 370 PRO B CA 1
ATOM 6159 C C . PRO B 1 344 ? 18.197 25.132 57.267 1.00 11.56 370 PRO B C 1
ATOM 6160 O O . PRO B 1 344 ? 17.442 24.393 56.574 1.00 12.07 370 PRO B O 1
ATOM 6164 N N . LYS B 1 345 ? 19.357 24.713 57.802 1.00 12.61 371 LYS B N 1
ATOM 6165 C CA . LYS B 1 345 ? 19.856 23.397 57.421 1.00 12.47 371 LYS B CA 1
ATOM 6166 C C . LYS B 1 345 ? 18.979 22.280 57.914 1.00 12.46 371 LYS B C 1
ATOM 6167 O O . LYS B 1 345 ? 18.896 21.174 57.300 1.00 13.88 371 LYS B O 1
ATOM 6173 N N . THR B 1 346 ? 18.250 22.472 59.001 1.00 11.38 372 THR B N 1
ATOM 6174 C CA . THR B 1 346 ? 17.318 21.410 59.432 1.00 11.04 372 THR B CA 1
ATOM 6175 C C . THR B 1 346 ? 16.141 21.255 58.508 1.00 11.00 372 THR B C 1
ATOM 6176 O O . THR B 1 346 ? 15.724 20.110 58.147 1.00 11.59 372 THR B O 1
ATOM 6180 N N . MET B 1 347 ? 15.564 22.411 58.130 1.00 10.99 373 MET B N 1
ATOM 6181 C CA . MET B 1 347 ? 14.495 22.340 57.111 1.00 12.16 373 MET B CA 1
ATOM 6182 C C . MET B 1 347 ? 15.045 21.697 55.803 1.00 11.57 373 MET B C 1
ATOM 6183 O O . MET B 1 347 ? 14.333 20.848 55.207 1.00 10.98 373 MET B O 1
ATOM 6188 N N . LEU B 1 348 ? 16.262 22.079 55.404 1.00 10.45 374 LEU B N 1
ATOM 6189 C CA . LEU B 1 348 ? 16.803 21.478 54.149 1.00 11.77 374 LEU B CA 1
ATOM 6190 C C . LEU B 1 348 ? 16.862 19.968 54.319 1.00 11.27 374 LEU B C 1
ATOM 6191 O O . LEU B 1 348 ? 16.550 19.271 53.297 1.00 11.02 374 LEU B O 1
ATOM 6196 N N . SER B 1 349 ? 17.235 19.398 55.482 1.00 12.02 375 SER B N 1
ATOM 6197 C CA . SER B 1 349 ? 17.411 17.970 55.577 1.00 13.50 375 SER B CA 1
ATOM 6198 C C . SER B 1 349 ? 16.012 17.307 55.353 1.00 13.53 375 SER B C 1
ATOM 6199 O O . SER B 1 349 ? 15.889 16.184 54.812 1.00 15.20 375 SER B O 1
ATOM 6202 N N . VAL B 1 350 ? 14.946 17.983 55.811 1.00 11.84 376 VAL B N 1
ATOM 6203 C CA . VAL B 1 350 ? 13.616 17.411 55.507 1.00 10.98 376 VAL B CA 1
ATOM 6204 C C . VAL B 1 350 ? 13.239 17.490 54.039 1.00 10.86 376 VAL B C 1
ATOM 6205 O O . VAL B 1 350 ? 12.637 16.518 53.502 1.00 12.45 376 VAL B O 1
ATOM 6209 N N . LEU B 1 351 ? 13.604 18.556 53.366 1.00 11.72 377 LEU B N 1
ATOM 6210 C CA . LEU B 1 351 ? 13.313 18.715 51.945 1.00 12.22 377 LEU B CA 1
ATOM 6211 C C . LEU B 1 351 ? 14.091 17.610 51.251 1.00 13.71 377 LEU B C 1
ATOM 6212 O O . LEU B 1 351 ? 13.569 17.027 50.288 1.00 14.18 377 LEU B O 1
ATOM 6217 N N . GLU B 1 352 ? 15.322 17.332 51.719 1.00 11.90 378 GLU B N 1
ATOM 6218 C CA . GLU B 1 352 ? 16.095 16.261 51.006 1.00 12.98 378 GLU B CA 1
ATOM 6219 C C . GLU B 1 352 ? 15.413 14.911 51.200 1.00 13.42 378 GLU B C 1
ATOM 6220 O O . GLU B 1 352 ? 15.360 14.085 50.232 1.00 15.64 378 GLU B O 1
ATOM 6226 N N . TYR B 1 353 ? 14.843 14.648 52.347 1.00 12.65 379 TYR B N 1
ATOM 6227 C CA . TYR B 1 353 ? 14.108 13.418 52.591 1.00 13.49 379 TYR B CA 1
ATOM 6228 C C . TYR B 1 353 ? 12.897 13.325 51.711 1.00 14.89 379 TYR B C 1
ATOM 6229 O O . TYR B 1 353 ? 12.586 12.257 51.173 1.00 14.38 379 TYR B O 1
ATOM 6238 N N . ILE B 1 354 ? 12.188 14.443 51.530 1.00 14.46 380 ILE B N 1
ATOM 6239 C CA . ILE B 1 354 ? 10.976 14.447 50.686 1.00 12.20 380 ILE B CA 1
ATOM 6240 C C . ILE B 1 354 ? 11.380 14.160 49.215 1.00 14.33 380 ILE B C 1
ATOM 6241 O O . ILE B 1 354 ? 10.712 13.348 48.583 1.00 15.15 380 ILE B O 1
ATOM 6246 N N . ALA B 1 355 ? 12.473 14.762 48.741 1.00 12.86 381 ALA B N 1
ATOM 6247 C CA . ALA B 1 355 ? 12.953 14.487 47.346 1.00 13.41 381 ALA B CA 1
ATOM 6248 C C . ALA B 1 355 ? 13.368 12.995 47.198 1.00 16.49 381 ALA B C 1
ATOM 6249 O O . ALA B 1 355 ? 12.976 12.288 46.185 1.00 17.39 381 ALA B O 1
ATOM 6251 N N . LYS B 1 356 ? 14.100 12.499 48.162 1.00 16.28 382 LYS B N 1
ATOM 6252 C CA . LYS B 1 356 ? 14.655 11.109 48.084 1.00 18.42 382 LYS B CA 1
ATOM 6253 C C . LYS B 1 356 ? 13.548 10.066 48.099 1.00 17.42 382 LYS B C 1
ATOM 6254 O O . LYS B 1 356 ? 13.658 9.017 47.381 1.00 20.51 382 LYS B O 1
ATOM 6260 N N . ASN B 1 357 ? 12.466 10.317 48.824 1.00 15.25 383 ASN B N 1
ATOM 6261 C CA . ASN B 1 357 ? 11.398 9.372 49.012 1.00 15.63 383 ASN B CA 1
ATOM 6262 C C . ASN B 1 357 ? 10.125 9.713 48.269 1.00 16.06 383 ASN B C 1
ATOM 6263 O O . ASN B 1 357 ? 9.037 9.197 48.647 1.00 17.28 383 ASN B O 1
ATOM 6268 N N . GLU B 1 358 ? 10.253 10.501 47.200 1.00 15.46 384 GLU B N 1
ATOM 6269 C CA . GLU B 1 358 ? 9.131 10.994 46.462 1.00 15.68 384 GLU B CA 1
ATOM 6270 C C . GLU B 1 358 ? 8.300 9.823 45.907 1.00 19.54 384 GLU B C 1
ATOM 6271 O O . GLU B 1 358 ? 7.053 9.883 45.902 1.00 19.25 384 GLU B O 1
ATOM 6277 N N . ASP B 1 359 ? 9.014 8.772 45.449 1.00 21.12 385 ASP B N 1
ATOM 6278 C CA . ASP B 1 359 ? 8.242 7.644 44.849 1.00 27.21 385 ASP B CA 1
ATOM 6279 C C . ASP B 1 359 ? 7.213 7.074 45.800 1.00 27.33 385 ASP B C 1
ATOM 6280 O O . ASP B 1 359 ? 6.140 6.652 45.332 1.00 30.28 385 ASP B O 1
ATOM 6285 N N . LYS B 1 360 ? 7.494 7.030 47.098 1.00 27.23 386 LYS B N 1
ATOM 6286 C CA . LYS B 1 360 ? 6.496 6.630 48.069 1.00 27.09 386 LYS B CA 1
ATOM 6287 C C . LYS B 1 360 ? 5.617 7.770 48.645 1.00 24.64 386 LYS B C 1
ATOM 6288 O O . LYS B 1 360 ? 4.451 7.538 48.949 1.00 23.14 386 LYS B O 1
ATOM 6294 N N . LEU B 1 361 ? 6.224 8.901 49.006 1.00 19.88 387 LEU B N 1
ATOM 6295 C CA . LEU B 1 361 ? 5.509 9.929 49.748 1.00 18.92 387 LEU B CA 1
ATOM 6296 C C . LEU B 1 361 ? 4.605 10.797 48.921 1.00 17.39 387 LEU B C 1
ATOM 6297 O O . LEU B 1 361 ? 3.561 11.259 49.469 1.00 17.61 387 LEU B O 1
ATOM 6302 N N . HIS B 1 362 ? 4.973 11.077 47.648 1.00 15.10 388 HIS B N 1
ATOM 6303 C CA . HIS B 1 362 ? 4.232 11.938 46.714 1.00 15.48 388 HIS B CA 1
ATOM 6304 C C . HIS B 1 362 ? 3.945 13.295 47.325 1.00 16.21 388 HIS B C 1
ATOM 6305 O O . HIS B 1 362 ? 2.846 13.823 47.179 1.00 14.59 388 HIS B O 1
ATOM 6312 N N . LEU B 1 363 ? 4.903 13.840 48.082 1.00 13.82 389 LEU B N 1
ATOM 6313 C CA . LEU B 1 363 ? 4.637 15.196 48.607 1.00 14.39 389 LEU B CA 1
ATOM 6314 C C . LEU B 1 363 ? 5.042 16.302 47.659 1.00 14.51 389 LEU B C 1
ATOM 6315 O O . LEU B 1 363 ? 4.648 17.456 47.848 1.00 15.45 389 LEU B O 1
ATOM 6320 N N . MET B 1 364 ? 5.864 16.028 46.627 1.00 14.49 390 MET B N 1
ATOM 6321 C CA . MET B 1 364 ? 6.293 17.139 45.757 1.00 15.55 390 MET B CA 1
ATOM 6322 C C . MET B 1 364 ? 5.105 17.880 45.153 1.00 15.92 390 MET B C 1
ATOM 6323 O O . MET B 1 364 ? 5.132 19.059 45.003 1.00 15.85 390 MET B O 1
ATOM 6328 N N . GLU B 1 365 ? 4.055 17.114 44.777 1.00 16.30 391 GLU B N 1
ATOM 6329 C CA . GLU B 1 365 ? 2.925 17.797 44.111 1.00 16.09 391 GLU B CA 1
ATOM 6330 C C . GLU B 1 365 ? 2.074 18.648 45.079 1.00 16.73 391 GLU B C 1
ATOM 6331 O O . GLU B 1 365 ? 1.199 19.385 44.626 1.00 17.37 391 GLU B O 1
ATOM 6337 N N . THR B 1 366 ? 2.409 18.646 46.399 1.00 14.25 392 THR B N 1
ATOM 6338 C CA . THR B 1 366 ? 1.637 19.512 47.328 1.00 14.16 392 THR B CA 1
ATOM 6339 C C . THR B 1 366 ? 2.190 20.936 47.362 1.00 14.29 392 THR B C 1
ATOM 6340 O O . THR B 1 366 ? 1.500 21.895 47.805 1.00 14.14 392 THR B O 1
ATOM 6344 N N . PHE B 1 367 ? 3.428 21.147 46.876 1.00 12.28 393 PHE B N 1
ATOM 6345 C CA . PHE B 1 367 ? 4.069 22.483 46.945 1.00 14.11 393 PHE B CA 1
ATOM 6346 C C . PHE B 1 367 ? 3.413 23.431 45.990 1.00 14.78 393 PHE B C 1
ATOM 6347 O O . PHE B 1 367 ? 3.227 23.099 44.809 1.00 15.59 393 PHE B O 1
ATOM 6355 N N . PRO B 1 368 ? 3.138 24.665 46.417 1.00 12.72 394 PRO B N 1
ATOM 6356 C CA . PRO B 1 368 ? 2.765 25.729 45.489 1.00 12.55 394 PRO B CA 1
ATOM 6357 C C . PRO B 1 368 ? 3.790 25.897 44.362 1.00 13.36 394 PRO B C 1
ATOM 6358 O O . PRO B 1 368 ? 4.986 25.635 44.555 1.00 12.87 394 PRO B O 1
ATOM 63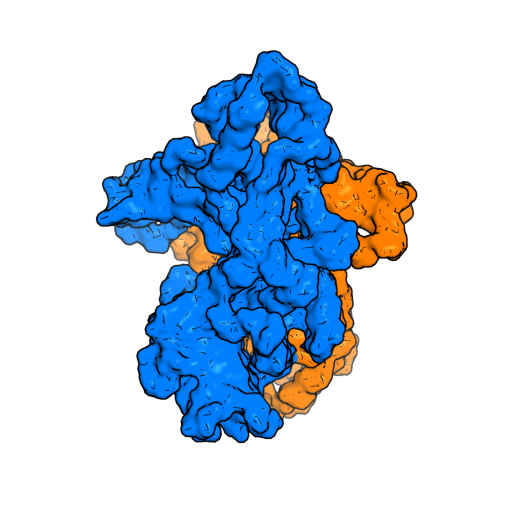62 N N . ILE B 1 369 ? 3.312 26.269 43.146 1.00 14.20 395 ILE B N 1
ATOM 6363 C CA . ILE B 1 369 ? 4.189 26.270 42.009 1.00 14.65 395 ILE B CA 1
ATOM 6364 C C . ILE B 1 369 ? 4.194 27.688 41.464 1.00 13.78 395 ILE B C 1
ATOM 6365 O O . ILE B 1 369 ? 3.151 28.331 41.288 1.00 15.18 395 ILE B O 1
ATOM 6370 N N . ALA B 1 370 ? 5.374 28.286 41.325 1.00 14.08 396 ALA B N 1
ATOM 6371 C CA . ALA B 1 370 ? 5.558 29.709 40.971 1.00 14.80 396 ALA B CA 1
ATOM 6372 C C . ALA B 1 370 ? 4.770 30.151 39.684 1.00 17.80 396 ALA B C 1
ATOM 6373 O O . ALA B 1 370 ? 4.907 29.540 38.638 1.00 19.17 396 ALA B O 1
ATOM 6375 N N . GLY B 1 371 ? 3.990 31.208 39.853 1.00 20.13 397 GLY B N 1
ATOM 6376 C CA . GLY B 1 371 ? 3.225 31.827 38.752 1.00 20.59 397 GLY B CA 1
ATOM 6377 C C . GLY B 1 371 ? 2.088 30.852 38.370 1.00 21.32 397 GLY B C 1
ATOM 6378 O O . GLY B 1 371 ? 1.369 31.113 37.394 1.00 23.83 397 GLY B O 1
ATOM 6379 N N . VAL B 1 372 ? 1.799 29.815 39.158 1.00 18.49 398 VAL B N 1
ATOM 6380 C CA . VAL B 1 372 ? 0.738 28.833 38.784 1.00 19.41 398 VAL B CA 1
ATOM 6381 C C . VAL B 1 372 ? -0.310 28.637 39.873 1.00 21.48 398 VAL B C 1
ATOM 6382 O O . VAL B 1 372 ? -1.520 28.733 39.600 1.00 21.24 398 VAL B O 1
ATOM 6386 N N . ASP B 1 373 ? 0.067 28.295 41.130 1.00 17.88 399 ASP B N 1
ATOM 6387 C CA . ASP B 1 373 ? -1.003 27.955 42.057 1.00 17.42 399 ASP B CA 1
ATOM 6388 C C . ASP B 1 373 ? -0.450 28.202 43.478 1.00 16.85 399 ASP B C 1
ATOM 6389 O O . ASP B 1 373 ? 0.729 28.599 43.606 1.00 17.23 399 ASP B O 1
ATOM 6394 N N . GLY B 1 374 ? -1.326 28.043 44.428 1.00 16.26 400 GLY B N 1
ATOM 6395 C CA . GLY B 1 374 ? -1.000 28.178 45.879 1.00 16.35 400 GLY B CA 1
ATOM 6396 C C . GLY B 1 374 ? -0.633 29.601 46.163 1.00 18.79 400 GLY B C 1
ATOM 6397 O O . GLY B 1 374 ? -0.925 30.524 45.412 1.00 18.41 400 GLY B O 1
ATOM 6398 N N . THR B 1 375 ? 0.128 29.776 47.243 1.00 17.12 401 THR B N 1
ATOM 6399 C CA . THR B 1 375 ? 0.438 31.058 47.704 1.00 17.23 401 THR B CA 1
ATOM 6400 C C . THR B 1 375 ? 1.630 31.701 46.988 1.00 18.69 401 THR B C 1
ATOM 6401 O O . THR B 1 375 ? 2.042 32.813 47.385 1.00 19.44 401 THR B O 1
ATOM 6405 N N . ILE B 1 376 ? 2.144 31.109 45.884 1.00 17.64 402 ILE B N 1
ATOM 6406 C CA . ILE B 1 376 ? 3.148 31.776 45.106 1.00 17.47 402 ILE B CA 1
ATOM 6407 C C . ILE B 1 376 ? 2.672 31.952 43.629 1.00 19.22 402 ILE B C 1
ATOM 6408 O O . ILE B 1 376 ? 3.496 32.178 42.747 1.00 19.29 402 ILE B O 1
ATOM 6413 N N . SER B 1 377 ? 1.358 31.866 43.417 1.00 20.41 403 SER B N 1
ATOM 6414 C CA . SER B 1 377 ? 0.843 32.014 42.028 1.00 22.14 403 SER B CA 1
ATOM 6415 C C . SER B 1 377 ? 1.182 33.399 41.472 1.00 22.37 403 SER B C 1
ATOM 6416 O O . SER B 1 377 ? 1.241 33.590 40.249 1.00 24.37 403 SER B O 1
ATOM 6419 N N . GLY B 1 378 ? 1.426 34.387 42.324 1.00 20.78 404 GLY B N 1
ATOM 6420 C CA . GLY B 1 378 ? 1.735 35.699 41.802 1.00 21.99 404 GLY B CA 1
ATOM 6421 C C . GLY B 1 378 ? 2.967 36.289 42.467 1.00 22.66 404 GLY B C 1
ATOM 6422 O O . GLY B 1 378 ? 3.196 37.449 42.401 1.00 23.76 404 GLY B O 1
ATOM 6423 N N . ARG B 1 379 ? 3.824 35.463 43.030 1.00 21.34 405 ARG B N 1
ATOM 6424 C CA . ARG B 1 379 ? 4.965 35.990 43.818 1.00 21.86 405 ARG B CA 1
ATOM 6425 C C . ARG B 1 379 ? 5.929 36.725 42.896 1.00 20.81 405 ARG B C 1
ATOM 6426 O O . ARG B 1 379 ? 6.467 36.144 41.981 1.00 18.93 405 ARG B O 1
ATOM 6434 N N . GLY B 1 380 ? 6.217 37.993 43.181 1.00 19.93 406 GLY B N 1
ATOM 6435 C CA . GLY B 1 380 ? 6.867 38.868 42.252 1.00 19.23 406 GLY B CA 1
ATOM 6436 C C . GLY B 1 380 ? 8.232 38.453 41.779 1.00 20.51 406 GLY B C 1
ATOM 6437 O O . GLY B 1 380 ? 8.567 38.599 40.604 1.00 22.41 406 GLY B O 1
ATOM 6438 N N . GLY B 1 381 ? 9.078 37.977 42.696 1.00 19.35 407 GLY B N 1
ATOM 6439 C CA . GLY B 1 381 ? 10.427 37.581 42.296 1.00 19.10 407 GLY B CA 1
ATOM 6440 C C . GLY B 1 381 ? 10.483 36.295 41.447 1.00 19.15 407 GLY B C 1
ATOM 6441 O O . GLY B 1 381 ? 11.566 35.965 40.900 1.00 18.99 407 GLY B O 1
ATOM 6442 N N . LEU B 1 382 ? 9.356 35.606 41.375 1.00 18.99 408 LEU B N 1
ATOM 6443 C CA . LEU B 1 382 ? 9.340 34.231 40.808 1.00 19.47 408 LEU B CA 1
ATOM 6444 C C . LEU B 1 382 ? 8.554 34.182 39.483 1.00 21.46 408 LEU B C 1
ATOM 6445 O O . LEU B 1 382 ? 8.444 33.095 38.912 1.00 22.59 408 LEU B O 1
ATOM 6450 N N . ILE B 1 383 ? 7.958 35.279 39.031 1.00 23.14 409 ILE B N 1
ATOM 6451 C CA . ILE B 1 383 ? 6.874 35.077 37.991 1.00 25.75 409 ILE B CA 1
ATOM 6452 C C . ILE B 1 383 ? 7.452 35.162 36.556 1.00 25.27 409 ILE B C 1
ATOM 6453 O O . ILE B 1 383 ? 6.651 35.161 35.608 1.00 24.28 409 ILE B O 1
ATOM 6458 N N . SER B 1 384 ? 8.762 35.301 36.406 1.00 21.71 410 SER B N 1
ATOM 6459 C CA . SER B 1 384 ? 9.405 35.238 35.082 1.00 22.92 410 SER B CA 1
ATOM 6460 C C . SER B 1 384 ? 10.321 34.017 34.848 1.00 23.33 410 SER B C 1
ATOM 6461 O O . SER B 1 384 ? 10.848 33.400 35.742 1.00 21.23 410 SER B O 1
ATOM 6464 N N . PRO B 1 385 ? 10.532 33.673 33.563 1.00 22.59 411 PRO B N 1
ATOM 6465 C CA . PRO B 1 385 ? 11.534 32.660 33.301 1.00 21.51 411 PRO B CA 1
ATOM 6466 C C . PRO B 1 385 ? 12.898 33.141 33.817 1.00 21.73 411 PRO B C 1
ATOM 6467 O O . PRO B 1 385 ? 13.210 34.380 33.862 1.00 23.53 411 PRO B O 1
ATOM 6471 N N . PRO B 1 386 ? 13.738 32.201 34.204 1.00 19.64 412 PRO B N 1
ATOM 6472 C CA . PRO B 1 386 ? 13.518 30.724 34.182 1.00 19.90 412 PRO B CA 1
ATOM 6473 C C . PRO B 1 386 ? 12.876 30.169 35.453 1.00 18.66 412 PRO B C 1
ATOM 6474 O O . PRO B 1 386 ? 12.906 28.941 35.693 1.00 17.95 412 PRO B O 1
ATOM 6478 N N . LEU B 1 387 ? 12.318 31.054 36.276 1.00 18.20 413 LEU B N 1
ATOM 6479 C CA . LEU B 1 387 ? 11.779 30.601 37.609 1.00 17.38 413 LEU B CA 1
ATOM 6480 C C . LEU B 1 387 ? 10.334 30.206 37.535 1.00 15.74 413 LEU B C 1
ATOM 6481 O O . LEU B 1 387 ? 9.878 29.295 38.229 1.00 15.75 413 LEU B O 1
ATOM 6486 N N . VAL B 1 388 ? 9.549 30.909 36.705 1.00 15.73 414 VAL B N 1
ATOM 6487 C CA . VAL B 1 388 ? 8.091 30.651 36.701 1.00 16.78 414 VAL B CA 1
ATOM 6488 C C . VAL B 1 388 ? 7.802 29.240 36.208 1.00 18.15 414 VAL B C 1
ATOM 6489 O O . VAL B 1 388 ? 8.521 28.728 35.317 1.00 19.30 414 VAL B O 1
ATOM 6493 N N . LYS B 1 389 ? 6.780 28.563 36.733 1.00 18.41 415 LYS B N 1
ATOM 6494 C CA . LYS B 1 389 ? 6.528 27.182 36.440 1.00 19.47 415 LYS B CA 1
ATOM 6495 C C . LYS B 1 389 ? 7.602 26.184 36.860 1.00 20.67 415 LYS B C 1
ATOM 6496 O O . LYS B 1 389 ? 7.518 24.994 36.505 1.00 23.26 415 LYS B O 1
ATOM 6502 N N . ASN B 1 390 ? 8.699 26.652 37.455 1.00 16.12 416 ASN B N 1
ATOM 6503 C CA . ASN B 1 390 ? 9.809 25.788 37.749 1.00 14.43 416 ASN B CA 1
ATOM 6504 C C . ASN B 1 390 ? 9.996 25.686 39.285 1.00 15.16 416 ASN B C 1
ATOM 6505 O O . ASN B 1 390 ? 9.951 24.582 39.831 1.00 15.98 416 ASN B O 1
ATOM 6510 N N . VAL B 1 391 ? 10.172 26.865 39.907 1.00 14.97 417 VAL B N 1
ATOM 6511 C CA . VAL B 1 391 ? 10.306 26.922 41.398 1.00 13.76 417 VAL B CA 1
ATOM 6512 C C . VAL B 1 391 ? 9.011 26.451 42.024 1.00 12.90 417 VAL B C 1
ATOM 6513 O O . VAL B 1 391 ? 7.915 26.969 41.645 1.00 13.34 417 VAL B O 1
ATOM 6517 N N . ILE B 1 392 ? 9.108 25.497 42.955 1.00 10.58 418 ILE B N 1
ATOM 6518 C CA . ILE B 1 392 ? 8.012 25.078 43.781 1.00 12.00 418 ILE B CA 1
ATOM 6519 C C . ILE B 1 392 ? 8.407 25.332 45.254 1.00 12.72 418 ILE B C 1
ATOM 6520 O O . ILE B 1 392 ? 9.532 25.119 45.596 1.00 12.68 418 ILE B O 1
ATOM 6525 N N . ALA B 1 393 ? 7.473 25.862 46.059 1.00 11.85 419 ALA B N 1
ATOM 6526 C CA . ALA B 1 393 ? 7.974 26.285 47.423 1.00 11.97 419 ALA B CA 1
ATOM 6527 C C . ALA B 1 393 ? 6.796 26.528 48.293 1.00 11.59 419 ALA B C 1
ATOM 6528 O O . ALA B 1 393 ? 5.825 27.201 47.922 1.00 13.66 419 ALA B O 1
ATOM 6530 N N . LYS B 1 394 ? 6.974 26.116 49.569 1.00 11.30 420 LYS B N 1
ATOM 6531 C CA . LYS B 1 394 ? 6.040 26.458 50.639 1.00 9.30 420 LYS B CA 1
ATOM 6532 C C . LYS B 1 394 ? 6.441 27.787 51.195 1.00 11.39 420 LYS B C 1
ATOM 6533 O O . LYS B 1 394 ? 7.636 28.027 51.468 1.00 11.74 420 LYS B O 1
ATOM 6539 N N . THR B 1 395 ? 5.449 28.702 51.324 1.00 11.84 421 THR B N 1
ATOM 6540 C CA . THR B 1 395 ? 5.778 30.034 51.849 1.00 11.12 421 THR B CA 1
ATOM 6541 C C . THR B 1 395 ? 5.631 29.977 53.393 1.00 10.73 421 THR B C 1
ATOM 6542 O O . THR B 1 395 ? 4.996 29.159 53.955 1.00 12.18 421 THR B O 1
ATOM 6546 N N . GLY B 1 396 ? 6.317 30.929 54.031 1.00 12.68 422 GLY B N 1
ATOM 6547 C CA . GLY B 1 396 ? 6.005 31.133 55.442 1.00 15.33 422 GLY B CA 1
ATOM 6548 C C . GLY B 1 396 ? 5.999 32.642 55.546 1.00 14.51 422 GLY B C 1
ATOM 6549 O O . GLY B 1 396 ? 7.062 33.297 55.455 1.00 15.39 422 GLY B O 1
ATOM 6550 N N . SER B 1 397 ? 4.844 33.189 55.880 1.00 18.81 423 SER B N 1
ATOM 6551 C CA . SER B 1 397 ? 4.685 34.650 56.019 1.00 21.22 423 SER B CA 1
ATOM 6552 C C . SER B 1 397 ? 3.980 34.989 57.365 1.00 21.90 423 SER B C 1
ATOM 6553 O O . SER B 1 397 ? 2.950 34.399 57.719 1.00 23.44 423 SER B O 1
ATOM 6556 N N . LEU B 1 398 ? 4.621 35.810 58.205 1.00 22.29 424 LEU B N 1
ATOM 6557 C CA . LEU B 1 398 ? 4.048 36.291 59.539 1.00 22.81 424 LEU B CA 1
ATOM 6558 C C . LEU B 1 398 ? 4.486 37.699 59.584 1.00 21.44 424 LEU B C 1
ATOM 6559 O O . LEU B 1 398 ? 5.268 38.118 58.747 1.00 22.86 424 LEU B O 1
ATOM 6564 N N . LYS B 1 399 ? 3.998 38.494 60.549 1.00 21.74 425 LYS B N 1
ATOM 6565 C CA . LYS B 1 399 ? 4.578 39.809 60.640 1.00 21.44 425 LYS B CA 1
ATOM 6566 C C . LYS B 1 399 ? 6.133 39.786 60.694 1.00 21.50 425 LYS B C 1
ATOM 6567 O O . LYS B 1 399 ? 6.704 39.235 61.669 1.00 22.86 425 LYS B O 1
ATOM 6573 N N . GLY B 1 400 ? 6.743 40.441 59.726 1.00 20.31 426 GLY B N 1
ATOM 6574 C CA . GLY B 1 400 ? 8.220 40.608 59.594 1.00 19.65 426 GLY B CA 1
ATOM 6575 C C . GLY B 1 400 ? 8.969 39.383 59.008 1.00 19.77 426 GLY B C 1
ATOM 6576 O O . GLY B 1 400 ? 10.184 39.374 59.010 1.00 17.70 426 GLY B O 1
ATOM 6577 N N . VAL B 1 401 ? 8.229 38.389 58.489 1.00 19.21 427 VAL B N 1
ATOM 6578 C CA . VAL B 1 401 ? 8.878 37.071 58.185 1.00 14.97 427 VAL B CA 1
ATOM 6579 C C . VAL B 1 401 ? 8.515 36.764 56.697 1.00 15.42 427 VAL B C 1
ATOM 6580 O O . VAL B 1 401 ? 7.292 36.732 56.417 1.00 17.04 427 VAL B O 1
ATOM 6584 N N . TYR B 1 402 ? 9.503 36.504 55.836 1.00 14.07 428 TYR B N 1
ATOM 6585 C CA . TYR B 1 402 ? 9.198 36.182 54.398 1.00 14.25 428 TYR B CA 1
ATOM 6586 C C . TYR B 1 402 ? 10.054 34.932 54.002 1.00 11.92 428 TYR B C 1
ATOM 6587 O O . TYR B 1 402 ? 11.224 35.125 53.579 1.00 14.73 428 TYR B O 1
ATOM 6596 N N . ASN B 1 403 ? 9.487 33.719 54.152 1.00 12.19 429 ASN B N 1
ATOM 6597 C CA . ASN B 1 403 ? 10.310 32.515 54.032 1.00 11.58 429 ASN B CA 1
ATOM 6598 C C . ASN B 1 403 ? 9.819 31.761 52.772 1.00 11.82 429 ASN B C 1
ATOM 6599 O O . ASN B 1 403 ? 8.651 31.856 52.440 1.00 11.92 429 ASN B O 1
ATOM 6604 N N . LEU B 1 404 ? 10.743 30.991 52.197 1.00 10.45 430 LEU B N 1
ATOM 6605 C CA . LEU B 1 404 ? 10.341 29.992 51.163 1.00 11.72 430 LEU B CA 1
ATOM 6606 C C . LEU B 1 404 ? 11.116 28.695 51.414 1.00 12.28 430 LEU B C 1
ATOM 6607 O O . LEU B 1 404 ? 12.297 28.731 51.770 1.00 13.90 430 LEU B O 1
ATOM 6612 N N . ALA B 1 405 ? 10.492 27.526 51.190 1.00 12.00 431 ALA B N 1
ATOM 6613 C CA . ALA B 1 405 ? 11.269 26.251 51.324 1.00 10.12 431 ALA B CA 1
ATOM 6614 C C . ALA B 1 405 ? 10.773 25.391 50.188 1.00 11.99 431 ALA B C 1
ATOM 6615 O O . ALA B 1 405 ? 9.588 25.118 50.151 1.00 12.40 431 ALA B O 1
ATOM 6617 N N . GLY B 1 406 ? 11.715 24.862 49.381 1.00 10.31 432 GLY B N 1
ATOM 6618 C CA . GLY B 1 406 ? 11.153 24.111 48.181 1.00 10.00 432 GLY B CA 1
ATOM 6619 C C . GLY B 1 406 ? 12.321 23.691 47.288 1.00 11.18 432 GLY B C 1
ATOM 6620 O O . GLY B 1 406 ? 13.393 23.334 47.719 1.00 10.58 432 GLY B O 1
ATOM 6621 N N . PHE B 1 407 ? 11.945 23.525 46.001 1.00 11.59 433 PHE B N 1
ATOM 6622 C CA . PHE B 1 407 ? 12.860 22.894 45.045 1.00 11.98 433 PHE B CA 1
ATOM 6623 C C . PHE B 1 407 ? 12.772 23.653 43.751 1.00 12.82 433 PHE B C 1
ATOM 6624 O O . PHE B 1 407 ? 11.777 24.306 43.437 1.00 13.70 433 PHE B O 1
ATOM 6632 N N . MET B 1 408 ? 13.798 23.467 42.929 1.00 13.10 434 MET B N 1
ATOM 6633 C CA . MET B 1 408 ? 13.734 24.038 41.578 1.00 13.37 434 MET B CA 1
ATOM 6634 C C . MET B 1 408 ? 14.628 23.131 40.707 1.00 11.77 434 MET B C 1
ATOM 6635 O O . MET B 1 408 ? 15.383 22.325 41.202 1.00 14.73 434 MET B O 1
ATOM 6640 N N . THR B 1 409 ? 14.433 23.268 39.384 1.00 13.94 435 THR B N 1
ATOM 6641 C CA . THR B 1 409 ? 15.360 22.594 38.421 1.00 13.78 435 THR B CA 1
ATOM 6642 C C . THR B 1 409 ? 16.336 23.665 37.928 1.00 13.32 435 THR B C 1
ATOM 6643 O O . THR B 1 409 ? 15.875 24.792 37.597 1.00 13.66 435 THR B O 1
ATOM 6647 N N . ASN B 1 410 ? 17.626 23.329 37.859 1.00 13.72 436 ASN B N 1
ATOM 6648 C CA . ASN B 1 410 ? 18.604 24.288 37.391 1.00 15.09 436 ASN B CA 1
ATOM 6649 C C . ASN B 1 410 ? 18.822 24.147 35.868 1.00 16.22 436 ASN B C 1
ATOM 6650 O O . ASN B 1 410 ? 18.071 23.393 35.237 1.00 17.69 436 ASN B O 1
ATOM 6655 N N . ALA B 1 411 ? 19.763 24.936 35.376 1.00 17.42 437 ALA B N 1
ATOM 6656 C CA . ALA B 1 411 ? 19.863 25.134 33.890 1.00 19.43 437 ALA B CA 1
ATOM 6657 C C . ALA B 1 411 ? 20.322 23.760 33.323 1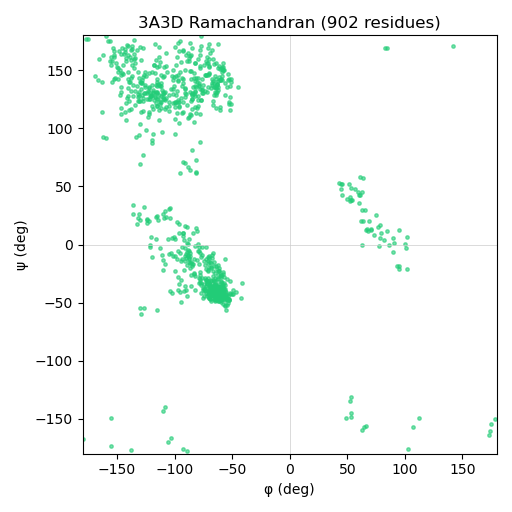.00 21.56 437 ALA B C 1
ATOM 6658 O O . ALA B 1 411 ? 20.215 23.581 32.085 1.00 22.91 437 ALA B O 1
ATOM 6660 N N . ARG B 1 412 ? 20.827 22.845 34.139 1.00 20.34 438 ARG B N 1
ATOM 6661 C CA . ARG B 1 412 ? 21.341 21.513 33.671 1.00 21.16 438 ARG B CA 1
ATOM 6662 C C . ARG B 1 412 ? 20.348 20.404 33.892 1.00 21.64 438 ARG B C 1
ATOM 6663 O O . ARG B 1 412 ? 20.667 19.220 33.699 1.00 21.50 438 ARG B O 1
ATOM 6671 N N . GLY B 1 413 ? 19.120 20.765 34.333 1.00 18.33 439 GLY B N 1
ATOM 6672 C CA . GLY B 1 413 ? 18.151 19.716 34.616 1.00 17.09 439 GLY B CA 1
ATOM 6673 C C . GLY B 1 413 ? 18.350 18.977 35.952 1.00 17.80 439 GLY B C 1
ATOM 6674 O O . GLY B 1 413 ? 17.773 17.937 36.199 1.00 17.97 439 GLY B O 1
ATOM 6675 N N . GLU B 1 414 ? 19.136 19.554 36.891 1.00 15.49 440 GLU B N 1
ATOM 6676 C CA . GLU B 1 414 ? 19.380 18.914 38.169 1.00 15.65 440 GLU B CA 1
ATOM 6677 C C . GLU B 1 414 ? 18.426 19.567 39.199 1.00 14.96 440 GLU B C 1
ATOM 6678 O O . GLU B 1 414 ? 18.026 20.688 38.984 1.00 16.72 440 GLU B O 1
ATOM 6684 N N . LYS B 1 415 ? 18.118 18.819 40.232 1.00 14.23 441 LYS B N 1
ATOM 6685 C CA . LYS B 1 415 ? 17.172 19.391 41.223 1.00 12.35 441 LYS B CA 1
ATOM 6686 C C . LYS B 1 415 ? 17.999 20.066 42.348 1.00 14.83 441 LYS B C 1
ATOM 6687 O O . LYS B 1 415 ? 18.988 19.534 42.901 1.00 14.15 441 LYS B O 1
ATOM 6693 N N . VAL B 1 416 ? 17.509 21.270 42.713 1.00 13.01 442 VAL B N 1
ATOM 6694 C CA . VAL B 1 416 ? 18.114 22.020 43.861 1.00 14.97 442 VAL B CA 1
ATOM 6695 C C . VAL B 1 416 ? 17.040 22.144 44.933 1.00 14.20 442 VAL B C 1
ATOM 6696 O O . VAL B 1 416 ? 15.877 22.523 44.628 1.00 16.49 442 VAL B O 1
ATOM 6700 N N . ALA B 1 417 ? 17.396 21.732 46.143 1.00 12.67 443 ALA B N 1
ATOM 6701 C CA . ALA B 1 417 ? 16.471 21.982 47.303 1.00 12.53 443 ALA B CA 1
ATOM 6702 C C . ALA B 1 417 ? 17.011 23.235 48.012 1.00 12.72 443 ALA B C 1
ATOM 6703 O O . ALA B 1 417 ? 18.233 23.487 48.083 1.00 12.66 443 ALA B O 1
ATOM 6705 N N . PHE B 1 418 ? 16.079 24.057 48.551 1.00 11.29 444 PHE B N 1
ATOM 6706 C CA . PHE B 1 418 ? 16.558 25.409 49.097 1.00 11.13 444 PHE B CA 1
ATOM 6707 C C . PHE B 1 418 ? 15.647 25.780 50.249 1.00 11.50 444 PHE B C 1
ATOM 6708 O O . PHE B 1 418 ? 14.509 25.329 50.381 1.00 11.15 444 PHE B O 1
ATOM 6716 N N . VAL B 1 419 ? 16.263 26.494 51.190 1.00 11.73 445 VAL B N 1
ATOM 6717 C CA . VAL B 1 419 ? 15.490 27.076 52.340 1.00 9.48 445 VAL B CA 1
ATOM 6718 C C . VAL B 1 419 ? 15.929 28.500 52.419 1.00 9.37 445 VAL B C 1
ATOM 6719 O O . VAL B 1 419 ? 17.143 28.811 52.473 1.00 11.45 445 VAL B O 1
ATOM 6723 N N . GLN B 1 420 ? 14.942 29.416 52.408 1.00 11.73 446 GLN B N 1
ATOM 6724 C CA . GLN B 1 420 ? 15.170 30.888 52.585 1.00 10.94 446 GLN B CA 1
ATOM 6725 C C . GLN B 1 420 ? 14.353 31.375 53.774 1.00 10.84 446 GLN B C 1
ATOM 6726 O O . GLN B 1 420 ? 13.108 31.230 53.776 1.00 10.14 446 GLN B O 1
ATOM 6732 N N . PHE B 1 421 ? 15.063 31.785 54.862 1.00 10.66 447 PHE B N 1
ATOM 6733 C CA . PHE B 1 421 ? 14.276 32.382 55.980 1.00 11.74 447 PHE B CA 1
ATOM 6734 C C . PHE B 1 421 ? 14.755 33.829 56.050 1.00 11.79 447 PHE B C 1
ATOM 6735 O O . PHE B 1 421 ? 15.961 34.122 56.005 1.00 12.51 447 PHE B O 1
ATOM 6743 N N . ILE B 1 422 ? 13.781 34.782 56.078 1.00 10.61 448 ILE B N 1
ATOM 6744 C CA . ILE B 1 422 ? 14.108 36.187 56.246 1.00 10.66 448 ILE B CA 1
ATOM 6745 C C . ILE B 1 422 ? 13.212 36.631 57.430 1.00 12.17 448 ILE B C 1
ATOM 6746 O O . ILE B 1 422 ? 11.951 36.388 57.422 1.00 11.90 448 ILE B O 1
ATOM 6751 N N . ASN B 1 423 ? 13.851 37.179 58.489 1.00 11.78 449 ASN B N 1
ATOM 6752 C CA . ASN B 1 423 ? 13.093 37.608 59.656 1.00 11.37 449 ASN B CA 1
ATOM 6753 C C . ASN B 1 423 ? 13.510 39.082 59.930 1.00 11.88 449 ASN B C 1
ATOM 6754 O O . ASN B 1 423 ? 14.462 39.613 59.344 1.00 11.92 449 ASN B O 1
ATOM 6759 N N . GLY B 1 424 ? 12.752 39.738 60.829 1.00 13.49 450 GLY B N 1
ATOM 6760 C CA . GLY B 1 424 ? 13.107 41.136 61.128 1.00 14.65 450 GLY B CA 1
ATOM 6761 C C . GLY B 1 424 ? 12.930 42.085 59.954 1.00 12.95 450 GLY B C 1
ATOM 6762 O O . GLY B 1 424 ? 13.613 43.081 59.856 1.00 14.09 450 GLY B O 1
ATOM 6763 N N . TYR B 1 425 ? 11.977 41.821 59.019 1.00 14.02 451 TYR B N 1
ATOM 6764 C CA . TYR B 1 425 ? 11.809 42.651 57.859 1.00 14.47 451 TYR B CA 1
ATOM 6765 C C . TYR B 1 425 ? 10.723 43.719 58.178 1.00 17.40 451 TYR B C 1
ATOM 6766 O O . TYR B 1 425 ? 9.593 43.376 58.596 1.00 19.71 451 TYR B O 1
ATOM 6775 N N . SER B 1 426 ? 11.212 44.948 58.217 1.00 18.01 452 SER B N 1
ATOM 6776 C CA . SER B 1 426 ? 10.368 46.069 58.655 1.00 19.22 452 SER B CA 1
ATOM 6777 C C . SER B 1 426 ? 10.735 47.236 57.794 1.00 19.15 452 SER B C 1
ATOM 6778 O O . SER B 1 426 ? 11.863 47.692 57.764 1.00 18.54 452 SER B O 1
ATOM 6781 N N . THR B 1 427 ? 9.745 47.799 57.060 1.00 22.86 453 THR B N 1
ATOM 6782 C CA . THR B 1 427 ? 10.031 48.959 56.232 1.00 27.06 453 THR B CA 1
ATOM 6783 C C . THR B 1 427 ? 9.127 50.123 56.675 1.00 31.31 453 THR B C 1
ATOM 6784 O O . THR B 1 427 ? 9.212 51.189 56.088 1.00 33.08 453 THR B O 1
ATOM 6788 N N . GLY B 1 428 ? 8.238 49.892 57.651 1.00 36.23 454 GLY B N 1
ATOM 6789 C CA . GLY B 1 428 ? 7.301 50.937 58.168 1.00 43.47 454 GLY B CA 1
ATOM 6790 C C . GLY B 1 428 ? 6.841 50.644 59.618 1.00 48.87 454 GLY B C 1
ATOM 6791 O O . GLY B 1 428 ? 7.608 50.029 60.398 1.00 49.02 454 GLY B O 1
ATOM 6792 N N . ASP B 1 429 ? 5.603 51.057 59.976 1.00 52.62 455 ASP B N 1
ATOM 6793 C CA . ASP B 1 429 ? 5.092 50.979 61.391 1.00 55.78 455 ASP B CA 1
ATOM 6794 C C . ASP B 1 429 ? 4.658 49.554 61.837 1.00 57.45 455 ASP B C 1
ATOM 6795 O O . ASP B 1 429 ? 4.720 48.611 61.033 1.00 57.56 455 ASP B O 1
ATOM 6800 N N . LEU B 1 430 ? 4.207 49.395 63.094 1.00 58.57 456 LEU B N 1
ATOM 6801 C CA . LEU B 1 430 ? 3.211 48.327 63.380 1.00 59.86 456 LEU B CA 1
ATOM 6802 C C . LEU B 1 430 ? 1.928 48.769 62.615 1.00 61.60 456 LEU B C 1
ATOM 6803 O O . LEU B 1 430 ? 1.546 49.965 62.664 1.00 62.51 456 LEU B O 1
ATOM 6808 N N . GLU B 1 431 ? 1.273 47.834 61.914 1.00 62.65 457 GLU B N 1
ATOM 6809 C CA . GLU B 1 431 ? 0.004 48.106 61.188 1.00 63.48 457 GLU B CA 1
ATOM 6810 C C . GLU B 1 431 ? 0.119 49.058 59.951 1.00 64.10 457 GLU B C 1
ATOM 6811 O O . GLU B 1 431 ? -0.906 49.521 59.423 1.00 64.72 457 GLU B O 1
ATOM 6817 N N . SER B 1 432 ? 1.362 49.349 59.521 1.00 64.48 458 SER B N 1
ATOM 6818 C CA . SER B 1 432 ? 1.689 49.795 58.137 1.00 64.14 458 SER B CA 1
ATOM 6819 C C . SER B 1 432 ? 1.709 48.599 57.129 1.00 63.29 458 SER B C 1
ATOM 6820 O O . SER B 1 432 ? 1.967 47.446 57.520 1.00 63.71 458 SER B O 1
ATOM 6823 N N . LYS B 1 433 ? 1.452 48.866 55.841 1.00 61.34 459 LYS B N 1
ATOM 6824 C CA . LYS B 1 433 ? 1.694 47.847 54.796 1.00 59.33 459 LYS B CA 1
ATOM 6825 C C . LYS B 1 433 ? 3.174 47.802 54.356 1.00 56.58 459 LYS B C 1
ATOM 6826 O O . LYS B 1 433 ? 3.779 48.832 54.096 1.00 56.37 459 LYS B O 1
ATOM 6832 N N . THR B 1 434 ? 3.757 46.604 54.296 1.00 54.26 460 THR B N 1
ATOM 6833 C CA . THR B 1 434 ? 5.205 46.464 54.074 1.00 50.42 460 THR B CA 1
ATOM 6834 C C . THR B 1 434 ? 5.553 46.492 52.593 1.00 47.63 460 THR B C 1
ATOM 6835 O O . THR B 1 434 ? 4.954 45.768 51.788 1.00 47.91 460 THR B O 1
ATOM 6839 N N . LYS B 1 435 ? 6.508 47.351 52.253 1.00 43.59 461 LYS B N 1
ATOM 6840 C CA . LYS B 1 435 ? 7.075 47.444 50.931 1.00 39.63 461 LYS B CA 1
ATOM 6841 C C . LYS B 1 435 ? 7.704 46.101 50.599 1.00 38.34 461 LYS B C 1
ATOM 6842 O O . LYS B 1 435 ? 8.706 45.693 51.243 1.00 35.64 461 LYS B O 1
ATOM 6848 N N . ARG B 1 436 ? 7.151 45.441 49.582 1.00 35.04 462 ARG B N 1
ATOM 6849 C CA . ARG B 1 436 ? 7.653 44.136 49.153 1.00 31.45 462 ARG B CA 1
ATOM 6850 C C . ARG B 1 436 ? 8.747 44.250 48.094 1.00 29.91 462 ARG B C 1
ATOM 6851 O O . ARG B 1 436 ? 9.353 43.228 47.755 1.00 26.84 462 ARG B O 1
ATOM 6859 N N . ALA B 1 437 ? 9.041 45.446 47.580 1.00 27.11 463 ALA B N 1
ATOM 6860 C CA . ALA B 1 437 ? 9.966 45.601 46.481 1.00 26.24 463 ALA B CA 1
ATOM 6861 C C . ALA B 1 437 ? 11.359 45.042 46.812 1.00 26.12 463 ALA B C 1
ATOM 6862 O O . ALA B 1 437 ? 11.972 44.380 46.002 1.00 26.04 463 ALA B O 1
ATOM 6864 N N . PRO B 1 438 ? 11.899 45.310 48.045 1.00 25.33 464 PRO B N 1
ATOM 6865 C CA . PRO B 1 438 ? 13.220 44.673 48.281 1.00 24.31 464 PRO B CA 1
ATOM 6866 C C . PRO B 1 438 ? 13.177 43.137 48.266 1.00 20.11 464 PRO B C 1
ATOM 6867 O O . PRO B 1 438 ? 14.185 42.564 47.816 1.00 21.94 464 PRO B O 1
ATOM 6871 N N . LEU B 1 439 ? 12.100 42.548 48.764 1.00 21.29 465 LEU B N 1
ATOM 6872 C CA . LEU B 1 439 ? 11.962 41.117 48.798 1.00 18.30 465 LEU B CA 1
ATOM 6873 C C . LEU B 1 439 ? 11.902 40.604 47.350 1.00 20.45 465 LEU B C 1
ATOM 6874 O O . LEU B 1 439 ? 12.589 39.653 47.024 1.00 18.60 465 LEU B O 1
ATOM 6879 N N . VAL B 1 440 ? 11.140 41.293 46.487 1.00 19.38 466 VAL B N 1
ATOM 6880 C CA . VAL B 1 440 ? 11.044 40.790 45.057 1.00 18.78 466 VAL B CA 1
ATOM 6881 C C . VAL B 1 440 ? 12.411 40.802 44.395 1.00 18.85 466 VAL B C 1
ATOM 6882 O O . VAL B 1 440 ? 12.793 39.829 43.719 1.00 20.74 466 VAL B O 1
ATOM 6886 N N . GLN B 1 441 ? 13.212 41.855 44.615 1.00 18.84 467 GLN B N 1
ATOM 6887 C CA . GLN B 1 441 ? 14.563 41.944 44.042 1.00 22.22 467 GLN B CA 1
ATOM 6888 C C . GLN B 1 441 ? 15.461 40.835 44.584 1.00 21.12 467 GLN B C 1
ATOM 6889 O O . GLN B 1 441 ? 16.215 40.244 43.860 1.00 20.05 467 GLN B O 1
ATOM 6895 N N . PHE B 1 442 ? 15.449 40.650 45.900 1.00 19.73 468 PHE B N 1
ATOM 6896 C CA . PHE B 1 442 ? 16.240 39.613 46.507 1.00 17.01 468 PHE B CA 1
ATOM 6897 C C . PHE B 1 442 ? 15.907 38.240 45.922 1.00 15.29 468 PHE B C 1
ATOM 6898 O O . PHE B 1 442 ? 16.827 37.522 45.598 1.00 16.28 468 PHE B O 1
ATOM 6906 N N . GLU B 1 443 ? 14.635 37.888 45.922 1.00 16.76 469 GLU B N 1
ATOM 6907 C CA . GLU B 1 443 ? 14.270 36.529 45.508 1.00 16.28 469 GLU B CA 1
ATOM 6908 C C . GLU B 1 443 ? 14.544 36.360 44.000 1.00 17.55 469 GLU B C 1
ATOM 6909 O O . GLU B 1 443 ? 15.031 35.313 43.572 1.00 17.74 469 GLU B O 1
ATOM 6915 N N . ARG B 1 444 ? 14.201 37.376 43.217 1.00 18.78 470 ARG B N 1
ATOM 6916 C CA . ARG B 1 444 ? 14.507 37.221 41.773 1.00 18.60 470 ARG B CA 1
ATOM 6917 C C . ARG B 1 444 ? 16.001 36.910 41.542 1.00 19.29 470 ARG B C 1
ATOM 6918 O O . ARG B 1 444 ? 16.359 35.979 40.784 1.00 20.49 470 ARG B O 1
ATOM 6926 N N . ASN B 1 445 ? 16.890 37.656 42.224 1.00 18.91 471 ASN B N 1
ATOM 6927 C CA . ASN B 1 445 ? 18.273 37.426 42.095 1.00 18.64 471 ASN B CA 1
ATOM 6928 C C . ASN B 1 445 ? 18.742 36.128 42.718 1.00 18.47 471 ASN B C 1
ATOM 6929 O O . ASN B 1 445 ? 19.581 35.459 42.134 1.00 18.97 471 ASN B O 1
ATOM 6934 N N . LEU B 1 446 ? 18.325 35.811 43.935 1.00 16.02 472 LEU B N 1
ATOM 6935 C CA . LEU B 1 446 ? 18.763 34.544 44.508 1.00 14.22 472 LEU B CA 1
ATOM 6936 C C . LEU B 1 446 ? 18.363 33.301 43.631 1.00 14.98 472 LEU B C 1
ATOM 6937 O O . LEU B 1 446 ? 19.209 32.426 43.415 1.00 15.92 472 LEU B O 1
ATOM 6942 N N . TYR B 1 447 ? 17.106 33.243 43.188 1.00 13.60 473 TYR B N 1
ATOM 6943 C CA . TYR B 1 447 ? 16.698 32.008 42.509 1.00 14.86 473 TYR B CA 1
ATOM 6944 C C . TYR B 1 447 ? 17.283 32.001 41.076 1.00 15.93 473 TYR B C 1
ATOM 6945 O O . TYR B 1 447 ? 17.612 30.905 40.533 1.00 17.72 473 TYR B O 1
ATOM 6954 N N . ASN B 1 448 ? 17.484 33.174 40.501 1.00 16.70 474 ASN B N 1
ATOM 6955 C CA . ASN B 1 448 ? 18.307 33.180 39.255 1.00 18.47 474 ASN B CA 1
ATOM 6956 C C . ASN B 1 448 ? 19.740 32.721 39.467 1.00 18.74 474 ASN B C 1
ATOM 6957 O O . ASN B 1 448 ? 20.322 32.023 38.588 1.00 18.26 474 ASN B O 1
ATOM 6962 N N . GLU B 1 449 ? 20.367 33.097 40.603 1.00 17.01 475 GLU B N 1
ATOM 6963 C CA . GLU B 1 449 ? 21.712 32.589 40.852 1.00 18.83 475 GLU B CA 1
ATOM 6964 C C . GLU B 1 449 ? 21.730 31.068 41.042 1.00 18.57 475 GLU B C 1
ATOM 6965 O O . GLU B 1 449 ? 22.607 30.364 40.522 1.00 19.74 475 GLU B O 1
ATOM 6971 N N . LEU B 1 450 ? 20.750 30.551 41.753 1.00 15.24 476 LEU B N 1
ATOM 6972 C CA . LEU B 1 450 ? 20.669 29.095 41.987 1.00 14.69 476 LEU B CA 1
ATOM 6973 C C . LEU B 1 450 ? 20.457 28.402 40.621 1.00 15.75 476 LEU B C 1
ATOM 6974 O O . LEU B 1 450 ? 20.913 27.262 40.473 1.00 17.31 476 LEU B O 1
ATOM 6979 N N . TYR B 1 451 ? 19.654 28.997 39.767 1.00 14.42 477 TYR B N 1
ATOM 6980 C CA . TYR B 1 451 ? 19.340 28.364 38.435 1.00 16.62 477 TYR B CA 1
ATOM 6981 C C . TYR B 1 451 ? 20.621 28.228 37.622 1.00 19.27 477 TYR B C 1
ATOM 6982 O O . TYR B 1 451 ? 20.862 27.172 36.970 1.00 19.05 477 TYR B O 1
ATOM 6991 N N . LYS B 1 452 ? 21.480 29.230 37.704 1.00 16.58 478 LYS B N 1
ATOM 6992 C CA . LYS B 1 452 ? 22.632 29.249 36.776 1.00 21.00 478 LYS B CA 1
ATOM 6993 C C . LYS B 1 452 ? 23.922 28.710 37.353 1.00 21.48 478 LYS B C 1
ATOM 6994 O O . LYS B 1 452 ? 24.889 28.435 36.596 1.00 23.51 478 LYS B O 1
ATOM 7000 N N . TYR B 1 453 ? 23.988 28.519 38.679 1.00 21.15 479 TYR B N 1
ATOM 7001 C CA . TYR B 1 453 ? 25.191 28.124 39.352 1.00 21.22 479 TYR B CA 1
ATOM 7002 C C . TYR B 1 453 ? 25.679 26.780 38.859 1.00 22.48 479 TYR B C 1
ATOM 7003 O O . TYR B 1 453 ? 26.887 26.637 38.666 1.00 25.23 479 TYR B O 1
#

Foldseek 3Di:
DDPLVVLCVLFDPQKDKFKWKAQLVVRHIPDGRQQFFWDQQFQLLLLLLLVLLCQQVNFFHWFKWFWFFAADDDPLERATETEIEFQLHQPAELVNVLVQVLLSVVVRHLEYNEEYEYHQQLADDDQAFPQFDDQCDFALLNAGSGSQAYPSQKAKKWWQLQDDFPDWIDIGGDPLFPAAEEETETAHEPVCAVVWDWGWDADPLRYIYTYIYHHRDPDIHMDMTGHDPRLSRVVVSSVVSCVVSNYHDDYYYHYPNHGDDGHTSGMDIHNTSVVLLLCCQQAVRQSSQQSSLSVSQCSVVVGRGYLVSSVVSSCVSVVVVPQDFPPFDDRGRRSSHPRGIGGNNSSLVSQSVCVVCCVSSVCQVSFHFACCGGPRVPPQQQCDPPRHRFWTWGWRDDVQWTWTWGWGAAPVRTIMTMIMIMGRRDDDDPPDDGDCPSVSSSSNVVVVVVNHD/DDPLVVLCVLFDPQWDKFKWKAQLVVRGIDDGRQQVFWDQQFQLLLLLLLVLLCQQQNFFDWWKWFWFFAADQDQQERATEIETEFQQHQPAELVNVLVRVLLSVVVRRLAYNEYYEYAQQQADDDQAFPQFDDQCDFPLLNAGSGSFAYPSQKAKWKWAQQDDFPAWIDIGGDPLFPAAEAETEGAHEPVCQVVWDWGWDDDPPRYIYTYTYHHGDHDIDMHMTGHDPRLSRVVVSVVVSCVVSNYHYDYYYHYDNDGDDGGTSGMDIHNTSVVLLLCCQQAVRQSSQQSSLSVSLCSVVVGRGYLVSSQVRSCVSVVVVPQDFPPFDDRGRRSSHPNGIGGFVSSLVSQSVCVVCCVSSVCQVSFHFACCGGPRVPPQLQNDPPRHRFWTWGFRDDVQWTKTWGWGQAPVRTIMTMIMIMGSRDDDDVVDDGDCVSVSSSSNVVVVVVRHD

Radius of gyration: 29.29 Å; Cα contacts (8 Å, |Δi|>4): 2253; chains: 2; bounding box: 84×66×75 Å

Solvent-accessible surface area: 35755 Å² total; per-residue (Å²): 123,19,98,2,51,90,25,26,128,108,10,17,118,7,22,28,2,0,1,10,0,33,1,59,96,80,102,102,54,6,0,83,59,56,4,46,17,23,7,27,0,1,15,0,1,0,0,1,1,0,0,0,0,21,68,36,27,22,49,156,34,60,4,69,1,6,0,26,0,116,9,126,65,60,135,20,29,0,59,20,56,0,8,0,19,3,28,0,2,0,35,2,58,50,46,66,0,56,70,12,0,19,60,0,103,158,65,40,2,110,66,3,71,17,32,0,5,2,16,18,18,24,18,40,29,23,48,69,0,20,0,3,11,26,33,34,13,19,98,36,96,5,0,8,1,1,6,1,0,2,45,64,1,20,4,100,0,47,0,48,1,67,60,93,67,56,93,82,4,117,31,59,43,49,92,87,30,25,17,98,17,67,17,128,0,60,2,4,69,100,124,57,22,105,101,24,43,56,18,24,47,58,46,48,98,3,79,0,40,2,83,23,8,16,43,76,47,163,160,97,64,37,16,57,16,0,0,39,58,10,28,33,4,0,3,28,0,0,60,100,6,1,190,156,10,49,4,89,24,121,30,144,56,66,72,46,126,118,77,30,137,27,91,96,20,13,90,33,83,4,125,46,0,53,67,2,0,108,71,0,1,14,134,27,23,16,14,0,0,0,0,0,1,0,5,0,1,62,51,66,74,165,92,60,0,12,8,45,12,0,14,77,0,1,45,32,9,0,94,153,79,40,6,158,8,65,60,5,4,2,4,1,0,0,1,18,0,23,18,0,28,0,3,0,88,12,0,5,41,0,0,47,27,0,16,172,20,49,127,139,8,85,0,26,114,5,1,0,50,0,28,75,44,21,57,0,54,61,16,26,2,0,71,55,110,40,2,34,158,32,0,33,0,0,8,0,54,36,80,8,1,17,0,0,0,0,4,3,61,5,66,129,55,30,79,0,0,2,0,0,0,0,20,8,5,8,23,24,78,32,118,63,187,53,133,106,68,30,2,34,79,0,1,105,54,0,0,25,76,0,54,139,108,129,17,86,4,51,89,20,24,138,44,14,20,121,8,23,30,2,0,1,10,0,30,6,42,93,103,102,106,47,11,0,79,59,59,5,46,16,21,6,28,0,0,15,0,1,0,0,1,1,0,0,0,0,22,68,34,26,23,47,155,36,59,4,71,0,6,0,27,1,114,20,126,68,88,158,10,45,0,84,21,55,1,7,0,19,3,28,0,3,1,28,3,60,48,46,60,0,62,68,6,0,22,53,0,117,160,70,30,2,139,65,2,61,16,23,0,6,1,15,26,12,22,18,41,43,35,44,68,0,34,0,2,11,21,34,38,15,15,94,40,90,5,1,9,1,1,5,0,0,1,52,65,1,18,4,85,0,89,5,44,0,59,58,81,74,59,81,73,5,119,31,69,40,12,94,71,22,32,10,110,25,63,45,122,0,80,1,4,65,95,132,49,23,114,118,30,33,49,5,21,41,64,49,41,102,3,82,2,48,4,66,26,6,27,43,107,73,150,159,102,46,44,51,62,20,0,0,32,55,10,36,33,3,0,3,29,0,0,57,97,11,0,206,162,8,58,4,89,32,116,29,134,54,70,90,44,125,144,73,49,139,27,132,87,33,15,92,37,82,5,111,49,0,50,64,4,0,96,66,0,1,15,142,27,22,14,16,0,0,0,0,0,2,0,5,0,0,62,49,65,61,163,66,63,0,8,3,44,14,0,7,90,0,1,36,25,9,0,86,152,77,56,11,201,7,66,58,2,3,1,2,1,0,1,1,18,0,23,18,0,26,0,3,0,86,12,0,5,39,0,0,46,30,0,20,162,45,50,121,159,11,83,0,26,106,6,0,0,49,0,28,73,46,26,60,0,54,57,15,26,4,0,75,55,113,42,2,34,159,32,0,31,0,0,7,0,58,39,85,12,1,22,0,0,0,0,3,3,58,5,60,139,56,21,75,0,0,1,0,0,0,0,20,9,5,7,39,24,90,36,119,53,205,43,122,107,57,34,1,35,83,0,1,104,44,1,1,37,68,0,52,126,111

Organism: Haemophilus influenzae (strain ATCC 51907 / DSM 11121 / KW20 / Rd) (NCBI:txid71421)

InterPro domains:
  IPR000667 Peptidase S13, D-Ala-D-Ala carboxypeptidase C [PF02113] (27-471)
  IPR000667 Peptidase S13, D-Ala-D-Ala carboxypeptidase C [PR00922] (65-84)
  IPR000667 Peptidase S13, D-Ala-D-Ala carboxypeptidase C [PR00922] (290-312)
  IPR000667 Peptidase S13, D-Ala-D-Ala carboxypeptidase C [PR00922] (348-362)
  IPR000667 Peptidase S13, D-Ala-D-Ala carboxypeptidase C [PR00922] (363-377)
  IPR000667 Peptidase S13, D-Ala-D-Ala carboxypeptidase C [PR00922] (427-440)
  IPR000667 Peptidase S13, D-Ala-D-Ala carboxypeptidase C [PTHR30023] (11-478)
  IPR000667 Peptidase S13, D-Ala-D-Ala carboxypeptidase C [TIGR00666] (52-450)
  IPR012338 Beta-lactamase/transpeptidase-like [G3DSA:3.40.710.10] (243-479)
  IPR012338 Beta-lactamase/transpeptidase-like [SSF56601] (30-476)

Secondary structure (DSSP, 8-state):
---HHHHHTTSPTT-EEEEEEEETTTTEEEEEESTTS-B--GGGGHHHHHHHHHHHT-TT---EEEEEESS-EETTEE-SPEEEE----TT--HHHHHHHHHHHHHTT--EE-S-EEEE-TTB-S-SS-TT-BGGGTTBGGG----SS-SGGGEEEEEEE--S-TTSBPEEE--TT---EEE---EEEPTTTGGG--EEEEEETTTEEEEEEEEE--SS-EEEEEE-S-HHHHHHHHHHHHHHHTT-EE---EE---S----EEEEEEEPPPHHHHHHHHHHHT-HHHHHHHHHHHHHHHHTS-B-HHHHHHHHHHHHHHTT---TT-B---SSS--TT-BB-HHHHHHHHHHHHHTHHHH--GGGS-BTTTSGGGTT-GGGSSTTTTTT-EEEEEEETTEEEEEEEEE-TTS-EEEEEEEEES--SS-TTSPPP-HHHHHHHHHHHHHHHH-/---HHHHHTTSPTT-EEEEEEEETTTTEEEEEESTTS-B--GGGGHHHHHHHHHHHT-TT---EEEEEESSEEETTEEES-EEEE----TT--HHHHHHHHHHHHHTT--EE-S-EEEE-TTB-S-SS-TT-BGGGTTSGGG----SS-SGGGEEEEEEE--S-TTSBPEEE--TT---EEEE--EEEPTTTGGG--EEEEEETTTEEEEEEEEE--SS-EEEEEE-S-HHHHHHHHHHHHHHHTT-EE---EE--SS----EEEEEEEPPPHHHHHHHHHHHT-HHHHHHHHHHHHHHHHTS-B-HHHHHHHHHHHHHHTT---TT-B---SSS--TT-BB-HHHHHHHHHHHHHTHHHH--GGGS-BTTTSGGGTT-GGGSSTTTTTT-EEEEEEETTEEEEEEEEE-TTS-EEEEEEEEE---SS-TTSPP--HHHHHHHHHHHHHHHH-

Sequence (906 aa):
MINVSDLTQKLPEGSNAGVIAKNINQNQIIADYNGSTFMLPASTQKVFTAVAAKLALGDQFQFETALLSNGKIQNGNLDGNLIVSFTGDPDLTRGQLYSLLAELKKQGIKKINGDLVLDTSVFSSHDRGLGWIWNDLTMCFNSPPAAANIDNNCFYAELDANKNPGEIVKINVPAQFPIQVFGQVYVADSNEAPYCQLDVVVHDNNRYQVKGCLARQYKPFGLSFAVQNTDAYAAAIIQRQLRKLGIEFNGKVLLPQKPQQGQLLAKHLSKPLPDLLKKMMKKSDNQIADSLFRAVAFNYYKRPASFQLGTLAVKSILQKQGIRFGNSILADGSGLSRHNLVAPKTMLSVLEYIAKNEDKLHLMETFPIAGVDGTISGRGGLISPPLVKNVIAKTGSLKGVYNLAGFMTNARGEKVAFVQFINGYSTGDLESKTKRAPLVQFERNLYNELYKYMINVSDLTQKLPEGSNAGVIAKNINQNQIIADYNGSTFMLPASTQKVFTAVAAKLALGDQFQFETALLSNGKIQNGNLDGNLIVSFTGDPDLTRGQLYSLLAELKKQGIKKINGDLVLDTSVFSSHDRGLGWIWNDLTMCFNSPPAAANIDNNCFYAELDANKNPGEIVKINVPAQFPIQVFGQVYVADSNEAPYCQLDVVVHDNNRYQVKGCLARQYKPFGLSFAVQNTDAYAAAIIQRQLRKLGIEFNGKVLLPQKPQQGQLLAKHLSKPLPDLLKKMMKKSDNQIADSLFRAVAFNYYKRPASFQLGTLAVKSILQKQGIRFGNSILADGSGLSRHNLVAPKTMLSVLEYIAKNEDKLHLMETFPIAGVDGTISGRGGLISPPLVKNVIAKTGSLKGVYNLAGFMTNARGEKVAFVQFINGYSTGDLESKTKRAPLVQFERNLYNELYKY

CATH classification: 3.40.710.10 (+1 more: 3.50.80.20)